Protein AF-A0A1Z5TMT0-F1 (afdb_monomer_lite)

Sequence (1231 aa):
MVFFACMRCIFLPIMVVTLPLPSQVVQYFPVGAVEVFQWFAFWSFAGLLTVPWLFCVYQLVTHNVGRQRRIKTVLDEHSAPKVVVIMPCYNEEPDVLLRTIDSIVDCEYPPSCMHIFLSFDGDQVNELYLNTIEKLGVALTPKSYPKSIDIVYRCSRITVSRFPHGGKRGCQKRTFKLIDRVYADYLRRNDNLFLLFIDSDCILDKVCIQNFMYEMELKPGSKRNMLAMTGVITSTTIKNSIITVLQDMEYIHGQLERYQIQMNTGAFCKTEAVQTFKSLLKQRRRWFLGFITNEVCMLTDIRLWKRYPILLIIRLAQNTIRTTALLFFIMVISIVTTSQKISNLPVGFIAVSLGLNWLLMLYFGAKLGRWKIMLYPLMFVLNPFFNYIYMVYGIFTAGNRTWGGPRADAAIKADEHTTPAEAIEKAEEEGNELLLVPETLKPAFEATRHRYPHQAPLLPPDRLEGRFAPSEALPGGWYRRYRDSGILRADMTLRTAEDALYDPKAVLKGVEPARWAKLRTEVCRQRLLSEPSSTLQNLIYDDLDMVEEQLSKLEQSFKEQAQVEFLLERAEVDTHHGLDKIARQNLDEAKQRRRFEYALTGLLGKRTKFQEKDFSQLVVLAKSASNDETGSGATSNATPDPSKQDETGPAKLDLNDDTLLESISFSERPADSQAPEGEESLPPALKALDPANQPKLEALDSITLLNFASSITNTSPANGLTREETLPYATRVLDGGSSNWQVYTQALLVRSRIEGPKESESASASERLRYIFQLASPYRWDLEAELAARWVQLGGLRSALEIYERLEMWAEAALCWAATEREDKAKNMIKKQLFHATMGKSDIEADDDETWEGEERKPPPMDAPRLYCILGDIDQDVSMYEKAWTVSKERYARAQRSLGRLYITKGDMVKAAEAYSKSLRVNQLNQQSWFALGCALLELAQFEKAVAAFGRCVQIDDTDAEGWSNLAAALLRCEPDTDDGARPGAAPADDEDESVITHREKPDPQRHRQDALKALKRAAGLKHDSYRIWENLLIVAASLSPPDYNSALAAQKRIIDIRGKTDGEKCIDKQILDMLASHVITTSDRYDPTQPGLPRIFVKFMDESVIPLITGSAELWQLVSKLALWRNKPSSALDAEEKSWRAVTAQPGWETENEKLWNLVVDATVRLCEAYESFGPMERTEGLASGEPVAKDWKFKARSALRGILGKAKGTWEGTDGWEMLQETMQGLKA

Structure (mmCIF, N/CA/C/O backbone):
data_AF-A0A1Z5TMT0-F1
#
_entry.id   AF-A0A1Z5TMT0-F1
#
loop_
_atom_site.group_PDB
_atom_site.id
_atom_site.type_symbol
_atom_site.label_atom_id
_atom_site.label_alt_id
_atom_site.label_comp_id
_atom_site.label_asym_id
_atom_site.label_entity_id
_atom_site.label_seq_id
_atom_site.pdbx_PDB_ins_code
_atom_site.Cartn_x
_atom_site.Cartn_y
_atom_site.Cartn_z
_atom_site.occupancy
_atom_site.B_iso_or_equiv
_atom_site.auth_seq_id
_atom_site.auth_comp_id
_atom_site.auth_asym_id
_atom_site.auth_atom_id
_atom_site.pdbx_PDB_model_num
ATOM 1 N N . MET A 1 1 ? 11.615 27.755 12.768 1.00 35.16 1 MET A N 1
ATOM 2 C CA . MET A 1 1 ? 12.079 29.156 12.628 1.00 35.16 1 MET A CA 1
ATOM 3 C C . MET A 1 1 ? 11.676 30.040 13.804 1.00 35.16 1 MET A C 1
ATOM 5 O O . MET A 1 1 ? 12.571 30.609 14.405 1.00 35.16 1 MET A O 1
ATOM 9 N N . VAL A 1 2 ? 10.393 30.118 14.188 1.00 42.81 2 VAL A N 1
ATOM 10 C CA . VAL A 1 2 ? 9.912 31.009 15.273 1.00 42.81 2 VAL A CA 1
ATOM 11 C C . VAL A 1 2 ? 10.603 30.753 16.621 1.00 42.81 2 VAL A C 1
ATOM 13 O O . VAL A 1 2 ? 11.200 31.665 17.174 1.00 42.81 2 VAL A O 1
ATOM 16 N N . PHE A 1 3 ? 10.664 29.501 17.090 1.00 45.75 3 PHE A N 1
ATOM 17 C CA . PHE A 1 3 ? 11.412 29.133 18.309 1.00 45.75 3 PHE A CA 1
ATOM 18 C C . PHE A 1 3 ? 12.902 29.531 18.251 1.00 45.75 3 PHE A C 1
ATOM 20 O O . PHE A 1 3 ? 13.495 29.950 19.241 1.00 45.75 3 PHE A O 1
ATOM 27 N N . PHE A 1 4 ? 13.498 29.449 17.059 1.00 43.56 4 PHE A N 1
ATOM 28 C CA . PHE A 1 4 ? 14.897 29.792 16.806 1.00 43.56 4 PHE A CA 1
ATOM 29 C C . PHE A 1 4 ? 15.136 31.306 16.824 1.00 43.56 4 PHE A C 1
ATOM 31 O O . PHE A 1 4 ? 16.165 31.765 17.315 1.00 43.56 4 PHE A O 1
ATOM 38 N N . ALA A 1 5 ? 14.175 32.079 16.315 1.00 48.19 5 ALA A N 1
ATOM 39 C CA . ALA A 1 5 ? 14.160 33.528 16.433 1.00 48.19 5 ALA A CA 1
ATOM 40 C C . ALA A 1 5 ? 13.998 33.941 17.904 1.00 48.19 5 ALA A C 1
ATOM 42 O O . ALA A 1 5 ? 14.796 34.735 18.385 1.00 48.19 5 ALA A O 1
ATOM 43 N N . CYS A 1 6 ? 13.081 33.315 18.651 1.00 54.44 6 CYS A N 1
ATOM 44 C CA . CYS A 1 6 ? 12.889 33.571 20.083 1.00 54.44 6 CYS A CA 1
ATOM 45 C C . CYS A 1 6 ? 14.151 33.274 20.911 1.00 54.44 6 CYS A C 1
ATOM 47 O O . CYS A 1 6 ? 14.559 34.099 21.722 1.00 54.44 6 CYS A O 1
ATOM 49 N N . MET A 1 7 ? 14.823 32.144 20.671 1.00 51.72 7 MET A N 1
ATOM 50 C CA . MET A 1 7 ? 16.093 31.812 21.333 1.00 51.72 7 MET A CA 1
ATOM 51 C C . MET A 1 7 ? 17.222 32.784 20.963 1.00 51.72 7 MET A C 1
ATOM 53 O O . MET A 1 7 ? 17.975 33.211 21.836 1.00 51.72 7 MET A O 1
ATOM 57 N N . ARG A 1 8 ? 17.323 33.207 19.694 1.00 50.38 8 ARG A N 1
ATOM 58 C CA . ARG A 1 8 ? 18.276 34.255 19.284 1.00 50.38 8 ARG A CA 1
ATOM 59 C C . ARG A 1 8 ? 17.973 35.593 19.957 1.00 50.38 8 ARG A C 1
ATOM 61 O O . ARG A 1 8 ? 18.909 36.255 20.389 1.00 50.38 8 ARG A O 1
ATOM 68 N N . CYS A 1 9 ? 16.702 35.954 20.119 1.00 54.69 9 CYS A N 1
ATOM 69 C CA . CYS A 1 9 ? 16.283 37.162 20.831 1.00 54.69 9 CYS A CA 1
ATOM 70 C C . CYS A 1 9 ? 16.640 37.145 22.327 1.00 54.69 9 CYS A C 1
ATOM 72 O O . CYS A 1 9 ? 16.834 38.215 22.890 1.00 54.69 9 CYS A O 1
ATOM 74 N N . ILE A 1 10 ? 16.776 35.974 22.962 1.00 59.31 10 ILE A N 1
ATOM 75 C CA . ILE A 1 10 ? 17.199 35.861 24.372 1.00 59.31 10 ILE A CA 1
ATOM 76 C C . ILE A 1 10 ? 18.708 36.121 24.535 1.00 59.31 10 ILE A C 1
ATOM 78 O O . ILE A 1 10 ? 19.123 36.758 25.500 1.00 59.31 10 ILE A O 1
ATOM 82 N N . PHE A 1 11 ? 19.539 35.666 23.590 1.00 55.41 11 PHE A N 1
ATOM 83 C CA . PHE A 1 11 ? 21.005 35.792 23.670 1.00 55.41 11 PHE A CA 1
ATOM 84 C C . PHE A 1 11 ? 21.580 37.025 22.952 1.00 55.41 11 PHE A C 1
ATOM 86 O O . PHE A 1 11 ? 22.716 37.417 23.224 1.00 55.41 11 PHE A O 1
ATOM 93 N N . LEU A 1 12 ? 20.816 37.666 22.060 1.00 58.78 12 LEU A N 1
ATOM 94 C CA . LEU A 1 12 ? 21.215 38.896 21.367 1.00 58.78 12 LEU A CA 1
ATOM 95 C C . LEU A 1 12 ? 21.518 40.064 22.336 1.00 58.78 12 LEU A C 1
ATOM 97 O O . LEU A 1 12 ? 22.568 40.683 22.167 1.00 58.78 12 LEU A O 1
ATOM 101 N N . PRO A 1 13 ? 20.699 40.348 23.374 1.00 61.47 13 PRO A N 1
ATOM 102 C CA . PRO A 1 13 ? 20.982 41.417 24.334 1.00 61.47 13 PRO A CA 1
ATOM 103 C C . PRO A 1 13 ? 22.278 41.160 25.109 1.00 61.47 13 PRO A C 1
ATOM 105 O O . PRO A 1 13 ? 23.070 42.075 25.313 1.00 61.47 13 PRO A O 1
ATOM 108 N N . ILE A 1 14 ? 22.537 39.895 25.462 1.00 63.22 14 ILE A N 1
ATOM 109 C CA . ILE A 1 14 ? 23.766 39.468 26.141 1.00 63.22 14 ILE A CA 1
ATOM 110 C C . ILE A 1 14 ? 24.984 39.739 25.244 1.00 63.22 14 ILE A C 1
ATOM 112 O O . ILE A 1 14 ? 25.956 40.344 25.692 1.00 63.22 14 ILE A O 1
ATOM 116 N N . MET A 1 15 ? 24.931 39.370 23.957 1.00 59.47 15 MET A N 1
ATOM 117 C CA . MET A 1 15 ? 26.029 39.654 23.022 1.00 59.47 15 MET A CA 1
ATOM 118 C C . MET A 1 15 ? 26.284 41.155 22.850 1.00 59.47 15 MET A C 1
ATOM 120 O O . MET A 1 15 ? 27.434 41.579 22.914 1.00 59.47 15 MET A O 1
ATOM 124 N N . VAL A 1 16 ? 25.234 41.960 22.667 1.00 61.94 16 VAL A N 1
ATOM 125 C CA . VAL A 1 16 ? 25.357 43.411 22.438 1.00 61.94 16 VAL A CA 1
ATOM 126 C C . VAL A 1 16 ? 25.995 44.125 23.634 1.00 61.94 16 VAL A C 1
ATOM 128 O O . VAL A 1 16 ? 26.815 45.017 23.439 1.00 61.94 16 VAL A O 1
ATOM 131 N N . VAL A 1 17 ? 25.681 43.698 24.861 1.00 63.47 17 VAL A N 1
ATOM 132 C CA . VAL A 1 17 ? 26.244 44.270 26.097 1.00 63.47 17 VAL A CA 1
ATOM 133 C C . VAL A 1 17 ? 27.690 43.817 26.361 1.00 63.47 17 VAL A C 1
ATOM 135 O O . VAL A 1 17 ? 28.449 44.521 27.024 1.00 63.47 17 VAL A O 1
ATOM 138 N N . THR A 1 18 ? 28.092 42.650 25.853 1.00 57.91 18 THR A N 1
ATOM 139 C CA . THR A 1 18 ? 29.455 42.107 26.039 1.00 57.91 18 THR A CA 1
ATOM 140 C C . THR A 1 18 ? 30.463 42.543 24.968 1.00 57.91 18 THR A C 1
ATOM 142 O O . THR A 1 18 ? 31.663 42.343 25.151 1.00 57.91 18 THR A O 1
ATOM 145 N N . LEU A 1 19 ? 30.013 43.143 23.859 1.00 59.19 19 LEU A N 1
ATOM 146 C CA . LEU A 1 19 ? 30.890 43.647 22.798 1.00 59.19 19 LEU A CA 1
ATOM 147 C C . LEU A 1 19 ? 31.513 45.003 23.185 1.00 59.19 19 LEU A C 1
ATOM 149 O O . LEU A 1 19 ? 30.802 45.880 23.676 1.00 59.19 19 LEU A O 1
ATOM 153 N N . PRO A 1 20 ? 32.816 45.228 22.921 1.00 53.41 20 PRO A N 1
ATOM 154 C CA . PRO A 1 20 ? 33.476 46.503 23.195 1.00 53.41 20 PRO A CA 1
ATOM 155 C C . PRO A 1 20 ? 33.076 47.546 22.137 1.00 53.41 20 PRO A C 1
ATOM 157 O O . PRO A 1 20 ? 33.822 47.831 21.201 1.00 53.41 20 PRO A O 1
ATOM 160 N N . LEU A 1 21 ? 31.858 48.078 22.251 1.00 58.34 21 LEU A N 1
ATOM 161 C CA . LEU A 1 21 ? 31.325 49.118 21.369 1.00 58.34 21 LEU A CA 1
ATOM 162 C C . LEU A 1 21 ? 31.865 50.513 21.756 1.00 58.34 21 LEU A C 1
ATOM 164 O O . LEU A 1 21 ? 32.244 50.729 22.911 1.00 58.34 21 LEU A O 1
ATOM 168 N N . PRO A 1 22 ? 31.898 51.482 20.818 1.00 62.34 22 PRO A N 1
ATOM 169 C CA . PRO A 1 22 ? 32.323 52.853 21.103 1.00 62.34 22 PRO A CA 1
ATOM 170 C C . PRO A 1 22 ? 31.526 53.470 22.260 1.00 62.34 22 PRO A C 1
ATOM 172 O O . PRO A 1 22 ? 30.315 53.266 22.363 1.00 62.34 22 PRO A O 1
ATOM 175 N N . SER A 1 23 ? 32.172 54.283 23.101 1.00 57.50 23 SER A N 1
ATOM 176 C CA . SER A 1 23 ? 31.550 54.911 24.284 1.00 57.50 23 SER A CA 1
ATOM 177 C C . SER A 1 23 ? 30.297 55.739 23.960 1.00 57.50 23 SER A C 1
ATOM 179 O O . SER A 1 23 ? 29.375 55.807 24.768 1.00 57.50 23 SER A O 1
ATOM 181 N N . GLN A 1 24 ? 30.223 56.286 22.744 1.00 66.12 24 GLN A N 1
ATOM 182 C CA . GLN A 1 24 ? 29.064 57.003 22.198 1.00 66.12 24 GLN A CA 1
ATOM 183 C C . GLN A 1 24 ? 27.806 56.129 22.049 1.00 66.12 24 GLN A C 1
ATOM 185 O O . GLN A 1 24 ? 26.696 56.650 22.064 1.00 66.12 24 GLN A O 1
ATOM 190 N N . VAL A 1 25 ? 27.967 54.812 21.893 1.00 62.62 25 VAL A N 1
ATOM 191 C CA . VAL A 1 25 ? 26.863 53.846 21.763 1.00 62.62 25 VAL A CA 1
ATOM 192 C C . VAL A 1 25 ? 26.460 53.313 23.138 1.00 62.62 25 VAL A C 1
ATOM 194 O O . VAL A 1 25 ? 25.276 53.203 23.444 1.00 62.62 25 VAL A O 1
ATOM 197 N N . VAL A 1 26 ? 27.447 53.039 23.995 1.00 64.44 26 VAL A N 1
ATOM 198 C CA . VAL A 1 26 ? 27.241 52.425 25.318 1.00 64.44 26 VAL A CA 1
ATOM 199 C C . VAL A 1 26 ? 26.562 53.378 26.312 1.00 64.44 26 VAL A C 1
ATOM 201 O O . VAL A 1 26 ? 25.869 52.916 27.214 1.00 64.44 26 VAL A O 1
ATOM 204 N N . GLN A 1 27 ? 26.676 54.701 26.129 1.00 68.06 27 GLN A N 1
ATOM 205 C CA . GLN A 1 27 ? 26.029 55.703 26.996 1.00 68.06 27 GLN A CA 1
ATOM 206 C C . GLN A 1 27 ? 24.492 55.597 27.056 1.00 68.06 27 GLN A C 1
ATOM 208 O O . GLN A 1 27 ? 23.884 56.096 27.999 1.00 68.06 27 GLN A O 1
ATOM 213 N N . TYR A 1 28 ? 23.863 54.953 26.067 1.00 71.19 28 TYR A N 1
ATOM 214 C CA . TYR A 1 28 ? 22.410 54.775 26.002 1.00 71.19 28 TYR A CA 1
ATOM 215 C C . TYR A 1 28 ? 21.921 53.483 26.677 1.00 71.19 28 TYR A C 1
ATOM 217 O O . TYR A 1 28 ? 20.716 53.232 26.709 1.00 71.19 28 TYR A O 1
ATOM 225 N N . PHE A 1 29 ? 22.820 52.640 27.200 1.00 75.50 29 PHE A N 1
ATOM 226 C CA . PHE A 1 29 ? 22.437 51.371 27.820 1.00 75.50 29 PHE A CA 1
ATOM 227 C C . PHE A 1 29 ? 22.107 51.548 29.315 1.00 75.50 29 PHE A C 1
ATOM 229 O O . PHE A 1 29 ? 22.892 52.145 30.052 1.00 75.50 29 PHE A O 1
ATOM 236 N N . PRO A 1 30 ? 20.972 51.010 29.805 1.00 78.69 30 PRO A N 1
ATOM 237 C CA . PRO A 1 30 ? 20.618 51.087 31.220 1.00 78.69 30 PRO A CA 1
ATOM 238 C C . PRO A 1 30 ? 21.578 50.248 32.077 1.00 78.69 30 PRO A C 1
ATOM 240 O O . PRO A 1 30 ? 21.648 49.027 31.935 1.00 78.69 30 PRO A O 1
ATOM 243 N N . VAL A 1 31 ? 22.287 50.907 33.002 1.00 72.50 31 VAL A N 1
ATOM 244 C CA . VAL A 1 31 ? 23.379 50.326 33.814 1.00 72.50 31 VAL A CA 1
ATOM 245 C C . VAL A 1 31 ? 22.945 49.069 34.580 1.00 72.50 31 VAL A C 1
ATOM 247 O O . VAL A 1 31 ? 23.647 48.063 34.554 1.00 72.50 31 VAL A O 1
ATOM 250 N N . GLY A 1 32 ? 21.748 49.074 35.178 1.00 71.62 32 GLY A N 1
ATOM 251 C CA . GLY A 1 32 ? 21.238 47.915 35.922 1.00 71.62 32 GLY A CA 1
ATOM 252 C C . GLY A 1 32 ? 20.966 46.681 35.050 1.00 71.62 32 GLY A C 1
ATOM 253 O O . GLY A 1 32 ? 21.189 45.556 35.485 1.00 71.62 32 GLY A O 1
ATOM 254 N N . ALA A 1 33 ? 20.537 46.863 33.795 1.00 68.88 33 ALA A N 1
ATOM 255 C CA . ALA A 1 33 ? 20.336 45.739 32.876 1.00 68.88 33 ALA A CA 1
ATOM 256 C C . ALA A 1 33 ? 21.676 45.182 32.372 1.00 68.88 33 ALA A C 1
ATOM 258 O O . ALA A 1 33 ? 21.826 43.971 32.209 1.00 68.88 33 ALA A O 1
ATOM 259 N N . VAL A 1 34 ? 22.660 46.064 32.162 1.00 69.81 34 VAL A N 1
ATOM 260 C CA . VAL A 1 34 ? 24.024 45.690 31.772 1.00 69.81 34 VAL A CA 1
ATOM 261 C C . VAL A 1 34 ? 24.668 44.794 32.831 1.00 69.81 34 VAL A C 1
ATOM 263 O O . VAL A 1 34 ? 25.183 43.732 32.483 1.00 69.81 34 VAL A O 1
ATOM 266 N N . GLU A 1 35 ? 24.568 45.159 34.112 1.00 69.56 35 GLU A N 1
ATOM 267 C CA . GLU A 1 35 ? 25.099 44.348 35.215 1.00 69.56 35 GLU A CA 1
ATOM 268 C C . GLU A 1 35 ? 24.436 42.968 35.291 1.00 69.56 35 GLU A C 1
ATOM 270 O O . GLU A 1 35 ? 25.137 41.960 35.374 1.00 69.56 35 GLU A O 1
ATOM 275 N N . VAL A 1 36 ? 23.103 42.895 35.188 1.00 73.50 36 VAL A N 1
ATOM 276 C CA . VAL A 1 36 ? 22.359 41.623 35.234 1.00 73.50 36 VAL A CA 1
ATOM 277 C C . VAL A 1 36 ? 22.755 40.698 34.082 1.00 73.50 36 VAL A C 1
ATOM 279 O O . VAL A 1 36 ? 23.018 39.514 34.308 1.00 73.50 36 VAL A O 1
ATOM 282 N N . PHE A 1 37 ? 22.841 41.213 32.851 1.00 67.19 37 PHE A N 1
ATOM 283 C CA . PHE A 1 37 ? 23.226 40.398 31.696 1.00 67.19 37 PHE A CA 1
ATOM 284 C C . PHE A 1 37 ? 24.688 39.941 31.759 1.00 67.19 37 PHE A C 1
ATOM 286 O O . PHE A 1 37 ? 24.981 38.805 31.378 1.00 67.19 37 PHE A O 1
ATOM 293 N N . GLN A 1 38 ? 25.595 40.766 32.290 1.00 65.56 38 GLN A N 1
ATOM 294 C CA . GLN A 1 38 ? 26.989 40.378 32.524 1.00 65.56 38 GLN A CA 1
ATOM 295 C C . GLN A 1 38 ? 27.113 39.305 33.619 1.00 65.56 38 GLN A C 1
ATOM 297 O O . GLN A 1 38 ? 27.851 38.333 33.441 1.00 65.56 38 GLN A O 1
ATOM 302 N N . TRP A 1 39 ? 26.351 39.421 34.712 1.00 69.56 39 TRP A N 1
ATOM 303 C CA . TRP A 1 39 ? 26.326 38.433 35.798 1.00 69.56 39 TRP A CA 1
ATOM 304 C C . TRP A 1 39 ? 25.749 37.085 35.352 1.00 69.56 39 TRP A C 1
ATOM 306 O O . TRP A 1 39 ? 26.322 36.030 35.635 1.00 69.56 39 TRP A O 1
ATOM 316 N N . PHE A 1 40 ? 24.638 37.111 34.613 1.00 66.44 40 PHE A N 1
ATOM 317 C CA . PHE A 1 40 ? 24.012 35.910 34.062 1.00 66.44 40 PHE A CA 1
ATOM 318 C C . PHE A 1 40 ? 24.934 35.190 33.069 1.00 66.44 40 PHE A C 1
ATOM 320 O O . PHE A 1 40 ? 25.071 33.964 33.128 1.00 66.44 40 PHE A O 1
ATOM 327 N N . ALA A 1 41 ? 25.611 35.943 32.193 1.00 63.72 41 ALA A N 1
ATOM 328 C CA . ALA A 1 41 ? 26.614 35.389 31.291 1.00 63.72 41 ALA A CA 1
ATOM 329 C C . ALA A 1 41 ? 27.749 34.720 32.081 1.00 63.72 41 ALA A C 1
ATOM 331 O O . ALA A 1 41 ? 28.070 33.561 31.819 1.00 63.72 41 ALA A O 1
ATOM 332 N N . PHE A 1 42 ? 28.304 35.401 33.089 1.00 64.81 42 PHE A N 1
ATOM 333 C CA . PHE A 1 42 ? 29.419 34.897 33.893 1.00 64.81 42 PHE A CA 1
ATOM 334 C C . PHE A 1 42 ? 29.131 33.529 34.532 1.00 64.81 42 PHE A C 1
ATOM 336 O O . PHE A 1 42 ? 29.895 32.585 34.318 1.00 64.81 42 PHE A O 1
ATOM 343 N N . TRP A 1 43 ? 28.023 33.385 35.266 1.00 65.06 43 TRP A N 1
ATOM 344 C CA . TRP A 1 43 ? 27.707 32.126 35.957 1.00 65.06 43 TRP A CA 1
ATOM 345 C C . TRP A 1 43 ? 27.290 31.004 35.011 1.00 65.06 43 TRP A C 1
ATOM 347 O O . TRP A 1 43 ? 27.650 29.848 35.242 1.00 65.06 43 TRP A O 1
ATOM 357 N N . SER A 1 44 ? 26.607 31.338 33.913 1.00 61.00 44 SER A N 1
ATOM 358 C CA . SER A 1 44 ? 26.278 30.364 32.868 1.00 61.00 44 SER A CA 1
ATOM 359 C C . SER A 1 44 ? 27.551 29.784 32.243 1.00 61.00 44 SER A C 1
ATOM 361 O O . SER A 1 44 ? 27.680 28.565 32.120 1.00 61.00 44 SER A O 1
ATOM 363 N N . PHE A 1 45 ? 28.532 30.635 31.920 1.00 60.00 45 PHE A N 1
ATOM 364 C CA . PHE A 1 45 ? 29.830 30.196 31.405 1.00 60.00 45 PHE A CA 1
ATOM 365 C C . PHE A 1 45 ? 30.645 29.422 32.448 1.00 60.00 45 PHE A C 1
ATOM 367 O O . PHE A 1 45 ? 31.216 28.386 32.113 1.00 60.00 45 PHE A O 1
ATOM 374 N N . ALA A 1 46 ? 30.674 29.869 33.707 1.00 62.38 46 ALA A N 1
ATOM 375 C CA . ALA A 1 46 ? 31.401 29.184 34.775 1.00 62.38 46 ALA A CA 1
ATOM 376 C C . ALA A 1 46 ? 30.863 27.762 35.021 1.00 62.38 46 ALA A C 1
ATOM 378 O O . ALA A 1 46 ? 31.649 26.818 35.121 1.00 62.38 46 ALA A O 1
ATOM 379 N N . GLY A 1 47 ? 29.538 27.578 35.047 1.00 60.09 47 GLY A N 1
ATOM 380 C CA . GLY A 1 47 ? 28.907 26.259 35.176 1.00 60.09 47 GLY A CA 1
ATOM 381 C C . GLY A 1 47 ? 29.187 25.342 33.980 1.00 60.09 47 GLY A C 1
ATOM 382 O O . GLY A 1 47 ? 29.570 24.185 34.161 1.00 60.09 47 GLY A O 1
ATOM 383 N N . LEU A 1 48 ? 29.088 25.874 32.755 1.00 57.12 48 LEU A N 1
ATOM 384 C CA . LEU A 1 48 ? 29.403 25.146 31.516 1.00 57.12 48 LEU A CA 1
ATOM 385 C C . LEU A 1 48 ? 30.862 24.669 31.443 1.00 57.12 48 LEU A C 1
ATOM 387 O O . LEU A 1 48 ? 31.137 23.679 30.771 1.00 57.12 48 LEU A O 1
ATOM 391 N N . LEU A 1 49 ? 31.788 25.354 32.118 1.00 54.16 49 LEU A N 1
ATOM 392 C CA . LEU A 1 49 ? 33.222 25.056 32.071 1.00 54.16 49 LEU A CA 1
ATOM 393 C C . LEU A 1 49 ? 33.669 24.137 33.224 1.00 54.16 49 LEU A C 1
ATOM 395 O O . LEU A 1 49 ? 34.514 23.265 33.032 1.00 54.16 49 LEU A O 1
ATOM 399 N N . THR A 1 50 ? 33.073 24.286 34.410 1.00 56.56 50 THR A N 1
ATOM 400 C CA . THR A 1 50 ? 33.456 23.541 35.626 1.00 56.56 50 THR A CA 1
ATOM 401 C C . THR A 1 50 ? 32.821 22.151 35.739 1.00 56.56 50 THR A C 1
ATOM 403 O O . THR A 1 50 ? 33.463 21.228 36.240 1.00 56.56 50 THR A O 1
ATOM 406 N N . VAL A 1 51 ? 31.593 21.953 35.244 1.00 58.19 51 VAL A N 1
ATOM 407 C CA . VAL A 1 51 ? 30.898 20.653 35.337 1.00 58.19 51 VAL A CA 1
ATOM 408 C C . VAL A 1 51 ? 31.547 19.569 34.457 1.00 58.19 51 VAL A C 1
ATOM 410 O O . VAL A 1 51 ? 31.838 18.489 34.978 1.00 58.19 51 VAL A O 1
ATOM 413 N N . PRO A 1 52 ? 31.867 19.817 33.168 1.00 54.41 52 PRO A N 1
ATOM 414 C CA . PRO A 1 52 ? 32.611 18.847 32.359 1.00 54.41 52 PRO A CA 1
ATOM 415 C C . PRO A 1 52 ? 34.014 18.575 32.915 1.00 54.41 52 PRO A C 1
ATOM 417 O O . PRO A 1 52 ? 34.507 17.452 32.832 1.00 54.41 52 PRO A O 1
ATOM 420 N N . TRP A 1 53 ? 34.638 19.585 33.531 1.00 60.47 53 TRP A N 1
ATOM 421 C CA . TRP A 1 53 ? 35.951 19.468 34.160 1.00 60.47 53 TRP A CA 1
ATOM 422 C C . TRP A 1 53 ? 35.964 18.450 35.311 1.00 60.47 53 TRP A C 1
ATOM 424 O O . TRP A 1 53 ? 36.815 17.558 35.323 1.00 60.47 53 TRP A O 1
ATOM 434 N N . LEU A 1 54 ? 34.990 18.517 36.226 1.00 57.22 54 LEU A N 1
ATOM 435 C CA . LEU A 1 54 ? 34.849 17.541 37.316 1.00 57.22 54 LEU A CA 1
ATOM 436 C C . LEU A 1 54 ? 34.671 16.109 36.784 1.00 57.22 54 LEU A C 1
ATOM 438 O O . LEU A 1 54 ? 35.234 15.163 37.338 1.00 57.22 54 LEU A O 1
ATOM 442 N N . PHE A 1 55 ? 33.945 15.956 35.673 1.00 55.56 55 PHE A N 1
ATOM 443 C CA . PHE A 1 55 ? 33.698 14.659 35.043 1.00 55.56 55 PHE A CA 1
ATOM 444 C C . PHE A 1 55 ? 34.959 14.076 34.385 1.00 55.56 55 PHE A C 1
ATOM 446 O O . PHE A 1 55 ? 35.272 12.902 34.583 1.00 55.56 55 PHE A O 1
ATOM 453 N N . CYS A 1 56 ? 35.731 14.900 33.666 1.00 52.31 56 CYS A N 1
ATOM 454 C CA . CYS A 1 56 ? 37.012 14.501 33.077 1.00 52.31 56 CYS A CA 1
ATOM 455 C C . CYS A 1 56 ? 38.027 14.070 34.144 1.00 52.31 56 CYS A C 1
ATOM 457 O O . CYS A 1 56 ? 38.718 13.066 33.969 1.00 52.31 56 CYS A O 1
ATOM 459 N N . VAL A 1 57 ? 38.108 14.796 35.265 1.00 54.03 57 VAL A N 1
ATOM 460 C CA . VAL A 1 57 ? 39.002 14.442 36.379 1.00 54.03 57 VAL A CA 1
ATOM 461 C C . VAL A 1 57 ? 38.596 13.101 36.997 1.00 54.03 57 VAL A C 1
ATOM 463 O O . VAL A 1 57 ? 39.459 12.245 37.194 1.00 54.03 57 VAL A O 1
ATOM 466 N N . TYR A 1 58 ? 37.299 12.879 37.234 1.00 53.38 58 TYR A N 1
ATOM 467 C CA . TYR A 1 58 ? 36.778 11.608 37.746 1.00 53.38 58 TYR A CA 1
ATOM 468 C C . TYR A 1 58 ? 37.136 10.427 36.829 1.00 53.38 58 TYR A C 1
ATOM 470 O O . TYR A 1 58 ? 37.727 9.446 37.280 1.00 53.38 58 TYR A O 1
ATOM 478 N N . GLN A 1 59 ? 36.873 10.553 35.525 1.00 49.06 59 GLN A N 1
ATOM 479 C CA . GLN A 1 59 ? 37.121 9.487 34.551 1.00 49.06 59 GLN A CA 1
ATOM 480 C C . GLN A 1 59 ? 38.612 9.114 34.449 1.00 49.06 59 GLN A C 1
ATOM 482 O O . GLN A 1 59 ? 38.969 7.946 34.279 1.00 49.06 59 GLN A O 1
ATOM 487 N N . LEU A 1 60 ? 39.495 10.101 34.603 1.00 49.75 60 LEU A N 1
ATOM 488 C CA . LEU A 1 60 ? 40.941 9.948 34.443 1.00 49.75 60 LEU A CA 1
ATOM 489 C C . LEU A 1 60 ? 41.627 9.390 35.698 1.00 49.75 60 LEU A C 1
ATOM 491 O O . LEU A 1 60 ? 42.620 8.677 35.586 1.00 49.75 60 LEU A O 1
ATOM 495 N N . VAL A 1 61 ? 41.082 9.649 36.892 1.00 51.69 61 VAL A N 1
ATOM 496 C CA . VAL A 1 61 ? 41.511 8.962 38.125 1.00 51.69 61 VAL A CA 1
ATOM 497 C C . VAL A 1 61 ? 41.165 7.468 38.063 1.00 51.69 61 VAL A C 1
ATOM 499 O O . VAL A 1 61 ? 41.895 6.652 38.620 1.00 51.69 61 VAL A O 1
ATOM 502 N N . THR A 1 62 ? 40.105 7.096 37.337 1.00 45.41 62 THR A N 1
ATOM 503 C CA . THR A 1 62 ? 39.643 5.702 37.233 1.00 45.41 62 THR A CA 1
ATOM 504 C C . THR A 1 62 ? 40.269 4.871 36.098 1.00 45.41 62 THR A C 1
ATOM 506 O O . THR A 1 62 ? 40.259 3.645 36.189 1.00 45.41 62 THR A O 1
ATOM 509 N N . HIS A 1 63 ? 40.844 5.479 35.047 1.00 47.25 63 HIS A N 1
ATOM 510 C CA . HIS A 1 63 ? 41.355 4.757 33.866 1.00 47.25 63 HIS A CA 1
ATOM 511 C C . HIS A 1 63 ? 42.825 5.082 33.528 1.00 47.25 63 HIS A C 1
ATOM 513 O O . HIS A 1 63 ? 43.163 6.205 33.161 1.00 47.25 63 HIS A O 1
ATOM 519 N N . ASN A 1 64 ? 43.702 4.068 33.559 1.00 47.28 64 ASN A N 1
ATOM 520 C CA . ASN A 1 64 ? 45.111 4.194 33.158 1.00 47.28 64 ASN A CA 1
ATOM 521 C C . ASN A 1 64 ? 45.277 4.188 31.622 1.00 47.28 64 ASN A C 1
ATOM 523 O O . ASN A 1 64 ? 44.893 3.233 30.946 1.00 47.28 64 ASN A O 1
ATOM 527 N N . VAL A 1 65 ? 45.898 5.236 31.071 1.00 50.75 65 VAL A N 1
ATOM 528 C CA . VAL A 1 65 ? 46.230 5.389 29.640 1.00 50.75 65 VAL A CA 1
ATOM 529 C C . VAL A 1 65 ? 47.708 5.042 29.419 1.00 50.75 65 VAL A C 1
ATOM 531 O O . VAL A 1 65 ? 48.575 5.656 30.035 1.00 50.75 65 VAL A O 1
ATOM 534 N N . GLY A 1 66 ? 48.028 4.088 28.533 1.00 53.06 66 GLY A N 1
ATOM 535 C CA . GLY A 1 66 ? 49.422 3.707 28.259 1.00 53.06 66 GLY A CA 1
ATOM 536 C C . GLY A 1 66 ? 49.623 2.773 27.056 1.00 53.06 66 GLY A C 1
ATOM 537 O O . GLY A 1 66 ? 48.741 1.986 26.719 1.00 53.06 66 GLY A O 1
ATOM 538 N N . ARG A 1 67 ? 50.820 2.849 26.442 1.00 60.69 67 ARG A N 1
ATOM 539 C CA . ARG A 1 67 ? 51.343 1.980 25.357 1.00 60.69 67 ARG A CA 1
ATOM 540 C C . ARG A 1 67 ? 51.870 0.642 25.894 1.00 60.69 67 ARG A C 1
ATOM 542 O O . ARG A 1 67 ? 52.994 0.243 25.610 1.00 60.69 67 ARG A O 1
ATOM 549 N N . GLN A 1 68 ? 51.117 0.004 26.778 1.00 64.50 68 GLN A N 1
ATOM 550 C CA . GLN A 1 68 ? 51.529 -1.255 27.395 1.00 64.50 68 GLN A CA 1
ATOM 551 C C . GLN A 1 68 ? 50.779 -2.417 26.751 1.00 64.50 68 GLN A C 1
ATOM 553 O O . GLN A 1 68 ? 49.617 -2.281 26.361 1.00 64.50 68 GLN A O 1
ATOM 558 N N . ARG A 1 69 ? 51.454 -3.563 26.646 1.00 72.50 69 ARG A N 1
ATOM 559 C CA . ARG A 1 69 ? 50.853 -4.819 26.201 1.00 72.50 69 ARG A CA 1
ATOM 560 C C . ARG A 1 69 ? 49.741 -5.217 27.176 1.00 72.50 69 ARG A C 1
ATOM 562 O O . ARG A 1 69 ? 50.008 -5.427 28.359 1.00 72.50 69 ARG A O 1
ATOM 569 N N . ARG A 1 70 ? 48.495 -5.291 26.693 1.00 74.50 70 ARG A N 1
ATOM 570 C CA . ARG A 1 70 ? 47.333 -5.660 27.526 1.00 74.50 70 ARG A CA 1
ATOM 571 C C . ARG A 1 70 ? 47.124 -7.169 27.613 1.00 74.50 70 ARG A C 1
ATOM 573 O O . ARG A 1 70 ? 46.718 -7.669 28.660 1.00 74.50 70 ARG A O 1
ATOM 580 N N . ILE A 1 71 ? 47.455 -7.894 26.547 1.00 76.88 71 ILE A N 1
ATOM 581 C CA . ILE A 1 71 ? 47.348 -9.354 26.484 1.00 76.88 71 ILE A CA 1
ATOM 582 C C . ILE A 1 71 ? 48.620 -9.968 27.070 1.00 76.88 71 ILE A C 1
ATOM 584 O O . ILE A 1 71 ? 49.683 -9.917 26.455 1.00 76.88 71 ILE A O 1
ATOM 588 N N . LYS A 1 72 ? 48.526 -10.528 28.280 1.00 73.50 72 LYS A N 1
ATOM 589 C CA . LYS A 1 72 ? 49.674 -11.154 28.964 1.00 73.50 72 LYS A CA 1
ATOM 590 C C . LYS A 1 72 ? 49.991 -12.562 28.448 1.00 73.50 72 LYS A C 1
ATOM 592 O O . LYS A 1 72 ? 51.118 -13.015 28.607 1.00 73.50 72 LYS A O 1
ATOM 597 N N . THR A 1 73 ? 49.023 -13.237 27.834 1.00 73.56 73 THR A N 1
ATOM 598 C CA . THR A 1 73 ? 49.197 -14.547 27.193 1.00 73.56 73 THR A CA 1
ATOM 599 C C . THR A 1 73 ? 49.792 -14.399 25.789 1.00 73.56 73 THR A C 1
ATOM 601 O O . THR A 1 73 ? 49.684 -13.342 25.160 1.00 73.56 73 THR A O 1
ATOM 604 N N . VAL A 1 74 ? 50.476 -15.435 25.304 1.00 74.38 74 VAL A N 1
ATOM 605 C CA . VAL A 1 74 ? 50.893 -15.517 23.896 1.00 74.38 74 VAL A CA 1
ATOM 606 C C . VAL A 1 74 ? 49.672 -15.940 23.081 1.00 74.38 74 VAL A C 1
ATOM 608 O O . VAL A 1 74 ? 48.916 -16.804 23.519 1.00 74.38 74 VAL A O 1
ATOM 611 N N . LEU A 1 75 ? 49.429 -15.256 21.964 1.00 80.19 75 LEU A N 1
ATOM 612 C CA . LEU A 1 75 ? 48.360 -15.601 21.034 1.00 80.19 75 LEU A CA 1
ATOM 613 C C . LEU A 1 75 ? 48.927 -16.538 19.971 1.00 80.19 75 LEU A C 1
ATOM 615 O O . LEU A 1 75 ? 49.882 -16.166 19.297 1.00 80.19 75 LEU A O 1
ATOM 619 N N . ASP A 1 76 ? 48.299 -17.697 19.811 1.00 79.25 76 ASP A N 1
ATOM 620 C CA . ASP A 1 76 ? 48.608 -18.691 18.778 1.00 79.25 76 ASP A CA 1
ATOM 621 C C . ASP A 1 76 ? 47.492 -18.748 17.720 1.00 79.25 76 ASP A C 1
ATOM 623 O O . ASP A 1 76 ? 46.397 -18.219 17.942 1.00 79.25 76 ASP A O 1
ATOM 627 N N . GLU A 1 77 ? 47.736 -19.437 16.598 1.00 77.56 77 GLU A N 1
ATOM 628 C CA . GLU A 1 77 ? 46.858 -19.484 15.408 1.00 77.56 77 GLU A CA 1
ATOM 629 C C . GLU A 1 77 ? 45.413 -19.926 15.699 1.00 77.56 77 GLU A C 1
ATOM 631 O O . GLU A 1 77 ? 44.486 -19.542 14.991 1.00 77.56 77 GLU A O 1
ATOM 636 N N . HIS A 1 78 ? 45.205 -20.711 16.760 1.00 76.38 78 HIS A N 1
ATOM 637 C CA . HIS A 1 78 ? 43.882 -21.188 17.179 1.00 76.38 78 HIS A CA 1
ATOM 638 C C . HIS A 1 78 ? 43.171 -20.258 18.174 1.00 76.38 78 HIS A C 1
ATOM 640 O O . HIS A 1 78 ? 41.955 -20.328 18.329 1.00 76.38 78 HIS A O 1
ATOM 646 N N . SER A 1 79 ? 43.924 -19.407 18.873 1.00 79.00 79 SER A N 1
ATOM 647 C CA . SER A 1 79 ? 43.416 -18.535 19.944 1.00 79.00 79 SER A CA 1
ATOM 648 C C . SER A 1 79 ? 43.206 -17.086 19.494 1.00 79.00 79 SER A C 1
ATOM 650 O O . SER A 1 79 ? 42.440 -16.346 20.111 1.00 79.00 79 SER A O 1
ATOM 652 N N . ALA A 1 80 ? 43.888 -16.677 18.422 1.00 84.75 80 ALA A N 1
ATOM 653 C CA . ALA A 1 80 ? 43.829 -15.334 17.872 1.00 84.75 80 ALA A CA 1
ATOM 654 C C . ALA A 1 80 ? 42.683 -15.196 16.852 1.00 84.75 80 ALA A C 1
ATOM 656 O O . ALA A 1 80 ? 42.604 -16.002 15.922 1.00 84.75 80 ALA A O 1
ATOM 657 N N . PRO A 1 81 ? 41.831 -14.162 16.964 1.00 88.75 81 PRO A N 1
ATOM 658 C CA . PRO A 1 81 ? 40.890 -13.806 15.903 1.00 88.75 81 PRO A CA 1
ATOM 659 C C . PRO A 1 81 ? 41.559 -13.543 14.543 1.00 88.75 81 PRO A C 1
ATOM 661 O O . PRO A 1 81 ? 42.738 -13.200 14.459 1.00 88.75 81 PRO A O 1
ATOM 664 N N . LYS A 1 82 ? 40.800 -13.664 13.449 1.00 90.38 82 LYS A N 1
ATOM 665 C CA . LYS A 1 82 ? 41.313 -13.372 12.102 1.00 90.38 82 LYS A CA 1
ATOM 666 C C . LYS A 1 82 ? 41.201 -11.871 11.835 1.00 90.38 82 LYS A C 1
ATOM 668 O O . LYS A 1 82 ? 40.118 -11.309 11.966 1.00 90.38 82 LYS A O 1
ATOM 673 N N . VAL A 1 83 ? 42.288 -11.223 11.420 1.00 92.50 83 VAL A N 1
ATOM 674 C CA . VAL A 1 83 ? 42.322 -9.783 11.121 1.00 92.50 83 VAL A CA 1
ATOM 675 C C . VAL A 1 83 ? 42.650 -9.559 9.648 1.00 92.50 83 VAL A C 1
ATOM 677 O O . VAL A 1 83 ? 43.690 -9.993 9.149 1.00 92.50 83 VAL A O 1
ATOM 680 N N . VAL A 1 84 ? 41.773 -8.845 8.945 1.00 93.62 84 VAL A N 1
ATOM 681 C CA . VAL A 1 84 ? 41.977 -8.442 7.551 1.00 93.62 84 VAL A CA 1
ATOM 682 C C . VAL A 1 84 ? 42.213 -6.941 7.487 1.00 93.62 84 VAL A C 1
ATOM 684 O O . VAL A 1 84 ? 41.341 -6.144 7.831 1.00 93.62 84 VAL A O 1
ATOM 687 N N . VAL A 1 85 ? 43.399 -6.552 7.031 1.00 93.44 85 VAL A N 1
ATOM 688 C CA . VAL A 1 85 ? 43.799 -5.154 6.880 1.00 93.44 85 VAL A CA 1
ATOM 689 C C . VAL A 1 85 ? 43.451 -4.676 5.477 1.00 93.44 85 VAL A C 1
ATOM 691 O O . VAL A 1 85 ? 43.858 -5.292 4.500 1.00 93.44 85 VAL A O 1
ATOM 694 N N . ILE A 1 86 ? 42.718 -3.571 5.357 1.00 93.56 86 ILE A N 1
ATOM 695 C CA . ILE A 1 86 ? 42.355 -2.960 4.073 1.00 93.56 86 ILE A CA 1
ATOM 696 C C . ILE A 1 86 ? 43.102 -1.640 3.938 1.00 93.56 86 ILE A C 1
ATOM 698 O O . ILE A 1 86 ? 42.825 -0.702 4.689 1.00 93.56 86 ILE A O 1
ATOM 702 N N . MET A 1 87 ? 43.987 -1.560 2.943 1.00 91.75 87 MET A N 1
ATOM 703 C CA . MET A 1 87 ? 44.793 -0.374 2.670 1.00 91.75 87 MET A CA 1
ATOM 704 C C . MET A 1 87 ? 44.553 0.137 1.242 1.00 91.75 87 MET A C 1
ATOM 706 O O . MET A 1 87 ? 45.014 -0.485 0.283 1.00 91.75 87 MET A O 1
ATOM 710 N N . PRO A 1 88 ? 43.785 1.229 1.060 1.00 89.25 88 PRO A N 1
ATOM 711 C CA . PRO A 1 88 ? 43.597 1.846 -0.246 1.00 89.25 88 PRO A CA 1
ATOM 712 C C . PRO A 1 88 ? 44.840 2.652 -0.649 1.00 89.25 88 PRO A C 1
ATOM 714 O O . PRO A 1 88 ? 45.313 3.467 0.140 1.00 89.25 88 PRO A O 1
ATOM 717 N N . CYS A 1 89 ? 45.306 2.466 -1.884 1.00 84.19 89 CYS A N 1
ATOM 718 C CA . CYS A 1 89 ? 46.483 3.128 -2.445 1.00 84.19 89 CYS A CA 1
ATOM 719 C C . CYS A 1 89 ? 46.093 3.996 -3.653 1.00 84.19 89 CYS A C 1
ATOM 721 O O . CYS A 1 89 ? 45.412 3.529 -4.573 1.0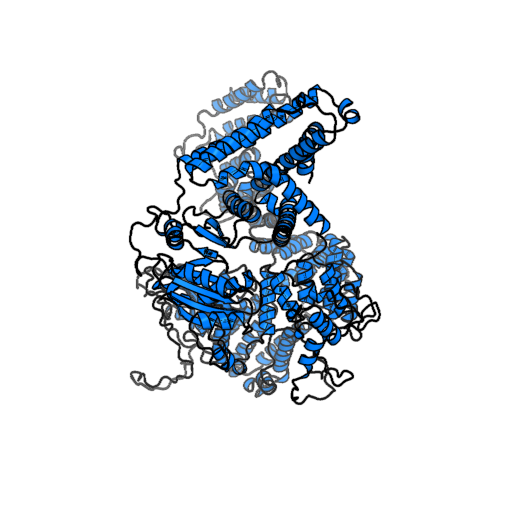0 84.19 89 CYS A O 1
ATOM 723 N N . TYR A 1 90 ? 46.524 5.252 -3.667 1.00 79.50 90 TYR A N 1
ATOM 724 C CA . TYR A 1 90 ? 46.465 6.168 -4.796 1.00 79.50 90 TYR A CA 1
ATOM 725 C C . TYR A 1 90 ? 47.645 7.157 -4.792 1.00 79.50 90 TYR A C 1
ATOM 727 O O . TYR A 1 90 ? 47.645 8.136 -4.044 1.00 79.50 90 TYR A O 1
ATOM 735 N N . ASN A 1 91 ? 48.572 6.980 -5.735 1.00 73.19 91 ASN A N 1
ATOM 736 C CA . ASN A 1 91 ? 49.659 7.922 -6.025 1.00 73.19 91 ASN A CA 1
ATOM 737 C C . ASN A 1 91 ? 50.560 8.262 -4.817 1.00 73.19 91 ASN A C 1
ATOM 739 O O . ASN A 1 91 ? 50.996 9.405 -4.677 1.00 73.19 91 ASN A O 1
ATOM 743 N N . GLU A 1 92 ? 50.796 7.297 -3.925 1.00 74.88 92 GLU A N 1
ATOM 744 C CA . GLU A 1 92 ? 51.750 7.428 -2.821 1.00 74.88 92 GLU A CA 1
ATOM 745 C C . GLU A 1 92 ? 53.192 7.158 -3.256 1.00 74.88 92 GLU A C 1
ATOM 747 O O . GLU A 1 92 ? 53.441 6.485 -4.253 1.00 74.88 92 GLU A O 1
ATOM 752 N N . GLU A 1 93 ? 54.160 7.631 -2.472 1.00 76.12 93 GLU A N 1
ATOM 753 C CA . GLU A 1 93 ? 55.550 7.213 -2.645 1.00 76.12 93 GLU A CA 1
ATOM 754 C C . GLU A 1 93 ? 55.705 5.727 -2.254 1.00 76.12 93 GLU A C 1
ATOM 756 O O . GLU A 1 93 ? 55.302 5.345 -1.147 1.00 76.12 93 GLU A O 1
ATOM 761 N N . PRO A 1 94 ? 56.324 4.878 -3.103 1.00 77.81 94 PRO A N 1
ATOM 762 C CA . PRO A 1 94 ? 56.475 3.447 -2.826 1.00 77.81 94 PRO A CA 1
ATOM 763 C C . PRO A 1 94 ? 57.160 3.139 -1.486 1.00 77.81 94 PRO A C 1
ATOM 765 O O . PRO A 1 94 ? 56.852 2.140 -0.839 1.00 77.81 94 PRO A O 1
ATOM 768 N N . ASP A 1 95 ? 58.085 3.998 -1.050 1.00 77.56 95 ASP A N 1
ATOM 769 C CA . ASP A 1 95 ? 58.815 3.817 0.208 1.00 77.56 95 ASP A CA 1
ATOM 770 C C . ASP A 1 95 ? 57.944 4.087 1.439 1.00 77.56 95 ASP A C 1
ATOM 772 O O . ASP A 1 95 ? 58.088 3.402 2.452 1.00 77.56 95 ASP A O 1
ATOM 776 N N . VAL A 1 96 ? 57.018 5.048 1.363 1.00 79.25 96 VAL A N 1
ATOM 777 C CA . VAL A 1 96 ? 56.045 5.311 2.435 1.00 79.25 96 VAL A CA 1
ATOM 778 C C . VAL A 1 96 ? 55.088 4.127 2.553 1.00 79.25 96 VAL A C 1
ATOM 780 O O . VAL A 1 96 ? 54.875 3.611 3.650 1.00 79.25 96 VAL A O 1
ATOM 783 N N . LEU A 1 97 ? 54.601 3.630 1.413 1.00 83.25 97 LEU A N 1
ATOM 784 C CA . LEU A 1 97 ? 53.710 2.475 1.356 1.00 83.25 97 LEU A CA 1
ATOM 785 C C . LEU A 1 97 ? 54.352 1.221 1.973 1.00 83.25 97 LEU A C 1
ATOM 787 O O . LEU A 1 97 ? 53.711 0.509 2.747 1.00 83.25 97 LEU A O 1
ATOM 791 N N . LEU A 1 98 ? 55.630 0.966 1.682 1.00 85.75 98 LEU A N 1
ATOM 792 C CA . LEU A 1 98 ? 56.352 -0.179 2.241 1.00 85.75 98 LEU A CA 1
ATOM 793 C C . LEU A 1 98 ? 56.663 -0.043 3.724 1.00 85.75 98 LEU A C 1
ATOM 795 O O . LEU A 1 98 ? 56.544 -1.030 4.442 1.00 85.75 98 LEU A O 1
ATOM 799 N N . ARG A 1 99 ? 56.997 1.156 4.214 1.00 84.88 99 ARG A N 1
ATOM 800 C CA . ARG A 1 99 ? 57.151 1.383 5.663 1.00 84.88 99 ARG A CA 1
ATOM 801 C C . ARG A 1 99 ? 55.857 1.077 6.413 1.00 84.88 99 ARG A C 1
ATOM 803 O O . ARG A 1 99 ? 55.906 0.507 7.502 1.00 84.88 99 ARG A O 1
ATOM 810 N N . THR A 1 100 ? 54.712 1.424 5.828 1.00 87.31 100 THR A N 1
ATOM 811 C CA . THR A 1 100 ? 53.400 1.078 6.380 1.00 87.31 100 THR A CA 1
ATOM 812 C C . THR A 1 100 ? 53.189 -0.439 6.400 1.00 87.31 100 THR A C 1
ATOM 814 O O . THR A 1 100 ? 52.857 -0.981 7.456 1.00 87.31 100 THR A O 1
ATOM 817 N N . ILE A 1 101 ? 53.454 -1.138 5.287 1.00 89.31 101 ILE A N 1
ATOM 818 C CA . ILE A 1 101 ? 53.344 -2.609 5.191 1.00 89.31 101 ILE A CA 1
ATOM 819 C C . ILE A 1 101 ? 54.248 -3.302 6.216 1.00 89.31 101 ILE A C 1
ATOM 821 O O . ILE A 1 101 ? 53.772 -4.153 6.965 1.00 89.31 101 ILE A O 1
ATOM 825 N N . ASP A 1 102 ? 55.516 -2.898 6.300 1.00 90.25 102 ASP A N 1
ATOM 826 C CA . ASP A 1 102 ? 56.477 -3.438 7.262 1.00 90.25 102 ASP A CA 1
ATOM 827 C C . ASP A 1 102 ? 55.982 -3.236 8.704 1.00 90.25 102 ASP A C 1
ATOM 829 O O . ASP A 1 102 ? 56.005 -4.173 9.495 1.00 90.25 102 ASP A O 1
ATOM 833 N N . SER A 1 103 ? 55.419 -2.068 9.038 1.00 90.75 103 SER A N 1
ATOM 834 C CA . SER A 1 103 ? 54.879 -1.817 10.385 1.00 90.75 103 SER A CA 1
ATOM 835 C C . SER A 1 103 ? 53.669 -2.685 10.756 1.00 90.75 103 SER A C 1
ATOM 837 O O . SER A 1 103 ? 53.476 -2.998 11.932 1.00 90.75 103 SER A O 1
ATOM 839 N N . ILE A 1 104 ? 52.854 -3.082 9.770 1.00 90.62 104 ILE A N 1
ATOM 840 C CA . ILE A 1 104 ? 51.710 -3.983 9.971 1.00 90.62 104 ILE A CA 1
ATOM 841 C C . ILE A 1 104 ? 52.216 -5.403 10.220 1.00 90.62 104 ILE A C 1
ATOM 843 O O . ILE A 1 104 ? 51.760 -6.067 11.148 1.00 90.62 104 ILE A O 1
ATOM 847 N N . VAL A 1 105 ? 53.162 -5.861 9.400 1.00 89.31 105 VAL A N 1
ATOM 848 C CA . VAL A 1 105 ? 53.705 -7.222 9.472 1.00 89.31 105 VAL A CA 1
ATOM 849 C C . VAL A 1 105 ? 54.576 -7.421 10.720 1.00 89.31 105 VAL A C 1
ATOM 851 O O . VAL A 1 105 ? 54.562 -8.502 11.301 1.00 89.31 105 VAL A O 1
ATOM 854 N N . ASP A 1 106 ? 55.255 -6.370 11.188 1.00 88.81 106 ASP A N 1
ATOM 855 C CA . ASP A 1 106 ? 56.087 -6.381 12.401 1.00 88.81 106 ASP A CA 1
ATOM 856 C C . ASP A 1 106 ? 55.277 -6.213 13.711 1.00 88.81 106 ASP A C 1
ATOM 858 O O . ASP A 1 106 ? 55.857 -6.122 14.802 1.00 88.81 106 ASP A O 1
ATOM 862 N N . CYS A 1 107 ? 53.941 -6.148 13.641 1.00 88.50 107 CYS A N 1
ATOM 863 C CA . CYS A 1 107 ? 53.090 -6.174 14.830 1.00 88.50 107 CYS A CA 1
ATOM 864 C C . CYS A 1 107 ? 53.230 -7.515 15.571 1.00 88.50 107 CYS A C 1
ATOM 866 O O . CYS A 1 107 ? 53.351 -8.572 14.959 1.00 88.50 107 CYS A O 1
ATOM 868 N N . GLU A 1 108 ? 53.149 -7.499 16.905 1.00 86.62 108 GLU A N 1
ATOM 869 C CA . GLU A 1 108 ? 53.134 -8.709 17.736 1.00 86.62 108 GLU A CA 1
ATOM 870 C C . GLU A 1 108 ? 51.793 -9.449 17.559 1.00 86.62 108 GLU A C 1
ATOM 872 O O . GLU A 1 108 ? 50.965 -9.466 18.456 1.00 86.62 108 GLU A O 1
ATOM 877 N N . TYR A 1 109 ? 51.503 -10.037 16.404 1.00 88.75 109 TYR A N 1
ATOM 878 C CA . TYR A 1 109 ? 50.270 -10.792 16.161 1.00 88.75 109 TYR A CA 1
ATOM 879 C C . TYR A 1 109 ? 50.562 -11.991 15.249 1.00 88.75 109 TYR A C 1
ATOM 881 O O . TYR A 1 109 ? 51.444 -11.874 14.399 1.00 88.75 109 TYR A O 1
ATOM 889 N N . PRO A 1 110 ? 49.873 -13.140 15.393 1.00 89.12 110 PRO A N 1
ATOM 890 C CA . PRO A 1 110 ? 50.144 -14.311 14.558 1.00 89.12 110 PRO A CA 1
ATOM 891 C C . PRO A 1 110 ? 50.013 -14.003 13.054 1.00 89.12 110 PRO A C 1
ATOM 893 O O . PRO A 1 110 ? 48.922 -13.620 12.619 1.00 89.12 110 PRO A O 1
ATOM 896 N N . PRO A 1 111 ? 51.075 -14.187 12.239 1.00 85.75 111 PRO A N 1
ATOM 897 C CA . PRO A 1 111 ? 51.052 -13.862 10.808 1.00 85.75 111 PRO A CA 1
ATOM 898 C C . PRO A 1 111 ? 49.984 -14.625 10.012 1.00 85.75 111 PRO A C 1
ATOM 900 O O . PRO A 1 111 ? 49.354 -14.067 9.119 1.00 85.75 111 PRO A O 1
ATOM 903 N N . SER A 1 112 ? 49.704 -15.879 10.380 1.00 84.94 112 SER A N 1
ATOM 904 C CA . SER A 1 112 ? 48.664 -16.725 9.771 1.00 84.94 112 SER A CA 1
ATOM 905 C C . SER A 1 112 ? 47.232 -16.249 10.052 1.00 84.94 112 SER A C 1
ATOM 907 O O . SER A 1 112 ? 46.300 -16.569 9.299 1.00 84.94 112 SER A O 1
ATOM 909 N N . CYS A 1 113 ? 47.041 -15.432 11.091 1.00 88.62 113 CYS A N 1
ATOM 910 C CA . CYS A 1 113 ? 45.772 -14.778 11.395 1.00 88.62 113 CYS A CA 1
ATOM 911 C C . CYS A 1 113 ? 45.630 -13.405 10.723 1.00 88.62 113 CYS A C 1
ATOM 913 O O . CYS A 1 113 ? 44.552 -12.818 10.811 1.00 88.62 113 CYS A O 1
ATOM 915 N N . MET A 1 114 ? 46.657 -12.916 10.015 1.00 91.12 114 MET A N 1
ATOM 916 C CA . MET A 1 114 ? 46.648 -11.623 9.324 1.00 91.12 114 MET A CA 1
ATOM 917 C C . MET A 1 114 ? 46.574 -11.768 7.802 1.00 91.12 114 MET A C 1
ATOM 919 O O . MET A 1 114 ? 47.227 -12.617 7.196 1.00 91.12 114 MET A O 1
ATOM 923 N N . HIS A 1 115 ? 45.791 -10.898 7.164 1.00 92.88 115 HIS A N 1
ATOM 924 C CA . HIS A 1 115 ? 45.733 -10.798 5.706 1.00 92.88 115 HIS A CA 1
ATOM 925 C C . HIS A 1 115 ? 45.605 -9.335 5.272 1.00 92.88 115 HIS A C 1
ATOM 927 O O . HIS A 1 115 ? 44.653 -8.659 5.651 1.00 92.88 115 HIS A O 1
ATOM 933 N N . ILE A 1 116 ? 46.551 -8.841 4.476 1.00 94.00 116 ILE A N 1
ATOM 934 C CA . ILE A 1 116 ? 46.622 -7.440 4.046 1.00 94.00 116 ILE A CA 1
ATOM 935 C C . ILE A 1 116 ? 46.123 -7.305 2.602 1.00 94.00 116 ILE A C 1
ATOM 937 O O . ILE A 1 116 ? 46.656 -7.937 1.701 1.00 94.00 116 ILE A O 1
ATOM 941 N N . PHE A 1 117 ? 45.134 -6.448 2.360 1.00 94.00 117 PHE A N 1
ATOM 942 C CA . PHE A 1 117 ? 44.639 -6.098 1.029 1.00 94.00 117 PHE A CA 1
ATOM 943 C C . PHE A 1 117 ? 45.164 -4.724 0.601 1.00 94.00 117 PHE A C 1
ATOM 945 O O . PHE A 1 117 ? 44.656 -3.690 1.044 1.00 94.00 117 PHE A O 1
ATOM 952 N N . LEU A 1 118 ? 46.133 -4.719 -0.317 1.00 92.06 118 LEU A N 1
ATOM 953 C CA . LEU A 1 118 ? 46.659 -3.523 -0.979 1.00 92.06 118 LEU A CA 1
ATOM 954 C C . LEU A 1 118 ? 45.765 -3.176 -2.169 1.00 92.06 118 LEU A C 1
ATOM 956 O O . LEU A 1 118 ? 45.781 -3.863 -3.187 1.00 92.06 118 LEU A O 1
ATOM 960 N N . SER A 1 119 ? 44.938 -2.142 -2.029 1.00 91.69 119 SER A N 1
ATOM 961 C CA . SER A 1 119 ? 43.837 -1.854 -2.955 1.00 91.69 119 SER A CA 1
ATOM 962 C C . SER A 1 119 ? 44.104 -0.585 -3.765 1.00 91.69 119 SER A C 1
ATOM 964 O O . SER A 1 119 ? 43.838 0.523 -3.305 1.00 91.69 119 SER A O 1
ATOM 966 N N . PHE A 1 120 ? 44.609 -0.738 -4.985 1.00 89.31 120 PHE A N 1
ATOM 967 C CA . PHE A 1 120 ? 44.944 0.359 -5.891 1.00 89.31 120 PHE A CA 1
ATOM 968 C C . PHE A 1 120 ? 43.688 0.976 -6.525 1.00 89.31 120 PHE A C 1
ATOM 970 O O . PHE A 1 120 ? 42.902 0.290 -7.185 1.00 89.31 120 PHE A O 1
ATOM 977 N N . ASP A 1 121 ? 43.513 2.287 -6.348 1.00 83.00 121 ASP A N 1
ATOM 978 C CA . ASP A 1 121 ? 42.422 3.097 -6.914 1.00 83.00 121 ASP A CA 1
ATOM 979 C C . ASP A 1 121 ? 42.740 3.555 -8.353 1.00 83.00 121 ASP A C 1
ATOM 981 O O . ASP A 1 121 ? 42.765 4.743 -8.682 1.00 83.00 121 ASP A O 1
ATOM 985 N N . GLY A 1 122 ? 43.008 2.574 -9.210 1.00 79.50 122 GLY A N 1
ATOM 986 C CA . GLY A 1 122 ? 43.259 2.695 -10.642 1.00 79.50 122 GLY A CA 1
ATOM 987 C C . GLY A 1 122 ? 43.464 1.304 -11.253 1.00 79.50 122 GLY A C 1
ATOM 988 O O . GLY A 1 122 ? 44.148 0.464 -10.673 1.00 79.50 122 GLY A O 1
ATOM 989 N N . ASP A 1 123 ? 42.851 1.034 -12.412 1.00 79.06 123 ASP A N 1
ATOM 990 C CA . ASP A 1 123 ? 42.964 -0.276 -13.091 1.00 79.06 123 ASP A CA 1
ATOM 991 C C . ASP A 1 123 ? 44.239 -0.368 -13.953 1.00 79.06 123 ASP A C 1
ATOM 993 O O . ASP A 1 123 ? 44.630 -1.440 -14.410 1.00 79.06 123 ASP A O 1
ATOM 997 N N . GLN A 1 124 ? 44.920 0.758 -14.169 1.00 78.88 124 GLN A N 1
ATOM 998 C CA . GLN A 1 124 ? 46.124 0.826 -14.990 1.00 78.88 124 GLN A CA 1
ATOM 999 C C . GLN A 1 124 ? 47.334 0.225 -14.263 1.00 78.88 124 GLN A C 1
ATOM 1001 O O . GLN A 1 124 ? 47.506 0.392 -13.056 1.00 78.88 124 GLN A O 1
ATOM 1006 N N . VAL A 1 125 ? 48.182 -0.475 -15.019 1.00 81.38 125 VAL A N 1
ATOM 1007 C CA . VAL A 1 125 ? 49.503 -0.917 -14.557 1.00 81.38 125 VAL A CA 1
ATOM 1008 C C . VAL A 1 125 ? 50.432 0.290 -14.662 1.00 81.38 125 VAL A C 1
ATOM 1010 O O . VAL A 1 125 ? 50.947 0.580 -15.736 1.00 81.38 125 VAL A O 1
ATOM 1013 N N . ASN A 1 126 ? 50.572 1.036 -13.569 1.00 81.00 126 ASN A N 1
ATOM 1014 C CA . ASN A 1 126 ? 51.428 2.217 -13.492 1.00 81.00 126 ASN A CA 1
ATOM 1015 C C . ASN A 1 126 ? 52.746 1.910 -12.763 1.00 81.00 126 ASN A C 1
ATOM 1017 O O . ASN A 1 126 ? 52.905 0.854 -12.148 1.00 81.00 126 ASN A O 1
ATOM 1021 N N . GLU A 1 127 ? 53.688 2.851 -12.818 1.00 81.50 127 GLU A N 1
ATOM 1022 C CA . GLU A 1 127 ? 55.009 2.715 -12.195 1.00 81.50 127 GLU A CA 1
ATOM 1023 C C . GLU A 1 127 ? 54.916 2.437 -10.686 1.00 81.50 127 GLU A C 1
ATOM 1025 O O . GLU A 1 127 ? 55.605 1.563 -10.167 1.00 81.50 127 GLU A O 1
ATOM 1030 N N . LEU A 1 128 ? 53.983 3.097 -9.989 1.00 80.69 128 LEU A N 1
ATOM 1031 C CA . LEU A 1 128 ? 53.717 2.852 -8.571 1.00 80.69 128 LEU A CA 1
ATOM 1032 C C . LEU A 1 128 ? 53.339 1.386 -8.299 1.00 80.69 128 LEU A C 1
ATOM 1034 O O . LEU A 1 128 ? 53.871 0.778 -7.370 1.00 80.69 128 LEU A O 1
ATOM 1038 N N . TYR A 1 129 ? 52.437 0.806 -9.097 1.00 84.06 129 TYR A N 1
ATOM 1039 C CA . TYR A 1 129 ? 52.031 -0.594 -8.962 1.00 84.06 129 TYR A CA 1
ATOM 1040 C C . TYR A 1 129 ? 53.200 -1.548 -9.224 1.00 84.06 129 TYR A C 1
ATOM 1042 O O . TYR A 1 129 ? 53.428 -2.443 -8.412 1.00 84.06 129 TYR A O 1
ATOM 1050 N N . LEU A 1 130 ? 53.963 -1.327 -10.302 1.00 85.44 130 LEU A N 1
ATOM 1051 C CA . LEU A 1 130 ? 55.117 -2.158 -10.669 1.00 85.44 130 LEU A CA 1
ATOM 1052 C C . LEU A 1 130 ? 56.218 -2.119 -9.598 1.00 85.44 130 LEU A C 1
ATOM 1054 O O . LEU A 1 130 ? 56.633 -3.172 -9.117 1.00 85.44 130 LEU A O 1
ATOM 1058 N N . ASN A 1 131 ? 56.600 -0.925 -9.137 1.00 84.81 131 ASN A N 1
ATOM 1059 C CA . ASN A 1 131 ? 57.595 -0.749 -8.075 1.00 84.81 131 ASN A CA 1
ATOM 1060 C C . ASN A 1 131 ? 57.138 -1.381 -6.750 1.00 84.81 131 ASN A C 1
ATOM 1062 O O . ASN A 1 131 ? 57.953 -1.894 -5.984 1.00 84.81 131 ASN A O 1
ATOM 1066 N N . THR A 1 132 ? 55.832 -1.359 -6.462 1.00 85.00 132 THR A N 1
ATOM 1067 C CA . THR A 1 132 ? 55.284 -1.970 -5.242 1.00 85.00 132 THR A CA 1
ATOM 1068 C C . THR A 1 132 ? 55.343 -3.496 -5.309 1.00 85.00 132 THR A C 1
ATOM 1070 O O . THR A 1 132 ? 55.801 -4.123 -4.357 1.00 85.00 132 THR A O 1
ATOM 1073 N N . ILE A 1 133 ? 54.907 -4.113 -6.414 1.00 86.69 133 ILE A N 1
ATOM 1074 C CA . ILE A 1 133 ? 54.922 -5.581 -6.540 1.00 86.69 133 ILE A CA 1
ATOM 1075 C C . ILE A 1 133 ? 56.349 -6.136 -6.647 1.00 86.69 133 ILE A C 1
ATOM 1077 O O . ILE A 1 133 ? 56.613 -7.203 -6.096 1.00 86.69 133 ILE A O 1
ATOM 1081 N N . GLU A 1 134 ? 57.275 -5.400 -7.270 1.00 86.06 134 GLU A N 1
ATOM 1082 C CA . GLU A 1 134 ? 58.694 -5.766 -7.343 1.00 86.06 134 GLU A CA 1
ATOM 1083 C C . GLU A 1 134 ? 59.322 -5.812 -5.946 1.00 86.06 134 GLU A C 1
ATOM 1085 O O . GLU A 1 134 ? 59.909 -6.823 -5.557 1.00 86.06 134 GLU A O 1
ATOM 1090 N N . LYS A 1 135 ? 59.124 -4.760 -5.141 1.00 84.31 135 LYS A N 1
ATOM 1091 C CA . LYS A 1 135 ? 59.630 -4.706 -3.761 1.00 84.31 135 LYS A CA 1
ATOM 1092 C C . LYS A 1 135 ? 58.956 -5.726 -2.830 1.00 84.31 135 LYS A C 1
ATOM 1094 O O . LYS A 1 135 ? 59.548 -6.109 -1.824 1.00 84.31 135 LYS A O 1
ATOM 1099 N N . LEU A 1 136 ? 57.758 -6.206 -3.174 1.00 84.44 136 LEU A N 1
ATOM 1100 C CA . LEU A 1 136 ? 57.082 -7.320 -2.494 1.00 84.44 136 LEU A CA 1
ATOM 1101 C C . LEU A 1 136 ? 57.533 -8.709 -2.990 1.00 84.44 136 LEU A C 1
ATOM 1103 O O . LEU A 1 136 ? 57.070 -9.716 -2.456 1.00 84.44 136 LEU A O 1
ATOM 1107 N N . GLY A 1 137 ? 58.448 -8.781 -3.964 1.00 79.25 137 GLY A N 1
ATOM 1108 C CA . GLY A 1 137 ? 59.074 -10.021 -4.433 1.00 79.25 137 GLY A CA 1
ATOM 1109 C C . GLY A 1 137 ? 58.452 -10.647 -5.687 1.00 79.25 137 GLY A C 1
ATOM 1110 O O . GLY A 1 137 ? 58.734 -11.807 -5.983 1.00 79.25 137 GLY A O 1
ATOM 1111 N N . VAL A 1 138 ? 57.612 -9.920 -6.435 1.00 82.88 138 VAL A N 1
ATOM 1112 C CA . VAL A 1 138 ? 57.046 -10.385 -7.715 1.00 82.88 138 VAL A CA 1
ATOM 1113 C C . VAL A 1 138 ? 57.985 -10.013 -8.863 1.00 82.88 138 VAL A C 1
ATOM 1115 O O . VAL A 1 138 ? 58.287 -8.842 -9.070 1.00 82.88 138 VAL A O 1
ATOM 1118 N N . ALA A 1 139 ? 58.430 -11.003 -9.641 1.00 76.19 139 ALA A N 1
ATOM 1119 C CA . ALA A 1 139 ? 59.303 -10.768 -10.791 1.00 76.19 139 ALA A CA 1
ATOM 1120 C C . ALA A 1 139 ? 58.597 -9.958 -11.898 1.00 76.19 139 ALA A C 1
ATOM 1122 O O . ALA A 1 139 ? 57.473 -10.285 -12.286 1.00 76.19 139 ALA A O 1
ATOM 1123 N N . LEU A 1 140 ? 59.287 -8.955 -12.460 1.00 77.69 140 LEU A N 1
ATOM 1124 C CA . LEU A 1 140 ? 58.736 -8.035 -13.468 1.00 77.69 140 LEU A CA 1
ATOM 1125 C C . LEU A 1 140 ? 58.636 -8.609 -14.905 1.00 77.69 140 LEU A C 1
ATOM 1127 O O . LEU A 1 140 ? 58.533 -7.872 -15.883 1.00 77.69 140 LEU A O 1
ATOM 1131 N N . THR A 1 141 ? 58.680 -9.931 -15.063 1.00 66.12 141 THR A N 1
ATOM 1132 C CA . THR A 1 141 ? 58.777 -10.626 -16.359 1.00 66.12 141 THR A CA 1
ATOM 1133 C C . THR A 1 141 ? 57.488 -10.819 -17.186 1.00 66.12 141 THR A C 1
ATOM 1135 O O . THR A 1 141 ? 57.626 -11.034 -18.395 1.00 66.12 141 THR A O 1
ATOM 1138 N N . PRO A 1 142 ? 56.244 -10.798 -16.658 1.00 65.31 142 PRO A N 1
ATOM 1139 C CA . PRO A 1 142 ? 55.070 -11.133 -17.467 1.00 65.31 142 PRO A CA 1
ATOM 1140 C C . PRO A 1 142 ? 54.615 -9.991 -18.391 1.00 65.31 142 PRO A C 1
ATOM 1142 O O . PRO A 1 142 ? 54.583 -8.824 -18.013 1.00 65.31 142 PRO A O 1
ATOM 1145 N N . LYS A 1 143 ? 54.144 -10.354 -19.597 1.00 61.16 143 LYS A N 1
ATOM 1146 C CA . LYS A 1 143 ? 53.533 -9.421 -20.571 1.00 61.16 143 LYS A CA 1
ATOM 1147 C C . LYS A 1 143 ? 52.232 -8.771 -20.062 1.00 61.16 143 LYS A C 1
ATOM 1149 O O . LYS A 1 143 ? 51.816 -7.751 -20.598 1.00 61.16 143 LYS A O 1
ATOM 1154 N N . SER A 1 144 ? 51.578 -9.362 -19.056 1.00 73.12 144 SER A N 1
ATOM 1155 C CA . SER A 1 144 ? 50.350 -8.853 -18.428 1.00 73.12 144 SER A CA 1
ATOM 1156 C C . SER A 1 144 ? 50.200 -9.366 -16.991 1.00 73.12 144 SER A C 1
ATOM 1158 O O . SER A 1 144 ? 50.385 -10.560 -16.756 1.00 73.12 144 SER A O 1
ATOM 1160 N N . TYR A 1 145 ? 49.786 -8.504 -16.058 1.00 77.12 145 TYR A N 1
ATOM 1161 C CA . TYR A 1 145 ? 49.512 -8.869 -14.659 1.00 77.12 145 TYR A CA 1
ATOM 1162 C C . TYR A 1 145 ? 48.010 -9.067 -14.410 1.00 77.12 145 TYR A C 1
ATOM 1164 O O . TYR A 1 145 ? 47.203 -8.288 -14.936 1.00 77.12 145 TYR A O 1
ATOM 1172 N N . PRO A 1 146 ? 47.602 -10.047 -13.580 1.00 80.81 146 PRO A N 1
ATOM 1173 C CA . PRO A 1 146 ? 46.204 -10.203 -13.193 1.00 80.81 146 PRO A CA 1
ATOM 1174 C C . PRO A 1 146 ? 45.738 -9.019 -12.330 1.00 80.81 146 PRO A C 1
ATOM 1176 O O . PRO A 1 146 ? 46.538 -8.231 -11.814 1.00 80.81 146 PRO A O 1
ATOM 1179 N N . LYS A 1 147 ? 44.416 -8.851 -12.199 1.00 82.31 147 LYS A N 1
ATOM 1180 C CA . LYS A 1 147 ? 43.836 -7.732 -11.432 1.00 82.31 147 LYS A CA 1
ATOM 1181 C C . LYS A 1 147 ? 44.048 -7.859 -9.924 1.00 82.31 147 LYS A C 1
ATOM 1183 O O . LYS A 1 147 ? 44.133 -6.835 -9.256 1.00 82.31 147 LYS A O 1
ATOM 1188 N N . SER A 1 148 ? 44.168 -9.085 -9.417 1.00 86.00 148 SER A N 1
ATOM 1189 C CA . SER A 1 148 ? 44.500 -9.387 -8.024 1.00 86.00 148 SER A CA 1
ATOM 1190 C C . SER A 1 148 ? 45.628 -10.418 -7.978 1.00 86.00 148 SER A C 1
ATOM 1192 O O . SER A 1 148 ? 45.571 -11.407 -8.707 1.00 86.00 148 SER A O 1
ATOM 1194 N N . ILE A 1 149 ? 46.647 -10.173 -7.154 1.00 85.31 149 ILE A N 1
ATOM 1195 C CA . ILE A 1 149 ? 47.815 -11.041 -6.956 1.00 85.31 149 ILE A CA 1
ATOM 1196 C C . ILE A 1 149 ? 47.948 -11.329 -5.466 1.00 85.31 149 ILE A C 1
ATOM 1198 O O . ILE A 1 149 ? 48.000 -10.393 -4.672 1.00 85.31 149 ILE A O 1
ATOM 1202 N N . ASP A 1 150 ? 48.060 -12.603 -5.108 1.00 86.38 150 ASP A N 1
ATOM 1203 C CA . ASP A 1 150 ? 48.373 -13.024 -3.746 1.00 86.38 150 ASP A CA 1
ATOM 1204 C C . ASP A 1 150 ? 49.878 -13.243 -3.598 1.00 86.38 150 ASP A C 1
ATOM 1206 O O . ASP A 1 150 ? 50.501 -13.954 -4.385 1.00 86.38 150 ASP A O 1
ATOM 1210 N N . ILE A 1 151 ? 50.452 -12.623 -2.575 1.00 88.19 151 ILE A N 1
ATOM 1211 C CA . ILE A 1 151 ? 51.879 -12.612 -2.272 1.00 88.19 151 ILE A CA 1
ATOM 1212 C C . ILE A 1 151 ? 52.044 -13.020 -0.809 1.00 88.19 151 ILE A C 1
ATOM 1214 O O . ILE A 1 151 ? 51.287 -12.585 0.059 1.00 88.19 151 ILE A O 1
ATOM 1218 N N . VAL A 1 152 ? 53.042 -13.848 -0.513 1.00 86.75 152 VAL A N 1
ATOM 1219 C CA . VAL A 1 152 ? 53.454 -14.122 0.869 1.00 86.75 152 VAL A CA 1
ATOM 1220 C C . VAL A 1 152 ? 54.667 -13.256 1.171 1.00 86.75 152 VAL A C 1
ATOM 1222 O O . VAL A 1 152 ? 55.731 -13.454 0.592 1.00 86.75 152 VAL A O 1
ATOM 1225 N N . TYR A 1 153 ? 54.509 -12.299 2.081 1.00 86.62 153 TYR A N 1
ATOM 1226 C CA . TYR A 1 153 ? 55.562 -11.368 2.477 1.00 86.62 153 TYR A CA 1
ATOM 1227 C C . TYR A 1 153 ? 55.814 -11.508 3.979 1.00 86.62 153 TYR A C 1
ATOM 1229 O O . TYR A 1 153 ? 54.911 -11.298 4.788 1.00 86.62 153 TYR A O 1
ATOM 1237 N N . ARG A 1 154 ? 57.033 -11.936 4.349 1.00 83.94 154 ARG A N 1
ATOM 1238 C CA . ARG A 1 154 ? 57.459 -12.222 5.738 1.00 83.94 154 ARG A CA 1
ATOM 1239 C C . ARG A 1 154 ? 56.403 -13.016 6.538 1.00 83.94 154 ARG A C 1
ATOM 1241 O O . ARG A 1 154 ? 55.971 -12.605 7.610 1.00 83.94 154 ARG A O 1
ATOM 1248 N N . CYS A 1 155 ? 55.962 -14.146 5.979 1.00 81.81 155 CYS A N 1
ATOM 1249 C CA . CYS A 1 155 ? 54.959 -15.059 6.554 1.00 81.81 155 CYS A CA 1
ATOM 1250 C C . CYS A 1 155 ? 53.528 -14.500 6.695 1.00 81.81 155 CYS A C 1
ATOM 1252 O O . CYS A 1 155 ? 52.655 -15.213 7.183 1.00 81.81 155 CYS A O 1
ATOM 1254 N N . SER A 1 156 ? 53.262 -13.273 6.236 1.00 85.06 156 SER A N 1
ATOM 1255 C CA . SER A 1 156 ? 51.914 -12.700 6.148 1.00 85.06 156 SER A CA 1
ATOM 1256 C C . SER A 1 156 ? 51.391 -12.769 4.716 1.00 85.06 156 SER A C 1
ATOM 1258 O O . SER A 1 156 ? 52.140 -12.584 3.753 1.00 85.06 156 SER A O 1
ATOM 1260 N N . ARG A 1 157 ? 50.089 -13.019 4.556 1.00 90.00 157 ARG A N 1
ATOM 1261 C CA . ARG A 1 157 ? 49.440 -13.003 3.239 1.00 90.00 157 ARG A CA 1
ATOM 1262 C C . ARG A 1 157 ? 49.108 -11.565 2.845 1.00 90.00 157 ARG A C 1
ATOM 1264 O O . ARG A 1 157 ? 48.479 -10.845 3.621 1.00 90.00 157 ARG A O 1
ATOM 1271 N N . ILE A 1 158 ? 49.497 -11.167 1.639 1.00 92.06 158 ILE A N 1
ATOM 1272 C CA . ILE A 1 158 ? 49.215 -9.857 1.052 1.00 92.06 158 ILE A CA 1
ATOM 1273 C C . ILE A 1 158 ? 48.542 -10.046 -0.309 1.00 92.06 158 ILE A C 1
ATOM 1275 O O . ILE A 1 158 ? 49.146 -10.591 -1.226 1.00 92.06 158 ILE A O 1
ATOM 1279 N N . THR A 1 159 ? 47.317 -9.552 -0.469 1.00 92.06 159 THR A N 1
ATOM 1280 C CA . THR A 1 159 ? 46.622 -9.501 -1.760 1.00 92.06 159 THR A CA 1
ATOM 1281 C C . THR A 1 159 ? 46.713 -8.096 -2.342 1.00 92.06 159 THR A C 1
ATOM 1283 O O . THR A 1 159 ? 46.132 -7.146 -1.814 1.00 92.06 159 THR A O 1
ATOM 1286 N N . VAL A 1 160 ? 47.394 -7.956 -3.475 1.00 90.25 160 VAL A N 1
ATOM 1287 C CA . VAL A 1 160 ? 47.480 -6.711 -4.245 1.00 90.25 160 VAL A CA 1
ATOM 1288 C C . VAL A 1 160 ? 46.382 -6.695 -5.296 1.00 90.25 160 VAL A C 1
ATOM 1290 O O . VAL A 1 160 ? 46.394 -7.527 -6.194 1.00 90.25 160 VAL A O 1
ATOM 1293 N N . SER A 1 161 ? 45.437 -5.759 -5.213 1.00 90.44 161 SER A N 1
ATOM 1294 C CA . SER A 1 161 ? 44.296 -5.648 -6.131 1.00 90.44 161 SER A CA 1
ATOM 1295 C C . SER A 1 161 ? 44.212 -4.279 -6.794 1.00 90.44 161 SER A C 1
ATOM 1297 O O . SER A 1 161 ? 44.355 -3.259 -6.127 1.00 90.44 161 SER A O 1
ATOM 1299 N N . ARG A 1 162 ? 43.914 -4.255 -8.096 1.00 89.25 162 ARG A N 1
ATOM 1300 C CA . ARG A 1 162 ? 43.648 -3.047 -8.888 1.00 89.25 162 ARG A CA 1
ATOM 1301 C C . ARG A 1 162 ? 42.157 -2.907 -9.174 1.00 89.25 162 ARG A C 1
ATOM 1303 O O . ARG A 1 162 ? 41.503 -3.860 -9.600 1.00 89.25 162 ARG A O 1
ATOM 1310 N N . PHE A 1 163 ? 41.617 -1.711 -8.956 1.00 84.81 163 PHE A N 1
ATOM 1311 C CA . PHE A 1 163 ? 40.210 -1.398 -9.196 1.00 84.81 163 PHE A CA 1
ATOM 1312 C C . PHE A 1 163 ? 40.067 -0.154 -10.083 1.00 84.81 163 PHE A C 1
ATOM 1314 O O . PHE A 1 163 ? 40.856 0.772 -9.950 1.00 84.81 163 PHE A O 1
ATOM 1321 N N . PRO A 1 164 ? 39.027 -0.060 -10.934 1.00 80.31 164 PRO A N 1
ATOM 1322 C CA . PRO A 1 164 ? 38.732 1.172 -11.671 1.00 80.31 164 PRO A CA 1
ATOM 1323 C C . PRO A 1 164 ? 38.635 2.397 -10.752 1.00 80.31 164 PRO A C 1
ATOM 1325 O O . PRO A 1 164 ? 38.102 2.276 -9.647 1.00 80.31 164 PRO A O 1
ATOM 1328 N N . HIS A 1 165 ? 39.077 3.568 -11.206 1.00 75.12 165 HIS A N 1
ATOM 1329 C CA . HIS A 1 165 ? 39.118 4.757 -10.354 1.00 75.12 165 HIS A CA 1
ATOM 1330 C C . HIS A 1 165 ? 37.731 5.094 -9.775 1.00 75.12 165 HIS A C 1
ATOM 1332 O O . HIS A 1 165 ? 36.739 5.179 -10.500 1.00 75.12 165 HIS A O 1
ATOM 1338 N N . GLY A 1 166 ? 37.644 5.243 -8.455 1.00 63.50 166 GLY A N 1
ATOM 1339 C CA . GLY A 1 166 ? 36.392 5.498 -7.736 1.00 63.50 166 GLY A CA 1
ATOM 1340 C C . GLY A 1 166 ? 36.578 6.218 -6.401 1.00 63.50 166 GLY A C 1
ATOM 1341 O O . GLY A 1 166 ? 35.621 6.349 -5.630 1.00 63.50 166 GLY A O 1
ATOM 1342 N N . GLY A 1 167 ? 37.798 6.669 -6.105 1.00 69.44 167 GLY A N 1
ATOM 1343 C CA . GLY A 1 167 ? 38.155 7.277 -4.836 1.00 69.44 167 GLY A CA 1
ATOM 1344 C C . GLY A 1 167 ? 38.305 6.244 -3.717 1.00 69.44 167 GLY A C 1
ATOM 1345 O O . GLY A 1 167 ? 37.807 5.119 -3.778 1.00 69.44 167 GLY A O 1
ATOM 1346 N N . LYS A 1 168 ? 38.915 6.674 -2.609 1.00 70.69 168 LYS A N 1
ATOM 1347 C CA . LYS A 1 168 ? 39.201 5.848 -1.422 1.00 70.69 168 LYS A CA 1
ATOM 1348 C C . LYS A 1 168 ? 38.016 4.998 -0.935 1.00 70.69 168 LYS A C 1
ATOM 1350 O O . LYS A 1 168 ? 38.174 3.806 -0.696 1.00 70.69 168 LYS A O 1
ATOM 1355 N N . ARG A 1 169 ? 36.812 5.583 -0.839 1.00 71.75 169 ARG A N 1
ATOM 1356 C CA . ARG A 1 169 ? 35.589 4.864 -0.418 1.00 71.75 169 ARG A CA 1
ATOM 1357 C C . ARG A 1 169 ? 35.108 3.855 -1.464 1.00 71.75 169 ARG A C 1
ATOM 1359 O O . ARG A 1 169 ? 34.640 2.779 -1.101 1.00 71.75 169 ARG A O 1
ATOM 1366 N N . GLY A 1 170 ? 35.209 4.198 -2.750 1.00 71.81 170 GLY A N 1
ATOM 1367 C CA . GLY A 1 170 ? 34.870 3.292 -3.848 1.00 71.81 170 GLY A CA 1
ATOM 1368 C C . GLY A 1 170 ? 35.800 2.082 -3.877 1.00 71.81 170 GLY A C 1
ATOM 1369 O O . GLY A 1 170 ? 35.328 0.952 -4.005 1.00 71.81 170 GLY A O 1
ATOM 1370 N N . CYS A 1 171 ? 37.094 2.320 -3.660 1.00 80.12 171 CYS A N 1
ATOM 1371 C CA . CYS A 1 171 ? 38.113 1.287 -3.532 1.00 80.12 171 CYS A CA 1
ATOM 1372 C C . CYS A 1 171 ? 37.831 0.365 -2.329 1.00 80.12 171 CYS A C 1
ATOM 1374 O O . CYS A 1 171 ? 37.603 -0.826 -2.521 1.00 80.12 171 CYS A O 1
ATOM 1376 N N . GLN A 1 172 ? 37.671 0.920 -1.119 1.00 83.06 172 GLN A N 1
ATOM 1377 C CA . GLN A 1 172 ? 37.339 0.157 0.097 1.00 83.06 172 GLN A CA 1
ATOM 1378 C C . GLN A 1 172 ? 36.078 -0.712 -0.057 1.00 83.06 172 GLN A C 1
ATOM 1380 O O . GLN A 1 172 ? 36.073 -1.872 0.350 1.00 83.06 172 GLN A O 1
ATOM 1385 N N . LYS A 1 173 ? 35.015 -0.188 -0.687 1.00 82.19 173 LYS A N 1
ATOM 1386 C CA . LYS A 1 173 ? 33.778 -0.945 -0.947 1.00 82.19 173 LYS A CA 1
ATOM 1387 C C . LYS A 1 173 ? 34.017 -2.148 -1.864 1.00 82.19 173 LYS A C 1
ATOM 1389 O O . LYS A 1 173 ? 33.407 -3.199 -1.674 1.00 82.19 173 LYS A O 1
ATOM 1394 N N . ARG A 1 174 ? 34.866 -2.004 -2.884 1.00 84.31 174 ARG A N 1
ATOM 1395 C CA . ARG A 1 174 ? 35.189 -3.097 -3.814 1.00 84.31 174 ARG A CA 1
ATOM 1396 C C . ARG A 1 174 ? 36.095 -4.134 -3.166 1.00 84.31 174 ARG A C 1
ATOM 1398 O O . ARG A 1 174 ? 35.848 -5.321 -3.356 1.00 84.31 174 ARG A O 1
ATOM 1405 N N . THR A 1 175 ? 37.047 -3.699 -2.345 1.00 88.00 175 THR A N 1
ATOM 1406 C CA . THR A 1 175 ? 37.868 -4.596 -1.527 1.00 88.00 175 THR A CA 1
ATOM 1407 C C . THR A 1 175 ? 37.013 -5.381 -0.538 1.00 88.00 175 THR A C 1
ATOM 1409 O O . THR A 1 175 ? 37.178 -6.588 -0.436 1.00 88.00 175 THR A O 1
ATOM 1412 N N . PHE A 1 176 ? 36.027 -4.754 0.110 1.00 87.56 176 PHE A N 1
ATOM 1413 C CA . PHE A 1 176 ? 35.087 -5.461 0.988 1.00 87.56 176 PHE A CA 1
ATOM 1414 C C . PHE A 1 176 ? 34.339 -6.582 0.247 1.00 87.56 176 PHE A C 1
ATOM 1416 O O . PHE A 1 176 ? 34.314 -7.716 0.709 1.00 87.56 176 PHE A O 1
ATOM 1423 N N . LYS A 1 177 ? 33.821 -6.309 -0.960 1.00 87.06 177 LYS A N 1
ATOM 1424 C CA . LYS A 1 177 ? 33.187 -7.336 -1.816 1.00 87.06 177 LYS A CA 1
ATOM 1425 C C . LYS A 1 177 ? 34.145 -8.436 -2.282 1.00 87.06 177 LYS A C 1
ATOM 1427 O O . LYS A 1 177 ? 33.700 -9.496 -2.723 1.00 87.06 177 LYS A O 1
ATOM 1432 N N . LEU A 1 178 ? 35.444 -8.156 -2.324 1.00 86.19 178 LEU A N 1
ATOM 1433 C CA . LEU A 1 178 ? 36.458 -9.162 -2.621 1.00 86.19 178 LEU A CA 1
ATOM 1434 C C . LEU A 1 178 ? 36.711 -10.033 -1.386 1.00 86.19 178 LEU A C 1
ATOM 1436 O O . LEU A 1 178 ? 36.705 -11.249 -1.510 1.00 86.19 178 LEU A O 1
ATOM 1440 N N . ILE A 1 179 ? 36.848 -9.423 -0.208 1.00 88.69 179 ILE A N 1
ATOM 1441 C CA . ILE A 1 179 ? 37.033 -10.114 1.076 1.00 88.69 179 ILE A CA 1
ATOM 1442 C C . ILE A 1 179 ? 35.863 -11.048 1.368 1.00 88.69 179 ILE A C 1
ATOM 1444 O O . ILE A 1 179 ? 36.101 -12.202 1.699 1.00 88.69 179 ILE A O 1
ATOM 1448 N N . ASP A 1 180 ? 34.630 -10.582 1.174 1.00 86.00 180 ASP A N 1
ATOM 1449 C CA . ASP A 1 180 ? 33.414 -11.377 1.374 1.00 86.00 180 ASP A CA 1
ATOM 1450 C C . ASP A 1 180 ? 33.427 -12.663 0.528 1.00 86.00 180 ASP A C 1
ATOM 1452 O O . ASP A 1 180 ? 33.136 -13.752 1.012 1.00 86.00 180 ASP A O 1
ATOM 1456 N N . ARG A 1 181 ? 33.911 -12.570 -0.719 1.00 86.56 181 ARG A N 1
ATOM 1457 C CA . ARG A 1 181 ? 34.102 -13.734 -1.598 1.00 86.56 181 ARG A CA 1
ATOM 1458 C C . ARG A 1 181 ? 35.267 -14.627 -1.171 1.00 86.56 181 ARG A C 1
ATOM 1460 O O . ARG A 1 181 ? 35.139 -15.843 -1.218 1.00 86.56 181 ARG A O 1
ATOM 1467 N N . VAL A 1 182 ? 36.397 -14.044 -0.768 1.00 85.00 182 VAL A N 1
ATOM 1468 C CA . VAL A 1 182 ? 37.608 -14.790 -0.368 1.00 85.00 182 VAL A CA 1
ATOM 1469 C C . VAL A 1 182 ? 37.410 -15.530 0.959 1.00 85.00 182 VAL A C 1
ATOM 1471 O O . VAL A 1 182 ? 37.970 -16.606 1.148 1.00 85.00 182 VAL A O 1
ATOM 1474 N N . TYR A 1 183 ? 36.619 -14.969 1.873 1.00 88.00 183 TYR A N 1
ATOM 1475 C CA . TYR A 1 183 ? 36.385 -15.505 3.214 1.00 88.00 183 TYR A CA 1
ATOM 1476 C C . TYR A 1 183 ? 35.004 -16.145 3.397 1.00 88.00 183 TYR A C 1
ATOM 1478 O O . TYR A 1 183 ? 34.682 -16.525 4.520 1.00 88.00 183 TYR A O 1
ATOM 1486 N N . ALA A 1 184 ? 34.220 -16.336 2.330 1.00 87.00 184 ALA A N 1
ATOM 1487 C CA . ALA A 1 184 ? 32.883 -16.931 2.401 1.00 87.00 184 ALA A CA 1
ATOM 1488 C C . ALA A 1 184 ? 32.865 -18.263 3.179 1.00 87.00 184 ALA A C 1
ATOM 1490 O O . ALA A 1 184 ? 32.061 -18.443 4.091 1.00 87.00 184 ALA A O 1
ATOM 1491 N N . ASP A 1 185 ? 33.805 -19.171 2.894 1.00 86.12 185 ASP A N 1
ATOM 1492 C CA . ASP A 1 185 ? 33.890 -20.468 3.584 1.00 86.12 185 ASP A CA 1
ATOM 1493 C C . ASP A 1 185 ? 34.374 -20.362 5.033 1.00 86.12 185 ASP A C 1
ATOM 1495 O O . ASP A 1 185 ? 33.990 -21.169 5.881 1.00 86.12 185 ASP A O 1
ATOM 1499 N N . TYR A 1 186 ? 35.198 -19.358 5.336 1.00 83.69 186 TYR A N 1
ATOM 1500 C CA . TYR A 1 186 ? 35.648 -19.090 6.699 1.00 83.69 186 TYR A CA 1
ATOM 1501 C C . TYR A 1 186 ? 34.506 -18.526 7.553 1.00 83.69 186 TYR A C 1
ATOM 1503 O O . TYR A 1 186 ? 34.295 -18.997 8.667 1.00 83.69 186 TYR A O 1
ATOM 1511 N N . LEU A 1 187 ? 33.741 -17.574 7.009 1.00 84.88 187 LEU A N 1
ATOM 1512 C CA . LEU A 1 187 ? 32.608 -16.920 7.672 1.00 84.88 187 LEU A CA 1
ATOM 1513 C C . LEU A 1 187 ? 31.434 -17.872 7.926 1.00 84.88 187 LEU A C 1
ATOM 1515 O O . LEU A 1 187 ? 30.713 -17.701 8.901 1.00 84.88 187 LEU A O 1
ATOM 1519 N N . ARG A 1 188 ? 31.273 -18.927 7.114 1.00 84.38 188 ARG A N 1
ATOM 1520 C CA . ARG A 1 188 ? 30.310 -20.008 7.400 1.00 84.38 188 ARG A CA 1
ATOM 1521 C C . ARG A 1 188 ? 30.635 -20.786 8.678 1.00 84.38 188 ARG A C 1
ATOM 1523 O O . ARG A 1 188 ? 29.740 -21.396 9.251 1.00 84.38 188 ARG A O 1
ATOM 1530 N N . ARG A 1 189 ? 31.908 -20.825 9.087 1.00 82.88 189 ARG A N 1
ATOM 1531 C CA . ARG A 1 189 ? 32.395 -21.648 10.209 1.00 82.88 189 ARG A CA 1
ATOM 1532 C C . ARG A 1 189 ? 32.777 -20.827 11.438 1.00 82.88 189 ARG A C 1
ATOM 1534 O O . ARG A 1 189 ? 32.729 -21.359 12.540 1.00 82.88 189 ARG A O 1
ATOM 1541 N N . ASN A 1 190 ? 33.171 -19.565 11.258 1.00 78.88 190 ASN A N 1
ATOM 1542 C CA . ASN A 1 190 ? 33.739 -18.726 12.310 1.00 78.88 190 ASN A CA 1
ATOM 1543 C C . ASN A 1 190 ? 33.199 -17.288 12.247 1.00 78.88 190 ASN A C 1
ATOM 1545 O O . ASN A 1 190 ? 33.263 -16.651 11.198 1.00 78.88 190 ASN A O 1
ATOM 1549 N N . ASP A 1 191 ? 32.787 -16.744 13.395 1.00 80.75 191 ASP A N 1
ATOM 1550 C CA . ASP A 1 191 ? 32.275 -15.368 13.549 1.00 80.75 191 ASP A CA 1
ATOM 1551 C C . ASP A 1 191 ? 33.313 -14.421 14.193 1.00 80.75 191 ASP A C 1
ATOM 1553 O O . ASP A 1 191 ? 33.016 -13.596 15.050 1.00 80.75 191 ASP A O 1
ATOM 1557 N N . ASN A 1 192 ? 34.593 -14.599 13.849 1.00 84.69 192 ASN A N 1
ATOM 1558 C CA . ASN A 1 192 ? 35.723 -13.886 14.465 1.00 84.69 192 ASN A CA 1
ATOM 1559 C C . ASN A 1 192 ? 36.629 -13.184 13.434 1.00 84.69 192 ASN A C 1
ATOM 1561 O O . ASN A 1 192 ? 37.846 -13.098 13.626 1.00 84.69 192 ASN A O 1
ATOM 1565 N N . LEU A 1 193 ? 36.045 -12.717 12.324 1.00 88.81 193 LEU A N 1
ATOM 1566 C CA . LEU A 1 193 ? 36.741 -11.962 11.279 1.00 88.81 193 LEU A CA 1
ATOM 1567 C C . LEU A 1 193 ? 36.625 -10.453 11.531 1.00 88.81 193 LEU A C 1
ATOM 1569 O O . LEU A 1 193 ? 35.551 -9.870 11.405 1.00 88.81 193 LEU A O 1
ATOM 1573 N N . PHE A 1 194 ? 37.748 -9.799 11.814 1.00 90.19 194 PHE A N 1
ATOM 1574 C CA . PHE A 1 194 ? 37.813 -8.361 12.065 1.00 90.19 194 PHE A CA 1
ATOM 1575 C C . PHE A 1 194 ? 38.433 -7.622 10.880 1.00 90.19 194 PHE A C 1
ATOM 1577 O O . PHE A 1 194 ? 39.481 -8.013 10.367 1.00 90.19 194 PHE A O 1
ATOM 1584 N N . LEU A 1 195 ? 37.805 -6.521 10.461 1.00 91.19 195 LEU A N 1
ATOM 1585 C CA . LEU A 1 195 ? 38.311 -5.664 9.388 1.00 91.19 195 LEU A CA 1
ATOM 1586 C C . LEU A 1 195 ? 38.988 -4.423 9.967 1.00 91.19 195 LEU A C 1
ATOM 1588 O O . LEU A 1 195 ? 38.367 -3.652 10.699 1.00 91.19 195 LEU A O 1
ATOM 1592 N N . LEU A 1 196 ? 40.246 -4.202 9.593 1.00 90.19 196 LEU A N 1
ATOM 1593 C CA . LEU A 1 196 ? 41.034 -3.052 10.015 1.00 90.19 196 LEU A CA 1
ATOM 1594 C C . LEU A 1 196 ? 41.320 -2.149 8.810 1.00 90.19 196 LEU A C 1
ATOM 1596 O O . LEU A 1 196 ? 42.088 -2.500 7.918 1.00 90.19 196 LEU A O 1
ATOM 1600 N N . PHE A 1 197 ? 40.692 -0.975 8.777 1.00 87.94 197 PHE A N 1
ATOM 1601 C CA . PHE A 1 197 ? 40.909 0.017 7.723 1.00 87.94 197 PHE A CA 1
ATOM 1602 C C . PHE A 1 197 ? 42.078 0.927 8.096 1.00 87.94 197 PHE A C 1
ATOM 1604 O O . PHE A 1 197 ? 42.013 1.623 9.110 1.00 87.94 197 PHE A O 1
ATOM 1611 N N . ILE A 1 198 ? 43.128 0.924 7.276 1.00 85.31 198 ILE A N 1
ATOM 1612 C CA . ILE A 1 198 ? 44.360 1.687 7.505 1.00 85.31 198 ILE A CA 1
ATOM 1613 C C . ILE A 1 198 ? 44.685 2.499 6.249 1.00 85.31 198 ILE A C 1
ATOM 1615 O O . ILE A 1 198 ? 44.465 2.036 5.132 1.00 85.31 198 ILE A O 1
ATOM 1619 N N . ASP A 1 199 ? 45.183 3.720 6.433 1.00 83.44 199 ASP A N 1
ATOM 1620 C CA . ASP A 1 199 ? 45.652 4.560 5.330 1.00 83.44 199 ASP A CA 1
ATOM 1621 C C . ASP A 1 199 ? 47.074 4.169 4.922 1.00 83.44 199 ASP A C 1
ATOM 1623 O O . ASP A 1 199 ? 47.857 3.692 5.740 1.00 83.44 199 ASP A O 1
ATOM 1627 N N . SER A 1 200 ? 47.418 4.387 3.655 1.00 81.12 200 SER A N 1
ATOM 1628 C CA . SER A 1 200 ? 48.719 4.042 3.065 1.00 81.12 200 SER A CA 1
ATOM 1629 C C . SER A 1 200 ? 49.927 4.713 3.743 1.00 81.12 200 SER A C 1
ATOM 1631 O O . SER A 1 200 ? 51.055 4.254 3.572 1.00 81.12 200 SER A O 1
ATOM 1633 N N . ASP A 1 201 ? 49.697 5.737 4.567 1.00 78.44 201 ASP A N 1
ATOM 1634 C CA . ASP A 1 201 ? 50.686 6.533 5.303 1.00 78.44 201 ASP A CA 1
ATOM 1635 C C . ASP A 1 201 ? 50.667 6.313 6.835 1.00 78.44 201 ASP A C 1
ATOM 1637 O O . ASP A 1 201 ? 51.243 7.105 7.588 1.00 78.44 201 ASP A O 1
ATOM 1641 N N . CYS A 1 202 ? 49.987 5.267 7.323 1.00 81.56 202 CYS A N 1
ATOM 1642 C CA . CYS A 1 202 ? 49.801 5.009 8.753 1.00 81.56 202 CYS A CA 1
ATOM 1643 C C . CYS A 1 202 ? 50.697 3.883 9.297 1.00 81.56 202 CYS A C 1
ATOM 1645 O O . CYS A 1 202 ? 50.416 2.706 9.115 1.00 81.56 202 CYS A O 1
ATOM 1647 N N . ILE A 1 203 ? 51.702 4.237 10.096 1.00 83.44 203 ILE A N 1
ATOM 1648 C CA . ILE A 1 203 ? 52.645 3.317 10.749 1.00 83.44 203 ILE A CA 1
ATOM 1649 C C . ILE A 1 203 ? 52.073 2.817 12.083 1.00 83.44 203 ILE A C 1
ATOM 1651 O O . ILE A 1 203 ? 51.800 3.618 12.983 1.00 83.44 203 ILE A O 1
ATOM 1655 N N . LEU A 1 204 ? 51.924 1.505 12.264 1.00 86.81 204 LEU A N 1
ATOM 1656 C CA . LEU A 1 204 ? 51.372 0.930 13.498 1.00 86.81 204 LEU A CA 1
ATOM 1657 C C . LEU A 1 204 ? 52.433 0.741 14.591 1.00 86.81 204 LEU A C 1
ATOM 1659 O O . LEU A 1 204 ? 53.600 0.465 14.323 1.00 86.81 204 LEU A O 1
ATOM 1663 N N . ASP A 1 205 ? 52.020 0.903 15.852 1.00 84.94 205 ASP A N 1
ATOM 1664 C CA . ASP A 1 205 ? 52.815 0.468 17.007 1.00 84.94 205 ASP A CA 1
ATOM 1665 C C . ASP A 1 205 ? 52.758 -1.066 17.146 1.00 84.94 205 ASP A C 1
ATOM 1667 O O . ASP A 1 205 ? 51.737 -1.679 16.830 1.00 84.94 205 ASP A O 1
ATOM 1671 N N . LYS A 1 206 ? 53.813 -1.694 17.681 1.00 84.31 206 LYS A N 1
ATOM 1672 C CA . LYS A 1 206 ? 53.975 -3.162 17.699 1.00 84.31 206 LYS A CA 1
ATOM 1673 C C . LYS A 1 206 ? 52.812 -3.901 18.362 1.00 84.31 206 LYS A C 1
ATOM 1675 O O . LYS A 1 206 ? 52.430 -4.979 17.927 1.00 84.31 206 LYS A O 1
ATOM 1680 N N . VAL A 1 207 ? 52.225 -3.323 19.409 1.00 86.12 207 VAL A N 1
ATOM 1681 C CA . VAL A 1 207 ? 51.111 -3.924 20.170 1.00 86.12 207 VAL A CA 1
ATOM 1682 C C . VAL A 1 207 ? 49.728 -3.434 19.715 1.00 86.12 207 VAL A C 1
ATOM 1684 O O . VAL A 1 207 ? 48.727 -3.697 20.381 1.00 86.12 207 VAL A O 1
ATOM 1687 N N . CYS A 1 208 ? 49.643 -2.696 18.602 1.00 87.50 208 CYS A N 1
ATOM 1688 C CA . CYS A 1 208 ? 48.420 -2.015 18.173 1.00 87.50 208 CYS A CA 1
ATOM 1689 C C . CYS A 1 208 ? 47.273 -2.994 17.870 1.00 87.50 208 CYS A C 1
ATOM 1691 O O . CYS A 1 208 ? 46.199 -2.879 18.464 1.00 87.50 208 CYS A O 1
ATOM 1693 N N . ILE A 1 209 ? 47.517 -3.999 17.020 1.00 88.69 209 ILE A N 1
ATOM 1694 C CA . ILE A 1 209 ? 46.504 -4.996 16.626 1.00 88.69 209 ILE A CA 1
ATOM 1695 C C . ILE A 1 209 ? 46.058 -5.830 17.837 1.00 88.69 209 ILE A C 1
ATOM 1697 O O . ILE A 1 209 ? 44.859 -6.001 18.055 1.00 88.69 209 ILE A O 1
ATOM 1701 N N . GLN A 1 210 ? 46.991 -6.261 18.697 1.00 87.44 210 GLN A N 1
ATOM 1702 C CA . GLN A 1 210 ? 46.650 -6.961 19.943 1.00 87.44 210 GLN A CA 1
ATOM 1703 C C . GLN A 1 210 ? 45.735 -6.133 20.843 1.00 87.44 210 GLN A C 1
ATOM 1705 O O . GLN A 1 210 ? 44.766 -6.655 21.387 1.00 87.44 210 GLN A O 1
ATOM 1710 N N . ASN A 1 211 ? 46.028 -4.843 21.014 1.00 87.31 211 ASN A N 1
ATOM 1711 C CA . ASN A 1 211 ? 45.239 -3.990 21.892 1.00 87.31 211 ASN A CA 1
ATOM 1712 C C . ASN A 1 211 ? 43.832 -3.736 21.332 1.00 87.31 211 ASN A C 1
ATOM 1714 O O . ASN A 1 211 ? 42.892 -3.665 22.128 1.00 87.31 211 ASN A O 1
ATOM 1718 N N . PHE A 1 212 ? 43.658 -3.665 20.004 1.00 87.56 212 PHE A N 1
ATOM 1719 C CA . PHE A 1 212 ? 42.330 -3.682 19.377 1.00 87.56 212 PHE A CA 1
ATOM 1720 C C . PHE A 1 212 ? 41.574 -4.976 19.690 1.00 87.56 212 PHE A C 1
ATOM 1722 O O . PHE A 1 212 ? 40.449 -4.917 20.183 1.00 87.56 212 PHE A O 1
ATOM 1729 N N . MET A 1 213 ? 42.209 -6.132 19.482 1.00 87.94 213 MET A N 1
ATOM 1730 C CA . MET A 1 213 ? 41.583 -7.437 19.726 1.00 87.94 213 MET A CA 1
ATOM 1731 C C . MET A 1 213 ? 41.269 -7.675 21.205 1.00 87.94 213 MET A C 1
ATOM 1733 O O . MET A 1 213 ? 40.256 -8.292 21.527 1.00 87.94 213 MET A O 1
ATOM 1737 N N . TYR A 1 214 ? 42.086 -7.138 22.115 1.00 86.00 214 TYR A N 1
ATOM 1738 C CA . TYR A 1 214 ? 41.803 -7.167 23.546 1.00 86.00 214 TYR A CA 1
ATOM 1739 C C . TYR A 1 214 ? 40.486 -6.473 23.878 1.00 86.00 214 TYR A C 1
ATOM 1741 O O . TYR A 1 214 ? 39.619 -7.095 24.474 1.00 86.00 214 TYR A O 1
ATOM 1749 N N . GLU A 1 215 ? 40.305 -5.211 23.485 1.00 82.00 215 GLU A N 1
ATOM 1750 C CA . GLU A 1 215 ? 39.085 -4.473 23.842 1.00 82.00 215 GLU A CA 1
ATOM 1751 C C . GLU A 1 215 ? 37.838 -4.968 23.099 1.00 82.00 215 GLU A C 1
ATOM 1753 O O . GLU A 1 215 ? 36.752 -4.932 23.678 1.00 82.00 215 GLU A O 1
ATOM 1758 N N . MET A 1 216 ? 37.980 -5.436 21.853 1.00 80.94 216 MET A N 1
ATOM 1759 C CA . MET A 1 216 ? 36.840 -5.905 21.059 1.00 80.94 216 MET A CA 1
ATOM 1760 C C . MET A 1 216 ? 36.378 -7.313 21.463 1.00 80.94 216 MET A C 1
ATOM 1762 O O . MET A 1 216 ? 35.178 -7.509 21.643 1.00 80.94 216 MET A O 1
ATOM 1766 N N . GLU A 1 217 ? 37.302 -8.258 21.680 1.00 82.50 217 GLU A N 1
ATOM 1767 C CA . GLU A 1 217 ? 36.962 -9.687 21.808 1.00 82.50 217 GLU A CA 1
ATOM 1768 C C . GLU A 1 217 ? 37.566 -10.375 23.048 1.00 82.50 217 GLU A C 1
ATOM 1770 O O . GLU A 1 217 ? 36.881 -11.136 23.732 1.00 82.50 217 GLU A O 1
ATOM 1775 N N . LEU A 1 218 ? 38.836 -10.105 23.382 1.00 81.44 218 LEU A N 1
ATOM 1776 C CA . LEU A 1 218 ? 39.605 -10.914 24.349 1.00 81.44 218 LEU A CA 1
ATOM 1777 C C . LEU A 1 218 ? 39.574 -10.393 25.804 1.00 81.44 218 LEU A C 1
ATOM 1779 O O . LEU A 1 218 ? 40.219 -10.968 26.684 1.00 81.44 218 LEU A O 1
ATOM 1783 N N . LYS A 1 219 ? 38.850 -9.305 26.090 1.00 81.75 219 LYS A N 1
ATOM 1784 C CA . LYS A 1 219 ? 38.759 -8.712 27.434 1.00 81.75 219 LYS A CA 1
ATOM 1785 C C . LYS A 1 219 ? 37.898 -9.575 28.371 1.00 81.75 219 LYS A C 1
ATOM 1787 O O . LYS A 1 219 ? 36.737 -9.844 28.047 1.00 81.75 219 LYS A O 1
ATOM 1792 N N . PRO A 1 220 ? 38.396 -9.945 29.569 1.00 73.56 220 PRO A N 1
ATOM 1793 C CA . PRO A 1 220 ? 37.626 -10.727 30.536 1.00 73.56 220 PRO A CA 1
ATOM 1794 C C . PRO A 1 220 ? 36.329 -10.011 30.938 1.00 73.56 220 PRO A C 1
ATOM 1796 O O . PRO A 1 220 ? 36.359 -8.848 31.340 1.00 73.56 220 PRO A O 1
ATOM 1799 N N . GLY A 1 221 ? 35.189 -10.697 30.819 1.00 65.06 221 GLY A N 1
ATOM 1800 C CA . GLY A 1 221 ? 33.868 -10.129 31.121 1.00 65.06 221 GLY A CA 1
ATOM 1801 C C . GLY A 1 221 ? 33.285 -9.218 30.030 1.00 65.06 221 GLY A C 1
ATOM 1802 O O . GLY A 1 221 ? 32.281 -8.547 30.277 1.00 65.06 221 GLY A O 1
ATOM 1803 N N . SER A 1 222 ? 33.885 -9.174 28.833 1.00 69.56 222 SER A N 1
ATOM 1804 C CA . SER A 1 222 ? 33.295 -8.488 27.679 1.00 69.56 222 SER A CA 1
ATOM 1805 C C . SER A 1 222 ? 31.985 -9.153 27.253 1.00 69.56 222 SER A C 1
ATOM 1807 O O . SER A 1 222 ? 31.894 -10.375 27.167 1.00 69.56 222 SER A O 1
ATOM 1809 N N . LYS A 1 223 ? 30.978 -8.333 26.932 1.00 65.88 223 LYS A N 1
ATOM 1810 C CA . LYS A 1 223 ? 29.698 -8.794 26.371 1.00 65.88 223 LYS A CA 1
ATOM 1811 C C . LYS A 1 223 ? 29.767 -9.084 24.864 1.00 65.88 223 LYS A C 1
ATOM 1813 O O . LYS A 1 223 ? 28.753 -9.479 24.315 1.00 65.88 223 LYS A O 1
ATOM 1818 N N . ARG A 1 224 ? 30.913 -8.840 24.205 1.00 67.69 224 ARG A N 1
ATOM 1819 C CA . ARG A 1 224 ? 31.130 -9.008 22.747 1.00 67.69 224 ARG A CA 1
ATOM 1820 C C . ARG A 1 224 ? 30.154 -8.238 21.840 1.00 67.69 224 ARG A C 1
ATOM 1822 O O . ARG A 1 224 ? 29.944 -8.582 20.690 1.00 67.69 224 ARG A O 1
ATOM 1829 N N . ASN A 1 225 ? 29.588 -7.137 22.333 1.00 65.50 225 ASN A N 1
ATOM 1830 C CA . ASN A 1 225 ? 28.603 -6.335 21.591 1.00 65.50 225 ASN A CA 1
ATOM 1831 C C . ASN A 1 225 ? 29.230 -5.171 20.798 1.00 65.50 225 ASN A C 1
ATOM 1833 O O . ASN A 1 225 ? 28.523 -4.255 20.372 1.00 65.50 225 ASN A O 1
ATOM 1837 N N . MET A 1 226 ? 30.559 -5.127 20.677 1.00 68.50 226 MET A N 1
ATOM 1838 C CA . MET A 1 226 ? 31.261 -3.978 20.110 1.00 68.50 226 MET A CA 1
ATOM 1839 C C . MET A 1 226 ? 31.470 -4.140 18.603 1.00 68.50 226 MET A C 1
ATOM 1841 O O . MET A 1 226 ? 32.290 -4.937 18.170 1.00 68.50 226 MET A O 1
ATOM 1845 N N . LEU A 1 227 ? 30.762 -3.328 17.811 1.00 72.06 227 LEU A N 1
ATOM 1846 C CA . LEU A 1 227 ? 30.776 -3.415 16.344 1.00 72.06 227 LEU A CA 1
ATOM 1847 C C . LEU A 1 227 ? 31.915 -2.628 15.675 1.00 72.06 227 LEU A C 1
ATOM 1849 O O . LEU A 1 227 ? 32.326 -2.962 14.568 1.00 72.06 227 LEU A O 1
ATOM 1853 N N . ALA A 1 228 ? 32.407 -1.558 16.306 1.00 78.19 228 ALA A N 1
ATOM 1854 C CA . ALA A 1 228 ? 33.468 -0.718 15.750 1.00 78.19 228 ALA A CA 1
ATOM 1855 C C . ALA A 1 228 ? 34.253 0.001 16.852 1.00 78.19 228 ALA A C 1
ATOM 1857 O O . ALA A 1 228 ? 33.694 0.368 17.889 1.00 78.19 228 ALA A O 1
ATOM 1858 N N . MET A 1 229 ? 35.539 0.243 16.595 1.00 76.38 229 MET A N 1
ATOM 1859 C CA . MET A 1 229 ? 36.462 0.922 17.503 1.00 76.38 229 MET A CA 1
ATOM 1860 C C . MET A 1 229 ? 37.521 1.692 16.706 1.00 76.38 229 MET A C 1
ATOM 1862 O O . MET A 1 229 ? 37.913 1.270 15.620 1.00 76.38 229 MET A O 1
ATOM 1866 N N . THR A 1 230 ? 37.997 2.817 17.242 1.00 78.44 230 THR A N 1
ATOM 1867 C CA . THR A 1 230 ? 39.077 3.618 16.635 1.00 78.44 230 THR A CA 1
ATOM 1868 C C . THR A 1 230 ? 40.302 3.677 17.545 1.00 78.44 230 THR A C 1
ATOM 1870 O O . THR A 1 230 ? 40.168 3.664 18.766 1.00 78.44 230 THR A O 1
ATOM 1873 N N . GLY A 1 231 ? 41.501 3.727 16.961 1.00 72.69 231 GLY A N 1
ATOM 1874 C CA . GLY A 1 231 ? 42.774 3.839 17.685 1.00 72.69 231 GLY A CA 1
ATOM 1875 C C . GLY A 1 231 ? 43.309 5.270 17.717 1.00 72.69 231 GLY A C 1
ATOM 1876 O O . GLY A 1 231 ? 42.842 6.139 16.981 1.00 72.69 231 GLY A O 1
ATOM 1877 N N . VAL A 1 232 ? 44.300 5.516 18.571 1.00 72.25 232 VAL A N 1
ATOM 1878 C CA . VAL A 1 232 ? 44.959 6.820 18.718 1.00 72.25 232 VAL A CA 1
ATOM 1879 C C . VAL A 1 232 ? 45.935 7.040 17.569 1.00 72.25 232 VAL A C 1
ATOM 1881 O O . VAL A 1 232 ? 46.852 6.248 17.365 1.00 72.25 232 VAL A O 1
ATOM 1884 N N . ILE A 1 233 ? 45.780 8.158 16.863 1.00 70.75 233 ILE A N 1
ATOM 1885 C CA . ILE A 1 233 ? 46.666 8.559 15.769 1.00 70.75 233 ILE A CA 1
ATOM 1886 C C . ILE A 1 233 ? 47.563 9.677 16.295 1.00 70.75 233 ILE A C 1
ATOM 1888 O O . ILE A 1 233 ? 47.104 10.685 16.822 1.00 70.75 233 ILE A O 1
ATOM 1892 N N . THR A 1 234 ? 48.865 9.494 16.155 1.00 68.12 234 THR A N 1
ATOM 1893 C CA . THR A 1 234 ? 49.877 10.529 16.409 1.00 68.12 234 THR A CA 1
ATOM 1894 C C . THR A 1 234 ? 50.582 10.861 15.100 1.00 68.12 234 THR A C 1
ATOM 1896 O O . THR A 1 234 ? 50.368 10.147 14.127 1.00 68.12 234 THR A O 1
ATOM 1899 N N . SER A 1 235 ? 51.383 11.922 15.006 1.00 64.62 235 SER A N 1
ATOM 1900 C CA . SER A 1 235 ? 52.178 12.154 13.797 1.00 64.62 235 SER A CA 1
ATOM 1901 C C . SER A 1 235 ? 53.626 11.689 13.945 1.00 64.62 235 SER A C 1
ATOM 1903 O O . SER A 1 235 ? 54.169 11.547 15.045 1.00 64.62 235 SER A O 1
ATOM 1905 N N . THR A 1 236 ? 54.245 11.412 12.805 1.00 64.81 236 THR A N 1
ATOM 1906 C CA . THR A 1 236 ? 55.674 11.152 12.637 1.00 64.81 236 THR A CA 1
ATOM 1907 C C . THR A 1 236 ? 56.255 12.138 11.655 1.00 64.81 236 THR A C 1
ATOM 1909 O O . THR A 1 236 ? 55.643 12.438 10.631 1.00 64.81 236 THR A O 1
ATOM 1912 N N . THR A 1 237 ? 57.457 12.631 11.948 1.00 59.38 237 THR A N 1
ATOM 1913 C CA . THR A 1 237 ? 58.168 13.543 11.056 1.00 59.38 237 THR A CA 1
ATOM 1914 C C . THR A 1 237 ? 59.642 13.219 10.955 1.00 59.38 237 THR A C 1
ATOM 1916 O O . THR A 1 237 ? 60.277 12.786 11.914 1.00 59.38 237 THR A O 1
ATOM 1919 N N . ILE A 1 238 ? 60.191 13.483 9.769 1.00 58.62 238 ILE A N 1
ATOM 1920 C CA . ILE A 1 238 ? 61.632 13.428 9.507 1.00 58.62 238 ILE A CA 1
ATOM 1921 C C . ILE A 1 238 ? 62.319 14.689 10.074 1.00 58.62 238 ILE A C 1
ATOM 1923 O O . ILE A 1 238 ? 63.471 14.637 10.498 1.00 58.62 238 ILE A O 1
ATOM 1927 N N . LYS A 1 239 ? 61.606 15.829 10.127 1.00 56.91 239 LYS A N 1
ATOM 1928 C CA . LYS A 1 239 ? 62.075 17.113 10.680 1.00 56.91 239 LYS A CA 1
ATOM 1929 C C . LYS A 1 239 ? 61.099 17.645 11.737 1.00 56.91 239 LYS A C 1
ATOM 1931 O O . LYS A 1 239 ? 59.901 17.757 11.486 1.00 56.91 239 LYS A O 1
ATOM 1936 N N . ASN A 1 240 ? 61.614 18.020 12.908 1.00 61.31 240 ASN A N 1
ATOM 1937 C CA . ASN A 1 240 ? 60.821 18.623 13.984 1.00 61.31 240 ASN A CA 1
ATOM 1938 C C . ASN A 1 240 ? 60.660 20.134 13.743 1.00 61.31 240 ASN A C 1
ATOM 1940 O O . ASN A 1 240 ? 61.593 20.897 13.982 1.00 61.31 240 ASN A O 1
ATOM 1944 N N . SER A 1 241 ? 59.485 20.577 13.290 1.00 64.56 241 SER A N 1
ATOM 1945 C CA . SER A 1 241 ? 59.127 22.001 13.181 1.00 64.56 241 SER A CA 1
ATOM 1946 C C . SER A 1 241 ? 57.969 22.366 14.116 1.00 64.56 241 SER A C 1
ATOM 1948 O O . SER A 1 241 ? 57.182 21.505 14.515 1.00 64.56 241 SER A O 1
ATOM 1950 N N . ILE A 1 242 ? 57.810 23.652 14.441 1.00 63.50 242 ILE A N 1
ATOM 1951 C CA . ILE A 1 242 ? 56.684 24.136 15.265 1.00 63.50 242 ILE A CA 1
ATOM 1952 C C . ILE A 1 242 ? 55.333 23.737 14.646 1.00 63.50 242 ILE A C 1
ATOM 1954 O O . ILE A 1 242 ? 54.425 23.338 15.368 1.00 63.50 242 ILE A O 1
ATOM 1958 N N . ILE A 1 243 ? 55.225 23.754 13.313 1.00 63.09 243 ILE A N 1
ATOM 1959 C CA . ILE A 1 243 ? 54.022 23.337 12.575 1.00 63.09 243 ILE A CA 1
ATOM 1960 C C . ILE A 1 243 ? 53.697 21.866 12.853 1.00 63.09 243 ILE A C 1
ATOM 1962 O O . ILE A 1 243 ? 52.554 21.527 13.146 1.00 63.09 243 ILE A O 1
ATOM 1966 N N . THR A 1 244 ? 54.714 21.005 12.824 1.00 64.31 244 THR A N 1
ATOM 1967 C CA . THR A 1 244 ? 54.540 19.568 13.066 1.00 64.31 244 THR A CA 1
ATOM 1968 C C . THR A 1 244 ? 54.160 19.270 14.514 1.00 64.31 244 THR A C 1
ATOM 1970 O O . THR A 1 244 ? 53.321 18.411 14.756 1.00 64.31 244 THR A O 1
ATOM 1973 N N . VAL A 1 245 ? 54.688 20.038 15.477 1.00 63.16 245 VAL A N 1
ATOM 1974 C CA . VAL A 1 245 ? 54.295 19.932 16.891 1.00 63.16 245 VAL A CA 1
ATOM 1975 C C . VAL A 1 245 ? 52.851 20.391 17.104 1.00 63.16 245 VAL A C 1
ATOM 1977 O O . VAL A 1 245 ? 52.106 19.720 17.811 1.00 63.16 245 VAL A O 1
ATOM 1980 N N . LEU A 1 246 ? 52.431 21.491 16.473 1.00 63.03 246 LEU A N 1
ATOM 1981 C CA . LEU A 1 246 ? 51.045 21.966 16.540 1.00 63.03 246 LEU A CA 1
ATOM 1982 C C . LEU A 1 246 ? 50.070 20.955 15.923 1.00 63.03 246 LEU A C 1
ATOM 1984 O O . LEU A 1 246 ? 49.016 20.703 16.500 1.00 63.03 246 LEU A O 1
ATOM 1988 N N . GLN A 1 247 ? 50.442 20.327 14.805 1.00 62.78 247 GLN A N 1
ATOM 1989 C CA . GLN A 1 247 ? 49.642 19.285 14.157 1.00 62.78 247 GLN A CA 1
ATOM 1990 C C . GLN A 1 247 ? 49.549 18.005 15.007 1.00 62.78 247 GLN A C 1
ATOM 1992 O O . GLN A 1 247 ? 48.467 17.441 15.138 1.00 62.78 247 GLN A O 1
ATOM 1997 N N . ASP A 1 248 ? 50.650 17.589 15.639 1.00 60.69 248 ASP A N 1
ATOM 1998 C CA . ASP A 1 248 ? 50.699 16.479 16.603 1.00 60.69 248 ASP A CA 1
ATOM 1999 C C . ASP A 1 248 ? 49.735 16.696 17.774 1.00 60.69 248 ASP A C 1
ATOM 2001 O O . ASP A 1 248 ? 48.957 15.816 18.151 1.00 60.69 248 ASP A O 1
ATOM 2005 N N . MET A 1 249 ? 49.800 17.890 18.370 1.00 58.00 249 MET A N 1
ATOM 2006 C CA . MET A 1 249 ? 48.954 18.264 19.500 1.00 58.00 249 MET A CA 1
ATOM 2007 C C . MET A 1 249 ? 47.488 18.361 19.078 1.00 58.00 249 MET A C 1
ATOM 2009 O O . MET A 1 249 ? 46.610 17.993 19.855 1.00 58.00 249 MET A O 1
ATOM 2013 N N . GLU A 1 250 ? 47.222 18.787 17.843 1.00 61.62 250 GLU A N 1
ATOM 2014 C CA . GLU A 1 250 ? 45.880 18.844 17.281 1.00 61.62 250 GLU A CA 1
ATOM 2015 C C . GLU A 1 250 ? 45.289 17.460 16.997 1.00 61.62 250 GLU A C 1
ATOM 2017 O O . GLU A 1 250 ? 44.131 17.236 17.338 1.00 61.62 250 GLU A O 1
ATOM 2022 N N . TYR A 1 251 ? 46.050 16.517 16.430 1.00 62.09 251 TYR A N 1
ATOM 2023 C CA . TYR A 1 251 ? 45.574 15.141 16.248 1.00 62.09 251 TYR A CA 1
ATOM 2024 C C . TYR A 1 251 ? 45.219 14.496 17.587 1.00 62.09 251 TYR A C 1
ATOM 2026 O O . TYR A 1 251 ? 44.164 13.880 17.706 1.00 62.09 251 TYR A O 1
ATOM 2034 N N . ILE A 1 252 ? 46.031 14.723 18.622 1.00 58.19 252 ILE A N 1
ATOM 2035 C CA . ILE A 1 252 ? 45.735 14.241 19.974 1.00 58.19 252 ILE A CA 1
ATOM 2036 C C . ILE A 1 252 ? 44.487 14.935 20.546 1.00 58.19 252 ILE A C 1
ATOM 2038 O O . ILE A 1 252 ? 43.611 14.267 21.088 1.00 58.19 252 ILE A O 1
ATOM 2042 N N . HIS A 1 253 ? 44.375 16.261 20.418 1.00 51.50 253 HIS A N 1
ATOM 2043 C CA . HIS A 1 253 ? 43.233 17.022 20.935 1.00 51.50 253 HIS A CA 1
ATOM 2044 C C . HIS A 1 253 ? 41.916 16.664 20.223 1.00 51.50 253 HIS A C 1
ATOM 2046 O O . HIS A 1 253 ? 40.914 16.395 20.879 1.00 51.50 253 HIS A O 1
ATOM 2052 N N . GLY A 1 254 ? 41.925 16.582 18.889 1.00 51.59 254 GLY A N 1
ATOM 2053 C CA . GLY A 1 254 ? 40.757 16.257 18.065 1.00 51.59 254 GLY A CA 1
ATOM 2054 C C . GLY A 1 254 ? 40.264 14.813 18.197 1.00 51.59 254 GLY A C 1
ATOM 2055 O O . GLY A 1 254 ? 39.165 14.513 17.742 1.00 51.59 254 GLY A O 1
ATOM 2056 N N . GLN A 1 255 ? 41.054 13.932 18.816 1.00 53.22 255 GLN A N 1
ATOM 2057 C CA . GLN A 1 255 ? 40.688 12.544 19.116 1.00 53.22 255 GLN A CA 1
ATOM 2058 C C . GLN A 1 255 ? 40.196 12.330 20.549 1.00 53.22 255 GLN A C 1
ATOM 2060 O O . GLN A 1 255 ? 39.551 11.320 20.828 1.00 53.22 255 GLN A O 1
ATOM 2065 N N . LEU A 1 256 ? 40.505 13.255 21.461 1.00 47.97 256 LEU A N 1
ATOM 2066 C CA . LEU A 1 256 ? 40.034 13.212 22.848 1.00 47.97 256 LEU A CA 1
ATOM 2067 C C . LEU A 1 256 ? 38.582 13.687 22.975 1.00 47.97 256 LEU A C 1
ATOM 2069 O O . LEU A 1 256 ? 37.892 13.298 23.914 1.00 47.97 256 LEU A O 1
ATOM 2073 N N . GLU A 1 257 ? 38.092 14.466 22.009 1.00 51.69 257 GLU A N 1
ATOM 2074 C CA . GLU A 1 257 ? 36.706 14.915 21.958 1.00 51.69 257 GLU A CA 1
ATOM 2075 C C . GLU A 1 257 ? 36.018 14.470 20.665 1.00 51.69 257 GLU A C 1
ATOM 2077 O O . GLU A 1 257 ? 36.328 14.970 19.585 1.00 51.69 257 GLU A O 1
ATOM 2082 N N . ARG A 1 258 ? 34.972 13.645 20.838 1.00 44.09 258 ARG A N 1
ATOM 2083 C CA . ARG A 1 258 ? 33.975 13.166 19.853 1.00 44.09 258 ARG A CA 1
ATOM 2084 C C . ARG A 1 258 ? 34.306 11.801 19.247 1.00 44.09 258 ARG A C 1
ATOM 2086 O O . ARG A 1 258 ? 35.323 11.647 18.600 1.00 44.09 258 ARG A O 1
ATOM 2093 N N . TYR A 1 259 ? 33.398 10.835 19.421 1.00 42.00 259 TYR A N 1
ATOM 2094 C CA . TYR A 1 259 ? 32.559 10.199 18.385 1.00 42.00 259 TYR A CA 1
ATOM 2095 C C . TYR A 1 259 ? 31.703 9.082 19.021 1.00 42.00 259 TYR A C 1
ATOM 2097 O O . TYR A 1 259 ? 31.972 8.626 20.126 1.00 42.00 259 TYR A O 1
ATOM 2105 N N . GLN A 1 260 ? 30.649 8.656 18.315 1.00 46.22 260 GLN A N 1
ATOM 2106 C CA . GLN A 1 260 ? 29.733 7.553 18.668 1.00 46.22 260 GLN A CA 1
ATOM 2107 C C . GLN A 1 260 ? 30.391 6.151 18.632 1.00 46.22 260 GLN A C 1
ATOM 2109 O O . GLN A 1 260 ? 29.709 5.151 18.830 1.00 46.22 260 GLN A O 1
ATOM 2114 N N . ILE A 1 261 ? 31.699 6.078 18.365 1.00 55.28 261 ILE A N 1
ATOM 2115 C CA . ILE A 1 261 ? 32.503 4.857 18.249 1.00 55.28 261 ILE A CA 1
ATOM 2116 C C . ILE A 1 261 ? 33.520 4.885 19.396 1.00 55.28 261 ILE A C 1
ATOM 2118 O O . ILE A 1 261 ? 34.165 5.910 19.612 1.00 55.28 261 ILE A O 1
ATOM 2122 N N . GLN A 1 262 ? 33.631 3.801 20.169 1.00 63.38 262 GLN A N 1
ATOM 2123 C CA . GLN A 1 262 ? 34.524 3.763 21.332 1.00 63.38 262 GLN A CA 1
ATOM 2124 C C . GLN A 1 262 ? 35.996 3.859 20.901 1.00 63.38 262 GLN A C 1
ATOM 2126 O O . GLN A 1 262 ? 36.406 3.276 19.899 1.00 63.38 262 GLN A O 1
ATOM 2131 N N . MET A 1 263 ? 36.792 4.604 21.670 1.00 67.56 263 MET A N 1
ATOM 2132 C CA . MET A 1 263 ? 38.204 4.863 21.389 1.00 67.56 263 MET A CA 1
ATOM 2133 C C . MET A 1 263 ? 39.103 3.916 22.192 1.00 67.56 263 MET A C 1
ATOM 2135 O O . MET A 1 263 ? 38.995 3.843 23.417 1.00 67.56 263 MET A O 1
ATOM 2139 N N . ASN A 1 264 ? 40.038 3.236 21.527 1.00 72.25 264 ASN A N 1
ATOM 2140 C CA . ASN A 1 264 ? 41.045 2.407 22.179 1.00 72.25 264 ASN A CA 1
ATOM 2141 C C . ASN A 1 264 ? 42.294 3.222 22.511 1.00 72.25 264 ASN A C 1
ATOM 2143 O O . ASN A 1 264 ? 43.141 3.479 21.658 1.00 72.25 264 ASN A O 1
ATOM 2147 N N . THR A 1 265 ? 42.448 3.580 23.781 1.00 67.06 265 THR A N 1
ATOM 2148 C CA . THR A 1 265 ? 43.600 4.353 24.267 1.00 67.06 265 THR A CA 1
ATOM 2149 C C . THR A 1 265 ? 44.912 3.560 24.325 1.00 67.06 265 THR A C 1
ATOM 2151 O O . THR A 1 265 ? 45.947 4.139 24.655 1.00 67.06 265 THR A O 1
ATOM 2154 N N . GLY A 1 266 ? 44.888 2.252 24.037 1.00 68.19 266 GLY A N 1
ATOM 2155 C CA . GLY A 1 266 ? 46.064 1.381 23.960 1.00 68.19 266 GLY A CA 1
ATOM 2156 C C . GLY A 1 266 ? 46.539 1.071 22.535 1.00 68.19 266 GLY A C 1
ATOM 2157 O O . GLY A 1 266 ? 47.669 0.611 22.377 1.00 68.19 266 GLY A O 1
ATOM 2158 N N . ALA A 1 267 ? 45.725 1.313 21.506 1.00 78.38 267 ALA A N 1
ATOM 2159 C CA . ALA A 1 267 ? 46.077 1.046 20.112 1.00 78.38 267 ALA A CA 1
ATOM 2160 C C . ALA A 1 267 ? 46.565 2.337 19.440 1.00 78.38 267 ALA A C 1
ATOM 2162 O O . ALA A 1 267 ? 45.782 3.267 19.256 1.00 78.38 267 ALA A O 1
ATOM 2163 N N . PHE A 1 268 ? 47.860 2.416 19.120 1.00 76.50 268 PHE A N 1
ATOM 2164 C CA . PHE A 1 268 ? 48.489 3.616 18.562 1.00 76.50 268 PHE A CA 1
ATOM 2165 C C . PHE A 1 268 ? 48.955 3.387 17.125 1.00 76.50 268 PHE A C 1
ATOM 2167 O O . PHE A 1 268 ? 49.559 2.360 16.813 1.00 76.50 268 PHE A O 1
ATOM 2174 N N . CYS A 1 269 ? 48.764 4.391 16.278 1.00 76.88 269 CYS A N 1
ATOM 2175 C CA . CYS A 1 269 ? 49.454 4.504 15.002 1.00 76.88 269 CYS A CA 1
ATOM 2176 C C . CYS A 1 269 ? 50.012 5.919 14.809 1.00 76.88 269 CYS A C 1
ATOM 2178 O O . CYS A 1 269 ? 49.728 6.850 15.577 1.00 76.88 269 CYS A O 1
ATOM 2180 N N . LYS A 1 270 ? 50.876 6.063 13.810 1.00 76.88 270 LYS A N 1
ATOM 2181 C CA . LYS A 1 270 ? 51.552 7.304 13.460 1.00 76.88 270 LYS A CA 1
ATOM 2182 C C . LYS A 1 270 ? 51.298 7.635 11.989 1.00 76.88 270 LYS A C 1
ATOM 2184 O O . LYS A 1 270 ? 51.421 6.745 11.165 1.00 76.88 270 LYS A O 1
ATOM 2189 N N . THR A 1 271 ? 50.948 8.876 11.665 1.00 71.81 271 THR A N 1
ATOM 2190 C CA . THR A 1 271 ? 50.754 9.364 10.283 1.00 71.81 271 THR A CA 1
ATOM 2191 C C . THR A 1 271 ? 51.778 10.448 9.948 1.00 71.81 271 THR A C 1
ATOM 2193 O O . THR A 1 271 ? 52.248 11.154 10.842 1.00 71.81 271 THR A O 1
ATOM 2196 N N . GLU A 1 272 ? 52.160 10.617 8.687 1.00 67.62 272 GLU A N 1
ATOM 2197 C CA . GLU A 1 272 ? 53.112 11.668 8.317 1.00 67.62 272 GLU A CA 1
ATOM 2198 C C . GLU A 1 272 ? 52.497 13.078 8.427 1.00 67.62 272 GLU A C 1
ATOM 2200 O O . GLU A 1 272 ? 51.413 13.368 7.918 1.00 67.62 272 GLU A O 1
ATOM 2205 N N . ALA A 1 273 ? 53.185 13.991 9.126 1.00 64.06 273 ALA A N 1
ATOM 2206 C CA . ALA A 1 273 ? 52.720 15.375 9.260 1.00 64.06 273 ALA A CA 1
ATOM 2207 C C . ALA A 1 273 ? 52.988 16.199 7.989 1.00 64.06 273 ALA A C 1
ATOM 2209 O O . ALA A 1 273 ? 53.958 15.972 7.258 1.00 64.06 273 ALA A O 1
ATOM 2210 N N . VAL A 1 274 ? 52.177 17.236 7.771 1.00 63.91 274 VAL A N 1
ATOM 2211 C CA . VAL A 1 274 ? 52.333 18.138 6.628 1.00 63.91 274 VAL A CA 1
ATOM 2212 C C . VAL A 1 274 ? 53.577 19.004 6.825 1.00 63.91 274 VAL A C 1
ATOM 2214 O O . VAL A 1 274 ? 53.710 19.718 7.818 1.00 63.91 274 VAL A O 1
ATOM 2217 N N . GLN A 1 275 ? 54.484 18.981 5.848 1.00 62.03 275 GLN A N 1
ATOM 2218 C CA . GLN A 1 275 ? 55.782 19.655 5.963 1.00 62.03 275 GLN A CA 1
ATOM 2219 C C . GLN A 1 275 ? 55.738 21.157 5.617 1.00 62.03 275 GLN A C 1
ATOM 2221 O O . GLN A 1 275 ? 56.624 21.901 6.032 1.00 62.03 275 GLN A O 1
ATOM 2226 N N . THR A 1 276 ? 54.723 21.633 4.877 1.00 67.75 276 THR A N 1
ATOM 2227 C CA . THR A 1 276 ? 54.636 23.030 4.405 1.00 67.75 276 THR A CA 1
ATOM 2228 C C . THR A 1 276 ? 53.341 23.736 4.820 1.00 67.75 276 THR A C 1
ATOM 2230 O O . THR A 1 276 ? 52.247 23.171 4.790 1.00 67.75 276 THR A O 1
ATOM 2233 N N . PHE A 1 277 ? 53.440 25.030 5.145 1.00 66.62 277 PHE A N 1
ATOM 2234 C CA . PHE A 1 277 ? 52.296 25.846 5.582 1.00 66.62 277 PHE A CA 1
ATOM 2235 C C . PHE A 1 277 ? 51.204 25.992 4.502 1.00 66.62 277 PHE A C 1
ATOM 2237 O O . PHE A 1 277 ? 50.017 26.026 4.816 1.00 66.62 277 PHE A O 1
ATOM 2244 N N . LYS A 1 278 ? 51.582 26.001 3.214 1.00 64.56 278 LYS A N 1
ATOM 2245 C CA . LYS A 1 278 ? 50.638 26.053 2.080 1.00 64.56 278 LYS A CA 1
ATOM 2246 C C . LYS A 1 278 ? 49.772 24.791 1.999 1.00 64.56 278 LYS A C 1
ATOM 2248 O O . LYS A 1 278 ? 48.564 24.888 1.785 1.00 64.56 278 LYS A O 1
ATOM 2253 N N . SER A 1 279 ? 50.371 23.617 2.196 1.00 64.06 279 SER A N 1
ATOM 2254 C CA . SER A 1 279 ? 49.638 22.347 2.236 1.00 64.06 279 SER A CA 1
ATOM 2255 C C . SER A 1 279 ? 48.752 22.251 3.478 1.00 64.06 279 SER A C 1
ATOM 2257 O O . SER A 1 279 ? 47.613 21.795 3.373 1.00 64.06 279 SER A O 1
ATOM 2259 N N . LEU A 1 280 ? 49.217 22.777 4.618 1.00 69.75 280 LEU A N 1
ATOM 2260 C CA . LEU A 1 280 ? 48.421 22.874 5.841 1.00 69.75 280 LEU A CA 1
ATOM 2261 C C . LEU A 1 280 ? 47.174 23.746 5.610 1.00 69.75 280 LEU A C 1
ATOM 2263 O O . LEU A 1 280 ? 46.060 23.292 5.845 1.00 69.75 280 LEU A O 1
ATOM 2267 N N . LEU A 1 281 ? 47.324 24.951 5.048 1.00 69.06 281 LEU A N 1
ATOM 2268 C CA . LEU A 1 281 ? 46.208 25.846 4.702 1.00 69.06 281 LEU A CA 1
ATOM 2269 C C . LEU A 1 281 ? 45.174 25.186 3.775 1.00 69.06 281 LEU A C 1
ATOM 2271 O O . LEU A 1 281 ? 43.968 25.298 4.010 1.00 69.06 281 LEU A O 1
ATOM 2275 N N . LYS A 1 282 ? 45.626 24.452 2.748 1.00 63.16 282 LYS A N 1
ATOM 2276 C CA . LYS A 1 282 ? 44.739 23.707 1.837 1.00 63.16 282 LYS A CA 1
ATOM 2277 C C . LYS A 1 282 ? 43.970 22.595 2.560 1.00 63.16 282 LYS A C 1
ATOM 2279 O O . LYS A 1 282 ? 42.764 22.452 2.344 1.00 63.16 282 LYS A O 1
ATOM 2284 N N . GLN A 1 283 ? 44.637 21.840 3.436 1.00 66.56 283 GLN A N 1
ATOM 2285 C CA . GLN A 1 283 ? 44.007 20.797 4.252 1.00 66.56 283 GLN A CA 1
ATOM 2286 C C . GLN A 1 283 ? 42.929 21.393 5.176 1.00 66.56 283 GLN A C 1
ATOM 2288 O O . GLN A 1 283 ? 41.806 20.887 5.232 1.00 66.56 283 GLN A O 1
ATOM 2293 N N . ARG A 1 284 ? 43.232 22.524 5.829 1.00 68.00 284 ARG A N 1
ATOM 2294 C CA . ARG A 1 284 ? 42.334 23.221 6.768 1.00 68.00 284 ARG A CA 1
ATOM 2295 C C . ARG A 1 284 ? 41.115 23.830 6.085 1.00 68.00 284 ARG A C 1
ATOM 2297 O O . ARG A 1 284 ? 40.000 23.655 6.572 1.00 68.00 284 ARG A O 1
ATOM 2304 N N . ARG A 1 285 ? 41.297 24.461 4.919 1.00 66.12 285 ARG A N 1
ATOM 2305 C CA . ARG A 1 285 ? 40.200 24.972 4.078 1.00 66.12 285 ARG A CA 1
ATOM 2306 C C . ARG A 1 285 ? 39.177 23.880 3.754 1.00 66.12 285 ARG A C 1
ATOM 2308 O O . ARG A 1 285 ? 37.975 24.110 3.869 1.00 66.12 285 ARG A O 1
ATOM 2315 N N . ARG A 1 286 ? 39.644 22.680 3.386 1.00 61.66 286 ARG A N 1
ATOM 2316 C CA . ARG A 1 286 ? 38.777 21.538 3.052 1.00 61.66 286 ARG A CA 1
ATOM 2317 C C . ARG A 1 286 ? 37.921 21.098 4.239 1.00 61.66 286 ARG A C 1
ATOM 2319 O O . ARG A 1 286 ? 36.727 20.855 4.076 1.00 61.66 286 ARG A O 1
ATOM 2326 N N . TRP A 1 287 ? 38.516 21.001 5.426 1.00 64.31 287 TRP A N 1
ATOM 2327 C CA . TRP A 1 287 ? 37.783 20.624 6.638 1.00 64.31 287 TRP A CA 1
ATOM 2328 C C . TRP A 1 287 ? 36.800 21.711 7.067 1.00 64.31 287 TRP A C 1
ATOM 2330 O O . TRP A 1 287 ? 35.680 21.392 7.455 1.00 64.31 287 TRP A O 1
ATOM 2340 N N . PHE A 1 288 ? 37.177 22.983 6.926 1.00 62.31 288 PHE A N 1
ATOM 2341 C CA . PHE A 1 288 ? 36.324 24.124 7.247 1.00 62.31 288 PHE A CA 1
ATOM 2342 C C . PHE A 1 288 ? 35.083 24.216 6.344 1.00 62.31 288 PHE A C 1
ATOM 2344 O O . PHE A 1 288 ? 33.970 24.327 6.852 1.00 62.31 288 PHE A O 1
ATOM 2351 N N . LEU A 1 289 ? 35.237 24.088 5.021 1.00 58.06 289 LEU A N 1
ATOM 2352 C CA . LEU A 1 289 ? 34.103 24.091 4.082 1.00 58.06 289 LEU A CA 1
ATOM 2353 C C . LEU A 1 289 ? 33.174 22.885 4.292 1.00 58.06 289 LEU A C 1
ATOM 2355 O O . LEU A 1 289 ? 31.951 23.027 4.249 1.00 58.06 289 LEU A O 1
ATOM 2359 N N . GLY A 1 290 ? 33.738 21.706 4.578 1.00 57.66 290 GLY A N 1
ATOM 2360 C CA . GLY A 1 290 ? 32.956 20.524 4.951 1.00 57.66 290 GLY A CA 1
ATOM 2361 C C . GLY A 1 290 ? 32.196 20.712 6.268 1.00 57.66 290 GLY A C 1
ATOM 2362 O O . GLY A 1 290 ? 31.027 20.347 6.363 1.00 57.66 290 GLY A O 1
ATOM 2363 N N . PHE A 1 291 ? 32.831 21.335 7.265 1.00 64.88 291 PHE A N 1
ATOM 2364 C CA . PHE A 1 291 ? 32.200 21.686 8.537 1.00 64.88 291 PHE A CA 1
ATOM 2365 C C . PHE A 1 291 ? 31.041 22.669 8.344 1.00 64.88 291 PHE A C 1
ATOM 2367 O O . PHE A 1 291 ? 29.949 22.384 8.824 1.00 64.88 291 PHE A O 1
ATOM 2374 N N . ILE A 1 292 ? 31.232 23.764 7.595 1.00 61.09 292 ILE A N 1
ATOM 2375 C CA . ILE A 1 292 ? 30.156 24.724 7.293 1.00 61.09 292 ILE A CA 1
ATOM 2376 C C . ILE A 1 292 ? 28.989 24.025 6.602 1.00 61.09 292 ILE A C 1
ATOM 2378 O O . ILE A 1 292 ? 27.848 24.201 7.013 1.00 61.09 292 ILE A O 1
ATOM 2382 N N . THR A 1 293 ? 29.262 23.197 5.594 1.00 56.53 293 THR A N 1
ATOM 2383 C CA . THR A 1 293 ? 28.207 22.495 4.849 1.00 56.53 293 THR A CA 1
ATOM 2384 C C . THR A 1 293 ? 27.397 21.575 5.767 1.00 56.53 293 THR A C 1
ATOM 2386 O O . THR A 1 293 ? 26.168 21.597 5.739 1.00 56.53 293 THR A O 1
ATOM 2389 N N . ASN A 1 294 ? 28.073 20.814 6.633 1.00 60.91 294 ASN A N 1
ATOM 2390 C CA . ASN A 1 294 ? 27.420 19.912 7.580 1.00 60.91 294 ASN A CA 1
ATOM 2391 C C . ASN A 1 294 ? 26.633 20.667 8.659 1.00 60.91 294 ASN A C 1
ATOM 2393 O O . ASN A 1 294 ? 25.509 20.282 8.959 1.00 60.91 294 ASN A O 1
ATOM 2397 N N . GLU A 1 295 ? 27.183 21.742 9.226 1.00 65.19 295 GLU A N 1
ATOM 2398 C CA . GLU A 1 295 ? 26.502 22.542 10.252 1.00 65.19 295 GLU A CA 1
ATOM 2399 C C . GLU A 1 295 ? 25.304 23.300 9.662 1.00 65.19 295 GLU A C 1
ATOM 2401 O O . GLU A 1 295 ? 24.245 23.334 10.282 1.00 65.19 295 GLU A O 1
ATOM 2406 N N . VAL A 1 296 ? 25.410 23.826 8.435 1.00 60.62 296 VAL A N 1
ATOM 2407 C CA . VAL A 1 296 ? 24.271 24.421 7.716 1.00 60.62 296 VAL A CA 1
ATOM 2408 C C . VAL A 1 296 ? 23.184 23.373 7.492 1.00 60.62 296 VAL A C 1
ATOM 2410 O O . VAL A 1 296 ? 22.032 23.634 7.830 1.00 60.62 296 VAL A O 1
ATOM 2413 N N . CYS A 1 297 ? 23.522 22.171 7.016 1.00 56.75 297 CYS A N 1
ATOM 2414 C CA . CYS A 1 297 ? 22.545 21.089 6.843 1.00 56.75 297 CYS A CA 1
ATOM 2415 C C . CYS A 1 297 ? 21.914 20.656 8.179 1.00 56.75 297 CYS A C 1
ATOM 2417 O O . CYS A 1 297 ? 20.705 20.461 8.256 1.00 56.75 297 CYS A O 1
ATOM 2419 N N . MET A 1 298 ? 22.702 20.554 9.254 1.00 63.03 298 MET A N 1
ATOM 2420 C CA . MET A 1 298 ? 22.210 20.188 10.589 1.00 63.03 298 MET A CA 1
ATOM 2421 C C . MET A 1 298 ? 21.279 21.249 11.188 1.00 63.03 298 MET A C 1
ATOM 2423 O O . MET A 1 298 ? 20.300 20.908 11.850 1.00 63.03 298 MET A O 1
ATOM 2427 N N . LEU A 1 299 ? 21.562 22.533 10.963 1.00 59.19 299 LEU A N 1
ATOM 2428 C CA . LEU A 1 299 ? 20.749 23.636 11.476 1.00 59.19 299 LEU A CA 1
ATOM 2429 C C . LEU A 1 299 ? 19.495 23.904 10.629 1.00 59.19 299 LEU A C 1
ATOM 2431 O O . LEU A 1 299 ? 18.547 24.487 11.152 1.00 59.19 299 LEU A O 1
ATOM 2435 N N . THR A 1 300 ? 19.471 23.477 9.361 1.00 57.28 300 THR A N 1
ATOM 2436 C CA . THR A 1 300 ? 18.362 23.740 8.423 1.00 57.28 300 THR A CA 1
ATOM 2437 C C . THR A 1 300 ? 17.432 22.545 8.186 1.00 57.28 300 THR A C 1
ATOM 2439 O O . THR A 1 300 ? 16.247 22.768 7.943 1.00 57.28 300 THR A O 1
ATOM 2442 N N . ASP A 1 301 ? 17.894 21.293 8.305 1.00 61.16 301 ASP A N 1
ATOM 2443 C CA . ASP A 1 301 ? 17.045 20.114 8.063 1.00 61.16 301 ASP A CA 1
ATOM 2444 C C . ASP A 1 301 ? 16.188 19.758 9.293 1.00 61.16 301 ASP A C 1
ATOM 2446 O O . ASP A 1 301 ? 16.673 19.323 10.344 1.00 61.16 301 ASP A O 1
ATOM 2450 N N . ILE A 1 302 ? 14.869 19.893 9.145 1.00 63.97 302 ILE A N 1
ATOM 2451 C CA . ILE A 1 302 ? 13.891 19.665 10.215 1.00 63.97 302 ILE A CA 1
ATOM 2452 C C . ILE A 1 302 ? 13.818 18.200 10.675 1.00 63.97 302 ILE A C 1
ATOM 2454 O O . ILE A 1 302 ? 13.424 17.921 11.811 1.00 63.97 302 ILE A O 1
ATOM 2458 N N . ARG A 1 303 ? 14.228 17.247 9.827 1.00 66.06 303 ARG A N 1
ATOM 2459 C CA . ARG A 1 303 ? 14.235 15.813 10.161 1.00 66.06 303 ARG A CA 1
ATOM 2460 C C . ARG A 1 303 ? 15.285 15.496 11.220 1.00 66.06 303 ARG A C 1
ATOM 2462 O O . ARG A 1 303 ? 15.034 14.684 12.111 1.00 66.06 303 ARG A O 1
ATOM 2469 N N . LEU A 1 304 ? 16.429 16.179 11.168 1.00 60.69 304 LEU A N 1
ATOM 2470 C CA . LEU A 1 304 ? 17.489 16.040 12.166 1.00 60.69 304 LEU A CA 1
ATOM 2471 C C . LEU A 1 304 ? 17.047 16.603 13.524 1.00 60.69 304 LEU A C 1
ATOM 2473 O O . LEU A 1 304 ? 17.316 15.977 14.547 1.00 60.69 304 LEU A O 1
ATOM 2477 N N . TRP A 1 305 ? 16.286 17.704 13.537 1.00 64.25 305 TRP A N 1
ATOM 2478 C CA . TRP A 1 305 ? 15.701 18.284 14.756 1.00 64.25 305 TRP A CA 1
ATOM 2479 C C . TRP A 1 305 ? 14.652 17.391 15.415 1.00 64.25 305 TRP A C 1
ATOM 2481 O O . TRP A 1 305 ? 14.625 17.304 16.641 1.00 64.25 305 TRP A O 1
ATOM 2491 N N . LYS A 1 306 ? 13.835 16.677 14.629 1.00 60.53 306 LYS A N 1
ATOM 2492 C CA . LYS A 1 306 ? 12.890 15.686 15.172 1.00 60.53 306 LYS A CA 1
ATOM 2493 C C . LYS A 1 306 ? 13.599 14.475 15.781 1.00 60.53 306 LYS A C 1
ATOM 2495 O O . LYS A 1 306 ? 13.157 13.965 16.803 1.00 60.53 306 LYS A O 1
ATOM 2500 N N . ARG A 1 307 ? 14.686 14.008 15.157 1.00 62.81 307 ARG A N 1
ATOM 2501 C CA . ARG A 1 307 ? 15.370 12.769 15.561 1.00 62.81 307 ARG A CA 1
ATOM 2502 C C . ARG A 1 307 ? 16.410 12.972 16.667 1.00 62.81 307 ARG A C 1
ATOM 2504 O O . ARG A 1 307 ? 16.584 12.082 17.493 1.00 62.81 307 ARG A O 1
ATOM 2511 N N . TYR A 1 308 ? 17.089 14.121 16.698 1.00 66.25 308 TYR A N 1
ATOM 2512 C CA . TYR A 1 308 ? 18.197 14.401 17.624 1.00 66.25 308 TYR A CA 1
ATOM 2513 C C . TYR A 1 308 ? 18.140 15.823 18.230 1.00 66.25 308 TYR A C 1
ATOM 2515 O O . TYR A 1 308 ? 19.110 16.580 18.118 1.00 66.25 308 TYR A O 1
ATOM 2523 N N . PRO A 1 309 ? 17.043 16.208 18.911 1.00 61.69 309 PRO A N 1
ATOM 2524 C CA . PRO A 1 309 ? 16.836 17.582 19.385 1.00 61.69 309 PRO A CA 1
ATOM 2525 C C . PRO A 1 309 ? 17.897 18.038 20.399 1.00 61.69 309 PRO A C 1
ATOM 2527 O O . PRO A 1 309 ? 18.429 19.140 20.294 1.00 61.69 309 PRO A O 1
ATOM 2530 N N . ILE A 1 310 ? 18.278 17.171 21.341 1.00 62.44 310 ILE A N 1
ATOM 2531 C CA . ILE A 1 310 ? 19.270 17.484 22.385 1.00 62.44 310 ILE A CA 1
ATOM 2532 C C . ILE A 1 310 ? 20.662 17.713 21.778 1.00 62.44 310 ILE A C 1
ATOM 2534 O O . ILE A 1 310 ? 21.355 18.658 22.147 1.00 62.44 310 ILE A O 1
ATOM 2538 N N . LEU A 1 311 ? 21.062 16.884 20.807 1.00 63.53 311 LEU A N 1
ATOM 2539 C CA . LEU A 1 311 ? 22.355 17.006 20.129 1.00 63.53 311 LEU A CA 1
ATOM 2540 C C . LEU A 1 311 ? 22.477 18.349 19.404 1.00 63.53 311 LEU A C 1
ATOM 2542 O O . LEU A 1 311 ? 23.531 18.979 19.447 1.00 63.53 311 LEU A O 1
ATOM 2546 N N . LEU A 1 312 ? 21.399 18.784 18.754 1.00 62.47 312 LEU A N 1
ATOM 2547 C CA . LEU A 1 312 ? 21.366 20.032 18.002 1.00 62.47 312 LEU A CA 1
ATOM 2548 C C . LEU A 1 312 ? 21.325 21.257 18.918 1.00 62.47 312 LEU A C 1
ATOM 2550 O O . LEU A 1 312 ? 21.999 22.238 18.622 1.00 62.47 312 LEU A O 1
ATOM 2554 N N . ILE A 1 313 ? 20.645 21.177 20.067 1.00 61.62 313 ILE A N 1
ATOM 2555 C CA . ILE A 1 313 ? 20.696 22.214 21.113 1.00 61.62 313 ILE A CA 1
ATOM 2556 C C . ILE A 1 313 ? 22.115 22.343 21.683 1.00 61.62 313 ILE A C 1
ATOM 2558 O O . ILE A 1 313 ? 22.637 23.452 21.783 1.00 61.62 313 ILE A O 1
ATOM 2562 N N . ILE A 1 314 ? 22.778 21.225 21.996 1.00 58.97 314 ILE A N 1
ATOM 2563 C CA . ILE A 1 314 ? 24.162 21.223 22.496 1.00 58.97 314 ILE A CA 1
ATOM 2564 C C . ILE A 1 314 ? 25.127 21.762 21.435 1.00 58.97 314 ILE A C 1
ATOM 2566 O O . ILE A 1 314 ? 26.005 22.563 21.750 1.00 58.97 314 ILE A O 1
ATOM 2570 N N . ARG A 1 315 ? 24.970 21.361 20.167 1.00 60.97 315 ARG A N 1
ATOM 2571 C CA . ARG A 1 315 ? 25.799 21.857 19.056 1.00 60.97 315 ARG A CA 1
ATOM 2572 C C . ARG A 1 315 ? 25.602 23.344 18.804 1.00 60.97 315 ARG A C 1
ATOM 2574 O O . ARG A 1 315 ? 26.584 24.058 18.612 1.00 60.97 315 ARG A O 1
ATOM 2581 N N . LEU A 1 316 ? 24.359 23.811 18.876 1.00 58.59 316 LEU A N 1
ATOM 2582 C CA . LEU A 1 316 ? 24.030 25.226 18.801 1.00 58.59 316 LEU A CA 1
ATOM 2583 C C . LEU A 1 316 ? 24.713 25.996 19.937 1.00 58.59 316 LEU A C 1
ATOM 2585 O O . LEU A 1 316 ? 25.418 26.955 19.649 1.00 58.59 316 LEU A O 1
ATOM 2589 N N . ALA A 1 317 ? 24.597 25.526 21.185 1.00 52.94 317 ALA A N 1
ATOM 2590 C CA . ALA A 1 317 ? 25.253 26.126 22.348 1.00 52.94 317 ALA A CA 1
ATOM 2591 C C . ALA A 1 317 ? 26.792 26.129 22.232 1.00 52.94 317 ALA A C 1
ATOM 2593 O O . ALA A 1 317 ? 27.433 27.128 22.547 1.00 52.94 317 ALA A O 1
ATOM 2594 N N . GLN A 1 318 ? 27.401 25.053 21.721 1.00 53.78 318 GLN A N 1
ATOM 2595 C CA . GLN A 1 318 ? 28.848 24.977 21.470 1.00 53.78 318 GLN A CA 1
ATOM 2596 C C . GLN A 1 318 ? 29.320 25.990 20.416 1.00 53.78 318 GLN A C 1
ATOM 2598 O O . GLN A 1 318 ? 30.395 26.576 20.570 1.00 53.78 318 GLN A O 1
ATOM 2603 N N . ASN A 1 319 ? 28.529 26.229 19.366 1.00 53.81 319 ASN A N 1
ATOM 2604 C CA . ASN A 1 319 ? 28.842 27.243 18.358 1.00 53.81 319 ASN A CA 1
ATOM 2605 C C . ASN A 1 319 ? 28.773 28.669 18.947 1.00 53.81 319 ASN A C 1
ATOM 2607 O O . ASN A 1 319 ? 29.614 29.495 18.595 1.00 53.81 319 ASN A O 1
ATOM 2611 N N . THR A 1 320 ? 27.872 28.933 19.904 1.00 49.84 320 THR A N 1
ATOM 2612 C CA . THR A 1 320 ? 27.825 30.188 20.689 1.00 49.84 320 THR A CA 1
ATOM 2613 C C . THR A 1 320 ? 28.924 30.298 21.752 1.00 49.84 320 THR A C 1
ATOM 2615 O O . THR A 1 320 ? 29.231 31.392 22.210 1.00 49.84 320 THR A O 1
ATOM 2618 N N . ILE A 1 321 ? 29.534 29.189 22.176 1.00 50.19 321 ILE A N 1
ATOM 2619 C CA . ILE A 1 321 ? 30.703 29.208 23.071 1.00 50.19 321 ILE A CA 1
ATOM 2620 C C . ILE A 1 321 ? 31.976 29.497 22.268 1.00 50.19 321 ILE A C 1
ATOM 2622 O O . ILE A 1 321 ? 32.839 30.230 22.739 1.00 50.19 321 ILE A O 1
ATOM 2626 N N . ARG A 1 322 ? 32.106 28.996 21.032 1.00 50.84 322 ARG A N 1
ATOM 2627 C CA . ARG A 1 322 ? 33.297 29.214 20.183 1.00 50.84 322 ARG A CA 1
ATOM 2628 C C . ARG A 1 322 ? 33.548 30.697 19.856 1.00 50.84 322 ARG A C 1
ATOM 2630 O O . ARG A 1 322 ? 34.694 31.089 19.644 1.00 50.84 322 ARG A O 1
ATOM 2637 N N . THR A 1 323 ? 32.515 31.539 19.896 1.00 51.22 323 THR A N 1
ATOM 2638 C CA . THR A 1 323 ? 32.626 33.002 19.765 1.00 51.22 323 THR A CA 1
ATOM 2639 C C . THR A 1 323 ? 33.337 33.677 20.944 1.00 51.22 323 THR A C 1
ATOM 2641 O O . THR A 1 323 ? 33.804 34.798 20.779 1.00 51.22 323 THR A O 1
ATOM 2644 N N . THR A 1 324 ? 33.518 33.013 22.096 1.00 50.84 324 THR A N 1
ATOM 2645 C CA . THR A 1 324 ? 34.284 33.556 23.243 1.00 50.84 324 THR A CA 1
ATOM 2646 C C . THR A 1 324 ? 35.771 33.758 22.934 1.00 50.84 324 THR A C 1
ATOM 2648 O O . THR A 1 324 ? 36.351 34.760 23.343 1.00 50.84 324 THR A O 1
ATOM 2651 N N . ALA A 1 325 ? 36.382 32.869 22.144 1.00 50.25 325 ALA A N 1
ATOM 2652 C CA . ALA A 1 325 ? 37.766 33.014 21.689 1.00 50.25 325 ALA A CA 1
ATOM 2653 C C . ALA A 1 325 ? 37.934 34.193 20.711 1.00 50.25 325 ALA A C 1
ATOM 2655 O O . ALA A 1 325 ? 38.950 34.887 20.733 1.00 50.25 325 ALA A O 1
ATOM 2656 N N . LEU A 1 326 ? 36.909 34.445 19.886 1.00 52.41 326 LEU A N 1
ATOM 2657 C CA . LEU A 1 326 ? 36.837 35.610 19.004 1.00 52.41 326 LEU A CA 1
ATOM 2658 C C . LEU A 1 326 ? 36.644 36.900 19.816 1.00 52.41 326 LEU A C 1
ATOM 2660 O O . LEU A 1 326 ? 37.314 37.886 19.544 1.00 52.41 326 LEU A O 1
ATOM 2664 N N . LEU A 1 327 ? 35.792 36.878 20.846 1.00 54.31 327 LEU A N 1
ATOM 2665 C CA . LEU A 1 327 ? 35.576 37.989 21.782 1.00 54.31 327 LEU A CA 1
ATOM 2666 C C . LEU A 1 327 ? 36.854 38.343 22.553 1.00 54.31 327 LEU A C 1
ATOM 2668 O O . LEU A 1 327 ? 37.205 39.515 22.622 1.00 54.31 327 LEU A O 1
ATOM 2672 N N . PHE A 1 328 ? 37.602 37.349 23.045 1.00 57.44 328 PHE A N 1
ATOM 2673 C CA . PHE A 1 328 ? 38.914 37.561 23.667 1.00 57.44 328 PHE A CA 1
ATOM 2674 C C . PHE A 1 328 ? 39.910 38.205 22.691 1.00 57.44 328 PHE A C 1
ATOM 2676 O O . PHE A 1 328 ? 40.579 39.172 23.043 1.00 57.44 328 PHE A O 1
ATOM 2683 N N . PHE A 1 329 ? 39.971 37.728 21.444 1.00 59.09 329 PHE A N 1
ATOM 2684 C CA . PHE A 1 329 ? 40.841 38.300 20.412 1.00 59.09 329 PHE A CA 1
ATOM 2685 C C . PHE A 1 329 ? 40.437 39.734 20.027 1.00 59.09 329 PHE A C 1
ATOM 2687 O O . PHE A 1 329 ? 41.296 40.608 19.930 1.00 59.09 329 PHE A O 1
ATOM 2694 N N . ILE A 1 330 ? 39.136 40.006 19.885 1.00 59.44 330 ILE A N 1
ATOM 2695 C CA . ILE A 1 330 ? 38.585 41.347 19.637 1.00 59.44 330 ILE A CA 1
ATOM 2696 C C . ILE A 1 330 ? 38.872 42.279 20.820 1.00 59.44 330 ILE A C 1
ATOM 2698 O O . ILE A 1 330 ? 39.201 43.439 20.602 1.00 59.44 330 ILE A O 1
ATOM 2702 N N . MET A 1 331 ? 38.818 41.789 22.061 1.00 57.62 331 MET A N 1
ATOM 2703 C CA . MET A 1 331 ? 39.190 42.560 23.251 1.00 57.62 331 MET A CA 1
ATOM 2704 C C . MET A 1 331 ? 40.691 42.866 23.294 1.00 57.62 331 MET A C 1
ATOM 2706 O O . MET A 1 331 ? 41.063 43.993 23.602 1.00 57.62 331 MET A O 1
ATOM 2710 N N . VAL A 1 332 ? 41.557 41.912 22.934 1.00 61.81 332 VAL A N 1
ATOM 2711 C CA . VAL A 1 332 ? 43.009 42.144 22.820 1.00 61.81 332 VAL A CA 1
ATOM 2712 C C . VAL A 1 332 ? 43.306 43.173 21.728 1.00 61.81 332 VAL A C 1
ATOM 2714 O O . VAL A 1 332 ? 44.054 44.114 21.974 1.00 61.81 332 VAL A O 1
ATOM 2717 N N . ILE A 1 333 ? 42.672 43.063 20.556 1.00 60.12 333 ILE A N 1
ATOM 2718 C CA . ILE A 1 333 ? 42.780 44.076 19.497 1.00 60.12 333 ILE A CA 1
ATOM 2719 C C . ILE A 1 333 ? 42.233 45.419 19.978 1.00 60.12 333 ILE A C 1
ATOM 2721 O O . ILE A 1 333 ? 42.873 46.433 19.737 1.00 60.12 333 ILE A O 1
ATOM 2725 N N . SER A 1 334 ? 41.102 45.459 20.684 1.00 55.97 334 SER A N 1
ATOM 2726 C CA . SER A 1 334 ? 40.522 46.689 21.234 1.00 55.97 334 SER A CA 1
ATOM 2727 C C . SER A 1 334 ? 41.456 47.354 22.250 1.00 55.97 334 SER A C 1
ATOM 2729 O O . SER A 1 334 ? 41.615 48.565 22.195 1.00 55.97 334 SER A O 1
ATOM 2731 N N . ILE A 1 335 ? 42.170 46.604 23.094 1.00 61.72 335 ILE A N 1
ATOM 2732 C CA . ILE A 1 335 ? 43.215 47.150 23.984 1.00 61.72 335 ILE A CA 1
ATOM 2733 C C . ILE A 1 335 ? 44.403 47.696 23.179 1.00 61.72 335 ILE A C 1
ATOM 2735 O O . ILE A 1 335 ? 44.955 48.738 23.519 1.00 61.72 335 ILE A O 1
ATOM 2739 N N . VAL A 1 336 ? 44.797 47.004 22.106 1.00 62.09 336 VAL A N 1
ATOM 2740 C CA . VAL A 1 336 ? 45.905 47.421 21.229 1.00 62.09 336 VAL A CA 1
ATOM 2741 C C . VAL A 1 336 ? 45.525 48.632 20.360 1.00 62.09 336 VAL A C 1
ATOM 2743 O O . VAL A 1 336 ? 46.396 49.414 19.993 1.00 62.09 336 VAL A O 1
ATOM 2746 N N . THR A 1 337 ? 44.238 48.809 20.043 1.00 59.28 337 THR A N 1
ATOM 2747 C CA . THR A 1 337 ? 43.733 49.834 19.108 1.00 59.28 337 THR A CA 1
ATOM 2748 C C . THR A 1 337 ? 42.978 50.991 19.776 1.00 59.28 337 THR A C 1
ATOM 2750 O O . THR A 1 337 ? 42.789 52.020 19.133 1.00 59.28 337 THR A O 1
ATOM 2753 N N . THR A 1 338 ? 42.568 50.887 21.050 1.00 54.53 338 THR A N 1
ATOM 2754 C CA . THR A 1 338 ? 41.818 51.933 21.782 1.00 54.53 338 THR A CA 1
ATOM 2755 C C . THR A 1 338 ? 42.269 52.123 23.241 1.00 54.53 338 THR A C 1
ATOM 2757 O O . THR A 1 338 ? 42.792 51.220 23.883 1.00 54.53 338 THR A O 1
ATOM 2760 N N . SER A 1 339 ? 42.013 53.321 23.786 1.00 46.91 339 SER A N 1
ATOM 2761 C CA . SER A 1 339 ? 42.372 53.830 25.130 1.00 46.91 339 SER A CA 1
ATOM 2762 C C . SER A 1 339 ? 41.621 53.175 26.323 1.00 46.91 339 SER A C 1
ATOM 2764 O O . SER A 1 339 ? 41.261 53.858 27.289 1.00 46.91 339 SER A O 1
ATOM 2766 N N . GLN A 1 340 ? 41.328 51.874 26.300 1.00 53.53 340 GLN A N 1
ATOM 2767 C CA . GLN A 1 340 ? 40.695 51.201 27.448 1.00 53.53 340 GLN A CA 1
ATOM 2768 C C . GLN A 1 340 ? 41.730 50.805 28.521 1.00 53.53 340 GLN A C 1
ATOM 2770 O O . GLN A 1 340 ? 42.788 50.265 28.211 1.00 53.53 340 GLN A O 1
ATOM 2775 N N . LYS A 1 341 ? 41.432 51.069 29.805 1.00 57.97 341 LYS A N 1
ATOM 2776 C CA . LYS A 1 341 ? 42.290 50.694 30.948 1.00 57.97 341 LYS A CA 1
ATOM 2777 C C . LYS A 1 341 ? 42.000 49.258 31.406 1.00 57.97 341 LYS A C 1
ATOM 2779 O O . LYS A 1 341 ? 40.847 48.835 31.432 1.00 57.97 341 LYS A O 1
ATOM 2784 N N . ILE A 1 342 ? 43.042 48.549 31.857 1.00 58.12 342 ILE A N 1
ATOM 2785 C CA . ILE A 1 342 ? 42.999 47.150 32.347 1.00 58.12 342 ILE A CA 1
ATOM 2786 C C . ILE A 1 342 ? 41.943 46.927 33.449 1.00 58.12 342 ILE A C 1
ATOM 2788 O O . ILE A 1 342 ? 41.417 45.826 33.579 1.00 58.12 342 ILE A O 1
ATOM 2792 N N . SER A 1 343 ? 41.586 47.968 34.206 1.00 57.62 343 SER A N 1
ATOM 2793 C CA . SER A 1 343 ? 40.573 47.921 35.271 1.00 57.62 343 SER A CA 1
ATOM 2794 C C . SER A 1 343 ? 39.164 47.550 34.799 1.00 57.62 343 SER A C 1
ATOM 2796 O O . SER A 1 343 ? 38.367 47.100 35.612 1.00 57.62 343 SER A O 1
ATOM 2798 N N . ASN A 1 344 ? 38.853 47.725 33.511 1.00 55.44 344 ASN A N 1
ATOM 2799 C CA . ASN A 1 344 ? 37.537 47.407 32.948 1.00 55.44 344 ASN A CA 1
ATOM 2800 C C . ASN A 1 344 ? 37.455 45.972 32.401 1.00 55.44 344 ASN A C 1
ATOM 2802 O O . ASN A 1 344 ? 36.420 45.569 31.871 1.00 55.44 344 ASN A O 1
ATOM 2806 N N . LEU A 1 345 ? 38.538 45.194 32.501 1.00 56.22 345 LEU A N 1
ATOM 2807 C CA . LEU A 1 345 ? 38.541 43.795 32.094 1.00 56.22 345 LEU A CA 1
ATOM 2808 C C . LEU A 1 345 ? 37.973 42.918 33.215 1.00 56.22 345 LEU A C 1
ATOM 2810 O O . LEU A 1 345 ? 38.315 43.119 34.381 1.00 56.22 345 LEU A O 1
ATOM 2814 N N . PRO A 1 346 ? 37.183 41.880 32.892 1.00 57.59 346 PRO A N 1
ATOM 2815 C CA . PRO A 1 346 ? 36.758 40.881 33.864 1.00 57.59 346 PRO A CA 1
ATOM 2816 C C . PRO A 1 346 ? 37.942 39.956 34.199 1.00 57.59 346 PRO A C 1
ATOM 2818 O O . PRO A 1 346 ? 37.985 38.792 33.802 1.00 57.59 346 PRO A O 1
ATOM 2821 N N . VAL A 1 347 ? 38.942 40.475 34.921 1.00 59.41 347 VAL A N 1
ATOM 2822 C CA . VAL A 1 347 ? 40.203 39.776 35.238 1.00 59.41 347 VAL A CA 1
ATOM 2823 C C . VAL A 1 347 ? 39.938 38.451 35.961 1.00 59.41 347 VAL A C 1
ATOM 2825 O O . VAL A 1 347 ? 40.613 37.462 35.688 1.00 59.41 347 VAL A O 1
ATOM 2828 N N . GLY A 1 348 ? 38.899 38.389 36.801 1.00 58.66 348 GLY A N 1
ATOM 2829 C CA . GLY A 1 348 ? 38.461 37.151 37.453 1.00 58.66 348 GLY A CA 1
ATOM 2830 C C . GLY A 1 348 ? 38.011 36.063 36.468 1.00 58.66 348 GLY A C 1
ATOM 2831 O O . GLY A 1 348 ? 38.363 34.899 36.641 1.00 58.66 348 GLY A O 1
ATOM 2832 N N . PHE A 1 349 ? 37.312 36.431 35.389 1.00 57.97 349 PHE A N 1
ATOM 2833 C CA . PHE A 1 349 ? 36.896 35.496 34.336 1.00 57.97 349 PHE A CA 1
ATOM 2834 C C . PHE A 1 349 ? 38.102 34.938 33.569 1.00 57.97 349 PHE A C 1
ATOM 2836 O O . PHE A 1 349 ? 38.201 33.733 33.340 1.00 57.97 349 PHE A O 1
ATOM 2843 N N . ILE A 1 350 ? 39.062 35.806 33.237 1.00 58.78 350 ILE A N 1
ATOM 2844 C CA . ILE A 1 350 ? 40.300 35.432 32.540 1.00 58.78 350 ILE A CA 1
ATOM 2845 C C . ILE A 1 350 ? 41.162 34.520 33.429 1.00 58.78 350 ILE A C 1
ATOM 2847 O O . ILE A 1 350 ? 41.652 33.492 32.963 1.00 58.78 350 ILE A O 1
ATOM 2851 N N . ALA A 1 351 ? 41.300 34.848 34.716 1.00 61.31 351 ALA A N 1
ATOM 2852 C CA . ALA A 1 351 ? 42.095 34.078 35.669 1.00 61.31 351 ALA A CA 1
ATOM 2853 C C . ALA A 1 351 ? 41.524 32.671 35.913 1.00 61.31 351 ALA A C 1
ATOM 2855 O O . ALA A 1 351 ? 42.280 31.701 35.918 1.00 61.31 351 ALA A O 1
ATOM 2856 N N . VAL A 1 352 ? 40.200 32.533 36.051 1.00 58.19 352 VAL A N 1
ATOM 2857 C CA . VAL A 1 352 ? 39.551 31.224 36.240 1.00 58.19 352 VAL A CA 1
ATOM 2858 C C . VAL A 1 352 ? 39.566 30.404 34.944 1.00 58.19 352 VAL A C 1
ATOM 2860 O O . VAL A 1 352 ? 39.904 29.223 34.975 1.00 58.19 352 VAL A O 1
ATOM 2863 N N . SER A 1 353 ? 39.269 31.016 33.792 1.00 57.44 353 SER A N 1
ATOM 2864 C CA . SER A 1 353 ? 39.185 30.300 32.510 1.00 57.44 353 SER A CA 1
ATOM 2865 C C . SER A 1 353 ? 40.548 29.889 31.936 1.00 57.44 353 SER A C 1
ATOM 2867 O O . SER A 1 353 ? 40.647 28.820 31.331 1.00 57.44 353 SER A O 1
ATOM 2869 N N . LEU A 1 354 ? 41.588 30.721 32.065 1.00 60.12 354 LEU A N 1
ATOM 2870 C CA . LEU A 1 354 ? 42.932 30.411 31.556 1.00 60.12 354 LEU A CA 1
ATOM 2871 C C . LEU A 1 354 ? 43.799 29.753 32.630 1.00 60.12 354 LEU A C 1
ATOM 2873 O O . LEU A 1 354 ? 44.434 28.738 32.359 1.00 60.12 354 LEU A O 1
ATOM 2877 N N . GLY A 1 355 ? 43.797 30.285 33.855 1.00 61.72 355 GLY A N 1
ATOM 2878 C CA . GLY A 1 355 ? 44.685 29.837 34.928 1.00 61.72 355 GLY A CA 1
ATOM 2879 C C . GLY A 1 355 ? 44.412 28.405 35.384 1.00 61.72 355 GLY A C 1
ATOM 2880 O O . GLY A 1 355 ? 45.352 27.618 35.502 1.00 61.72 355 GLY A O 1
ATOM 2881 N N . LEU A 1 356 ? 43.137 28.032 35.564 1.00 62.25 356 LEU A N 1
ATOM 2882 C CA . LEU A 1 356 ? 42.759 26.666 35.944 1.00 62.25 356 LEU A CA 1
ATOM 2883 C C . LEU A 1 356 ? 43.183 25.665 34.856 1.00 62.25 356 LEU A C 1
ATOM 2885 O O . LEU A 1 356 ? 43.865 24.683 35.146 1.00 62.25 356 LEU A O 1
ATOM 2889 N N . ASN A 1 357 ? 42.859 25.965 33.592 1.00 56.38 357 ASN A N 1
ATOM 2890 C CA . ASN A 1 357 ? 43.221 25.149 32.428 1.00 56.38 357 ASN A CA 1
ATOM 2891 C C . ASN A 1 357 ? 44.740 25.012 32.243 1.00 56.38 357 ASN A C 1
ATOM 2893 O O . ASN A 1 357 ? 45.223 23.939 31.887 1.00 56.38 357 ASN A O 1
ATOM 2897 N N . TRP A 1 358 ? 45.517 26.065 32.498 1.00 68.38 358 TRP A N 1
ATOM 2898 C CA . TRP A 1 358 ? 46.974 26.019 32.357 1.00 68.38 358 TRP A CA 1
ATOM 2899 C C . TRP A 1 358 ? 47.639 25.203 33.466 1.00 68.38 358 TRP A C 1
ATOM 2901 O O . TRP A 1 358 ? 48.490 24.367 33.164 1.00 68.38 358 TRP A O 1
ATOM 2911 N N . LEU A 1 359 ? 47.214 25.371 34.723 1.00 64.31 359 LEU A N 1
ATOM 2912 C CA . LEU A 1 359 ? 47.690 24.551 35.846 1.00 64.31 359 LEU A CA 1
ATOM 2913 C C . LEU A 1 359 ? 47.420 23.056 35.611 1.00 64.31 359 LEU A C 1
ATOM 2915 O O . LEU A 1 359 ? 48.295 22.223 35.850 1.00 64.31 359 LEU A O 1
ATOM 2919 N N . LEU A 1 360 ? 46.248 22.724 35.061 1.00 57.59 360 LEU A N 1
ATOM 2920 C CA . LEU A 1 360 ? 45.886 21.362 34.658 1.00 57.59 360 LEU A CA 1
ATOM 2921 C C . LEU A 1 360 ? 46.816 20.808 33.580 1.00 57.59 360 LEU A C 1
ATOM 2923 O O . LEU A 1 360 ? 47.314 19.695 33.720 1.00 57.59 360 LEU A O 1
ATOM 2927 N N . MET A 1 361 ? 47.086 21.572 32.521 1.00 58.94 361 MET A N 1
ATOM 2928 C CA . MET A 1 361 ? 47.950 21.111 31.429 1.00 58.94 361 MET A CA 1
ATOM 2929 C C . MET A 1 361 ? 49.399 20.909 31.874 1.00 58.94 361 MET A C 1
ATOM 2931 O O . MET A 1 361 ? 50.036 19.947 31.445 1.00 58.94 361 MET A O 1
ATOM 2935 N N . LEU A 1 362 ? 49.905 21.752 32.777 1.00 64.19 362 LEU A N 1
ATOM 2936 C CA . LEU A 1 362 ? 51.225 21.563 33.383 1.00 64.19 362 LEU A CA 1
ATOM 2937 C C . LEU A 1 362 ? 51.270 20.276 34.225 1.00 64.19 362 LEU A C 1
ATOM 2939 O O . LEU A 1 362 ? 52.202 19.482 34.081 1.00 64.19 362 LEU A O 1
ATOM 2943 N N . TYR A 1 363 ? 50.233 20.019 35.030 1.00 62.66 363 TYR A N 1
ATOM 2944 C CA . TYR A 1 363 ? 50.104 18.789 35.817 1.00 62.66 363 TYR A CA 1
ATOM 2945 C C . TYR A 1 363 ? 49.977 17.529 34.934 1.00 62.66 363 TYR A C 1
ATOM 2947 O O . TYR A 1 363 ? 50.680 16.540 35.154 1.00 62.66 363 TYR A O 1
ATOM 2955 N N . PHE A 1 364 ? 49.140 17.561 33.889 1.00 54.81 364 PHE A N 1
ATOM 2956 C CA . PHE A 1 364 ? 48.962 16.449 32.945 1.00 54.81 364 PHE A CA 1
ATOM 2957 C C . PHE A 1 364 ? 50.216 16.181 32.105 1.00 54.81 364 PHE A C 1
ATOM 2959 O O . PHE A 1 364 ? 50.569 15.019 31.891 1.00 54.81 364 PHE A O 1
ATOM 2966 N N . GLY A 1 365 ? 50.914 17.233 31.663 1.00 59.16 365 GLY A N 1
ATOM 2967 C CA . GLY A 1 365 ? 52.182 17.129 30.939 1.00 59.16 365 GLY A CA 1
ATOM 2968 C C . GLY A 1 365 ? 53.265 16.427 31.757 1.00 59.16 365 GLY A C 1
ATOM 2969 O O . GLY A 1 365 ? 53.943 15.538 31.234 1.00 59.16 365 GLY A O 1
ATOM 2970 N N . ALA A 1 366 ? 53.358 16.760 33.049 1.00 58.78 366 ALA A N 1
ATOM 2971 C CA . ALA A 1 366 ? 54.268 16.111 33.987 1.00 58.78 366 ALA A CA 1
ATOM 2972 C C . ALA A 1 366 ? 53.879 14.643 34.260 1.00 58.78 366 ALA A C 1
ATOM 2974 O O . ALA A 1 366 ? 54.729 13.759 34.172 1.00 58.78 366 ALA A O 1
ATOM 2975 N N . LYS A 1 367 ? 52.594 14.348 34.518 1.00 49.00 367 LYS A N 1
ATOM 2976 C CA . LYS A 1 367 ? 52.117 12.988 34.849 1.00 49.00 367 LYS A CA 1
ATOM 2977 C C . LYS A 1 367 ? 52.199 11.999 33.676 1.00 49.00 367 LYS A C 1
ATOM 2979 O O . LYS A 1 367 ? 52.448 10.818 33.894 1.00 49.00 367 LYS A O 1
ATOM 2984 N N . LEU A 1 368 ? 52.000 12.459 32.437 1.00 48.66 368 LEU A N 1
ATOM 2985 C CA . LEU A 1 368 ? 52.059 11.624 31.225 1.00 48.66 368 LEU A CA 1
ATOM 2986 C C . LEU A 1 368 ? 53.478 11.495 30.636 1.00 48.66 368 LEU A C 1
ATOM 2988 O O . LEU A 1 368 ? 53.643 10.835 29.609 1.00 48.66 368 LEU A O 1
ATOM 2992 N N . GLY A 1 369 ? 54.488 12.149 31.229 1.00 50.16 369 GLY A N 1
ATOM 2993 C CA . GLY A 1 369 ? 55.861 12.184 30.703 1.00 50.16 369 GLY A CA 1
ATOM 2994 C C . GLY A 1 369 ? 55.981 12.873 29.335 1.00 50.16 369 GLY A C 1
ATOM 2995 O O . GLY A 1 369 ? 56.926 12.624 28.586 1.00 50.16 369 GLY A O 1
ATOM 2996 N N . ARG A 1 370 ? 55.006 13.715 28.967 1.00 57.34 370 ARG A N 1
ATOM 2997 C CA . ARG A 1 370 ? 54.891 14.343 27.642 1.00 57.34 370 ARG A CA 1
ATOM 2998 C C . ARG A 1 370 ? 55.136 15.843 27.741 1.00 57.34 370 ARG A C 1
ATOM 3000 O O . ARG A 1 370 ? 54.207 16.642 27.684 1.00 57.34 370 ARG A O 1
ATOM 3007 N N . TRP A 1 371 ? 56.406 16.232 27.796 1.00 58.41 371 TRP A N 1
ATOM 3008 C CA . TRP A 1 371 ? 56.832 17.630 27.955 1.00 58.41 371 TRP A CA 1
ATOM 3009 C C . TRP A 1 371 ? 56.351 18.581 26.845 1.00 58.41 371 TRP A C 1
ATOM 3011 O O . TRP A 1 371 ? 56.166 19.767 27.101 1.00 58.41 371 TRP A O 1
ATOM 3021 N N . LYS A 1 372 ? 56.034 18.074 25.641 1.00 54.75 372 LYS A N 1
ATOM 3022 C CA . LYS A 1 372 ? 55.426 18.876 24.556 1.00 54.75 372 LYS A CA 1
ATOM 3023 C C . LYS A 1 372 ? 54.067 19.487 24.946 1.00 54.75 372 LYS A C 1
ATOM 3025 O O . LYS A 1 372 ? 53.700 20.526 24.409 1.00 54.75 372 LYS A O 1
ATOM 3030 N N . ILE A 1 373 ? 53.348 18.897 25.910 1.00 57.22 373 ILE A N 1
ATOM 3031 C CA . ILE A 1 373 ? 52.084 19.431 26.456 1.00 57.22 373 ILE A CA 1
ATOM 3032 C C . ILE A 1 373 ? 52.274 20.821 27.087 1.00 57.22 373 ILE A C 1
ATOM 3034 O O . ILE A 1 373 ? 51.338 21.618 27.103 1.00 57.22 373 ILE A O 1
ATOM 3038 N N . MET A 1 374 ? 53.492 21.172 27.511 1.00 60.09 374 MET A N 1
ATOM 3039 C CA . MET A 1 374 ? 53.797 22.498 28.058 1.00 60.09 374 MET A CA 1
ATOM 3040 C C . MET A 1 374 ? 53.692 23.639 27.032 1.00 60.09 374 MET A C 1
ATOM 3042 O O . MET A 1 374 ? 53.629 24.797 27.428 1.00 60.09 374 MET A O 1
ATOM 3046 N N . LEU A 1 375 ? 53.611 23.335 25.729 1.00 62.69 375 LEU A N 1
ATOM 3047 C CA . LEU A 1 375 ? 53.362 24.316 24.662 1.00 62.69 375 LEU A CA 1
ATOM 3048 C C . LEU A 1 375 ? 51.863 24.581 24.419 1.00 62.69 375 LEU A C 1
ATOM 3050 O O . LEU A 1 375 ? 51.503 25.453 23.631 1.00 62.69 375 LEU A O 1
ATOM 3054 N N . TYR A 1 376 ? 50.967 23.865 25.101 1.00 58.44 376 TYR A N 1
ATOM 3055 C CA . TYR A 1 376 ? 49.518 24.023 24.947 1.00 58.44 376 TYR A CA 1
ATOM 3056 C C . TYR A 1 376 ? 48.979 25.418 25.334 1.00 58.44 376 TYR A C 1
ATOM 3058 O O . TYR A 1 376 ? 48.095 25.916 24.634 1.00 58.44 376 TYR A O 1
ATOM 3066 N N . PRO A 1 377 ? 49.506 26.111 26.368 1.00 59.78 377 PRO A N 1
ATOM 3067 C CA . PRO A 1 377 ? 49.122 27.497 26.651 1.00 59.78 377 PRO A CA 1
ATOM 3068 C C . PRO A 1 377 ? 49.397 28.440 25.471 1.00 59.78 377 PRO A C 1
ATOM 3070 O O . PRO A 1 377 ? 48.562 29.283 25.148 1.00 59.78 377 PRO A O 1
ATOM 3073 N N . LEU A 1 378 ? 50.518 28.241 24.766 1.00 62.12 378 LEU A N 1
ATOM 3074 C CA . LEU A 1 378 ? 50.864 28.996 23.558 1.00 62.12 378 LEU A CA 1
ATOM 3075 C C . LEU A 1 378 ? 49.862 28.717 22.424 1.00 62.12 378 LEU A C 1
ATOM 3077 O O . LEU A 1 378 ? 49.446 29.638 21.725 1.00 62.12 378 LEU A O 1
ATOM 3081 N N . MET A 1 379 ? 49.410 27.466 22.282 1.00 60.06 379 MET A N 1
ATOM 3082 C CA . MET A 1 379 ? 48.357 27.103 21.330 1.00 60.06 379 MET A CA 1
ATOM 3083 C C . MET A 1 379 ? 47.045 27.830 21.641 1.00 60.06 379 MET A C 1
ATOM 3085 O O . MET A 1 379 ? 46.429 28.349 20.723 1.00 60.06 379 MET A O 1
ATOM 3089 N N . PHE A 1 380 ? 46.613 27.924 22.900 1.00 56.84 380 PHE A N 1
ATOM 3090 C CA . PHE A 1 380 ? 45.341 28.581 23.239 1.00 56.84 380 PHE A CA 1
ATOM 3091 C C . PHE A 1 380 ? 45.323 30.074 22.864 1.00 56.84 380 PHE A C 1
ATOM 3093 O O . PHE A 1 380 ? 44.282 30.606 22.486 1.00 56.84 380 PHE A O 1
ATOM 3100 N N . VAL A 1 381 ? 46.489 30.726 22.902 1.00 60.75 381 VAL A N 1
ATOM 3101 C CA . VAL A 1 381 ? 46.662 32.124 22.477 1.00 60.75 381 VAL A CA 1
ATOM 3102 C C . VAL A 1 381 ? 46.745 32.253 20.950 1.00 60.75 381 VAL A C 1
ATOM 3104 O O . VAL A 1 381 ? 46.162 33.172 20.380 1.00 60.75 381 VAL A O 1
ATOM 3107 N N . LEU A 1 382 ? 47.435 31.332 20.266 1.00 60.91 382 LEU A N 1
ATOM 3108 C CA . LEU A 1 382 ? 47.657 31.397 18.813 1.00 60.91 382 LEU A CA 1
ATOM 3109 C C . LEU A 1 382 ? 46.513 30.797 17.974 1.00 60.91 382 LEU A C 1
ATOM 3111 O O . LEU A 1 382 ? 46.298 31.200 16.832 1.00 60.91 382 LEU A O 1
ATOM 3115 N N . ASN A 1 383 ? 45.765 29.836 18.513 1.00 62.38 383 ASN A N 1
ATOM 3116 C CA . ASN A 1 383 ? 44.707 29.102 17.811 1.00 62.38 383 ASN A CA 1
ATOM 3117 C C . ASN A 1 383 ? 43.556 30.010 17.326 1.00 62.38 383 ASN A C 1
ATOM 3119 O O . ASN A 1 383 ? 43.128 29.843 16.184 1.00 62.38 383 ASN A O 1
ATOM 3123 N N . PRO A 1 384 ? 43.080 31.019 18.088 1.00 59.62 384 PRO A N 1
ATOM 3124 C CA . PRO A 1 384 ? 42.093 31.978 17.585 1.00 59.62 384 PRO A CA 1
ATOM 3125 C C . PRO A 1 384 ? 42.590 32.755 16.356 1.00 59.62 384 PRO A C 1
ATOM 3127 O O . PRO A 1 384 ? 41.838 32.932 15.399 1.00 59.62 384 PRO A O 1
ATOM 3130 N N . PHE A 1 385 ? 43.869 33.145 16.344 1.00 62.78 385 PHE A N 1
ATOM 3131 C CA . PHE A 1 385 ? 44.494 33.853 15.225 1.00 62.78 385 PHE A CA 1
ATOM 3132 C C . PHE A 1 385 ? 44.597 32.970 13.973 1.00 62.78 385 PHE A C 1
ATOM 3134 O O . PHE A 1 385 ? 44.179 33.377 12.888 1.00 62.78 385 PHE A O 1
ATOM 3141 N N . PHE A 1 386 ? 45.073 31.730 14.114 1.00 63.66 386 PHE A N 1
ATOM 3142 C CA . PHE A 1 386 ? 45.138 30.792 12.989 1.00 63.66 386 PHE A CA 1
ATOM 3143 C C . PHE A 1 386 ? 43.745 30.395 12.474 1.00 63.66 386 PHE A C 1
ATOM 3145 O O . PHE A 1 386 ? 43.544 30.354 11.262 1.00 63.66 386 PHE A O 1
ATOM 3152 N N . ASN A 1 387 ? 42.758 30.193 13.355 1.00 61.78 387 ASN A N 1
ATOM 3153 C CA . ASN A 1 387 ? 41.369 29.939 12.952 1.00 61.78 387 ASN A CA 1
ATOM 3154 C C . ASN A 1 387 ? 40.761 31.112 12.178 1.00 61.78 387 ASN A C 1
ATOM 3156 O O . ASN A 1 387 ? 40.047 30.884 11.202 1.00 61.78 387 ASN A O 1
ATOM 3160 N N . TYR A 1 388 ? 41.065 32.354 12.568 1.00 66.38 388 TYR A N 1
ATOM 3161 C CA . TYR A 1 388 ? 40.658 33.536 11.812 1.00 66.38 388 TYR A CA 1
ATOM 3162 C C . TYR A 1 388 ? 41.282 33.544 10.410 1.00 66.38 388 TYR A C 1
ATOM 3164 O O . TYR A 1 388 ? 40.556 33.683 9.428 1.00 66.38 388 TYR A O 1
ATOM 3172 N N . ILE A 1 389 ? 42.593 33.297 10.295 1.00 68.94 389 ILE A N 1
ATOM 3173 C CA . ILE A 1 389 ? 43.277 33.193 8.995 1.00 68.94 389 ILE A CA 1
ATOM 3174 C C . ILE A 1 389 ? 42.631 32.112 8.118 1.00 68.94 389 ILE A C 1
ATOM 3176 O O . ILE A 1 389 ? 42.370 32.357 6.942 1.00 68.94 389 ILE A O 1
ATOM 3180 N N . TYR A 1 390 ? 42.331 30.934 8.674 1.00 69.81 390 TYR A N 1
ATOM 3181 C CA . TYR A 1 390 ? 41.699 29.840 7.929 1.00 69.81 390 TYR A CA 1
ATOM 3182 C C . TYR A 1 390 ? 40.273 30.170 7.488 1.00 69.81 390 TYR A C 1
ATOM 3184 O O . TYR A 1 390 ? 39.893 29.831 6.369 1.00 69.81 390 TYR A O 1
ATOM 3192 N N . MET A 1 391 ? 39.498 30.843 8.341 1.00 62.00 391 MET A N 1
ATOM 3193 C CA . MET A 1 391 ? 38.134 31.273 8.038 1.00 62.00 391 MET A CA 1
ATOM 3194 C C . MET A 1 391 ? 38.118 32.329 6.931 1.00 62.00 391 MET A C 1
ATOM 3196 O O . MET A 1 391 ? 37.391 32.173 5.955 1.00 62.00 391 MET A O 1
ATOM 3200 N N . VAL A 1 392 ? 38.962 33.356 7.042 1.00 66.50 392 VAL A N 1
ATOM 3201 C CA . VAL A 1 392 ? 39.113 34.409 6.028 1.00 66.50 392 VAL A CA 1
ATOM 3202 C C . VAL A 1 392 ? 39.575 33.803 4.704 1.00 66.50 392 VAL A C 1
ATOM 3204 O O . VAL A 1 392 ? 38.923 33.993 3.679 1.00 66.50 392 VAL A O 1
ATOM 3207 N N . TYR A 1 393 ? 40.635 32.990 4.727 1.00 68.75 393 TYR A N 1
ATOM 3208 C CA . TYR A 1 393 ? 41.120 32.285 3.542 1.00 68.75 393 TYR A CA 1
ATOM 3209 C C . TYR A 1 393 ? 40.037 31.387 2.927 1.00 68.75 393 TYR A C 1
ATOM 3211 O O . TYR A 1 393 ? 39.872 31.372 1.711 1.00 68.75 393 TYR A O 1
ATOM 3219 N N . GLY A 1 394 ? 39.259 30.673 3.747 1.00 63.72 394 GLY A N 1
ATOM 3220 C CA . GLY A 1 394 ? 38.155 29.819 3.308 1.00 63.72 394 GLY A CA 1
ATOM 3221 C C . GLY A 1 394 ? 37.000 30.584 2.657 1.00 63.72 394 GLY A C 1
ATOM 3222 O O . GLY A 1 394 ? 36.489 30.123 1.640 1.00 63.72 394 GLY A O 1
ATOM 3223 N N . ILE A 1 395 ? 36.627 31.753 3.190 1.00 65.31 395 ILE A N 1
ATOM 3224 C CA . ILE A 1 395 ? 35.575 32.622 2.632 1.00 65.31 395 ILE A CA 1
ATOM 3225 C C . ILE A 1 395 ? 36.019 33.207 1.286 1.00 65.31 395 ILE A C 1
ATOM 3227 O O . ILE A 1 395 ? 35.307 33.066 0.295 1.00 65.31 395 ILE A O 1
ATOM 3231 N N . PHE A 1 396 ? 37.224 33.783 1.213 1.00 62.09 396 PHE A N 1
ATOM 3232 C CA . PHE A 1 396 ? 37.749 34.372 -0.028 1.00 62.09 396 PHE A CA 1
ATOM 3233 C C . PHE A 1 396 ? 38.048 33.340 -1.123 1.00 62.09 396 PHE A C 1
ATOM 3235 O O . PHE A 1 396 ? 38.168 33.694 -2.290 1.00 62.09 396 PHE A O 1
ATOM 3242 N N . THR A 1 397 ? 38.140 32.057 -0.772 1.00 60.97 397 THR A N 1
ATOM 3243 C CA . THR A 1 397 ? 38.341 30.958 -1.728 1.00 60.97 397 THR A CA 1
ATOM 3244 C C . THR A 1 397 ? 37.120 30.040 -1.843 1.00 60.97 397 THR A C 1
ATOM 3246 O O . THR A 1 397 ? 37.239 28.936 -2.380 1.00 60.97 397 THR A O 1
ATOM 3249 N N . ALA A 1 398 ? 35.943 30.455 -1.358 1.00 56.06 398 ALA A N 1
ATOM 3250 C CA . ALA A 1 398 ? 34.730 29.631 -1.345 1.00 56.06 398 ALA A CA 1
ATOM 3251 C C . ALA A 1 398 ? 34.220 29.269 -2.757 1.00 56.06 398 ALA A C 1
ATOM 3253 O O . ALA A 1 398 ? 33.682 28.178 -2.942 1.00 56.06 398 ALA A O 1
ATOM 3254 N N . GLY A 1 399 ? 34.448 30.135 -3.756 1.00 48.16 399 GLY A N 1
ATOM 3255 C CA . GLY A 1 399 ? 34.058 29.917 -5.159 1.00 48.16 399 GLY A CA 1
ATOM 3256 C C . GLY A 1 399 ? 34.922 28.905 -5.923 1.00 48.16 399 GLY A C 1
ATOM 3257 O O . GLY A 1 399 ? 34.477 28.339 -6.918 1.00 48.16 399 GLY A O 1
ATOM 3258 N N . ASN A 1 400 ? 36.127 28.595 -5.435 1.00 52.78 400 ASN A N 1
ATOM 3259 C CA . ASN A 1 400 ? 37.034 27.670 -6.119 1.00 52.78 400 ASN A CA 1
ATOM 3260 C C . ASN A 1 400 ? 36.670 26.221 -5.761 1.00 52.78 400 ASN A C 1
ATOM 3262 O O . ASN A 1 400 ? 37.229 25.637 -4.822 1.00 52.78 400 ASN A O 1
ATOM 3266 N N . ARG A 1 401 ? 35.711 25.629 -6.484 1.00 43.47 401 ARG A N 1
ATOM 3267 C CA . ARG A 1 401 ? 35.270 24.237 -6.292 1.00 43.47 401 ARG A CA 1
ATOM 3268 C C . ARG A 1 401 ? 36.436 23.270 -6.530 1.00 43.47 401 ARG A C 1
ATOM 3270 O O . ARG A 1 401 ? 36.756 22.901 -7.646 1.00 43.47 401 ARG A O 1
ATOM 3277 N N . THR A 1 402 ? 37.064 22.831 -5.446 1.00 38.47 402 THR A N 1
ATOM 3278 C CA . THR A 1 402 ? 38.156 21.844 -5.458 1.00 38.47 402 THR A CA 1
ATOM 3279 C C . THR A 1 402 ? 37.782 20.699 -4.525 1.00 38.47 402 THR A C 1
ATOM 3281 O O . THR A 1 402 ? 38.343 20.515 -3.446 1.00 38.47 402 THR A O 1
ATOM 3284 N N . TRP A 1 403 ? 36.762 19.937 -4.922 1.00 36.44 403 TRP A N 1
ATOM 3285 C CA . TRP A 1 403 ? 36.475 18.632 -4.326 1.00 36.44 403 TRP A CA 1
ATOM 3286 C C . TRP A 1 403 ? 37.209 17.562 -5.133 1.00 36.44 403 TRP A C 1
ATOM 3288 O O . TRP A 1 403 ? 36.663 16.908 -6.008 1.00 36.44 403 TRP A O 1
ATOM 3298 N N . GLY A 1 404 ? 38.499 17.447 -4.849 1.00 34.25 404 GLY A N 1
ATOM 3299 C CA . GLY A 1 404 ? 39.471 16.623 -5.558 1.00 34.25 404 GLY A CA 1
ATOM 3300 C C . GLY A 1 404 ? 40.851 17.192 -5.249 1.00 34.25 404 GLY A C 1
ATOM 3301 O O . GLY A 1 404 ? 40.937 18.297 -4.723 1.00 34.25 404 GLY A O 1
ATOM 3302 N N . GLY A 1 405 ? 41.935 16.460 -5.490 1.00 34.34 405 GLY A N 1
ATOM 3303 C CA . GLY A 1 405 ? 43.288 17.025 -5.386 1.00 34.34 405 GLY A CA 1
ATOM 3304 C C . GLY A 1 405 ? 43.527 18.142 -6.424 1.00 34.34 405 GLY A C 1
ATOM 3305 O O . GLY A 1 405 ? 42.577 18.805 -6.828 1.00 34.34 405 GLY A O 1
ATOM 3306 N N . PRO A 1 406 ? 44.757 18.346 -6.921 1.00 34.53 406 PRO A N 1
ATOM 3307 C CA . PRO A 1 406 ? 45.032 19.199 -8.090 1.00 34.53 406 PRO A CA 1
ATOM 3308 C C . PRO A 1 406 ? 44.409 18.624 -9.391 1.00 34.53 406 PRO A C 1
ATOM 3310 O O . PRO A 1 406 ? 45.093 18.385 -10.370 1.00 34.53 406 PRO A O 1
ATOM 3313 N N . ARG A 1 407 ? 43.105 18.316 -9.379 1.00 42.59 407 ARG A N 1
ATOM 3314 C CA . ARG A 1 407 ? 42.355 17.529 -10.371 1.00 42.59 407 ARG A CA 1
ATOM 3315 C C . ARG A 1 407 ? 41.296 18.347 -11.123 1.00 42.59 407 ARG A C 1
ATOM 3317 O O . ARG A 1 407 ? 40.531 17.770 -11.878 1.00 42.59 407 ARG A O 1
ATOM 3324 N N . ALA A 1 408 ? 41.212 19.656 -10.892 1.00 36.03 408 ALA A N 1
ATOM 3325 C CA . ALA A 1 408 ? 40.266 20.536 -11.589 1.00 36.03 408 ALA A CA 1
ATOM 3326 C C . ALA A 1 408 ? 40.961 21.668 -12.364 1.00 36.03 408 ALA A C 1
ATOM 3328 O O . ALA A 1 408 ? 40.430 22.117 -13.370 1.00 36.03 408 ALA A O 1
ATOM 3329 N N . ASP A 1 409 ? 42.168 22.079 -11.960 1.00 33.47 409 ASP A N 1
ATOM 3330 C CA . ASP A 1 409 ? 42.844 23.236 -12.565 1.00 33.47 409 ASP A CA 1
ATOM 3331 C C . ASP A 1 409 ? 43.412 22.956 -13.974 1.00 33.47 409 ASP A C 1
ATOM 3333 O O . ASP A 1 409 ? 43.632 23.896 -14.728 1.00 33.47 409 ASP A O 1
ATOM 3337 N N . ALA A 1 410 ? 43.598 21.688 -14.370 1.00 34.84 410 ALA A N 1
ATOM 3338 C CA . ALA A 1 410 ? 44.053 21.335 -15.724 1.00 34.84 410 ALA A CA 1
ATOM 3339 C C . ALA A 1 410 ? 42.924 21.368 -16.775 1.00 34.84 410 ALA A C 1
ATOM 3341 O O . ALA A 1 410 ? 43.185 21.619 -17.945 1.00 34.84 410 ALA A O 1
ATOM 3342 N N . ALA A 1 411 ? 41.665 21.174 -16.365 1.00 35.97 411 ALA A N 1
ATOM 3343 C CA . ALA A 1 411 ? 40.516 21.184 -17.277 1.00 35.97 411 ALA A CA 1
ATOM 3344 C C . ALA A 1 411 ? 39.991 22.602 -17.578 1.00 35.97 411 ALA A C 1
ATOM 3346 O O . ALA A 1 411 ? 39.217 22.780 -18.509 1.00 35.97 411 ALA A O 1
ATOM 3347 N N . ILE A 1 412 ? 40.398 23.607 -16.792 1.00 38.97 412 ILE A N 1
ATOM 3348 C CA . ILE A 1 412 ? 39.870 24.984 -16.857 1.00 38.97 412 ILE A CA 1
ATOM 3349 C C . ILE A 1 412 ? 40.705 25.891 -17.791 1.00 38.97 412 ILE A C 1
ATOM 3351 O O . ILE A 1 412 ? 40.292 27.003 -18.092 1.00 38.97 412 ILE A O 1
ATOM 3355 N N . LYS A 1 413 ? 41.867 25.438 -18.292 1.00 40.59 413 LYS A N 1
ATOM 3356 C CA . LYS A 1 413 ? 42.737 26.230 -19.193 1.00 40.59 413 LYS A CA 1
ATOM 3357 C C . LYS A 1 413 ? 42.454 26.054 -20.701 1.00 40.59 413 LYS A C 1
ATOM 3359 O O . LYS A 1 413 ? 43.148 26.680 -21.498 1.00 40.59 413 LYS A O 1
ATOM 3364 N N . ALA A 1 414 ? 41.490 25.227 -21.110 1.00 36.12 414 ALA A N 1
ATOM 3365 C CA . ALA A 1 414 ? 41.113 25.084 -22.520 1.00 36.12 414 ALA A CA 1
ATOM 3366 C C . ALA A 1 414 ? 39.874 25.941 -22.815 1.00 36.12 414 ALA A C 1
ATOM 3368 O O . ALA A 1 414 ? 38.776 25.606 -22.376 1.00 36.12 414 ALA A O 1
ATOM 3369 N N . ASP A 1 415 ? 40.085 27.052 -23.516 1.00 45.94 415 ASP A N 1
ATOM 3370 C CA . ASP A 1 415 ? 39.038 27.946 -24.024 1.00 45.94 415 ASP A CA 1
ATOM 3371 C C . ASP A 1 415 ? 38.821 27.681 -25.532 1.00 45.94 415 ASP A C 1
ATOM 3373 O O . ASP A 1 415 ? 39.597 26.945 -26.144 1.00 45.94 415 ASP A O 1
ATOM 3377 N N . GLU A 1 416 ? 37.806 28.294 -26.154 1.00 44.62 416 GLU A N 1
ATOM 3378 C CA . GLU A 1 416 ? 37.357 28.059 -27.552 1.00 44.62 416 GLU A CA 1
ATOM 3379 C C . GLU A 1 416 ? 38.422 28.212 -28.667 1.00 44.62 416 GLU A C 1
ATOM 3381 O O . GLU A 1 416 ? 38.167 27.867 -29.823 1.00 44.62 416 GLU A O 1
ATOM 3386 N N . HIS A 1 417 ? 39.618 28.720 -28.358 1.00 43.69 417 HIS A N 1
ATOM 3387 C CA . HIS A 1 417 ? 40.639 29.098 -29.343 1.00 43.69 417 HIS A CA 1
ATOM 3388 C C . HIS A 1 417 ? 41.976 28.348 -29.237 1.00 43.69 417 HIS A C 1
ATOM 3390 O O . HIS A 1 417 ? 42.886 28.657 -30.003 1.00 43.69 417 HIS A O 1
ATOM 3396 N N . THR A 1 418 ? 42.128 27.375 -28.333 1.00 46.94 418 THR A N 1
ATOM 3397 C CA . THR A 1 418 ? 43.363 26.576 -28.213 1.00 46.94 418 THR A CA 1
ATOM 3398 C C . THR A 1 418 ? 43.124 25.119 -28.582 1.00 46.94 418 THR A C 1
ATOM 3400 O O . THR A 1 418 ? 42.257 24.447 -28.023 1.00 46.94 418 THR A O 1
ATOM 3403 N N . THR A 1 419 ? 43.904 24.601 -29.534 1.00 52.81 419 THR A N 1
ATOM 3404 C CA . THR A 1 419 ? 43.761 23.204 -29.964 1.00 52.81 419 THR A CA 1
ATOM 3405 C C . THR A 1 419 ? 44.310 22.235 -28.905 1.00 52.81 419 THR A C 1
ATOM 3407 O O . THR A 1 419 ? 45.223 22.587 -28.153 1.00 52.81 419 THR A O 1
ATOM 3410 N N . PRO A 1 420 ? 43.806 20.985 -28.830 1.00 45.06 420 PRO A N 1
ATOM 3411 C CA . PRO A 1 420 ? 44.282 20.003 -27.853 1.00 45.06 420 PRO A CA 1
ATOM 3412 C C . PRO A 1 420 ? 45.789 19.735 -27.934 1.00 45.06 420 PRO A C 1
ATOM 3414 O O . PRO A 1 420 ? 46.397 19.432 -26.917 1.00 45.06 420 PRO A O 1
ATOM 3417 N N . ALA A 1 421 ? 46.393 19.878 -29.119 1.00 47.66 421 ALA A N 1
ATOM 3418 C CA . ALA A 1 421 ? 47.832 19.731 -29.322 1.00 47.66 421 ALA A CA 1
ATOM 3419 C C . ALA A 1 421 ? 48.629 20.915 -28.742 1.00 47.66 421 ALA A C 1
ATOM 3421 O O . ALA A 1 421 ? 49.587 20.697 -28.010 1.00 47.66 421 ALA A O 1
ATOM 3422 N N . GLU A 1 422 ? 48.188 22.157 -28.965 1.00 55.94 422 GLU A N 1
ATOM 3423 C CA . GLU A 1 422 ? 48.827 23.352 -28.386 1.00 55.94 422 GLU A CA 1
ATOM 3424 C C . GLU A 1 422 ? 48.689 23.404 -26.857 1.00 55.94 422 GLU A C 1
ATOM 3426 O O . GLU A 1 422 ? 49.571 23.906 -26.164 1.00 55.94 422 GLU A O 1
ATOM 3431 N N . ALA A 1 423 ? 47.591 22.873 -26.305 1.00 51.75 423 ALA A N 1
ATOM 3432 C CA . ALA A 1 423 ? 47.397 22.760 -24.858 1.00 51.75 423 ALA A CA 1
ATOM 3433 C C . ALA A 1 423 ? 48.342 21.730 -24.209 1.00 51.75 423 ALA A C 1
ATOM 3435 O O . ALA A 1 423 ? 48.705 21.889 -23.043 1.00 51.75 423 ALA A O 1
ATOM 3436 N N . ILE A 1 424 ? 48.743 20.701 -24.963 1.00 48.00 424 ILE A N 1
ATOM 3437 C CA . ILE A 1 424 ? 49.725 19.692 -24.545 1.00 48.00 424 ILE A CA 1
ATOM 3438 C C . ILE A 1 424 ? 51.139 20.286 -24.597 1.00 48.00 424 ILE A C 1
ATOM 3440 O O . ILE A 1 424 ? 51.860 20.204 -23.608 1.00 48.00 424 ILE A O 1
ATOM 3444 N N . GLU A 1 425 ? 51.489 20.985 -25.678 1.00 52.25 425 GLU A N 1
ATOM 3445 C CA . GLU A 1 425 ? 52.816 21.591 -25.872 1.00 52.25 425 GLU A CA 1
ATOM 3446 C C . GLU A 1 425 ? 53.113 22.682 -24.818 1.00 52.25 425 GLU A C 1
ATOM 3448 O O . GLU A 1 425 ? 54.184 22.719 -24.215 1.00 52.25 425 GLU A O 1
ATOM 3453 N N . LYS A 1 426 ? 52.111 23.502 -24.462 1.00 51.91 426 LYS A N 1
ATOM 3454 C CA . LYS A 1 426 ? 52.219 24.488 -23.365 1.00 51.91 426 LYS A CA 1
ATOM 3455 C C . LYS A 1 426 ? 52.338 23.855 -21.975 1.00 51.91 426 LYS A C 1
ATOM 3457 O O . LYS A 1 426 ? 52.918 24.455 -21.071 1.00 51.91 426 LYS A O 1
ATOM 3462 N N . ALA A 1 427 ? 51.740 22.680 -21.772 1.00 49.16 427 ALA A N 1
ATOM 3463 C CA . ALA A 1 427 ? 51.811 21.951 -20.505 1.00 49.16 427 ALA A CA 1
ATOM 3464 C C . ALA A 1 427 ? 53.161 21.230 -20.331 1.00 49.16 427 ALA A C 1
ATOM 3466 O O . ALA A 1 427 ? 53.643 21.120 -19.198 1.00 49.16 427 ALA A O 1
ATOM 3467 N N . GLU A 1 428 ? 53.779 20.809 -21.440 1.00 46.38 428 GLU A N 1
ATOM 3468 C CA . GLU A 1 428 ? 55.152 20.293 -21.503 1.00 46.38 428 GLU A CA 1
ATOM 3469 C C . GLU A 1 428 ? 56.182 21.399 -21.207 1.00 46.38 428 GLU A C 1
ATOM 3471 O O . GLU A 1 428 ? 57.070 21.195 -20.380 1.00 46.38 428 GLU A O 1
ATOM 3476 N N . GLU A 1 429 ? 56.014 22.609 -21.756 1.00 47.88 429 GLU A N 1
ATOM 3477 C CA . GLU A 1 429 ? 56.895 23.755 -21.459 1.00 47.88 429 GLU A CA 1
ATOM 3478 C C . GLU A 1 429 ? 56.793 24.261 -20.000 1.00 47.88 429 GLU A C 1
ATOM 3480 O O . GLU A 1 429 ? 57.780 24.742 -19.438 1.00 47.88 429 GLU A O 1
ATOM 3485 N N . GLU A 1 430 ? 55.626 24.136 -19.349 1.00 47.62 430 GLU A N 1
ATOM 3486 C CA . GLU A 1 430 ? 55.414 24.501 -17.932 1.00 47.62 430 GLU A CA 1
ATOM 3487 C C . GLU A 1 430 ? 55.862 23.401 -16.933 1.00 47.62 430 GLU A C 1
ATOM 3489 O O . GLU A 1 430 ? 55.822 23.627 -15.718 1.00 47.62 430 GLU A O 1
ATOM 3494 N N . GLY A 1 431 ? 56.290 22.220 -17.405 1.00 35.09 431 GLY A N 1
ATOM 3495 C CA . GLY A 1 431 ? 56.783 21.117 -16.564 1.00 35.09 431 GLY A CA 1
ATOM 3496 C C . GLY A 1 431 ? 55.703 20.358 -15.774 1.00 35.09 431 GLY A C 1
ATOM 3497 O O . GLY A 1 431 ? 55.996 19.783 -14.724 1.00 35.09 431 GLY A O 1
ATOM 3498 N N . ASN A 1 432 ? 54.449 20.356 -16.242 1.00 41.47 432 ASN A N 1
ATOM 3499 C CA . ASN A 1 432 ? 53.323 19.638 -15.624 1.00 41.47 432 ASN A CA 1
ATOM 3500 C C . ASN A 1 432 ? 52.976 18.358 -16.415 1.00 41.47 432 ASN A C 1
ATOM 3502 O O . ASN A 1 432 ? 51.883 18.221 -16.955 1.00 41.47 432 ASN A O 1
ATOM 3506 N N . GLU A 1 433 ? 53.895 17.397 -16.463 1.00 36.25 433 GLU A N 1
ATOM 3507 C CA . GLU A 1 433 ? 53.857 16.246 -17.389 1.00 36.25 433 GLU A CA 1
ATOM 3508 C C . GLU A 1 433 ? 52.764 15.166 -17.169 1.00 36.25 433 GLU A C 1
ATOM 3510 O O . GLU A 1 433 ? 52.751 14.180 -17.897 1.00 36.25 433 GLU A O 1
ATOM 3515 N N . LEU A 1 434 ? 51.829 15.263 -16.209 1.00 40.53 434 LEU A N 1
ATOM 3516 C CA . LEU A 1 434 ? 51.054 14.067 -15.789 1.00 40.53 434 LEU A CA 1
ATOM 3517 C C . LEU A 1 434 ? 49.523 14.178 -15.667 1.00 40.53 434 LEU A C 1
ATOM 3519 O O . LEU A 1 434 ? 48.919 13.373 -14.955 1.00 40.53 434 LEU A O 1
ATOM 3523 N N . LEU A 1 435 ? 48.842 15.124 -16.329 1.00 40.09 435 LEU A N 1
ATOM 3524 C CA . LEU A 1 435 ? 47.397 15.325 -16.085 1.00 40.09 435 LEU A CA 1
ATOM 3525 C C . LEU A 1 435 ? 46.531 15.685 -17.308 1.00 40.09 435 LEU A C 1
ATOM 3527 O O . LEU A 1 435 ? 45.629 16.513 -17.190 1.00 40.09 435 LEU A O 1
ATOM 3531 N N . LEU A 1 436 ? 46.705 15.019 -18.451 1.00 38.84 436 LEU A N 1
ATOM 3532 C CA . LEU A 1 436 ? 45.702 15.074 -19.525 1.00 38.84 436 LEU A CA 1
ATOM 3533 C C . LEU A 1 436 ? 45.424 13.679 -20.095 1.00 38.84 436 LEU A C 1
ATOM 3535 O O . LEU A 1 436 ? 46.285 13.061 -20.709 1.00 38.84 436 LEU A O 1
ATOM 3539 N N . VAL A 1 437 ? 44.209 13.168 -19.854 1.00 43.12 437 VAL A N 1
ATOM 3540 C CA . VAL A 1 437 ? 43.714 11.907 -20.431 1.00 43.12 437 VAL A CA 1
ATOM 3541 C C . VAL A 1 437 ? 42.941 12.246 -21.709 1.00 43.12 437 VAL A C 1
ATOM 3543 O O . VAL A 1 437 ? 41.837 12.793 -21.604 1.00 43.12 437 VAL A O 1
ATOM 3546 N N . PRO A 1 438 ? 43.459 11.908 -22.905 1.00 37.25 438 PRO A N 1
ATOM 3547 C CA . PRO A 1 438 ? 42.843 12.282 -24.185 1.00 37.25 438 PRO A CA 1
ATOM 3548 C C . PRO A 1 438 ? 41.409 11.755 -24.342 1.00 37.25 438 PRO A C 1
ATOM 3550 O O . PRO A 1 438 ? 40.569 12.379 -24.980 1.00 37.25 438 PRO A O 1
ATOM 3553 N N . GLU A 1 439 ? 41.107 10.625 -23.700 1.00 41.44 439 GLU A N 1
ATOM 3554 C CA . GLU A 1 439 ? 39.815 9.926 -23.742 1.00 41.44 439 GLU A CA 1
ATOM 3555 C C . GLU A 1 439 ? 38.674 10.681 -23.039 1.00 41.44 439 GLU A C 1
ATOM 3557 O O . GLU A 1 439 ? 37.506 10.352 -23.230 1.00 41.44 439 GLU A O 1
ATOM 3562 N N . THR A 1 440 ? 38.993 11.698 -22.229 1.00 40.81 440 THR A N 1
ATOM 3563 C CA . THR A 1 440 ? 37.984 12.559 -21.583 1.00 40.81 440 THR A CA 1
ATOM 3564 C C . THR A 1 440 ? 37.525 13.728 -22.455 1.00 40.81 440 THR A C 1
ATOM 3566 O O . THR A 1 440 ? 36.601 14.448 -22.078 1.00 40.81 440 THR A O 1
ATOM 3569 N N . LEU A 1 441 ? 38.120 13.900 -23.640 1.00 43.41 441 LEU A N 1
ATOM 3570 C CA . LEU A 1 441 ? 37.680 14.884 -24.621 1.00 43.41 441 LEU A CA 1
ATOM 3571 C C . LEU A 1 441 ? 36.522 14.295 -25.442 1.00 43.41 441 LEU A C 1
ATOM 3573 O O . LEU A 1 441 ? 36.671 13.258 -26.094 1.00 43.41 441 LEU A O 1
ATOM 3577 N N . LYS A 1 442 ? 35.371 14.987 -25.435 1.00 41.31 442 LYS A N 1
ATOM 3578 C CA . LYS A 1 442 ? 34.135 14.629 -26.168 1.00 41.31 442 LYS A CA 1
ATOM 3579 C C . LYS A 1 442 ? 34.360 14.061 -27.594 1.00 41.31 442 LYS A C 1
ATOM 3581 O O . LYS A 1 442 ? 33.728 13.051 -27.900 1.00 41.31 442 LYS A O 1
ATOM 3586 N N . PRO A 1 443 ? 35.284 14.587 -28.430 1.00 38.75 443 PRO A N 1
ATOM 3587 C CA . PRO A 1 443 ? 35.453 14.113 -29.809 1.00 38.75 443 PRO A CA 1
ATOM 3588 C C . PRO A 1 443 ? 35.999 12.676 -29.941 1.00 38.75 443 PRO A C 1
ATOM 3590 O O . PRO A 1 443 ? 35.684 11.972 -30.900 1.00 38.75 443 PRO A O 1
ATOM 3593 N N . ALA A 1 444 ? 36.805 12.195 -28.985 1.00 35.19 444 ALA A N 1
ATOM 3594 C CA . ALA A 1 444 ? 37.400 10.852 -29.045 1.00 35.19 444 ALA A CA 1
ATOM 3595 C C . ALA A 1 444 ? 36.404 9.747 -28.636 1.00 35.19 444 ALA A C 1
ATOM 3597 O O . ALA A 1 444 ? 36.432 8.628 -29.162 1.00 35.19 444 ALA A O 1
ATOM 3598 N N . PHE A 1 445 ? 35.472 10.076 -27.738 1.00 39.97 445 PHE A N 1
ATOM 3599 C CA . PHE A 1 445 ? 34.383 9.189 -27.329 1.00 39.97 445 PHE A CA 1
ATOM 3600 C C . PHE A 1 445 ? 33.400 8.930 -28.486 1.00 39.97 445 PHE A C 1
ATOM 3602 O O . PHE A 1 445 ? 32.946 7.801 -28.681 1.00 39.97 445 PHE A O 1
ATOM 3609 N N . GLU A 1 446 ? 33.151 9.941 -29.320 1.00 43.12 446 GLU A N 1
ATOM 3610 C CA . GLU A 1 446 ? 32.302 9.836 -30.513 1.00 43.12 446 GLU A CA 1
ATOM 3611 C C . GLU A 1 446 ? 32.961 9.013 -31.634 1.00 43.12 446 GLU A C 1
ATOM 3613 O O . GLU A 1 446 ? 32.316 8.143 -32.226 1.00 43.12 446 GLU A O 1
ATOM 3618 N N . ALA A 1 447 ? 34.272 9.168 -31.850 1.00 38.09 447 ALA A N 1
ATOM 3619 C CA . ALA A 1 447 ? 35.025 8.406 -32.854 1.00 38.09 447 ALA A CA 1
ATOM 3620 C C . ALA A 1 447 ? 35.032 6.880 -32.604 1.00 38.09 447 ALA A C 1
ATOM 3622 O O . ALA A 1 447 ? 35.139 6.081 -33.538 1.00 38.09 447 ALA A O 1
ATOM 3623 N N . THR A 1 448 ? 34.874 6.449 -31.350 1.00 36.81 448 THR A N 1
ATOM 3624 C CA . THR A 1 448 ? 34.911 5.026 -30.965 1.00 36.81 448 THR A CA 1
ATOM 3625 C C . THR A 1 448 ? 33.609 4.289 -31.320 1.00 36.81 448 THR A C 1
ATOM 3627 O O . THR A 1 448 ? 33.604 3.070 -31.503 1.00 36.81 448 THR A O 1
ATOM 3630 N N . ARG A 1 449 ? 32.505 5.026 -31.505 1.00 36.94 449 ARG A N 1
ATOM 3631 C CA . ARG A 1 449 ? 31.175 4.482 -31.828 1.00 36.94 449 ARG A CA 1
ATOM 3632 C C . ARG A 1 449 ? 31.047 4.012 -33.288 1.00 36.94 449 ARG A C 1
ATOM 3634 O O . ARG A 1 449 ? 30.177 3.203 -33.590 1.00 36.94 449 ARG A O 1
ATOM 3641 N N . HIS A 1 450 ? 31.944 4.452 -34.174 1.00 36.62 450 HIS A N 1
ATOM 3642 C CA . HIS A 1 450 ? 31.894 4.188 -35.620 1.00 36.62 450 HIS A CA 1
ATOM 3643 C C . HIS A 1 450 ? 32.639 2.920 -36.096 1.00 36.62 450 HIS A C 1
ATOM 3645 O O . HIS A 1 450 ? 32.673 2.655 -37.295 1.00 36.62 450 HIS A O 1
ATOM 3651 N N . ARG A 1 451 ? 33.247 2.117 -35.204 1.00 30.06 451 ARG A N 1
ATOM 3652 C CA . ARG A 1 451 ? 34.189 1.040 -35.596 1.00 30.06 451 ARG A CA 1
ATOM 3653 C C . ARG A 1 451 ? 33.630 -0.386 -35.773 1.00 30.06 451 ARG A C 1
ATOM 3655 O O . ARG A 1 451 ? 34.413 -1.257 -36.138 1.00 30.06 451 ARG A O 1
ATOM 3662 N N . TYR A 1 452 ? 32.333 -0.654 -35.587 1.00 30.73 452 TYR A N 1
ATOM 3663 C CA . TYR A 1 452 ? 31.766 -2.010 -35.761 1.00 30.73 452 TYR A CA 1
ATOM 3664 C C . TYR A 1 452 ? 30.592 -2.040 -36.764 1.00 30.73 452 TYR A C 1
ATOM 3666 O O . TYR A 1 452 ? 29.543 -1.470 -36.466 1.00 30.73 452 TYR A O 1
ATOM 3674 N N . PRO A 1 453 ? 30.720 -2.704 -37.932 1.00 30.84 453 PRO A N 1
ATOM 3675 C CA . PRO A 1 453 ? 29.629 -2.858 -38.893 1.00 30.84 453 PRO A CA 1
ATOM 3676 C C . PRO A 1 453 ? 28.801 -4.123 -38.597 1.00 30.84 453 PRO A C 1
ATOM 3678 O O . PRO A 1 453 ? 29.353 -5.212 -38.444 1.00 30.84 453 PRO A O 1
ATOM 3681 N N . HIS A 1 454 ? 27.471 -4.003 -38.549 1.00 32.31 454 HIS A N 1
ATOM 3682 C CA . HIS A 1 454 ? 26.547 -5.143 -38.478 1.00 32.31 454 HIS A CA 1
ATOM 3683 C C . HIS A 1 454 ? 26.084 -5.565 -39.886 1.00 32.31 454 HIS A C 1
ATOM 3685 O O . HIS A 1 454 ? 25.648 -4.729 -40.673 1.00 32.31 454 HIS A O 1
ATOM 3691 N N . GLN A 1 455 ? 26.142 -6.869 -40.187 1.00 30.59 455 GLN A N 1
ATOM 3692 C CA . GLN A 1 455 ? 25.464 -7.487 -41.337 1.00 30.59 455 GLN A CA 1
ATOM 3693 C C . GLN A 1 455 ? 23.944 -7.543 -41.105 1.00 30.59 455 GLN A C 1
ATOM 3695 O O . GLN A 1 455 ? 23.487 -7.878 -40.012 1.00 30.59 455 GLN A O 1
ATOM 3700 N N . ALA A 1 456 ? 23.172 -7.218 -42.144 1.00 31.19 456 ALA A N 1
ATOM 3701 C CA . ALA A 1 456 ? 21.713 -7.115 -42.125 1.00 31.19 456 ALA A CA 1
ATOM 3702 C C . ALA A 1 456 ? 21.004 -8.459 -42.409 1.00 31.19 456 ALA A C 1
ATOM 3704 O O . ALA A 1 456 ? 21.443 -9.185 -43.303 1.00 31.19 456 ALA A O 1
ATOM 3705 N N . PRO A 1 457 ? 19.873 -8.772 -41.744 1.00 31.08 457 PRO A N 1
ATOM 3706 C CA . PRO A 1 457 ? 18.914 -9.768 -42.213 1.00 31.08 457 PRO A CA 1
ATOM 3707 C C . PRO A 1 457 ? 17.754 -9.134 -43.013 1.00 31.08 457 PRO A C 1
ATOM 3709 O O . PRO A 1 457 ? 17.397 -7.975 -42.802 1.00 31.08 457 PRO A O 1
ATOM 3712 N N . LEU A 1 458 ? 17.186 -9.921 -43.939 1.00 33.56 458 LEU A N 1
ATOM 3713 C CA . LEU A 1 458 ? 16.114 -9.572 -44.889 1.00 33.56 458 LEU A CA 1
ATOM 3714 C C . LEU A 1 458 ? 14.850 -8.970 -44.236 1.00 33.56 458 LEU A C 1
ATOM 3716 O O . LEU A 1 458 ? 14.405 -9.446 -43.193 1.00 33.56 458 LEU A O 1
ATOM 3720 N N . LEU A 1 459 ? 14.240 -7.976 -44.903 1.00 33.50 459 LEU A N 1
ATOM 3721 C CA . LEU A 1 459 ? 13.019 -7.269 -44.481 1.00 33.50 459 LEU A CA 1
ATOM 3722 C C . LEU A 1 459 ? 11.785 -7.636 -45.345 1.00 33.50 459 LEU A C 1
ATOM 3724 O O . LEU A 1 459 ? 11.946 -7.948 -46.527 1.00 33.50 459 LEU A O 1
ATOM 3728 N N . PRO A 1 460 ? 10.563 -7.588 -44.774 1.00 35.41 460 PRO A N 1
ATOM 3729 C CA . PRO A 1 460 ? 9.288 -7.753 -45.483 1.00 35.41 460 PRO A CA 1
ATOM 3730 C C . PRO A 1 460 ? 8.866 -6.485 -46.273 1.00 35.41 460 PRO A C 1
ATOM 3732 O O . PRO A 1 460 ? 9.448 -5.423 -46.068 1.00 35.41 460 PRO A O 1
ATOM 3735 N N . PRO A 1 461 ? 7.873 -6.582 -47.184 1.00 38.41 461 PRO A N 1
ATOM 3736 C CA . PRO A 1 461 ? 7.544 -5.533 -48.163 1.00 38.41 461 PRO A CA 1
ATOM 3737 C C . PRO A 1 461 ? 6.752 -4.324 -47.618 1.00 38.41 461 PRO A C 1
ATOM 3739 O O . PRO A 1 461 ? 5.944 -4.447 -46.700 1.00 38.41 461 PRO A O 1
ATOM 3742 N N . ASP A 1 462 ? 6.906 -3.178 -48.293 1.00 37.56 462 ASP A N 1
ATOM 3743 C CA . ASP A 1 462 ? 6.522 -1.807 -47.878 1.00 37.56 462 ASP A CA 1
ATOM 3744 C C . ASP A 1 462 ? 5.021 -1.484 -47.740 1.00 37.56 462 ASP A C 1
ATOM 3746 O O . ASP A 1 462 ? 4.634 -0.322 -47.657 1.00 37.56 462 ASP A O 1
ATOM 3750 N N . ARG A 1 463 ? 4.141 -2.486 -47.738 1.00 36.16 463 ARG A N 1
ATOM 3751 C CA . ARG A 1 463 ? 2.678 -2.284 -47.728 1.00 36.16 463 ARG A CA 1
ATOM 3752 C C . ARG A 1 463 ? 2.018 -2.575 -46.374 1.00 36.16 463 ARG A C 1
ATOM 3754 O O . ARG A 1 463 ? 0.798 -2.512 -46.279 1.00 36.16 463 ARG A O 1
ATOM 3761 N N . LEU A 1 464 ? 2.796 -2.946 -45.356 1.00 32.66 464 LEU A N 1
ATOM 3762 C CA . LEU A 1 464 ? 2.308 -3.288 -44.015 1.00 32.66 464 LEU A CA 1
ATOM 3763 C C . LEU A 1 464 ? 2.319 -2.063 -43.083 1.00 32.66 464 LEU A C 1
ATOM 3765 O O . LEU A 1 464 ? 3.370 -1.462 -42.884 1.00 32.66 464 LEU A O 1
ATOM 3769 N N . GLU A 1 465 ? 1.183 -1.751 -42.449 1.00 35.66 465 GLU A N 1
ATOM 3770 C CA . GLU A 1 465 ? 1.065 -0.757 -41.366 1.00 35.66 465 GLU A CA 1
ATOM 3771 C C . GLU A 1 465 ? 0.837 -1.451 -40.006 1.00 35.66 465 GLU A C 1
ATOM 3773 O O . GLU A 1 465 ? 0.133 -2.459 -39.919 1.00 35.66 465 GLU A O 1
ATOM 3778 N N . GLY A 1 466 ? 1.441 -0.928 -38.929 1.00 40.28 466 GLY A N 1
ATOM 3779 C CA . GLY A 1 466 ? 1.389 -1.500 -37.572 1.00 40.28 466 GLY A CA 1
ATOM 3780 C C . GLY A 1 466 ? 2.744 -2.019 -37.067 1.00 40.28 466 GLY A C 1
ATOM 3781 O O . GLY A 1 466 ? 3.794 -1.641 -37.576 1.00 40.28 466 GLY A O 1
ATOM 3782 N N . ARG A 1 467 ? 2.745 -2.902 -36.055 1.00 34.75 467 ARG A N 1
ATOM 3783 C CA . ARG A 1 467 ? 3.953 -3.392 -35.339 1.00 34.75 467 ARG A CA 1
ATOM 3784 C C . ARG A 1 467 ? 5.013 -4.070 -36.236 1.00 34.75 467 ARG A C 1
ATOM 3786 O O . ARG A 1 467 ? 6.154 -4.215 -35.810 1.00 34.75 467 ARG A O 1
ATOM 3793 N N . PHE A 1 468 ? 4.642 -4.468 -37.456 1.00 37.06 468 PHE A N 1
ATOM 3794 C CA . PHE A 1 468 ? 5.517 -5.092 -38.459 1.00 37.06 468 PHE A CA 1
ATOM 3795 C C . PHE A 1 468 ? 5.762 -4.217 -39.702 1.00 37.06 468 PHE A C 1
ATOM 3797 O O . PHE A 1 468 ? 6.263 -4.721 -40.707 1.00 37.06 468 PHE A O 1
ATOM 3804 N N . ALA A 1 469 ? 5.421 -2.925 -39.652 1.00 43.28 469 ALA A N 1
ATOM 3805 C CA . ALA A 1 469 ? 5.794 -1.979 -40.699 1.00 43.28 469 ALA A CA 1
ATOM 3806 C C . ALA A 1 469 ? 7.330 -1.875 -40.810 1.00 43.28 469 ALA A C 1
ATOM 3808 O O . ALA A 1 469 ? 8.022 -1.945 -39.784 1.00 43.28 469 ALA A O 1
ATOM 3809 N N . PRO A 1 470 ? 7.893 -1.721 -42.023 1.00 41.62 470 PRO A N 1
ATOM 3810 C CA . PRO A 1 470 ? 9.320 -1.480 -42.174 1.00 41.62 470 PRO A CA 1
ATOM 3811 C C . PRO A 1 470 ? 9.705 -0.187 -41.451 1.00 41.62 470 PRO A C 1
ATOM 3813 O O . PRO A 1 470 ? 8.957 0.789 -41.420 1.00 41.62 470 PRO A O 1
ATOM 3816 N N . SER A 1 471 ? 10.882 -0.192 -40.832 1.00 43.97 471 SER A N 1
ATOM 3817 C CA . SER A 1 471 ? 11.420 0.984 -40.154 1.00 43.97 471 SER A CA 1
ATOM 3818 C C . SER A 1 471 ? 11.541 2.158 -41.125 1.00 43.97 471 SER A C 1
ATOM 3820 O O . SER A 1 471 ? 12.022 1.980 -42.243 1.00 43.97 471 SER A O 1
ATOM 3822 N N . GLU A 1 472 ? 11.142 3.353 -40.690 1.00 45.25 472 GLU A N 1
ATOM 3823 C CA . GLU A 1 472 ? 11.219 4.567 -41.504 1.00 45.25 472 GLU A CA 1
ATOM 3824 C C . GLU A 1 472 ? 12.686 4.882 -41.845 1.00 45.25 472 GLU A C 1
ATOM 3826 O O . GLU A 1 472 ? 13.545 4.930 -40.954 1.00 45.25 472 GLU A O 1
ATOM 3831 N N . ALA A 1 473 ? 12.975 5.042 -43.140 1.00 40.69 473 ALA A N 1
ATOM 3832 C CA . ALA A 1 473 ? 14.307 5.335 -43.656 1.00 40.69 473 ALA A CA 1
ATOM 3833 C C . ALA A 1 473 ? 14.588 6.842 -43.578 1.00 40.69 473 ALA A C 1
ATOM 3835 O O . ALA A 1 473 ? 13.911 7.647 -44.216 1.00 40.69 473 ALA A O 1
ATOM 3836 N N . LEU A 1 474 ? 15.611 7.223 -42.817 1.00 48.72 474 LEU A N 1
ATOM 3837 C CA . LEU A 1 474 ? 16.064 8.606 -42.692 1.00 48.72 474 LEU A CA 1
ATOM 3838 C C . LEU A 1 474 ? 17.130 8.940 -43.754 1.00 48.72 474 LEU A C 1
ATOM 3840 O O . LEU A 1 474 ? 17.864 8.049 -44.207 1.00 48.72 474 LEU A O 1
ATOM 3844 N N . PRO A 1 475 ? 17.290 10.227 -44.123 1.00 31.84 475 PRO A N 1
ATOM 3845 C CA . PRO A 1 475 ? 18.384 10.668 -44.985 1.00 31.84 475 PRO A CA 1
ATOM 3846 C C . PRO A 1 475 ? 19.736 10.266 -44.375 1.00 31.84 475 PRO A C 1
ATOM 3848 O O . PRO A 1 475 ? 20.029 10.593 -43.227 1.00 31.84 475 PRO A O 1
ATOM 3851 N N . GLY A 1 476 ? 20.552 9.525 -45.131 1.00 37.94 476 GLY A N 1
ATOM 3852 C CA . GLY A 1 476 ? 21.849 9.005 -44.670 1.00 37.94 476 GLY A CA 1
ATOM 3853 C C . GLY A 1 476 ? 21.907 7.493 -44.412 1.00 37.94 476 GLY A C 1
ATOM 3854 O O . GLY A 1 476 ? 22.943 7.009 -43.969 1.00 37.94 476 GLY A O 1
ATOM 3855 N N . GLY A 1 477 ? 20.840 6.740 -44.712 1.00 31.45 477 GLY A N 1
ATOM 3856 C CA . GLY A 1 477 ? 20.850 5.268 -44.654 1.00 31.45 477 GLY A CA 1
ATOM 3857 C C . GLY A 1 477 ? 20.565 4.678 -43.268 1.00 31.45 477 GLY A C 1
ATOM 3858 O O . GLY A 1 477 ? 20.839 3.503 -43.029 1.00 31.45 477 GLY A O 1
ATOM 3859 N N . TRP A 1 478 ? 20.014 5.487 -42.360 1.00 31.73 478 TRP A N 1
ATOM 3860 C CA . TRP A 1 478 ? 19.632 5.084 -41.007 1.00 31.73 478 TRP A CA 1
ATOM 3861 C C . TRP A 1 478 ? 18.149 4.721 -40.935 1.00 31.73 478 TRP A C 1
ATOM 3863 O O . TRP A 1 478 ? 17.332 5.277 -41.664 1.00 31.73 478 TRP A O 1
ATOM 3873 N N . TYR A 1 479 ? 17.799 3.829 -40.011 1.00 36.44 479 TYR A N 1
ATOM 3874 C CA . TYR A 1 479 ? 16.431 3.364 -39.790 1.00 36.44 479 TYR A CA 1
ATOM 3875 C C . TYR A 1 479 ? 16.017 3.584 -38.333 1.00 36.44 479 TYR A C 1
ATOM 3877 O O . TYR A 1 479 ? 16.771 3.247 -37.416 1.00 36.44 479 TYR A O 1
ATOM 3885 N N . ARG A 1 480 ? 14.816 4.125 -38.103 1.00 40.09 480 ARG A N 1
ATOM 3886 C CA . ARG A 1 480 ? 14.277 4.371 -36.752 1.00 40.09 480 ARG A CA 1
ATOM 3887 C C . ARG A 1 480 ? 13.445 3.170 -36.275 1.00 40.09 480 ARG A C 1
ATOM 3889 O O . ARG A 1 480 ? 12.527 2.749 -36.973 1.00 40.09 480 ARG A O 1
ATOM 3896 N N . ARG A 1 481 ? 13.743 2.610 -35.092 1.00 32.50 481 ARG A N 1
ATOM 3897 C CA . ARG A 1 481 ? 12.911 1.593 -34.405 1.00 32.50 481 ARG A CA 1
ATOM 3898 C C . ARG A 1 481 ? 12.320 2.179 -33.124 1.00 32.50 481 ARG A C 1
ATOM 3900 O O . ARG A 1 481 ? 13.074 2.680 -32.298 1.00 32.50 481 ARG A O 1
ATOM 3907 N N . TYR A 1 482 ? 11.011 2.033 -32.932 1.00 36.47 482 TYR A N 1
ATOM 3908 C CA . TYR A 1 482 ? 10.320 2.359 -31.680 1.00 36.47 482 TYR A CA 1
ATOM 3909 C C . TYR A 1 482 ? 10.081 1.070 -30.873 1.00 36.47 482 TYR A C 1
ATOM 3911 O O . TYR A 1 482 ? 9.638 0.068 -31.436 1.00 36.47 482 TYR A O 1
ATOM 3919 N N . ARG A 1 483 ? 10.428 1.061 -29.578 1.00 32.81 483 ARG A N 1
ATOM 3920 C CA . ARG A 1 483 ? 10.156 -0.046 -28.643 1.00 32.81 483 ARG A CA 1
ATOM 3921 C C . ARG A 1 483 ? 9.124 0.419 -27.624 1.00 32.81 483 ARG A C 1
ATOM 3923 O O . ARG A 1 483 ? 9.343 1.443 -26.995 1.00 32.81 483 ARG A O 1
ATOM 3930 N N . ASP A 1 484 ? 8.078 -0.375 -27.440 1.00 30.41 484 ASP A N 1
ATOM 3931 C CA . ASP A 1 484 ? 7.134 -0.250 -26.333 1.00 30.41 484 ASP A CA 1
ATOM 3932 C C . ASP A 1 484 ? 7.104 -1.586 -25.569 1.00 30.41 484 ASP A C 1
ATOM 3934 O O . ASP A 1 484 ? 7.200 -2.663 -26.175 1.00 30.41 484 ASP A O 1
ATOM 3938 N N . SER A 1 485 ? 7.066 -1.514 -24.239 1.00 36.72 485 SER A N 1
ATOM 3939 C CA . SER A 1 485 ? 7.114 -2.662 -23.331 1.00 36.72 485 SER A CA 1
ATOM 3940 C C . SER A 1 485 ? 5.706 -3.191 -23.060 1.00 36.72 485 SER A C 1
ATOM 3942 O O . SER A 1 485 ? 4.902 -2.525 -22.411 1.00 36.72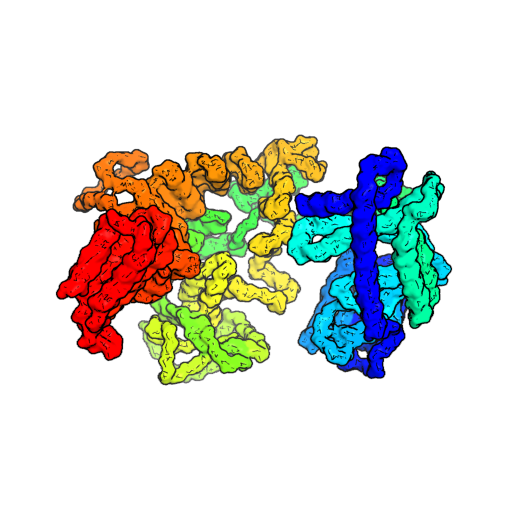 485 SER A O 1
ATOM 3944 N N . GLY A 1 486 ? 5.430 -4.420 -23.493 1.00 28.92 486 GLY A N 1
ATOM 3945 C CA . GLY A 1 486 ? 4.199 -5.143 -23.184 1.00 28.92 486 GLY A CA 1
ATOM 3946 C C . GLY A 1 486 ? 4.363 -6.636 -23.464 1.00 28.92 486 GLY A C 1
ATOM 3947 O O . GLY A 1 486 ? 4.613 -7.022 -24.603 1.00 28.92 486 GLY A O 1
ATOM 3948 N N . ILE A 1 487 ? 4.291 -7.430 -22.392 1.00 29.62 487 ILE A N 1
ATOM 3949 C CA . ILE A 1 487 ? 3.961 -8.864 -22.277 1.00 29.62 487 ILE A CA 1
ATOM 3950 C C . ILE A 1 487 ? 4.184 -9.724 -23.547 1.00 29.62 487 ILE A C 1
ATOM 3952 O O . ILE A 1 487 ? 3.490 -9.621 -24.556 1.00 29.62 487 ILE A O 1
ATOM 3956 N N . LEU A 1 488 ? 5.144 -10.650 -23.446 1.00 31.83 488 LEU A N 1
ATOM 3957 C CA . LEU A 1 488 ? 5.518 -11.650 -24.452 1.00 31.83 488 LEU A CA 1
ATOM 3958 C C . LEU A 1 488 ? 4.334 -12.469 -24.996 1.00 31.83 488 LEU A C 1
ATOM 3960 O O . LEU A 1 488 ? 3.626 -13.119 -24.229 1.00 31.83 488 LEU A O 1
ATOM 3964 N N . ARG A 1 489 ? 4.257 -12.563 -26.330 1.00 33.31 489 ARG A N 1
ATOM 3965 C CA . ARG A 1 489 ? 4.194 -13.822 -27.107 1.00 33.31 489 ARG A CA 1
ATOM 3966 C C . ARG A 1 489 ? 4.296 -13.496 -28.605 1.00 33.31 489 ARG A C 1
ATOM 3968 O O . ARG A 1 489 ? 3.296 -13.188 -29.240 1.00 33.31 489 ARG A O 1
ATOM 3975 N N . ALA A 1 490 ? 5.505 -13.543 -29.165 1.00 25.69 490 ALA A N 1
ATOM 3976 C CA . ALA A 1 490 ? 5.707 -13.461 -30.621 1.00 25.69 490 ALA A CA 1
ATOM 3977 C C . ALA A 1 490 ? 6.746 -14.453 -31.180 1.00 25.69 490 ALA A C 1
ATOM 3979 O O . ALA A 1 490 ? 6.875 -14.544 -32.393 1.00 25.69 490 ALA A O 1
ATOM 3980 N N . ASP A 1 491 ? 7.415 -15.249 -30.336 1.00 27.05 491 ASP A N 1
ATOM 3981 C CA . ASP A 1 491 ? 8.412 -16.235 -30.793 1.00 27.05 491 ASP A CA 1
ATOM 3982 C C . ASP A 1 491 ? 7.897 -17.689 -30.788 1.00 27.05 491 ASP A C 1
ATOM 3984 O O . ASP A 1 491 ? 8.674 -18.637 -30.848 1.00 27.05 491 ASP A O 1
ATOM 3988 N N . MET A 1 492 ? 6.575 -17.894 -30.807 1.00 27.66 492 MET A N 1
ATOM 3989 C CA . MET A 1 492 ? 6.026 -19.088 -31.459 1.00 27.66 492 MET A CA 1
ATOM 3990 C C . MET A 1 492 ? 5.914 -18.733 -32.936 1.00 27.66 492 MET A C 1
ATOM 3992 O O . MET A 1 492 ? 5.023 -17.992 -33.338 1.00 27.66 492 MET A O 1
ATOM 3996 N N . THR A 1 493 ? 6.901 -19.191 -33.701 1.00 28.89 493 THR A N 1
ATOM 3997 C CA . THR A 1 493 ? 6.953 -19.203 -35.165 1.00 28.89 493 THR A CA 1
ATOM 3998 C C . THR A 1 493 ? 5.579 -19.055 -35.823 1.00 28.89 493 THR A C 1
ATOM 4000 O O . THR A 1 493 ? 4.695 -19.863 -35.576 1.00 28.89 493 THR A O 1
ATOM 4003 N N . LEU A 1 494 ? 5.423 -18.104 -36.748 1.00 30.88 494 LEU A N 1
ATOM 4004 C CA . LEU A 1 494 ? 4.231 -17.931 -37.600 1.00 30.88 494 LEU A CA 1
ATOM 4005 C C . LEU A 1 494 ? 3.738 -19.224 -38.295 1.00 30.88 494 LEU A C 1
ATOM 4007 O O . LEU A 1 494 ? 2.607 -19.257 -38.756 1.00 30.88 494 LEU A O 1
ATOM 4011 N N . ARG A 1 495 ? 4.544 -20.297 -38.333 1.00 28.02 495 ARG A N 1
ATOM 4012 C CA . ARG A 1 495 ? 4.139 -21.634 -38.803 1.00 28.02 495 ARG A CA 1
ATOM 4013 C C . ARG A 1 495 ? 3.352 -22.478 -37.789 1.00 28.02 495 ARG A C 1
ATOM 4015 O O . ARG A 1 495 ? 2.645 -23.370 -38.218 1.00 28.02 495 ARG A O 1
ATOM 4022 N N . THR A 1 496 ? 3.446 -22.216 -36.483 1.00 34.34 496 THR A N 1
ATOM 4023 C CA . THR A 1 496 ? 2.659 -22.909 -35.439 1.00 34.34 496 THR A CA 1
ATOM 4024 C C . THR A 1 496 ? 1.417 -22.127 -35.012 1.00 34.34 496 THR A C 1
ATOM 4026 O O . THR A 1 496 ? 0.552 -22.682 -34.344 1.00 34.34 496 THR A O 1
ATOM 4029 N N . ALA A 1 497 ? 1.296 -20.851 -35.400 1.00 34.59 497 ALA A N 1
ATOM 4030 C CA . ALA A 1 497 ? 0.086 -20.062 -35.179 1.00 34.59 497 ALA A CA 1
ATOM 4031 C C . ALA A 1 497 ? -1.094 -20.568 -36.029 1.00 34.59 497 ALA A C 1
ATOM 4033 O O . ALA A 1 497 ? -2.206 -20.600 -35.519 1.00 34.59 497 ALA A O 1
ATOM 4034 N N . GLU A 1 498 ? -0.867 -21.031 -37.266 1.00 38.50 498 GLU A N 1
ATOM 4035 C CA . GLU A 1 498 ? -1.908 -21.705 -38.067 1.00 38.50 498 GLU A CA 1
ATOM 4036 C C . GLU A 1 498 ? -2.407 -22.987 -37.377 1.00 38.50 498 GLU A C 1
ATOM 4038 O O . GLU A 1 498 ? -3.611 -23.129 -37.178 1.00 38.50 498 GLU A O 1
ATOM 4043 N N . ASP A 1 499 ? -1.503 -23.853 -36.904 1.00 36.72 499 ASP A N 1
ATOM 4044 C CA . ASP A 1 499 ? -1.854 -25.104 -36.207 1.00 36.72 499 ASP A CA 1
ATOM 4045 C C . ASP A 1 499 ? -2.444 -24.888 -34.794 1.00 36.72 499 ASP A C 1
ATOM 4047 O O . ASP A 1 499 ? -3.178 -25.731 -34.293 1.00 36.72 499 ASP A O 1
ATOM 4051 N N . ALA A 1 500 ? -2.140 -23.771 -34.120 1.00 40.47 500 ALA A N 1
ATOM 4052 C CA . ALA A 1 500 ? -2.725 -23.418 -32.818 1.00 40.47 500 ALA A CA 1
ATOM 4053 C C . ALA A 1 500 ? -4.089 -22.708 -32.945 1.00 40.47 500 ALA A C 1
ATOM 4055 O O . ALA A 1 500 ? -4.915 -22.753 -32.029 1.00 40.47 500 ALA A O 1
ATOM 4056 N N . LEU A 1 501 ? -4.334 -22.040 -34.076 1.00 45.44 501 LEU A N 1
ATOM 4057 C CA . LEU A 1 501 ? -5.626 -21.440 -34.413 1.00 45.44 501 LEU A CA 1
ATOM 4058 C C . LEU A 1 501 ? -6.626 -22.496 -34.913 1.00 45.44 501 LEU A C 1
ATOM 4060 O O . LEU A 1 501 ? -7.820 -22.341 -34.673 1.00 45.44 501 LEU A O 1
ATOM 4064 N N . TYR A 1 502 ? -6.148 -23.578 -35.535 1.00 46.59 502 TYR A N 1
ATOM 4065 C CA . TYR A 1 502 ? -6.958 -24.686 -36.045 1.00 46.59 502 TYR A CA 1
ATOM 4066 C C . TYR A 1 502 ? -6.809 -25.945 -35.178 1.00 46.59 502 TYR A C 1
ATOM 4068 O O . TYR A 1 502 ? -5.779 -26.600 -35.233 1.00 46.59 502 TYR A O 1
ATOM 4076 N N . ASP A 1 503 ? -7.843 -26.355 -34.432 1.00 48.03 503 ASP A N 1
ATOM 4077 C CA . ASP A 1 503 ? -7.874 -27.717 -33.867 1.00 48.03 503 ASP A CA 1
ATOM 4078 C C . ASP A 1 503 ? -8.287 -28.735 -34.953 1.00 48.03 503 ASP A C 1
ATOM 4080 O O . ASP A 1 503 ? -9.444 -28.725 -35.383 1.00 48.03 503 ASP A O 1
ATOM 4084 N N . PRO A 1 504 ? -7.410 -29.655 -35.403 1.00 41.44 504 PRO A N 1
ATOM 4085 C CA . PRO A 1 504 ? -7.719 -30.561 -36.507 1.00 41.44 504 PRO A CA 1
ATOM 4086 C C . PRO A 1 504 ? -8.945 -31.448 -36.249 1.00 41.44 504 PRO A C 1
ATOM 4088 O O . PRO A 1 504 ? -9.610 -31.855 -37.201 1.00 41.44 504 PRO A O 1
ATOM 4091 N N . LYS A 1 505 ? -9.271 -31.760 -34.985 1.00 44.31 505 LYS A N 1
ATOM 4092 C CA . LYS A 1 505 ? -10.366 -32.684 -34.643 1.00 44.31 505 LYS A CA 1
ATOM 4093 C C . LYS A 1 505 ? -11.750 -32.035 -34.726 1.00 44.31 505 LYS A C 1
ATOM 4095 O O . LYS A 1 505 ? -12.653 -32.662 -35.279 1.00 44.31 505 LYS A O 1
ATOM 4100 N N . ALA A 1 506 ? -11.914 -30.797 -34.253 1.00 43.84 506 ALA A N 1
ATOM 4101 C CA . ALA A 1 506 ? -13.161 -30.034 -34.397 1.00 43.84 506 ALA A CA 1
ATOM 4102 C C . ALA A 1 506 ? -13.398 -29.555 -35.846 1.00 43.84 506 ALA A C 1
ATOM 4104 O O . ALA A 1 506 ? -14.528 -29.550 -36.341 1.00 43.84 506 ALA A O 1
ATOM 4105 N N . VAL A 1 507 ? -12.312 -29.225 -36.553 1.00 46.31 507 VAL A N 1
ATOM 4106 C CA . VAL A 1 507 ? -12.306 -28.735 -37.942 1.00 46.31 507 VAL A CA 1
ATOM 4107 C C . VAL A 1 507 ? -12.751 -29.798 -38.948 1.00 46.31 507 VAL A C 1
ATOM 4109 O O . VAL A 1 507 ? -13.380 -29.478 -39.955 1.00 46.31 507 VAL A O 1
ATOM 4112 N N . LEU A 1 508 ? -12.481 -31.077 -38.674 1.00 46.28 508 LEU A N 1
ATOM 4113 C CA . LEU A 1 508 ? -12.808 -32.174 -39.587 1.00 46.28 508 LEU A CA 1
ATOM 4114 C C . LEU A 1 508 ? -14.302 -32.559 -39.616 1.00 46.28 508 LEU A C 1
ATOM 4116 O O . LEU A 1 508 ? -14.674 -33.359 -40.477 1.00 46.28 508 LEU A O 1
ATOM 4120 N N . LYS A 1 509 ? -15.162 -32.045 -38.715 1.00 49.34 509 LYS A N 1
ATOM 4121 C CA . LYS A 1 509 ? -16.552 -32.541 -38.567 1.00 49.34 509 LYS A CA 1
ATOM 4122 C C . LYS A 1 509 ? -17.638 -31.510 -38.179 1.00 49.34 509 LYS A C 1
ATOM 4124 O O . LYS A 1 509 ? -18.661 -31.905 -37.629 1.00 49.34 509 LYS A O 1
ATOM 4129 N N . GLY A 1 510 ? -17.487 -30.226 -38.526 1.00 52.69 510 GLY A N 1
ATOM 4130 C CA . GLY A 1 510 ? -18.651 -29.324 -38.668 1.00 52.69 510 GLY A CA 1
ATOM 4131 C C . GLY A 1 510 ? -18.756 -28.099 -37.749 1.00 52.69 510 GLY A C 1
ATOM 4132 O O . GLY A 1 510 ? -19.759 -27.395 -37.836 1.00 52.69 510 GLY A O 1
ATOM 4133 N N . VAL A 1 511 ? -17.750 -27.786 -36.926 1.00 54.38 511 VAL A N 1
ATOM 4134 C CA . VAL A 1 511 ? -17.597 -26.416 -36.387 1.00 54.38 511 VAL A CA 1
ATOM 4135 C C . VAL A 1 511 ? -16.949 -25.571 -37.479 1.00 54.38 511 VAL A C 1
ATOM 4137 O O . VAL A 1 511 ? -15.958 -26.026 -38.045 1.00 54.38 511 VAL A O 1
ATOM 4140 N N . GLU A 1 512 ? -17.468 -24.376 -37.799 1.00 56.91 512 GLU A N 1
ATOM 4141 C CA . GLU A 1 512 ? -16.793 -23.484 -38.755 1.00 56.91 512 GLU A CA 1
ATOM 4142 C C . GLU A 1 512 ? -15.401 -23.124 -38.200 1.00 56.91 512 GLU A C 1
ATOM 4144 O O . GLU A 1 512 ? -15.313 -22.329 -37.258 1.00 56.91 512 GLU A O 1
ATOM 4149 N N . PRO A 1 513 ? -14.299 -23.652 -38.776 1.00 55.00 513 PRO A N 1
ATOM 4150 C CA . PRO A 1 513 ? -12.939 -23.473 -38.251 1.00 55.00 513 PRO A CA 1
ATOM 4151 C C . PRO A 1 513 ? -12.563 -22.005 -38.060 1.00 55.00 513 PRO A C 1
ATOM 4153 O O . PRO A 1 513 ? -11.820 -21.637 -37.155 1.00 55.00 513 PRO A O 1
ATOM 4156 N N . ALA A 1 514 ? -13.130 -21.156 -38.918 1.00 62.28 514 ALA A N 1
ATOM 4157 C CA . ALA A 1 514 ? -12.897 -19.730 -38.939 1.00 62.28 514 ALA A CA 1
ATOM 4158 C C . ALA A 1 514 ? -13.344 -19.023 -37.651 1.00 62.28 514 ALA A C 1
ATOM 4160 O O . ALA A 1 514 ? -12.690 -18.062 -37.261 1.00 62.28 514 ALA A O 1
ATOM 4161 N N . ARG A 1 515 ? -14.419 -19.465 -36.976 1.00 71.38 515 ARG A N 1
ATOM 4162 C CA . ARG A 1 515 ? -14.981 -18.729 -35.826 1.00 71.38 515 ARG A CA 1
ATOM 4163 C C . ARG A 1 515 ? -14.246 -18.988 -34.518 1.00 71.38 515 ARG A C 1
ATOM 4165 O O . ARG A 1 515 ? -13.902 -18.030 -33.835 1.00 71.38 515 ARG A O 1
ATOM 4172 N N . TRP A 1 516 ? -13.917 -20.238 -34.198 1.00 71.00 516 TRP A N 1
ATOM 4173 C CA . TRP A 1 516 ? -13.108 -20.533 -33.005 1.00 71.00 516 TRP A CA 1
ATOM 4174 C C . TRP A 1 516 ? -11.665 -20.008 -33.164 1.00 71.00 516 TRP A C 1
ATOM 4176 O O . TRP A 1 516 ? -11.094 -19.435 -32.235 1.00 71.00 516 TRP A O 1
ATOM 4186 N N . ALA A 1 517 ? -11.103 -20.069 -34.378 1.00 66.75 517 ALA A N 1
ATOM 4187 C CA . ALA A 1 517 ? -9.837 -19.407 -34.703 1.00 66.75 517 ALA A CA 1
ATOM 4188 C C . ALA A 1 517 ? -9.925 -17.874 -34.567 1.00 66.75 517 ALA A C 1
ATOM 4190 O O . ALA A 1 517 ? -9.011 -17.235 -34.037 1.00 66.75 517 ALA A O 1
ATOM 4191 N N . LYS A 1 518 ? -11.035 -17.267 -35.012 1.00 75.88 518 LYS A N 1
ATOM 4192 C CA . LYS A 1 518 ? -11.304 -15.832 -34.844 1.00 75.88 518 LYS A CA 1
ATOM 4193 C C . LYS A 1 518 ? -11.380 -15.453 -33.366 1.00 75.88 518 LYS A C 1
ATOM 4195 O O . LYS A 1 518 ? -10.672 -14.530 -32.981 1.00 75.88 518 LYS A O 1
ATOM 4200 N N . LEU A 1 519 ? -12.102 -16.211 -32.536 1.00 77.00 519 LEU A N 1
ATOM 4201 C CA . LEU A 1 519 ? -12.141 -16.023 -31.080 1.00 77.00 519 LEU A CA 1
ATOM 4202 C C . LEU A 1 519 ? -10.725 -15.965 -30.485 1.00 77.00 519 LEU A C 1
ATOM 4204 O O . LEU A 1 519 ? -10.357 -14.988 -29.834 1.00 77.00 519 LEU A O 1
ATOM 4208 N N . ARG A 1 520 ? -9.890 -16.976 -30.763 1.00 71.06 520 ARG A N 1
ATOM 4209 C CA . ARG A 1 520 ? -8.496 -17.026 -30.285 1.00 71.06 520 ARG A CA 1
ATOM 4210 C C . ARG A 1 520 ? -7.673 -15.832 -30.783 1.00 71.06 520 ARG A C 1
ATOM 4212 O O . ARG A 1 520 ? -6.869 -15.279 -30.033 1.00 71.06 520 ARG A O 1
ATOM 4219 N N . THR A 1 521 ? -7.905 -15.395 -32.021 1.00 68.00 521 THR A N 1
ATOM 4220 C CA . THR A 1 521 ? -7.249 -14.217 -32.612 1.00 68.00 521 THR A CA 1
ATOM 4221 C C . THR A 1 521 ? -7.663 -12.921 -31.912 1.00 68.00 521 THR A C 1
ATOM 4223 O O . THR A 1 521 ? -6.801 -12.100 -31.593 1.00 68.00 521 THR A O 1
ATOM 4226 N N . GLU A 1 522 ? -8.951 -12.735 -31.620 1.00 73.56 522 GLU A N 1
ATOM 4227 C CA . GLU A 1 522 ? -9.450 -11.553 -30.909 1.00 73.56 522 GLU A CA 1
ATOM 4228 C C . GLU A 1 522 ? -8.980 -11.535 -29.445 1.00 73.56 522 GLU A C 1
ATOM 4230 O O . GLU A 1 522 ? -8.568 -10.485 -28.952 1.00 73.56 522 GLU A O 1
ATOM 4235 N N . VAL A 1 523 ? -8.902 -12.690 -28.770 1.00 68.12 523 VAL A N 1
ATOM 4236 C CA . VAL A 1 523 ? -8.287 -12.809 -27.430 1.00 68.12 523 VAL A CA 1
ATOM 4237 C C . VAL A 1 523 ? -6.801 -12.437 -27.471 1.00 68.12 523 VAL A C 1
ATOM 4239 O O . VAL A 1 523 ? -6.316 -11.691 -26.615 1.00 68.12 523 VAL A O 1
ATOM 4242 N N . CYS A 1 524 ? -6.062 -12.892 -28.486 1.00 64.62 524 CYS A N 1
ATOM 4243 C CA . CYS A 1 524 ? -4.683 -12.457 -28.712 1.00 64.62 524 CYS A CA 1
ATOM 4244 C C . CYS A 1 524 ? -4.593 -10.942 -28.938 1.00 64.62 524 CYS A C 1
ATOM 4246 O O . CYS A 1 524 ? -3.717 -10.295 -28.365 1.00 64.62 524 CYS A O 1
ATOM 4248 N N . ARG A 1 525 ? -5.512 -10.358 -29.717 1.00 67.12 525 ARG A N 1
ATOM 4249 C CA . ARG A 1 525 ? -5.586 -8.911 -29.954 1.00 67.12 525 ARG A CA 1
ATOM 4250 C C . ARG A 1 525 ? -5.871 -8.133 -28.670 1.00 67.12 525 ARG A C 1
ATOM 4252 O O . ARG A 1 525 ? -5.249 -7.099 -28.447 1.00 67.12 525 ARG A O 1
ATOM 4259 N N . GLN A 1 526 ? -6.750 -8.638 -27.807 1.00 70.06 526 GLN A N 1
ATOM 4260 C CA . GLN A 1 526 ? -7.043 -8.042 -26.504 1.00 70.06 526 GLN A CA 1
ATOM 4261 C C . GLN A 1 526 ? -5.810 -8.049 -25.590 1.00 70.06 526 GLN A C 1
ATOM 4263 O O . GLN A 1 526 ? -5.493 -7.033 -24.973 1.00 70.06 526 GLN A O 1
ATOM 4268 N N . ARG A 1 527 ? -5.051 -9.149 -25.567 1.00 59.38 527 ARG A N 1
ATOM 4269 C CA . ARG A 1 527 ? -3.815 -9.266 -24.771 1.00 59.38 527 ARG A CA 1
ATOM 4270 C C . ARG A 1 527 ? -2.675 -8.350 -25.239 1.00 59.38 527 ARG A C 1
ATOM 4272 O O . ARG A 1 527 ? -1.724 -8.155 -24.489 1.00 59.38 527 ARG A O 1
ATOM 4279 N N . LEU A 1 528 ? -2.753 -7.794 -26.452 1.00 56.47 528 LEU A N 1
ATOM 4280 C CA . LEU A 1 528 ? -1.785 -6.814 -26.965 1.00 56.47 528 LEU A CA 1
ATOM 4281 C C . LEU A 1 528 ? -2.048 -5.382 -26.474 1.00 56.47 528 LEU A C 1
ATOM 4283 O O . LEU A 1 528 ? -1.164 -4.537 -26.601 1.00 56.47 528 LEU A O 1
ATOM 4287 N N . LEU A 1 529 ? -3.242 -5.088 -25.951 1.00 54.28 529 LEU A N 1
ATOM 4288 C CA . LEU A 1 529 ? -3.587 -3.767 -25.426 1.00 54.28 529 LEU A CA 1
ATOM 4289 C C . LEU A 1 529 ? -3.169 -3.637 -23.955 1.00 54.28 529 LEU A C 1
ATOM 4291 O O . LEU A 1 529 ? -3.202 -4.603 -23.198 1.00 54.28 529 LEU A O 1
ATOM 4295 N N . SER A 1 530 ? -2.808 -2.421 -23.537 1.00 53.03 530 SER A N 1
ATOM 4296 C CA . SER A 1 530 ? -2.437 -2.123 -22.145 1.00 53.03 530 SER A CA 1
ATOM 4297 C C . SER A 1 530 ? -3.629 -2.098 -21.181 1.00 53.03 530 SER A C 1
ATOM 4299 O O . SER A 1 530 ? -3.447 -2.298 -19.983 1.00 53.03 530 SER A O 1
ATOM 4301 N N . GLU A 1 531 ? -4.842 -1.869 -21.694 1.00 55.94 531 GLU A N 1
ATOM 4302 C CA . GLU A 1 531 ? -6.101 -1.929 -20.948 1.00 55.94 531 GLU A CA 1
ATOM 4303 C C . GLU A 1 531 ? -7.126 -2.808 -21.708 1.00 55.94 531 GLU A C 1
ATOM 4305 O O . GLU A 1 531 ? -7.132 -2.814 -22.948 1.00 55.94 531 GLU A O 1
ATOM 4310 N N . PRO A 1 532 ? -8.018 -3.526 -20.995 1.00 68.81 532 PRO A N 1
ATOM 4311 C CA . PRO A 1 532 ? -9.163 -4.221 -21.583 1.00 68.81 532 PRO A CA 1
ATOM 4312 C C . PRO A 1 532 ? -10.040 -3.299 -22.445 1.00 68.81 532 PRO A C 1
ATOM 4314 O O . PRO A 1 532 ? -10.318 -2.167 -22.049 1.00 68.81 532 PRO A O 1
ATOM 4317 N N . SER A 1 533 ? -10.495 -3.758 -23.616 1.00 77.75 533 SER A N 1
ATOM 4318 C CA . SER A 1 533 ? -11.367 -2.984 -24.509 1.00 77.75 533 SER A CA 1
ATOM 4319 C C . SER A 1 533 ? -12.753 -3.607 -24.580 1.00 77.75 533 SER A C 1
ATOM 4321 O O . SER A 1 533 ? -12.891 -4.760 -24.970 1.00 77.75 533 SER A O 1
ATOM 4323 N N . SER A 1 534 ? -13.799 -2.824 -24.309 1.00 76.50 534 SER A N 1
ATOM 4324 C CA . SER A 1 534 ? -15.183 -3.315 -24.365 1.00 76.50 534 SER A CA 1
ATOM 4325 C C . SER A 1 534 ? -15.614 -3.755 -25.766 1.00 76.50 534 SER A C 1
ATOM 4327 O O . SER A 1 534 ? -16.380 -4.695 -25.907 1.00 76.50 534 SER A O 1
ATOM 4329 N N . THR A 1 535 ? -15.102 -3.118 -26.825 1.00 78.75 535 THR A N 1
ATOM 4330 C CA . THR A 1 535 ? -15.413 -3.530 -28.208 1.00 78.75 535 THR A CA 1
ATOM 4331 C C . THR A 1 535 ? -14.859 -4.910 -28.539 1.00 78.75 535 THR A C 1
ATOM 4333 O O . THR A 1 535 ? -15.539 -5.712 -29.169 1.00 78.75 535 THR A O 1
ATOM 4336 N N . LEU A 1 536 ? -13.632 -5.187 -28.096 1.00 79.00 536 LEU A N 1
ATOM 4337 C CA . LEU A 1 536 ? -13.014 -6.497 -28.243 1.00 79.00 536 LEU A CA 1
ATOM 4338 C C . LEU A 1 536 ? -13.670 -7.514 -27.332 1.00 79.00 536 LEU A C 1
ATOM 4340 O O . LEU A 1 536 ? -13.928 -8.621 -27.771 1.00 79.00 536 LEU A O 1
ATOM 4344 N N . GLN A 1 537 ? -13.977 -7.119 -26.100 1.00 83.56 537 GLN A N 1
ATOM 4345 C CA . GLN A 1 537 ? -14.712 -7.946 -25.166 1.00 83.56 537 GLN A CA 1
ATOM 4346 C C . GLN A 1 537 ? -16.043 -8.395 -25.776 1.00 83.56 537 GLN A C 1
ATOM 4348 O O . GLN A 1 537 ? -16.265 -9.592 -25.856 1.00 83.56 537 GLN A O 1
ATOM 4353 N N . ASN A 1 538 ? -16.876 -7.478 -26.281 1.00 85.44 538 ASN A N 1
ATOM 4354 C CA . ASN A 1 538 ? -18.145 -7.830 -26.924 1.00 85.44 538 ASN A CA 1
ATOM 4355 C C . ASN A 1 538 ? -17.932 -8.804 -28.085 1.00 85.44 538 ASN A C 1
ATOM 4357 O O . ASN A 1 538 ? -18.561 -9.846 -28.104 1.00 85.44 538 ASN A O 1
ATOM 4361 N N . LEU A 1 539 ? -16.979 -8.533 -28.985 1.00 85.31 539 LEU A N 1
ATOM 4362 C CA . LEU A 1 539 ? -16.667 -9.451 -30.087 1.00 85.31 539 LEU A CA 1
ATOM 4363 C C . LEU A 1 539 ? -16.217 -10.835 -29.597 1.00 85.31 539 LEU A C 1
ATOM 4365 O O . LEU A 1 539 ? -16.598 -11.841 -30.184 1.00 85.31 539 LEU A O 1
ATOM 4369 N N . ILE A 1 540 ? -15.414 -10.883 -28.533 1.00 83.44 540 ILE A N 1
ATOM 4370 C CA . ILE A 1 540 ? -14.948 -12.123 -27.911 1.00 83.44 540 ILE A CA 1
ATOM 4371 C C . ILE A 1 540 ? -16.128 -12.885 -27.300 1.00 83.44 540 ILE A C 1
ATOM 4373 O O . ILE A 1 540 ? -16.213 -14.086 -27.516 1.00 83.44 540 ILE A O 1
ATOM 4377 N N . TYR A 1 541 ? -17.037 -12.227 -26.571 1.00 89.50 541 TYR A N 1
ATOM 4378 C CA . TYR A 1 541 ? -18.208 -12.890 -25.979 1.00 89.50 541 TYR A CA 1
ATOM 4379 C C . TYR A 1 541 ? -19.254 -13.285 -27.025 1.00 89.50 541 TYR A C 1
ATOM 4381 O O . TYR A 1 541 ? -19.770 -14.391 -26.941 1.00 89.50 541 TYR A O 1
ATOM 4389 N N . ASP A 1 542 ? -19.481 -12.470 -28.056 1.00 87.06 542 ASP A N 1
ATOM 4390 C CA . ASP A 1 542 ? -20.320 -12.834 -29.200 1.00 87.06 542 ASP A CA 1
ATOM 4391 C C . ASP A 1 542 ? -19.756 -14.090 -29.888 1.00 87.06 542 ASP A C 1
ATOM 4393 O O . ASP A 1 542 ? -20.483 -15.040 -30.175 1.00 87.06 542 ASP A O 1
ATOM 4397 N N . ASP A 1 543 ? -18.438 -14.134 -30.126 1.00 83.69 543 ASP A N 1
ATOM 4398 C CA . ASP A 1 543 ? -17.789 -15.312 -30.700 1.00 83.69 543 ASP A CA 1
ATOM 4399 C C . ASP A 1 543 ? -17.807 -16.512 -29.725 1.00 83.69 543 ASP A C 1
ATOM 4401 O O . ASP A 1 543 ? -17.962 -17.641 -30.187 1.00 83.69 543 ASP A O 1
ATOM 4405 N N . LEU A 1 544 ? -17.701 -16.305 -28.402 1.00 85.25 544 LEU A N 1
ATOM 4406 C CA . LEU A 1 544 ? -17.862 -17.363 -27.389 1.00 85.25 544 LEU A CA 1
ATOM 4407 C C . LEU A 1 544 ? -19.271 -17.967 -27.446 1.00 85.25 544 LEU A C 1
ATOM 4409 O O . LEU A 1 544 ? -19.392 -19.183 -27.584 1.00 85.25 544 LEU A O 1
ATOM 4413 N N . ASP A 1 545 ? -20.316 -17.140 -27.396 1.00 87.56 545 ASP A N 1
ATOM 4414 C CA . ASP A 1 545 ? -21.716 -17.579 -27.400 1.00 87.56 545 ASP A CA 1
ATOM 4415 C C . ASP A 1 545 ? -22.057 -18.318 -28.706 1.00 87.56 545 ASP A C 1
ATOM 4417 O O . ASP A 1 545 ? -22.707 -19.367 -28.704 1.00 87.56 545 ASP A O 1
ATOM 4421 N N . MET A 1 546 ? -21.546 -17.834 -29.843 1.00 82.56 546 MET A N 1
ATOM 4422 C CA . MET A 1 546 ? -21.735 -18.498 -31.134 1.00 82.56 546 MET A CA 1
ATOM 4423 C C . MET A 1 546 ? -20.973 -19.825 -31.247 1.00 82.56 546 MET A C 1
ATOM 4425 O O . MET A 1 546 ? -21.495 -20.780 -31.829 1.00 82.56 546 MET A O 1
ATOM 4429 N N . VAL A 1 547 ? -19.751 -19.916 -30.709 1.00 80.62 547 VAL A N 1
ATOM 4430 C CA . VAL A 1 547 ? -19.008 -21.186 -30.648 1.00 80.62 547 VAL A CA 1
ATOM 4431 C C . VAL A 1 547 ? -19.734 -22.172 -29.728 1.00 80.62 547 VAL A C 1
ATOM 4433 O O . VAL A 1 547 ? -19.882 -23.337 -30.096 1.00 80.62 547 VAL A O 1
ATOM 4436 N N . GLU A 1 548 ? -20.269 -21.722 -28.593 1.00 84.12 548 GLU A N 1
ATOM 4437 C CA . GLU A 1 548 ? -21.084 -22.541 -27.689 1.00 84.12 548 GLU A CA 1
ATOM 4438 C C . GLU A 1 548 ? -22.337 -23.099 -28.390 1.00 84.12 548 GLU A C 1
ATOM 4440 O O . GLU A 1 548 ? -22.613 -24.305 -28.318 1.00 84.12 548 GLU A O 1
ATOM 4445 N N . GLU A 1 549 ? -23.050 -22.265 -29.156 1.00 83.56 549 GLU A N 1
ATOM 4446 C CA . GLU A 1 549 ? -24.205 -22.687 -29.954 1.00 83.56 549 GLU A CA 1
ATOM 4447 C C . GLU A 1 549 ? -23.812 -23.720 -31.026 1.00 83.56 549 GLU A C 1
ATOM 4449 O O . GLU A 1 549 ? -24.508 -24.721 -31.217 1.00 83.56 549 GLU A O 1
ATOM 4454 N N . GLN A 1 550 ? -22.680 -23.532 -31.711 1.00 79.31 550 GLN A N 1
ATOM 4455 C CA . GLN A 1 550 ? -22.180 -24.484 -32.709 1.00 79.31 550 GLN A CA 1
ATOM 4456 C C . GLN A 1 550 ? -21.773 -25.821 -32.078 1.00 79.31 550 GLN A C 1
ATOM 4458 O O . GLN A 1 550 ? -22.131 -26.880 -32.598 1.00 79.31 550 GLN A O 1
ATOM 4463 N N . LEU A 1 551 ? -21.098 -25.794 -30.925 1.00 75.38 551 LEU A N 1
ATOM 4464 C CA . LEU A 1 551 ? -20.737 -26.994 -30.168 1.00 75.38 551 LEU A CA 1
ATOM 4465 C C . LEU A 1 551 ? -21.978 -27.757 -29.683 1.00 75.38 551 LEU A C 1
ATOM 4467 O O . LEU A 1 551 ? -21.964 -28.987 -29.609 1.00 75.38 551 LEU A O 1
ATOM 4471 N N . SER A 1 552 ? -23.081 -27.055 -29.395 1.00 76.00 552 SER A N 1
ATOM 4472 C CA . SER A 1 552 ? -24.341 -27.685 -28.984 1.00 76.00 552 SER A CA 1
ATOM 4473 C C . SER A 1 552 ? -24.940 -28.607 -30.061 1.00 76.00 552 SER A C 1
ATOM 4475 O O . SER A 1 552 ? -25.605 -29.587 -29.705 1.00 76.00 552 SER A O 1
ATOM 4477 N N . LYS A 1 553 ? -24.642 -28.340 -31.344 1.00 74.81 553 LYS A N 1
ATOM 4478 C CA . LYS A 1 553 ? -25.158 -29.041 -32.535 1.00 74.81 553 LYS A CA 1
ATOM 4479 C C . LYS A 1 553 ? -24.316 -30.260 -32.956 1.00 74.81 553 LYS A C 1
ATOM 4481 O O . LYS A 1 553 ? -24.703 -30.958 -33.890 1.00 74.81 553 LYS A O 1
ATOM 4486 N N . LEU A 1 554 ? -23.187 -30.526 -32.293 1.00 70.12 554 LEU A N 1
ATOM 4487 C CA . LEU A 1 554 ? -22.295 -31.654 -32.601 1.00 70.12 554 LEU A CA 1
ATOM 4488 C C . LEU A 1 554 ? -22.805 -33.005 -32.064 1.00 70.12 554 LEU A C 1
ATOM 4490 O O . LEU A 1 554 ? -23.558 -33.066 -31.091 1.00 70.12 554 LEU A O 1
ATOM 4494 N N . GLU A 1 555 ? -22.329 -34.102 -32.667 1.00 65.88 555 GLU A N 1
ATOM 4495 C CA . GLU A 1 555 ? -22.561 -35.473 -32.188 1.00 65.88 555 GLU A CA 1
ATOM 4496 C C . GLU A 1 555 ? -22.006 -35.694 -30.764 1.00 65.88 555 GLU A C 1
ATOM 4498 O O . GLU A 1 555 ? -20.912 -35.234 -30.419 1.00 65.88 555 GLU A O 1
ATOM 4503 N N . GLN A 1 556 ? -22.747 -36.456 -29.949 1.00 65.19 556 GLN A N 1
ATOM 4504 C CA . GLN A 1 556 ? -22.547 -36.605 -28.499 1.00 65.19 556 GLN A CA 1
ATOM 4505 C C . GLN A 1 556 ? -21.108 -36.985 -28.090 1.00 65.19 556 GLN A C 1
ATOM 4507 O O . GLN A 1 556 ? -20.597 -36.459 -27.107 1.00 65.19 556 GLN A O 1
ATOM 4512 N N . SER A 1 557 ? -20.428 -37.852 -28.850 1.00 58.44 557 SER A N 1
ATOM 4513 C CA . SER A 1 557 ? -19.093 -38.362 -28.495 1.00 58.44 557 SER A CA 1
ATOM 4514 C C . SER A 1 557 ? -17.965 -37.333 -28.625 1.00 58.44 557 SER A C 1
ATOM 4516 O O . SER A 1 557 ? -16.953 -37.450 -27.945 1.00 58.44 557 SER A O 1
ATOM 4518 N N . PHE A 1 558 ? -18.111 -36.339 -29.507 1.00 61.16 558 PHE A N 1
ATOM 4519 C CA . PHE A 1 558 ? -17.117 -35.273 -29.714 1.00 61.16 558 PHE A CA 1
ATOM 4520 C C . PHE A 1 558 ? -17.488 -33.991 -28.970 1.00 61.16 558 PHE A C 1
ATOM 4522 O O . PHE A 1 558 ? -16.615 -33.209 -28.591 1.00 61.16 558 PHE A O 1
ATOM 4529 N N . LYS A 1 559 ? -18.789 -33.811 -28.726 1.00 69.25 559 LYS A N 1
ATOM 4530 C CA . LYS A 1 559 ? -19.362 -32.694 -27.985 1.00 69.25 559 LYS A CA 1
ATOM 4531 C C . LYS A 1 559 ? -18.781 -32.575 -26.576 1.00 69.25 559 LYS A C 1
ATOM 4533 O O . LYS A 1 559 ? -18.414 -31.478 -26.182 1.00 69.25 559 LYS A O 1
ATOM 4538 N N . GLU A 1 560 ? -18.627 -33.677 -25.844 1.00 69.44 560 GLU A N 1
ATOM 4539 C CA . GLU A 1 560 ? -18.151 -33.628 -24.453 1.00 69.44 560 GLU A CA 1
ATOM 4540 C C . GLU A 1 560 ? -16.701 -33.134 -24.324 1.00 69.44 560 GLU A C 1
ATOM 4542 O O . GLU A 1 560 ? -16.427 -32.266 -23.498 1.00 69.44 560 GLU A O 1
ATOM 4547 N N . GLN A 1 561 ? -15.780 -33.619 -25.164 1.00 67.81 561 GLN A N 1
ATOM 4548 C CA . GLN A 1 561 ? -14.375 -33.198 -25.109 1.00 67.81 561 GLN A CA 1
ATOM 4549 C C . GLN A 1 561 ? -14.185 -31.750 -25.591 1.00 67.81 561 GLN A C 1
ATOM 4551 O O . GLN A 1 561 ? -13.535 -30.961 -24.907 1.00 67.81 561 GLN A O 1
ATOM 4556 N N . ALA A 1 562 ? -14.790 -31.382 -26.726 1.00 69.88 562 ALA A N 1
ATOM 4557 C CA . ALA A 1 562 ? -14.682 -30.029 -27.272 1.00 69.88 562 ALA A CA 1
ATOM 4558 C C . ALA A 1 562 ? -15.332 -28.979 -26.353 1.00 69.88 562 ALA A C 1
ATOM 4560 O O . ALA A 1 562 ? -14.819 -27.871 -26.219 1.00 69.88 562 ALA A O 1
ATOM 4561 N N . GLN A 1 563 ? -16.426 -29.332 -25.664 1.00 77.44 563 GLN A N 1
ATOM 4562 C CA . GLN A 1 563 ? -17.050 -28.451 -24.674 1.00 77.44 563 GLN A CA 1
ATOM 4563 C C . GLN A 1 563 ? -16.160 -28.227 -23.450 1.00 77.44 563 GLN A C 1
ATOM 4565 O O . GLN A 1 563 ? -16.120 -27.115 -22.940 1.00 77.44 563 GLN A O 1
ATOM 4570 N N . VAL A 1 564 ? -15.417 -29.237 -22.989 1.00 76.94 564 VAL A N 1
ATOM 4571 C CA . VAL A 1 564 ? -14.466 -29.060 -21.878 1.00 76.94 564 VAL A CA 1
ATOM 4572 C C . VAL A 1 564 ? -13.328 -28.122 -22.280 1.00 76.94 564 VAL A C 1
ATOM 4574 O O . VAL A 1 564 ? -13.001 -27.210 -21.528 1.00 76.94 564 VAL A O 1
ATOM 4577 N N . GLU A 1 565 ? -12.752 -28.300 -23.470 1.00 74.75 565 GLU A N 1
ATOM 4578 C CA . GLU A 1 565 ? -11.697 -27.418 -23.991 1.00 74.75 565 GLU A CA 1
ATOM 4579 C C . GLU A 1 565 ? -12.195 -25.969 -24.138 1.00 74.75 565 GLU A C 1
ATOM 4581 O O . GLU A 1 565 ? -11.528 -25.036 -23.689 1.00 74.75 565 GLU A O 1
ATOM 4586 N N . PHE A 1 566 ? -13.410 -25.787 -24.662 1.00 82.06 566 PHE A N 1
ATOM 4587 C CA . PHE A 1 566 ? -14.071 -24.486 -24.750 1.00 82.06 566 PHE A CA 1
ATOM 4588 C C . PHE A 1 566 ? -14.313 -23.840 -23.376 1.00 82.06 566 PHE A C 1
ATOM 4590 O O . PHE A 1 566 ? -13.986 -22.670 -23.192 1.00 82.06 566 PHE A O 1
ATOM 4597 N N . LEU A 1 567 ? -14.832 -24.584 -22.391 1.00 81.38 567 LEU A N 1
ATOM 4598 C CA . LEU A 1 567 ? -15.084 -24.069 -21.037 1.00 81.38 567 LEU A CA 1
ATOM 4599 C C . LEU A 1 567 ? -13.793 -23.610 -20.345 1.00 81.38 567 LEU A C 1
ATOM 4601 O O . LEU A 1 567 ? -13.793 -22.593 -19.651 1.00 81.38 567 LEU A O 1
ATOM 4605 N N . LEU A 1 568 ? -12.680 -24.320 -20.557 1.00 77.44 568 LEU A N 1
ATOM 4606 C CA . LEU A 1 568 ? -11.370 -23.928 -20.031 1.00 77.44 568 LEU A CA 1
ATOM 4607 C C . LEU A 1 568 ? -10.828 -22.657 -20.704 1.00 77.44 568 LEU A C 1
ATOM 4609 O O . LEU A 1 568 ? -10.262 -21.808 -20.014 1.00 77.44 568 LEU A O 1
ATOM 4613 N N . GLU A 1 569 ? -11.011 -22.503 -22.020 1.00 79.88 569 GLU A N 1
ATOM 4614 C CA . GLU A 1 569 ? -10.662 -21.269 -22.743 1.00 79.88 569 GLU A CA 1
ATOM 4615 C C . GLU A 1 569 ? -11.534 -20.087 -22.299 1.00 79.88 569 GLU A C 1
ATOM 4617 O O . GLU A 1 569 ? -11.012 -18.998 -22.053 1.00 79.88 569 GLU A O 1
ATOM 4622 N N . ARG A 1 570 ? -12.843 -20.307 -22.125 1.00 83.56 570 ARG A N 1
ATOM 4623 C CA . ARG A 1 570 ? -13.788 -19.306 -21.615 1.00 83.56 570 ARG A CA 1
ATOM 4624 C C . ARG A 1 570 ? -13.396 -18.841 -20.215 1.00 83.56 570 ARG A C 1
ATOM 4626 O O . ARG A 1 570 ? -13.278 -17.642 -19.998 1.00 83.56 570 ARG A O 1
ATOM 4633 N N . ALA A 1 571 ? -13.083 -19.764 -19.304 1.00 77.56 571 ALA A N 1
ATOM 4634 C CA . ALA A 1 571 ? -12.654 -19.423 -17.948 1.00 77.56 571 ALA A CA 1
ATOM 4635 C C . ALA A 1 571 ? -11.377 -18.558 -17.917 1.00 77.56 571 ALA A C 1
ATOM 4637 O O . ALA A 1 571 ? -11.259 -17.643 -17.102 1.00 77.56 571 ALA A O 1
ATOM 4638 N N . GLU A 1 572 ? -10.424 -18.810 -18.815 1.00 77.75 572 GLU A N 1
ATOM 4639 C CA . GLU A 1 572 ? -9.206 -18.001 -18.956 1.00 77.75 572 GLU A CA 1
ATOM 4640 C C . GLU A 1 572 ? -9.510 -16.590 -19.505 1.00 77.75 572 GLU A C 1
ATOM 4642 O O . GLU A 1 572 ? -8.902 -15.606 -19.073 1.00 77.75 572 GLU A O 1
ATOM 4647 N N . VAL A 1 573 ? -10.461 -16.467 -20.437 1.00 79.88 573 VAL A N 1
ATOM 4648 C CA . VAL A 1 573 ? -10.950 -15.170 -20.942 1.00 79.88 573 VAL A CA 1
ATOM 4649 C C . VAL A 1 573 ? -11.696 -14.398 -19.852 1.00 79.88 573 VAL A C 1
ATOM 4651 O O . VAL A 1 573 ? -11.449 -13.203 -19.674 1.00 79.88 573 VAL A O 1
ATOM 4654 N N . ASP A 1 574 ? -12.559 -15.071 -19.095 1.00 81.00 574 ASP A N 1
ATOM 4655 C CA . ASP A 1 574 ? -13.301 -14.491 -17.975 1.00 81.00 574 ASP A CA 1
ATOM 4656 C C . ASP A 1 574 ? -12.335 -13.965 -16.905 1.00 81.00 574 ASP A C 1
ATOM 4658 O O . ASP A 1 574 ? -12.440 -12.808 -16.496 1.00 81.00 574 ASP A O 1
ATOM 4662 N N . THR A 1 575 ? -11.332 -14.767 -16.526 1.00 72.25 575 THR A N 1
ATOM 4663 C CA . THR A 1 575 ? -10.271 -14.375 -15.578 1.00 72.25 575 THR A CA 1
ATOM 4664 C C . THR A 1 575 ? -9.487 -13.163 -16.097 1.00 72.25 575 THR A C 1
ATOM 4666 O O . THR A 1 575 ? -9.200 -12.231 -15.349 1.00 72.25 575 THR A O 1
ATOM 4669 N N . HIS A 1 576 ? -9.180 -13.108 -17.401 1.00 74.00 576 HIS A N 1
ATOM 4670 C CA . HIS A 1 576 ? -8.506 -11.951 -18.007 1.00 74.00 576 HIS A CA 1
ATOM 4671 C C . HIS A 1 576 ? -9.332 -10.657 -17.916 1.00 74.00 576 HIS A C 1
ATOM 4673 O O . HIS A 1 576 ? -8.766 -9.575 -17.755 1.00 74.00 576 HIS A O 1
ATOM 4679 N N . HIS A 1 577 ? -10.657 -10.761 -18.002 1.00 77.38 577 HIS A N 1
ATOM 4680 C CA . HIS A 1 577 ? -11.580 -9.636 -17.858 1.00 77.38 577 HIS A CA 1
ATOM 4681 C C . HIS A 1 577 ? -12.002 -9.362 -16.402 1.00 77.38 577 HIS A C 1
ATOM 4683 O O . HIS A 1 577 ? -12.812 -8.465 -16.178 1.00 77.38 577 HIS A O 1
ATOM 4689 N N . GLY A 1 578 ? -11.453 -10.091 -15.421 1.00 72.25 578 GLY A N 1
ATOM 4690 C CA . GLY A 1 578 ? -11.770 -9.937 -13.996 1.00 72.25 578 GLY A CA 1
ATOM 4691 C C . GLY A 1 578 ? -13.109 -10.550 -13.568 1.00 72.25 578 GLY A C 1
ATOM 4692 O O . GLY A 1 578 ? -13.598 -10.258 -12.481 1.00 72.25 578 GLY A O 1
ATOM 4693 N N . LEU A 1 579 ? -13.719 -11.401 -14.398 1.00 77.81 579 LEU A N 1
ATOM 4694 C CA . LEU A 1 579 ? -14.981 -12.092 -14.111 1.00 77.81 579 LEU A CA 1
ATOM 4695 C C . LEU A 1 579 ? -14.738 -13.438 -13.408 1.00 77.81 579 LEU A C 1
ATOM 4697 O O . LEU A 1 579 ? -15.257 -14.479 -13.817 1.00 77.81 579 LEU A O 1
ATOM 4701 N N . ASP A 1 580 ? -13.970 -13.426 -12.317 1.00 77.94 580 ASP A N 1
ATOM 4702 C CA . ASP A 1 580 ? -13.472 -14.639 -11.645 1.00 77.94 580 ASP A CA 1
ATOM 4703 C C . ASP A 1 580 ? -14.589 -15.592 -11.186 1.00 77.94 580 ASP A C 1
ATOM 4705 O O . ASP A 1 580 ? -14.413 -16.809 -11.138 1.00 77.94 580 ASP A O 1
ATOM 4709 N N . LYS A 1 581 ? -15.775 -15.062 -10.859 1.00 77.00 581 LYS A N 1
ATOM 4710 C CA . LYS A 1 581 ? -16.935 -15.873 -10.461 1.00 77.00 581 LYS A CA 1
ATOM 4711 C C . LYS A 1 581 ? -17.480 -16.711 -11.617 1.00 77.00 581 LYS A C 1
ATOM 4713 O O . LYS A 1 581 ? -17.798 -17.880 -11.412 1.00 77.00 581 LYS A O 1
ATOM 4718 N N . ILE A 1 582 ? -17.588 -16.115 -12.803 1.00 82.62 582 ILE A N 1
ATOM 4719 C CA . ILE A 1 582 ? -18.045 -16.802 -14.017 1.00 82.62 582 ILE A CA 1
ATOM 4720 C C . ILE A 1 582 ? -16.963 -17.788 -14.460 1.00 82.62 582 ILE A C 1
ATOM 4722 O O . ILE A 1 582 ? -17.269 -18.947 -14.728 1.00 82.62 582 ILE A O 1
ATOM 4726 N N . ALA A 1 583 ? -15.690 -17.381 -14.382 1.00 80.00 583 ALA A N 1
ATOM 4727 C CA . ALA A 1 583 ? -14.562 -18.274 -14.619 1.00 80.00 583 ALA A CA 1
ATOM 4728 C C . ALA A 1 583 ? -14.647 -19.534 -13.741 1.00 80.00 583 ALA A C 1
ATOM 4730 O O . ALA A 1 583 ? -14.558 -20.647 -14.250 1.00 80.00 583 ALA A O 1
ATOM 4731 N N . ARG A 1 584 ? -14.899 -19.385 -12.432 1.00 83.19 584 ARG A N 1
ATOM 4732 C CA . ARG A 1 584 ? -15.068 -20.522 -11.508 1.00 83.19 584 ARG A CA 1
ATOM 4733 C C . ARG A 1 584 ? -16.268 -21.401 -11.851 1.00 83.19 584 ARG A C 1
ATOM 4735 O O . ARG A 1 584 ? -16.132 -22.615 -11.792 1.00 83.19 584 ARG A O 1
ATOM 4742 N N . GLN A 1 585 ? -17.398 -20.818 -12.253 1.00 87.75 585 GLN A N 1
ATOM 4743 C CA . GLN A 1 585 ? -18.563 -21.588 -12.712 1.00 87.75 585 GLN A CA 1
ATOM 4744 C C . GLN A 1 585 ? -18.227 -22.437 -13.945 1.00 87.75 585 GLN A C 1
ATOM 4746 O O . GLN A 1 585 ? -18.542 -23.624 -13.971 1.00 87.75 585 GLN A O 1
ATOM 4751 N N . ASN A 1 586 ? -17.519 -21.859 -14.919 1.00 83.69 586 ASN A N 1
ATOM 4752 C CA . ASN A 1 586 ? -17.061 -22.569 -16.114 1.00 83.69 586 ASN A CA 1
ATOM 4753 C C . ASN A 1 586 ? -16.063 -23.692 -15.770 1.00 83.69 586 ASN A C 1
ATOM 4755 O O . ASN A 1 586 ? -16.143 -24.788 -16.329 1.00 83.69 586 ASN A O 1
ATOM 4759 N N . LEU A 1 587 ? -15.158 -23.462 -14.809 1.00 84.00 587 LEU A N 1
ATOM 4760 C CA . LEU A 1 587 ? -14.245 -24.495 -14.303 1.00 84.00 587 LEU A CA 1
ATOM 4761 C C . LEU A 1 587 ? -14.986 -25.618 -13.558 1.00 84.00 587 LEU A C 1
ATOM 4763 O O . LEU A 1 587 ? -14.653 -26.789 -13.743 1.00 84.00 587 LEU A O 1
ATOM 4767 N N . ASP A 1 588 ? -16.000 -25.287 -12.755 1.00 86.19 588 ASP A N 1
ATOM 4768 C CA . ASP A 1 588 ? -16.845 -26.263 -12.057 1.00 86.19 588 ASP A CA 1
ATOM 4769 C C . ASP A 1 588 ? -17.675 -27.098 -13.042 1.00 86.19 588 ASP A C 1
ATOM 4771 O O . ASP A 1 588 ? -17.831 -28.308 -12.859 1.00 86.19 588 ASP A O 1
ATOM 4775 N N . GLU A 1 589 ? -18.168 -26.494 -14.123 1.00 87.38 589 GLU A N 1
ATOM 4776 C CA . GLU A 1 589 ? -18.862 -27.217 -15.188 1.00 87.38 589 GLU A CA 1
ATOM 4777 C C . GLU A 1 589 ? -17.910 -28.151 -15.952 1.00 87.38 589 GLU A C 1
ATOM 4779 O O . GLU A 1 589 ? -18.226 -29.327 -16.164 1.00 87.38 589 GLU A O 1
ATOM 4784 N N . ALA A 1 590 ? -16.710 -27.674 -16.306 1.00 83.25 590 ALA A N 1
ATOM 4785 C CA . ALA A 1 590 ? -15.675 -28.496 -16.933 1.00 83.25 590 ALA A CA 1
ATOM 4786 C C . ALA A 1 590 ? -15.298 -29.693 -16.041 1.00 83.25 590 ALA A C 1
ATOM 4788 O O . ALA A 1 590 ? -15.202 -30.828 -16.519 1.00 83.25 590 ALA A O 1
ATOM 4789 N N . LYS A 1 591 ? -15.172 -29.458 -14.728 1.00 87.19 591 LYS A N 1
ATOM 4790 C CA . LYS A 1 591 ? -14.948 -30.482 -13.700 1.00 87.19 591 LYS A CA 1
ATOM 4791 C C . LYS A 1 591 ? -16.065 -31.531 -13.685 1.00 87.19 591 LYS A C 1
ATOM 4793 O O . LYS A 1 591 ? -15.771 -32.727 -13.716 1.00 87.19 591 LYS A O 1
ATOM 4798 N N . GLN A 1 592 ? -17.332 -31.109 -13.654 1.00 87.50 592 GLN A N 1
ATOM 4799 C CA . GLN A 1 592 ? -18.489 -32.016 -13.624 1.00 87.50 592 GLN A CA 1
ATOM 4800 C C . GLN A 1 592 ? -18.569 -32.891 -14.878 1.00 87.50 592 GLN A C 1
ATOM 4802 O O . GLN A 1 592 ? -18.734 -34.106 -14.769 1.00 87.50 592 GLN A O 1
ATOM 4807 N N . ARG A 1 593 ? -18.390 -32.297 -16.064 1.00 84.19 593 ARG A N 1
ATOM 4808 C CA . ARG A 1 593 ? -18.427 -33.008 -17.355 1.00 84.19 593 ARG A CA 1
ATOM 4809 C C . ARG A 1 593 ? -17.344 -34.078 -17.457 1.00 84.19 593 ARG A C 1
ATOM 4811 O O . ARG A 1 593 ? -17.602 -35.176 -17.936 1.00 84.19 593 ARG A O 1
ATOM 4818 N N . ARG A 1 594 ? -16.151 -33.782 -16.941 1.00 82.81 594 ARG A N 1
ATOM 4819 C CA . ARG A 1 594 ? -15.017 -34.716 -16.878 1.00 82.81 594 ARG A CA 1
ATOM 4820 C C . ARG A 1 594 ? -15.096 -35.713 -15.727 1.00 82.81 594 ARG A C 1
ATOM 4822 O O . ARG A 1 594 ? -14.251 -36.601 -15.647 1.00 82.81 594 ARG A O 1
ATOM 4829 N N . ARG A 1 595 ? -16.080 -35.563 -14.828 1.00 86.25 595 ARG A N 1
ATOM 4830 C CA . ARG A 1 595 ? -16.172 -36.298 -13.555 1.00 86.25 595 ARG A CA 1
ATOM 4831 C C . ARG A 1 595 ? -14.848 -36.237 -12.779 1.00 86.25 595 ARG A C 1
ATOM 4833 O O . ARG A 1 595 ? -14.417 -37.217 -12.177 1.00 86.25 595 ARG A O 1
ATOM 4840 N N . PHE A 1 596 ? -14.183 -35.084 -12.848 1.00 86.69 596 PHE A N 1
ATOM 4841 C CA . PHE A 1 596 ? -12.905 -34.844 -12.195 1.00 86.69 596 PHE A CA 1
ATOM 4842 C C . PHE A 1 596 ? -13.147 -34.463 -10.734 1.00 86.69 596 PHE A C 1
ATOM 4844 O O . PHE A 1 596 ? -13.825 -33.480 -10.436 1.00 86.69 596 PHE A O 1
ATOM 4851 N N . GLU A 1 597 ? -12.594 -35.222 -9.796 1.00 86.31 597 GLU A N 1
ATOM 4852 C CA . GLU A 1 597 ? -12.756 -34.939 -8.373 1.00 86.31 597 GLU A CA 1
ATOM 4853 C C . GLU A 1 597 ? -11.472 -34.333 -7.813 1.00 86.31 597 GLU A C 1
ATOM 4855 O O . GLU A 1 597 ? -10.402 -34.930 -7.914 1.00 86.31 597 GLU A O 1
ATOM 4860 N N . TYR A 1 598 ? -11.575 -33.151 -7.198 1.00 87.12 598 TYR A N 1
ATOM 4861 C CA . TYR A 1 598 ? -10.491 -32.568 -6.413 1.00 87.12 598 TYR A CA 1
ATOM 4862 C C . TYR A 1 598 ? -11.013 -31.758 -5.225 1.00 87.12 598 TYR A C 1
ATOM 4864 O O . TYR A 1 598 ? -12.131 -31.229 -5.271 1.00 87.12 598 TYR A O 1
ATOM 4872 N N . ALA A 1 599 ? -10.186 -31.656 -4.184 1.00 84.00 599 ALA A N 1
ATOM 4873 C CA . ALA A 1 599 ? -10.426 -30.841 -2.999 1.00 84.00 599 ALA A CA 1
ATOM 4874 C C . ALA A 1 599 ? -9.102 -30.344 -2.391 1.00 84.00 599 ALA A C 1
ATOM 4876 O O . ALA A 1 599 ? -8.118 -31.085 -2.344 1.00 84.00 599 ALA A O 1
ATOM 4877 N N . LEU A 1 600 ? -9.095 -29.099 -1.907 1.00 83.94 600 LEU A N 1
ATOM 4878 C CA . LEU A 1 600 ? -8.013 -28.543 -1.092 1.00 83.94 600 LEU A CA 1
ATOM 4879 C C . LEU A 1 600 ? -8.276 -28.902 0.378 1.00 83.94 600 LEU A C 1
ATOM 4881 O O . LEU A 1 600 ? -9.328 -28.561 0.913 1.00 83.94 600 LEU A O 1
ATOM 4885 N N . THR A 1 601 ? -7.342 -29.595 1.026 1.00 83.56 601 THR A N 1
ATOM 4886 C CA . THR A 1 601 ? -7.461 -30.039 2.424 1.00 83.56 601 THR A CA 1
ATOM 4887 C C . THR A 1 601 ? -6.168 -29.790 3.205 1.00 83.56 601 THR A C 1
ATOM 4889 O O . THR A 1 601 ? -5.100 -29.631 2.615 1.00 83.56 601 THR A O 1
ATOM 4892 N N . GLY A 1 602 ? -6.257 -29.731 4.535 1.00 80.50 602 GLY A N 1
ATOM 4893 C CA . GLY A 1 602 ? -5.110 -29.625 5.436 1.00 80.50 602 GLY A CA 1
ATOM 4894 C C . GLY A 1 602 ? -4.756 -30.984 6.040 1.00 80.50 602 GLY A C 1
ATOM 4895 O O . GLY A 1 602 ? -5.586 -31.578 6.723 1.00 80.50 602 GLY A O 1
ATOM 4896 N N . LEU A 1 603 ? -3.532 -31.467 5.821 1.00 79.50 603 LEU A N 1
ATOM 4897 C CA . LEU A 1 603 ? -3.042 -32.744 6.354 1.00 79.50 603 LEU A CA 1
ATOM 4898 C C . LEU A 1 603 ? -1.813 -32.539 7.238 1.00 79.50 603 LEU A C 1
ATOM 4900 O O . LEU A 1 603 ? -0.952 -31.715 6.938 1.00 79.50 603 LEU A O 1
ATOM 4904 N N . LEU A 1 604 ? -1.714 -33.300 8.327 1.00 81.25 604 LEU A N 1
ATOM 4905 C CA . LEU A 1 604 ? -0.543 -33.268 9.199 1.00 81.25 604 LEU A CA 1
ATOM 4906 C C . LEU A 1 604 ? 0.669 -33.875 8.483 1.00 81.25 604 LEU A C 1
ATOM 4908 O O . LEU A 1 604 ? 0.609 -34.985 7.956 1.00 81.25 604 LEU A O 1
ATOM 4912 N N . GLY A 1 605 ? 1.773 -33.131 8.458 1.00 83.88 605 GLY A N 1
ATOM 4913 C CA . GLY A 1 605 ? 3.013 -33.597 7.855 1.00 83.88 605 GLY A CA 1
ATOM 4914 C C . GLY A 1 605 ? 4.257 -32.845 8.317 1.00 83.88 605 GLY A C 1
ATOM 4915 O O . GLY A 1 605 ? 4.201 -31.779 8.947 1.00 83.88 605 GLY A O 1
ATOM 4916 N N . LYS A 1 606 ? 5.407 -33.426 7.981 1.00 84.31 606 LYS A N 1
ATOM 4917 C CA . LYS A 1 606 ? 6.746 -32.898 8.253 1.00 84.31 606 LYS A CA 1
ATOM 4918 C C . LYS A 1 606 ? 7.407 -32.446 6.961 1.00 84.31 606 LYS A C 1
ATOM 4920 O O . LYS A 1 606 ? 7.279 -33.096 5.925 1.00 84.31 606 LYS A O 1
ATOM 4925 N N . ARG A 1 607 ? 8.149 -31.340 7.037 1.00 77.12 607 ARG A N 1
ATOM 4926 C CA . ARG A 1 607 ? 8.947 -30.804 5.917 1.00 77.12 607 ARG A CA 1
ATOM 4927 C C . ARG A 1 607 ? 10.448 -30.948 6.139 1.00 77.12 607 ARG A C 1
ATOM 4929 O O . ARG A 1 607 ? 11.213 -30.791 5.194 1.00 77.12 607 ARG A O 1
ATOM 4936 N N . THR A 1 608 ? 10.877 -31.230 7.369 1.00 79.31 608 THR A N 1
ATOM 4937 C CA . THR A 1 608 ? 12.295 -31.367 7.720 1.00 79.31 608 THR A CA 1
ATOM 4938 C C . THR A 1 608 ? 12.543 -32.670 8.474 1.00 79.31 608 THR A C 1
ATOM 4940 O O . THR A 1 608 ? 11.683 -33.144 9.220 1.00 79.31 608 THR A O 1
ATOM 4943 N N . LYS A 1 609 ? 13.733 -33.254 8.291 1.00 77.69 609 LYS A N 1
ATOM 4944 C CA . LYS A 1 609 ? 14.150 -34.520 8.917 1.00 77.69 609 LYS A CA 1
ATOM 4945 C C . LYS A 1 609 ? 14.201 -34.427 10.449 1.00 77.69 609 LYS A C 1
ATOM 4947 O O . LYS A 1 609 ? 13.967 -35.417 11.133 1.00 77.69 609 LYS A O 1
ATOM 4952 N N . PHE A 1 610 ? 14.467 -33.232 10.983 1.00 76.75 610 PHE A N 1
ATOM 4953 C CA . PHE A 1 610 ? 14.596 -32.961 12.423 1.00 76.75 610 PHE A CA 1
ATOM 4954 C C . PHE A 1 610 ? 13.307 -32.438 13.075 1.00 76.75 610 PHE A C 1
ATOM 4956 O O . PHE A 1 610 ? 13.301 -32.106 14.259 1.00 76.75 610 PHE A O 1
ATOM 4963 N N . GLN A 1 611 ? 12.213 -32.318 12.317 1.00 78.62 611 GLN A N 1
ATOM 4964 C CA . GLN A 1 611 ? 10.941 -31.841 12.845 1.00 78.62 611 GLN A CA 1
ATOM 4965 C C . GLN A 1 611 ? 10.321 -32.896 13.777 1.00 78.62 611 GLN A C 1
ATOM 4967 O O . GLN A 1 611 ? 9.945 -33.988 13.348 1.00 78.62 611 GLN A O 1
ATOM 4972 N N . GLU A 1 612 ? 10.176 -32.574 15.063 1.00 78.19 612 GLU A N 1
ATOM 4973 C CA . GLU A 1 612 ? 9.572 -33.499 16.034 1.00 78.19 612 GLU A CA 1
ATOM 4974 C C . GLU A 1 612 ? 8.039 -33.549 15.923 1.00 78.19 612 GLU A C 1
ATOM 4976 O O . GLU A 1 612 ? 7.462 -34.634 15.971 1.00 78.19 612 GLU A O 1
ATOM 4981 N N . LYS A 1 613 ? 7.387 -32.393 15.719 1.00 79.56 613 LYS A N 1
ATOM 4982 C CA . LYS A 1 613 ? 5.920 -32.242 15.682 1.00 79.56 613 LYS A CA 1
ATOM 4983 C C . LYS A 1 613 ? 5.384 -32.096 14.262 1.00 79.56 613 LYS A C 1
ATOM 4985 O O . LYS A 1 613 ? 5.923 -31.295 13.505 1.00 79.56 613 LYS A O 1
ATOM 4990 N N . ASP A 1 614 ? 4.285 -32.765 13.938 1.00 80.94 614 ASP A N 1
ATOM 4991 C CA . ASP A 1 614 ? 3.600 -32.586 12.654 1.00 80.94 614 ASP A CA 1
ATOM 4992 C C . ASP A 1 614 ? 2.825 -31.265 12.631 1.00 80.94 614 ASP A C 1
ATOM 4994 O O . ASP A 1 614 ? 2.177 -30.896 13.612 1.00 80.94 614 ASP A O 1
ATOM 4998 N N . PHE A 1 615 ? 2.881 -30.554 11.505 1.00 80.38 615 PHE A N 1
ATOM 4999 C CA . PHE A 1 615 ? 2.093 -29.341 11.280 1.00 80.38 615 PHE A CA 1
ATOM 5000 C C . PHE A 1 615 ? 1.129 -29.557 10.118 1.00 80.38 615 PHE A C 1
ATOM 5002 O O . PHE A 1 615 ? 1.429 -30.321 9.203 1.00 80.38 615 PHE A O 1
ATOM 5009 N N . SER A 1 616 ? -0.009 -28.861 10.139 1.00 82.38 616 SER A N 1
ATOM 5010 C CA . SER A 1 616 ? -0.967 -28.891 9.030 1.00 82.38 616 SER A CA 1
ATOM 5011 C C . SER A 1 616 ? -0.342 -28.283 7.770 1.00 82.38 616 SER A C 1
ATOM 5013 O O . SER A 1 616 ? 0.201 -27.178 7.814 1.00 82.38 616 SER A O 1
ATOM 5015 N N . GLN A 1 617 ? -0.390 -29.023 6.666 1.00 80.25 617 GLN A N 1
ATOM 5016 C CA . GLN A 1 617 ? 0.068 -28.639 5.334 1.00 80.25 617 GLN A CA 1
ATOM 5017 C C . GLN A 1 617 ? -1.129 -28.634 4.385 1.00 80.25 617 GLN A C 1
ATOM 5019 O O . GLN A 1 617 ? -1.921 -29.576 4.389 1.00 80.25 617 GLN A O 1
ATOM 5024 N N . LEU A 1 618 ? -1.251 -27.600 3.554 1.00 84.50 618 LEU A N 1
ATOM 5025 C CA . LEU A 1 618 ? -2.272 -27.558 2.508 1.00 84.50 618 LEU A CA 1
ATOM 5026 C C . LEU A 1 618 ? -1.892 -28.496 1.356 1.00 84.50 618 LEU A C 1
ATOM 5028 O O . LEU A 1 618 ? -0.793 -28.410 0.810 1.00 84.50 618 LEU A O 1
ATOM 5032 N N . VAL A 1 619 ? -2.817 -29.375 0.977 1.00 84.38 619 VAL A N 1
ATOM 5033 C CA . VAL A 1 619 ? -2.648 -30.389 -0.069 1.00 84.38 619 VAL A CA 1
ATOM 5034 C C . VAL A 1 619 ? -3.891 -30.419 -0.947 1.00 84.38 619 VAL A C 1
ATOM 5036 O O . VAL A 1 619 ? -5.015 -30.401 -0.449 1.00 84.38 619 VAL A O 1
ATOM 5039 N N . VAL A 1 620 ? -3.697 -30.505 -2.262 1.00 86.94 620 VAL A N 1
ATOM 5040 C CA . VAL A 1 620 ? -4.787 -30.802 -3.198 1.00 86.94 620 VAL A CA 1
ATOM 5041 C C . VAL A 1 620 ? -4.828 -32.309 -3.426 1.00 86.94 620 VAL A C 1
ATOM 5043 O O . VAL A 1 620 ? -3.879 -32.893 -3.955 1.00 86.94 620 VAL A O 1
ATOM 5046 N N . LEU A 1 621 ? -5.932 -32.939 -3.027 1.00 86.31 621 LEU A N 1
ATOM 5047 C CA . LEU A 1 621 ? -6.250 -34.316 -3.398 1.00 86.31 621 LEU A CA 1
ATOM 5048 C C . LEU A 1 621 ? -7.039 -34.279 -4.703 1.00 86.31 621 LEU A C 1
ATOM 5050 O O . LEU A 1 621 ? -8.033 -33.561 -4.775 1.00 86.31 621 LEU A O 1
ATOM 5054 N N . ALA A 1 622 ? -6.599 -35.013 -5.726 1.00 86.38 622 ALA A N 1
ATOM 5055 C CA . ALA A 1 622 ? -7.226 -34.994 -7.048 1.00 86.38 622 ALA A CA 1
ATOM 5056 C C . ALA A 1 622 ? -7.169 -36.354 -7.758 1.00 86.38 622 ALA A C 1
ATOM 5058 O O . ALA A 1 622 ? -6.131 -37.025 -7.735 1.00 86.38 622 ALA A O 1
ATOM 5059 N N . LYS A 1 623 ? -8.262 -36.722 -8.440 1.00 86.75 623 LYS A N 1
ATOM 5060 C CA . LYS A 1 623 ? -8.419 -37.966 -9.207 1.00 86.75 623 LYS A CA 1
ATOM 5061 C C . LYS A 1 623 ? -9.236 -37.742 -10.487 1.00 86.75 623 LYS A C 1
ATOM 5063 O O . LYS A 1 623 ? -10.372 -37.276 -10.425 1.00 86.75 623 LYS A O 1
ATOM 5068 N N . SER A 1 624 ? -8.661 -38.121 -11.632 1.00 84.56 624 SER A N 1
ATOM 5069 C CA . SER A 1 624 ? -9.344 -38.193 -12.935 1.00 84.56 624 SER A CA 1
ATOM 5070 C C . SER A 1 624 ? -10.261 -39.421 -13.025 1.00 84.56 624 SER A C 1
ATOM 5072 O O . SER A 1 624 ? -10.007 -40.440 -12.378 1.00 84.56 624 SER A O 1
ATOM 5074 N N . ALA A 1 625 ? -11.315 -39.347 -13.841 1.00 81.31 625 ALA A N 1
ATOM 5075 C CA . ALA A 1 625 ? -12.175 -40.493 -14.131 1.00 81.31 625 ALA A CA 1
ATOM 5076 C C . ALA A 1 625 ? -11.403 -41.547 -14.953 1.00 81.31 625 ALA A C 1
ATOM 5078 O O . ALA A 1 625 ? -10.825 -41.216 -15.983 1.00 81.31 625 ALA A O 1
ATOM 5079 N N . SER A 1 626 ? -11.348 -42.804 -14.499 1.00 59.53 626 SER A N 1
ATOM 5080 C CA . SER A 1 626 ? -10.644 -43.881 -15.211 1.00 59.53 626 SER A CA 1
ATOM 5081 C C . SER A 1 626 ? -11.476 -44.450 -16.367 1.00 59.53 626 SER A C 1
ATOM 5083 O O . SER A 1 626 ? -12.685 -44.637 -16.250 1.00 59.53 626 SER A O 1
ATOM 5085 N N . ASN A 1 627 ? -10.809 -44.788 -17.473 1.00 45.56 627 ASN A N 1
ATOM 5086 C CA . ASN A 1 627 ? -11.377 -45.425 -18.669 1.00 45.56 627 ASN A CA 1
ATOM 5087 C C . ASN A 1 627 ? -11.525 -46.963 -18.506 1.00 45.56 627 ASN A C 1
ATOM 5089 O O . ASN A 1 627 ? -11.165 -47.727 -19.397 1.00 45.56 627 ASN A O 1
ATOM 5093 N N . ASP A 1 628 ? -12.029 -47.441 -17.364 1.00 37.91 628 ASP A N 1
ATOM 5094 C CA . ASP A 1 628 ? -12.045 -48.876 -17.000 1.00 37.91 628 ASP A CA 1
ATOM 5095 C C . ASP A 1 628 ? -13.365 -49.620 -17.315 1.00 37.91 628 ASP A C 1
ATOM 5097 O O . ASP A 1 628 ? -13.632 -50.684 -16.759 1.00 37.91 628 ASP A O 1
ATOM 5101 N N . GLU A 1 629 ? -14.195 -49.125 -18.240 1.00 33.31 629 GLU A N 1
ATOM 5102 C CA . GLU A 1 629 ? -15.441 -49.812 -18.652 1.00 33.31 629 GLU A CA 1
ATOM 5103 C C . GLU A 1 629 ? -15.386 -50.501 -20.032 1.00 33.31 629 GLU A C 1
ATOM 5105 O O . GLU A 1 629 ? -16.420 -50.813 -20.618 1.00 33.31 629 GLU A O 1
ATOM 5110 N N . THR A 1 630 ? -14.202 -50.845 -20.554 1.00 28.47 630 THR A N 1
ATOM 5111 C CA . THR A 1 630 ? -14.108 -51.799 -21.683 1.00 28.47 630 THR A CA 1
ATOM 5112 C C . THR A 1 630 ? -13.230 -52.995 -21.326 1.00 28.47 630 THR A C 1
ATOM 5114 O O . THR A 1 630 ? -12.008 -52.969 -21.411 1.00 28.47 630 THR A O 1
ATOM 5117 N N . GLY A 1 631 ? -13.881 -54.066 -20.868 1.00 28.95 631 GLY A N 1
ATOM 5118 C CA . GLY A 1 631 ? -13.225 -55.296 -20.442 1.00 28.95 631 GLY A CA 1
ATOM 5119 C C . GLY A 1 631 ? -12.696 -56.159 -21.590 1.00 28.95 631 GLY A C 1
ATOM 5120 O O . GLY A 1 631 ? -13.352 -56.317 -22.615 1.00 28.95 631 GLY A O 1
ATOM 5121 N N . SER A 1 632 ? -11.541 -56.793 -21.362 1.00 24.50 632 SER A N 1
ATOM 5122 C CA . SER A 1 632 ? -11.230 -58.158 -21.818 1.00 24.50 632 SER A CA 1
ATOM 5123 C C . SER A 1 632 ? -9.866 -58.616 -21.275 1.00 24.50 632 SER A C 1
ATOM 5125 O O . SER A 1 632 ? -8.821 -58.241 -21.793 1.00 24.50 632 SER A O 1
ATOM 5127 N N . GLY A 1 633 ? -9.926 -59.463 -20.243 1.00 33.44 633 GLY A N 1
ATOM 5128 C CA . GLY A 1 633 ? -8.940 -60.440 -19.763 1.00 33.44 633 GLY A CA 1
ATOM 5129 C C . GLY A 1 633 ? -7.463 -60.347 -20.174 1.00 33.44 633 GLY A C 1
ATOM 5130 O O . GLY A 1 633 ? -7.090 -60.764 -21.265 1.00 33.44 633 GLY A O 1
ATOM 5131 N N . ALA A 1 634 ? -6.611 -60.051 -19.191 1.00 23.72 634 ALA A N 1
ATOM 5132 C CA . ALA A 1 634 ? -5.328 -60.734 -19.026 1.00 23.72 634 ALA A CA 1
ATOM 5133 C C . ALA A 1 634 ? -4.936 -60.740 -17.541 1.00 23.72 634 ALA A C 1
ATOM 5135 O O . ALA A 1 634 ? -4.478 -59.750 -16.980 1.00 23.72 634 ALA A O 1
ATOM 5136 N N . THR A 1 635 ? -5.127 -61.882 -16.887 1.00 32.97 635 THR A N 1
ATOM 5137 C CA . THR A 1 635 ? -4.425 -62.215 -15.648 1.00 32.97 635 THR A CA 1
ATOM 5138 C C . THR A 1 635 ? -2.925 -62.279 -15.919 1.00 32.97 635 THR A C 1
ATOM 5140 O O . THR A 1 635 ? -2.480 -63.167 -16.645 1.00 32.97 635 THR A O 1
ATOM 5143 N N . SER A 1 636 ? -2.137 -61.427 -15.270 1.00 25.59 636 SER A N 1
ATOM 5144 C CA . SER A 1 636 ? -0.748 -61.756 -14.953 1.00 25.59 636 SER A CA 1
ATOM 5145 C C . SER A 1 636 ? -0.288 -60.990 -13.719 1.00 25.59 636 SER A C 1
ATOM 5147 O O . SER A 1 636 ? -0.038 -59.788 -13.772 1.00 25.59 636 SER A O 1
ATOM 5149 N N . ASN A 1 637 ? -0.128 -61.728 -12.619 1.00 33.19 637 ASN A N 1
ATOM 5150 C CA . ASN A 1 637 ? 0.869 -61.417 -11.606 1.00 33.19 637 ASN A CA 1
ATOM 5151 C C . ASN A 1 637 ? 2.221 -61.262 -12.315 1.00 33.19 637 ASN A C 1
ATOM 5153 O O . ASN A 1 637 ? 2.818 -62.256 -12.727 1.00 33.19 637 ASN A O 1
ATOM 5157 N N . ALA A 1 638 ? 2.688 -60.031 -12.465 1.00 26.11 638 ALA A N 1
ATOM 5158 C CA . ALA A 1 638 ? 4.063 -59.734 -12.817 1.00 26.11 638 ALA A CA 1
ATOM 5159 C C . ALA A 1 638 ? 4.524 -58.603 -11.900 1.00 26.11 638 ALA A C 1
ATOM 5161 O O . ALA A 1 638 ? 4.054 -57.472 -11.987 1.00 26.11 638 ALA A O 1
ATOM 5162 N N . THR A 1 639 ? 5.416 -58.949 -10.977 1.00 27.41 639 THR A N 1
ATOM 5163 C CA . THR A 1 639 ? 6.307 -58.009 -10.300 1.00 27.41 639 THR A CA 1
ATOM 5164 C C . THR A 1 639 ? 6.890 -57.050 -11.344 1.00 27.41 639 THR A C 1
ATOM 5166 O O . THR A 1 639 ? 7.442 -57.537 -12.335 1.00 27.41 639 THR A O 1
ATOM 5169 N N . PRO A 1 640 ? 6.785 -55.720 -11.173 1.00 29.81 640 PRO A N 1
ATOM 5170 C CA . PRO A 1 640 ? 7.392 -54.800 -12.115 1.00 29.81 640 PRO A CA 1
ATOM 5171 C C . PRO A 1 640 ? 8.910 -54.888 -11.964 1.00 29.81 640 PRO A C 1
ATOM 5173 O O . PRO A 1 640 ? 9.464 -54.628 -10.896 1.00 29.81 640 PRO A O 1
ATOM 5176 N N . ASP A 1 641 ? 9.569 -55.292 -13.042 1.00 27.86 641 ASP A N 1
ATOM 5177 C CA . ASP A 1 641 ? 11.007 -55.164 -13.230 1.00 27.86 641 ASP A CA 1
ATOM 5178 C C . ASP A 1 641 ? 11.365 -53.659 -13.195 1.00 27.86 641 ASP A C 1
ATOM 5180 O O . ASP A 1 641 ? 10.824 -52.894 -14.000 1.00 27.86 641 ASP A O 1
ATOM 5184 N N . PRO A 1 642 ? 12.231 -53.188 -12.277 1.00 35.84 642 PRO A N 1
ATOM 5185 C CA . PRO A 1 642 ? 12.561 -51.766 -12.129 1.00 35.84 642 PRO A CA 1
ATOM 5186 C C . PRO A 1 642 ? 13.366 -51.193 -13.309 1.00 35.84 642 PRO A C 1
ATOM 5188 O O . PRO A 1 642 ? 13.735 -50.023 -13.289 1.00 35.84 642 PRO A O 1
ATOM 5191 N N . SER A 1 643 ? 13.651 -51.990 -14.343 1.00 31.02 643 SER A N 1
ATOM 5192 C CA . SER A 1 643 ? 14.508 -51.606 -15.468 1.00 31.02 643 SER A CA 1
ATOM 5193 C C . SER A 1 643 ? 13.784 -51.020 -16.691 1.00 31.02 643 SER A C 1
ATOM 5195 O O . SER A 1 643 ? 14.439 -50.724 -17.690 1.00 31.02 643 SER A O 1
ATOM 5197 N N . LYS A 1 644 ? 12.459 -50.814 -16.645 1.00 34.88 644 LYS A N 1
ATOM 5198 C CA . LYS A 1 644 ? 11.699 -50.171 -17.737 1.00 34.88 644 LYS A CA 1
ATOM 5199 C C . LYS A 1 644 ? 10.570 -49.277 -17.221 1.00 34.88 644 LYS A C 1
ATOM 5201 O O . LYS A 1 644 ? 9.393 -49.591 -17.377 1.00 34.88 644 LYS A O 1
ATOM 5206 N N . GLN A 1 645 ? 10.923 -48.149 -16.613 1.00 36.84 645 GLN A N 1
ATOM 5207 C CA . GLN A 1 645 ? 10.052 -46.976 -16.657 1.00 36.84 645 GLN A CA 1
ATOM 5208 C C . GLN A 1 645 ? 10.477 -46.164 -17.879 1.00 36.84 645 GLN A C 1
ATOM 5210 O O . GLN A 1 645 ? 11.647 -45.815 -18.001 1.00 36.84 645 GLN A O 1
ATOM 5215 N N . ASP A 1 646 ? 9.552 -45.914 -18.805 1.00 37.28 646 ASP A N 1
ATOM 5216 C CA . ASP A 1 646 ? 9.779 -44.977 -19.904 1.00 37.28 646 ASP A CA 1
ATOM 5217 C C . ASP A 1 646 ? 9.959 -43.570 -19.308 1.00 37.28 646 ASP A C 1
ATOM 5219 O O . ASP A 1 646 ? 9.004 -42.829 -19.059 1.00 37.28 646 ASP A O 1
ATOM 5223 N N . GLU A 1 647 ? 11.216 -43.236 -19.015 1.00 39.09 647 GLU A N 1
ATOM 5224 C CA . GLU A 1 647 ? 11.705 -41.937 -18.564 1.00 39.09 647 GLU A CA 1
ATOM 5225 C C . GLU A 1 647 ? 11.559 -40.904 -19.693 1.00 39.09 647 GLU A C 1
ATOM 5227 O O . GLU A 1 647 ? 12.513 -40.547 -20.378 1.00 39.09 647 GLU A O 1
ATOM 5232 N N . THR A 1 648 ? 10.349 -40.396 -19.920 1.00 40.69 648 THR A N 1
ATOM 5233 C CA . THR A 1 648 ? 10.135 -39.229 -20.797 1.00 40.69 648 THR A CA 1
ATOM 5234 C C . THR A 1 648 ? 9.932 -37.934 -20.005 1.00 40.69 648 THR A C 1
ATOM 5236 O O . THR A 1 648 ? 9.292 -37.003 -20.491 1.00 40.69 648 THR A O 1
ATOM 5239 N N . GLY A 1 649 ? 10.436 -37.871 -18.770 1.00 46.03 649 GLY A N 1
ATOM 5240 C CA . GLY A 1 649 ? 10.476 -36.665 -17.940 1.00 46.03 649 GLY A CA 1
ATOM 5241 C C . GLY A 1 649 ? 11.912 -36.346 -17.514 1.00 46.03 649 GLY A C 1
ATOM 5242 O O . GLY A 1 649 ? 12.737 -37.258 -17.459 1.00 46.03 649 GLY A O 1
ATOM 5243 N N . PRO A 1 650 ? 12.253 -35.077 -17.219 1.00 41.69 650 PRO A N 1
ATOM 5244 C CA . PRO A 1 650 ? 13.531 -34.772 -16.588 1.00 41.69 650 PRO A CA 1
ATOM 5245 C C . PRO A 1 650 ? 13.610 -35.524 -15.257 1.00 41.69 650 PRO A C 1
ATOM 5247 O O . PRO A 1 650 ? 12.657 -35.482 -14.477 1.00 41.69 650 PRO A O 1
ATOM 5250 N N . ALA A 1 651 ? 14.728 -36.207 -15.008 1.00 45.59 651 ALA A N 1
ATOM 5251 C CA . ALA A 1 651 ? 14.968 -36.879 -13.738 1.00 45.59 651 ALA A CA 1
ATOM 5252 C C . ALA A 1 651 ? 14.703 -35.891 -12.591 1.00 45.59 651 ALA A C 1
ATOM 5254 O O . ALA A 1 651 ? 15.297 -34.807 -12.555 1.00 45.59 651 ALA A O 1
ATOM 5255 N N . LYS A 1 652 ? 13.769 -36.236 -11.693 1.00 48.97 652 LYS A N 1
ATOM 5256 C CA . LYS A 1 652 ? 13.520 -35.455 -10.479 1.00 48.97 652 LYS A CA 1
ATOM 5257 C C . LYS A 1 652 ? 14.824 -35.497 -9.687 1.00 48.97 652 LYS A C 1
ATOM 5259 O O . LYS A 1 652 ? 15.257 -36.566 -9.273 1.00 48.97 652 LYS A O 1
ATOM 5264 N N . LEU A 1 653 ? 15.506 -34.357 -9.599 1.00 51.62 653 LEU A N 1
ATOM 5265 C CA . LEU A 1 653 ? 16.749 -34.258 -8.848 1.00 51.62 653 LEU A CA 1
ATOM 5266 C C . LEU A 1 653 ? 16.364 -34.238 -7.375 1.00 51.62 653 LEU A C 1
ATOM 5268 O O . LEU A 1 653 ? 15.691 -33.301 -6.942 1.00 51.62 653 LEU A O 1
ATOM 5272 N N . ASP A 1 654 ? 16.759 -35.275 -6.645 1.00 52.69 654 ASP A N 1
ATOM 5273 C CA . ASP A 1 654 ? 16.584 -35.304 -5.199 1.00 52.69 654 ASP A CA 1
ATOM 5274 C C . ASP A 1 654 ? 17.294 -34.078 -4.601 1.00 52.69 654 ASP A C 1
ATOM 5276 O O . ASP A 1 654 ? 18.457 -33.787 -4.915 1.00 52.69 654 ASP A O 1
ATOM 5280 N N . LEU A 1 655 ? 16.564 -33.345 -3.764 1.00 57.31 655 LEU A N 1
ATOM 5281 C CA . LEU A 1 655 ? 16.990 -32.173 -3.012 1.00 57.31 655 LEU A CA 1
ATOM 5282 C C . LEU A 1 655 ? 18.278 -32.468 -2.228 1.00 57.31 655 LEU A C 1
ATOM 5284 O O . LEU A 1 655 ? 19.093 -31.567 -2.047 1.00 57.31 655 LEU A O 1
ATOM 5288 N N . ASN A 1 656 ? 18.467 -33.724 -1.798 1.00 59.66 656 ASN A N 1
ATOM 5289 C CA . ASN A 1 656 ? 19.626 -34.256 -1.079 1.00 59.66 656 ASN A CA 1
ATOM 5290 C C . ASN A 1 656 ? 20.070 -33.346 0.076 1.00 59.66 656 ASN A C 1
ATOM 5292 O O . ASN A 1 656 ? 21.254 -33.220 0.384 1.00 59.66 656 ASN A O 1
ATOM 5296 N N . ASP A 1 657 ? 19.100 -32.687 0.708 1.00 68.88 657 ASP A N 1
ATOM 5297 C CA . ASP A 1 657 ? 19.329 -31.719 1.768 1.00 68.88 657 ASP A CA 1
ATOM 5298 C C . ASP A 1 657 ? 19.381 -32.451 3.117 1.00 68.88 657 ASP A C 1
ATOM 5300 O O . ASP A 1 657 ? 18.534 -33.296 3.435 1.00 68.88 657 ASP A O 1
ATOM 5304 N N . ASP A 1 658 ? 20.392 -32.154 3.934 1.00 67.44 658 ASP A N 1
ATOM 5305 C CA . ASP A 1 658 ? 20.574 -32.784 5.248 1.00 67.44 658 ASP A CA 1
ATOM 5306 C C . ASP A 1 658 ? 19.469 -32.401 6.245 1.00 67.44 658 ASP A C 1
ATOM 5308 O O . ASP A 1 658 ? 19.257 -33.093 7.241 1.00 67.44 658 ASP A O 1
ATOM 5312 N N . THR A 1 659 ? 18.738 -31.319 5.974 1.00 72.56 659 THR A N 1
ATOM 5313 C CA . THR A 1 659 ? 17.704 -30.757 6.842 1.00 72.56 659 THR A CA 1
ATOM 5314 C C . THR A 1 659 ? 16.296 -30.951 6.293 1.00 72.56 659 THR A C 1
ATOM 5316 O O . THR A 1 659 ? 15.407 -31.331 7.058 1.00 72.56 659 THR A O 1
ATOM 5319 N N . LEU A 1 660 ? 16.069 -30.728 4.998 1.00 71.81 660 LEU A N 1
ATOM 5320 C CA . LEU A 1 660 ? 14.745 -30.805 4.375 1.00 71.81 660 LEU A CA 1
ATOM 5321 C C . LEU A 1 660 ? 14.404 -32.230 3.907 1.00 71.81 660 LEU A C 1
ATOM 5323 O O . LEU A 1 660 ? 15.278 -33.052 3.638 1.00 71.81 660 LEU A O 1
ATOM 5327 N N . LEU A 1 661 ? 13.108 -32.537 3.846 1.00 71.31 661 LEU A N 1
ATOM 5328 C CA . LEU A 1 661 ? 12.604 -33.756 3.213 1.00 71.31 661 LEU A CA 1
ATOM 5329 C C . LEU A 1 661 ? 12.375 -33.518 1.714 1.00 71.31 661 LEU A C 1
ATOM 5331 O O . LEU A 1 661 ? 11.973 -32.427 1.314 1.00 71.31 661 LEU A O 1
ATOM 5335 N N . GLU A 1 662 ? 12.580 -34.563 0.909 1.00 65.06 662 GLU A N 1
ATOM 5336 C CA . GLU A 1 662 ? 12.358 -34.564 -0.550 1.00 65.06 662 GLU A CA 1
ATOM 5337 C C . GLU A 1 662 ? 10.908 -34.260 -0.942 1.00 65.06 662 GLU A C 1
ATOM 5339 O O . GLU A 1 662 ? 10.609 -33.605 -1.939 1.00 65.06 662 GLU A O 1
ATOM 5344 N N . SER A 1 663 ? 9.987 -34.758 -0.126 1.00 67.62 663 SER A N 1
ATOM 5345 C CA . SER A 1 663 ? 8.556 -34.517 -0.205 1.00 67.62 663 SER A CA 1
ATOM 5346 C C . SER A 1 663 ? 8.011 -34.430 1.216 1.00 67.62 663 SER A C 1
ATOM 5348 O O . SER A 1 663 ? 8.659 -34.856 2.176 1.00 67.62 663 SER A O 1
ATOM 5350 N N . ILE A 1 664 ? 6.836 -33.827 1.371 1.00 75.56 664 ILE A N 1
ATOM 5351 C CA . ILE A 1 664 ? 6.189 -33.738 2.679 1.00 75.56 664 ILE A CA 1
ATOM 5352 C C . ILE A 1 664 ? 5.893 -35.163 3.154 1.00 75.56 664 ILE A C 1
ATOM 5354 O O . ILE A 1 664 ? 5.164 -35.899 2.494 1.00 75.56 664 ILE A O 1
ATOM 5358 N N . SER A 1 665 ? 6.449 -35.549 4.303 1.00 79.50 665 SER A N 1
ATOM 5359 C CA . SER A 1 665 ? 6.108 -36.822 4.937 1.00 79.50 665 SER A CA 1
ATOM 5360 C C . SER A 1 665 ? 4.836 -36.617 5.749 1.00 79.50 665 SER A C 1
ATOM 5362 O O . SER A 1 665 ? 4.854 -35.923 6.767 1.00 79.50 665 SER A O 1
ATOM 5364 N N . PHE A 1 666 ? 3.726 -37.163 5.261 1.00 80.62 666 PHE A N 1
ATOM 5365 C CA . PHE A 1 666 ? 2.441 -37.143 5.958 1.00 80.62 666 PHE A CA 1
ATOM 5366 C C . PHE A 1 666 ? 2.405 -38.220 7.048 1.00 80.62 666 PHE A C 1
ATOM 5368 O O . PHE A 1 666 ? 2.965 -39.301 6.861 1.00 80.62 666 PHE A O 1
ATOM 5375 N N . SER A 1 667 ? 1.767 -37.937 8.187 1.00 76.88 667 SER A N 1
ATOM 5376 C CA . SER A 1 667 ? 1.590 -38.942 9.242 1.00 76.88 667 SER A CA 1
ATOM 5377 C C . SER A 1 667 ? 0.596 -40.025 8.822 1.00 76.88 667 SER A C 1
ATOM 5379 O O . SER A 1 667 ? -0.452 -39.734 8.241 1.00 76.88 667 SER A O 1
ATOM 5381 N N . GLU A 1 668 ? 0.896 -41.282 9.163 1.00 60.50 668 GLU A N 1
ATOM 5382 C CA . GLU A 1 668 ? -0.062 -42.382 9.029 1.00 60.50 668 GLU A CA 1
ATOM 5383 C C . GLU A 1 668 ? -1.282 -42.121 9.921 1.00 60.50 668 GLU A C 1
ATOM 5385 O O . GLU A 1 668 ? -1.149 -41.793 11.103 1.00 60.50 668 GLU A O 1
ATOM 5390 N N . ARG A 1 669 ? -2.484 -42.270 9.354 1.00 54.88 669 ARG A N 1
ATOM 5391 C CA . ARG A 1 669 ? -3.744 -42.127 10.092 1.00 54.88 669 ARG A CA 1
ATOM 5392 C C . ARG A 1 669 ? -3.873 -43.260 11.125 1.00 54.88 669 ARG A C 1
ATOM 5394 O O . ARG A 1 669 ? -3.926 -44.423 10.723 1.00 54.88 669 ARG A O 1
ATOM 5401 N N . PRO A 1 670 ? -4.013 -42.972 12.431 1.00 44.59 670 PRO A N 1
ATOM 5402 C CA . PRO A 1 670 ? -4.511 -43.955 13.387 1.00 44.59 670 PRO A CA 1
ATOM 5403 C C . PRO A 1 670 ? -5.943 -44.351 13.005 1.00 44.59 670 PRO A C 1
ATOM 5405 O O . PRO A 1 670 ? -6.773 -43.482 12.740 1.00 44.59 670 PRO A O 1
ATOM 5408 N N . ALA A 1 671 ? -6.259 -45.647 13.015 1.00 43.03 671 ALA A N 1
ATOM 5409 C CA . ALA A 1 671 ? -7.591 -46.149 12.658 1.00 43.03 671 ALA A CA 1
ATOM 5410 C C . ALA A 1 671 ? -8.739 -45.593 13.539 1.00 43.03 671 ALA A C 1
ATOM 5412 O O . ALA A 1 671 ? -9.892 -45.650 13.121 1.00 43.03 671 ALA A O 1
ATOM 5413 N N . ASP A 1 672 ? -8.421 -45.012 14.707 1.00 36.97 672 ASP A N 1
ATOM 5414 C CA . ASP A 1 672 ? -9.379 -44.567 15.733 1.00 36.97 672 ASP A CA 1
ATOM 5415 C C . ASP A 1 672 ? -9.419 -43.040 15.985 1.00 36.97 672 ASP A C 1
ATOM 5417 O O . ASP A 1 672 ? -10.121 -42.583 16.889 1.00 36.97 672 ASP A O 1
ATOM 5421 N N . SER A 1 673 ? -8.689 -42.207 15.233 1.00 39.25 673 SER A N 1
ATOM 5422 C CA . SER A 1 673 ? -8.715 -40.747 15.451 1.00 39.25 673 SER A CA 1
ATOM 5423 C C . SER A 1 673 ? -9.855 -40.064 14.688 1.00 39.25 673 SER A C 1
ATOM 5425 O O . SER A 1 673 ? -9.946 -40.187 13.467 1.00 39.25 673 SER A O 1
ATOM 5427 N N . GLN A 1 674 ? -10.696 -39.305 15.404 1.00 38.69 674 GLN A N 1
ATOM 5428 C CA . GLN A 1 674 ? -11.708 -38.423 14.811 1.00 38.69 674 GLN A CA 1
ATOM 5429 C C . GLN A 1 674 ? -11.049 -37.449 13.827 1.00 38.69 674 GLN A C 1
ATOM 5431 O O . GLN A 1 674 ? -10.049 -36.804 14.148 1.00 38.69 674 GLN A O 1
ATOM 5436 N N . ALA A 1 675 ? -11.608 -37.389 12.620 1.00 41.25 675 ALA A N 1
ATOM 5437 C CA . ALA A 1 675 ? -11.127 -36.552 11.534 1.00 41.25 675 ALA A CA 1
ATOM 5438 C C . ALA A 1 675 ? -11.139 -35.062 11.942 1.00 41.25 675 ALA A C 1
ATOM 5440 O O . ALA A 1 675 ? -12.085 -34.633 12.607 1.00 41.25 675 ALA A O 1
ATOM 5441 N N . PRO A 1 676 ? -10.122 -34.261 11.573 1.00 43.12 676 PRO A N 1
ATOM 5442 C CA . PRO A 1 676 ? -10.139 -32.820 11.813 1.00 43.12 676 PRO A CA 1
ATOM 5443 C C . PRO A 1 676 ? -11.366 -32.165 11.152 1.00 43.12 676 PRO A C 1
ATOM 5445 O O . PRO A 1 676 ? -11.775 -32.556 10.055 1.00 43.12 676 PRO A O 1
ATOM 5448 N N . GLU A 1 677 ? -11.955 -31.165 11.820 1.00 40.19 677 GLU A N 1
ATOM 5449 C CA . GLU A 1 677 ? -13.108 -30.402 11.319 1.00 40.19 677 GLU A CA 1
ATOM 5450 C C . GLU A 1 677 ? -12.814 -29.857 9.905 1.00 40.19 677 GLU A C 1
ATOM 5452 O O . GLU A 1 677 ? -11.939 -29.013 9.717 1.00 40.19 677 GLU A O 1
ATOM 5457 N N . GLY A 1 678 ? -13.517 -30.396 8.901 1.00 44.84 678 GLY A N 1
ATOM 5458 C CA . GLY A 1 678 ? -13.309 -30.122 7.470 1.00 44.84 678 GLY A CA 1
ATOM 5459 C C . GLY A 1 678 ? -13.280 -31.383 6.593 1.00 44.84 678 GLY A C 1
ATOM 5460 O O . GLY A 1 678 ? -13.777 -31.358 5.466 1.00 44.84 678 GLY A O 1
ATOM 5461 N N . GLU A 1 679 ? -12.803 -32.519 7.118 1.00 46.06 679 GLU A N 1
ATOM 5462 C CA . GLU A 1 679 ? -12.731 -33.798 6.380 1.00 46.06 679 GLU A CA 1
ATOM 5463 C C . GLU A 1 679 ? -14.091 -34.514 6.220 1.00 46.06 679 GLU A C 1
ATOM 5465 O O . GLU A 1 679 ? -14.209 -35.422 5.395 1.00 46.06 679 GLU A O 1
ATOM 5470 N N . GLU A 1 680 ? -15.139 -34.103 6.945 1.00 48.59 680 GLU A N 1
ATOM 5471 C CA . GLU A 1 680 ? -16.511 -34.609 6.742 1.00 48.59 680 GLU A CA 1
ATOM 5472 C C . GLU A 1 680 ? -17.091 -34.227 5.367 1.00 48.59 680 GLU A C 1
ATOM 5474 O O . GLU A 1 680 ? -18.026 -34.867 4.893 1.00 48.59 680 GLU A O 1
ATOM 5479 N N . SER A 1 681 ? -16.512 -33.219 4.702 1.00 57.53 681 SER A N 1
ATOM 5480 C CA . SER A 1 681 ? -16.972 -32.694 3.408 1.00 57.53 681 SER A CA 1
ATOM 5481 C C . SER A 1 681 ? -16.324 -33.346 2.174 1.00 57.53 681 SER A C 1
ATOM 5483 O O . SER A 1 681 ? -16.694 -33.021 1.045 1.00 57.53 681 SER A O 1
ATOM 5485 N N . LEU A 1 682 ? -15.356 -34.256 2.355 1.00 67.94 682 LEU A N 1
ATOM 5486 C CA . LEU A 1 682 ? -14.601 -34.851 1.247 1.00 67.94 682 LEU A CA 1
ATOM 5487 C C . LEU A 1 682 ? -15.365 -36.009 0.569 1.00 67.94 682 LEU A C 1
ATOM 5489 O O . LEU A 1 682 ? -15.845 -36.910 1.263 1.00 67.94 682 LEU A O 1
ATOM 5493 N N . PRO A 1 683 ? -15.408 -36.063 -0.778 1.00 76.12 683 PRO A N 1
ATOM 5494 C CA . PRO A 1 683 ? -15.938 -37.207 -1.514 1.00 76.12 683 PRO A CA 1
ATOM 5495 C C . PRO A 1 683 ? -15.265 -38.537 -1.116 1.00 76.12 683 PRO A C 1
ATOM 5497 O O . PRO A 1 683 ? -14.046 -38.570 -0.901 1.00 76.12 683 PRO A O 1
ATOM 5500 N N . PRO A 1 684 ? -16.008 -39.664 -1.078 1.00 74.38 684 PRO A N 1
ATOM 5501 C CA . PRO A 1 684 ? -15.470 -40.969 -0.681 1.00 74.38 684 PRO A CA 1
ATOM 5502 C C . PRO A 1 684 ? -14.257 -41.407 -1.508 1.00 74.38 684 PRO A C 1
ATOM 5504 O O . PRO A 1 684 ? -13.324 -42.004 -0.970 1.00 74.38 684 PRO A O 1
ATOM 5507 N N . ALA A 1 685 ? -14.243 -41.078 -2.804 1.00 74.75 685 ALA A N 1
ATOM 5508 C CA . ALA A 1 685 ? -13.154 -41.440 -3.701 1.00 74.75 685 ALA A CA 1
ATOM 5509 C C . ALA A 1 685 ? -11.855 -40.670 -3.413 1.00 74.75 685 ALA A C 1
ATOM 5511 O O . ALA A 1 685 ? -10.784 -41.218 -3.661 1.00 74.75 685 ALA A O 1
ATOM 5512 N N . LEU A 1 686 ? -11.929 -39.456 -2.849 1.00 79.25 686 LEU A N 1
ATOM 5513 C CA . LEU A 1 686 ? -10.756 -38.678 -2.430 1.00 79.25 686 LEU A CA 1
ATOM 5514 C C . LEU A 1 686 ? -10.263 -39.078 -1.036 1.00 79.25 686 LEU A C 1
ATOM 5516 O O . LEU A 1 686 ? -9.063 -39.048 -0.779 1.00 79.25 686 LEU A O 1
ATOM 5520 N N . LYS A 1 687 ? -11.164 -39.509 -0.145 1.00 75.38 687 LYS A N 1
ATOM 5521 C CA . LYS A 1 687 ? -10.811 -39.941 1.219 1.00 75.38 687 LYS A CA 1
ATOM 5522 C C . LYS A 1 687 ? -9.917 -41.188 1.243 1.00 75.38 687 LYS A C 1
ATOM 5524 O O . LYS A 1 687 ? -9.114 -41.339 2.166 1.00 75.38 687 LYS A O 1
ATOM 5529 N N . ALA A 1 688 ? -10.072 -42.053 0.239 1.00 72.31 688 ALA A N 1
ATOM 5530 C CA . ALA A 1 688 ? -9.317 -43.292 0.063 1.00 72.31 688 ALA A CA 1
ATOM 5531 C C . ALA A 1 688 ? -7.958 -43.111 -0.643 1.00 72.31 688 ALA A C 1
ATOM 5533 O O . ALA A 1 688 ? -7.221 -44.086 -0.775 1.00 72.31 688 ALA A O 1
ATOM 5534 N N . LEU A 1 689 ? -7.629 -41.904 -1.123 1.00 77.06 689 LEU A N 1
ATOM 5535 C CA . LEU A 1 689 ? -6.345 -41.639 -1.772 1.00 77.06 689 LEU A CA 1
ATOM 5536 C C . LEU A 1 689 ? -5.230 -41.498 -0.740 1.00 77.06 689 LEU A C 1
ATOM 5538 O O . LEU A 1 689 ? -5.409 -40.850 0.291 1.00 77.06 689 LEU A O 1
ATOM 5542 N N . ASP A 1 690 ? -4.065 -42.050 -1.069 1.00 75.50 690 ASP A N 1
ATOM 5543 C CA . ASP A 1 690 ? -2.825 -41.750 -0.364 1.00 75.50 690 ASP A CA 1
ATOM 5544 C C . ASP A 1 690 ? -2.331 -40.350 -0.784 1.00 75.50 690 ASP A C 1
ATOM 5546 O O . ASP A 1 690 ? -2.045 -40.136 -1.968 1.00 75.50 690 ASP A O 1
ATOM 5550 N N . PRO A 1 691 ? -2.223 -39.381 0.146 1.00 74.06 691 PRO A N 1
ATOM 5551 C CA . PRO A 1 691 ? -1.724 -38.042 -0.155 1.00 74.06 691 PRO A CA 1
ATOM 5552 C C . PRO A 1 691 ? -0.298 -38.025 -0.715 1.00 74.06 691 PRO A C 1
ATOM 5554 O O . PRO A 1 691 ? 0.023 -37.129 -1.497 1.00 74.06 691 PRO A O 1
ATOM 5557 N N . ALA A 1 692 ? 0.541 -38.998 -0.334 1.00 70.12 692 ALA A N 1
ATOM 5558 C CA . ALA A 1 692 ? 1.932 -39.093 -0.775 1.00 70.12 692 ALA A CA 1
ATOM 5559 C C . ALA A 1 692 ? 2.080 -39.730 -2.167 1.00 70.12 692 ALA A C 1
ATOM 5561 O O . ALA A 1 692 ? 3.089 -39.511 -2.836 1.00 70.12 692 ALA A O 1
ATOM 5562 N N . ASN A 1 693 ? 1.085 -40.501 -2.618 1.00 75.44 693 ASN A N 1
ATOM 5563 C CA . ASN A 1 693 ? 1.157 -41.274 -3.855 1.00 75.44 693 ASN A CA 1
ATOM 5564 C C . ASN A 1 693 ? -0.184 -41.265 -4.608 1.00 75.44 693 ASN A C 1
ATOM 5566 O O . ASN A 1 693 ? -0.911 -42.259 -4.671 1.00 75.44 693 ASN A O 1
ATOM 5570 N N . GLN A 1 694 ? -0.528 -40.101 -5.162 1.00 83.56 694 GLN A N 1
ATOM 5571 C CA . GLN A 1 694 ? -1.775 -39.893 -5.899 1.00 83.56 694 GLN A CA 1
ATOM 5572 C C . GLN A 1 694 ? -1.674 -40.347 -7.370 1.00 83.56 694 GLN A C 1
ATOM 5574 O O . GLN A 1 694 ? -0.603 -40.261 -7.972 1.00 83.56 694 GLN A O 1
ATOM 5579 N N . PRO A 1 695 ? -2.789 -40.782 -7.995 1.00 82.12 695 PRO A N 1
ATOM 5580 C CA . PRO A 1 695 ? -2.798 -41.248 -9.381 1.00 82.12 695 PRO A CA 1
ATOM 5581 C C . PRO A 1 695 ? -2.480 -40.136 -10.393 1.00 82.12 695 PRO A C 1
ATOM 5583 O O . PRO A 1 695 ? -2.704 -38.945 -10.136 1.00 82.12 695 PRO A O 1
ATOM 5586 N N . LYS A 1 696 ? -2.021 -40.546 -11.583 1.00 80.12 696 LYS A N 1
ATOM 5587 C CA . LYS A 1 696 ? -1.739 -39.639 -12.703 1.00 80.12 696 LYS A CA 1
ATOM 5588 C C . LYS A 1 696 ? -3.007 -38.966 -13.218 1.00 80.12 696 LYS A C 1
ATOM 5590 O O . LYS A 1 696 ? -4.024 -39.628 -13.402 1.00 80.12 696 LYS A O 1
ATOM 5595 N N . LEU A 1 697 ? -2.933 -37.655 -13.435 1.00 80.56 697 LEU A N 1
ATOM 5596 C CA . LEU A 1 697 ? -4.029 -36.836 -13.943 1.00 80.56 697 LEU A CA 1
ATOM 5597 C C . LEU A 1 697 ? -3.981 -36.750 -15.471 1.00 80.56 697 LEU A C 1
ATOM 5599 O O . LEU A 1 697 ? -2.919 -36.755 -16.103 1.00 80.56 697 LEU A O 1
ATOM 5603 N N . GLU A 1 698 ? -5.152 -36.616 -16.082 1.00 78.00 698 GLU A N 1
ATOM 5604 C CA . GLU A 1 698 ? -5.227 -36.262 -17.495 1.00 78.00 698 GLU A CA 1
ATOM 5605 C C . GLU A 1 698 ? -4.839 -34.788 -17.718 1.00 78.00 698 GLU A C 1
ATOM 5607 O O . GLU A 1 698 ? -4.893 -33.948 -16.812 1.00 78.00 698 GLU A O 1
ATOM 5612 N N . ALA A 1 699 ? -4.408 -34.462 -18.941 1.00 73.00 699 ALA A N 1
ATOM 5613 C CA . ALA A 1 699 ? -3.873 -33.139 -19.265 1.00 73.00 699 ALA A CA 1
ATOM 5614 C C . ALA A 1 699 ? -4.908 -32.016 -19.070 1.00 73.00 699 ALA A C 1
ATOM 5616 O O . ALA A 1 699 ? -4.564 -30.974 -18.519 1.00 73.00 699 ALA A O 1
ATOM 5617 N N . LEU A 1 700 ? -6.167 -32.238 -19.467 1.00 75.19 700 LEU A N 1
ATOM 5618 C CA . LEU A 1 700 ? -7.247 -31.260 -19.291 1.00 75.19 700 LEU A CA 1
ATOM 5619 C C . LEU A 1 700 ? -7.575 -31.037 -17.811 1.00 75.19 700 LEU A C 1
ATOM 5621 O O . LEU A 1 700 ? -7.701 -29.895 -17.392 1.00 75.19 700 LEU A O 1
ATOM 5625 N N . ASP A 1 701 ? -7.604 -32.096 -17.000 1.00 84.50 701 ASP A N 1
ATOM 5626 C CA . ASP A 1 701 ? -7.869 -31.985 -15.559 1.00 84.50 701 ASP A CA 1
ATOM 5627 C C . ASP A 1 701 ? -6.730 -31.239 -14.837 1.00 84.50 701 ASP A C 1
ATOM 5629 O O . ASP A 1 701 ? -6.959 -30.434 -13.933 1.00 84.50 701 ASP A O 1
ATOM 5633 N N . SER A 1 702 ? -5.490 -31.437 -15.297 1.00 81.00 702 SER A N 1
ATOM 5634 C CA . SER A 1 702 ? -4.329 -30.666 -14.843 1.00 81.00 702 SER A CA 1
ATOM 5635 C C . SER A 1 702 ? -4.424 -29.185 -15.240 1.00 81.00 702 SER A C 1
ATOM 5637 O O . SER A 1 702 ? -4.083 -28.318 -14.438 1.00 81.00 702 SER A O 1
ATOM 5639 N N . ILE A 1 703 ? -4.917 -28.873 -16.447 1.00 78.69 703 ILE A N 1
ATOM 5640 C CA . ILE A 1 703 ? -5.184 -27.491 -16.885 1.00 78.69 703 ILE A CA 1
ATOM 5641 C C . ILE A 1 703 ? -6.287 -26.861 -16.025 1.00 78.69 703 ILE A C 1
ATOM 5643 O O . ILE A 1 703 ? -6.129 -25.716 -15.608 1.00 78.69 703 ILE A O 1
ATOM 5647 N N . THR A 1 704 ? -7.345 -27.603 -15.679 1.00 83.44 704 THR A N 1
ATOM 5648 C CA . THR A 1 704 ? -8.404 -27.136 -14.769 1.00 83.44 704 THR A CA 1
ATOM 5649 C C . THR A 1 704 ? -7.830 -26.682 -13.426 1.00 83.44 704 THR A C 1
ATOM 5651 O O . THR A 1 704 ? -8.158 -25.591 -12.964 1.00 83.44 704 THR A O 1
ATOM 5654 N N . LEU A 1 705 ? -6.918 -27.460 -12.822 1.00 85.25 705 LEU A N 1
ATOM 5655 C CA . LEU A 1 705 ? -6.254 -27.072 -11.568 1.00 85.25 705 LEU A CA 1
ATOM 5656 C C . LEU A 1 705 ? -5.399 -25.802 -11.720 1.00 85.25 705 LEU A C 1
ATOM 5658 O O . LEU A 1 705 ? -5.394 -24.958 -10.825 1.00 85.25 705 LEU A O 1
ATOM 5662 N N . LEU A 1 706 ? -4.687 -25.645 -12.841 1.00 81.56 706 LEU A N 1
ATOM 5663 C CA . LEU A 1 706 ? -3.865 -24.456 -13.098 1.00 81.56 706 LEU A CA 1
ATOM 5664 C C . LEU A 1 706 ? -4.709 -23.205 -13.376 1.00 81.56 706 LEU A C 1
ATOM 5666 O O . LEU A 1 706 ? -4.364 -22.131 -12.891 1.00 81.56 706 LEU A O 1
ATOM 5670 N N . ASN A 1 707 ? -5.825 -23.327 -14.097 1.00 76.50 707 ASN A N 1
ATOM 5671 C CA . ASN A 1 707 ? -6.761 -22.220 -14.306 1.00 76.50 707 ASN A CA 1
ATOM 5672 C C . ASN A 1 707 ? -7.451 -21.824 -12.995 1.00 76.50 707 ASN A C 1
ATOM 5674 O O . ASN A 1 707 ? -7.616 -20.636 -12.719 1.00 76.50 707 ASN A O 1
ATOM 5678 N N . PHE A 1 708 ? -7.774 -22.800 -12.139 1.00 82.62 708 PHE A N 1
ATOM 5679 C CA . PHE A 1 708 ? -8.283 -22.523 -10.798 1.00 82.62 708 PHE A CA 1
ATOM 5680 C C . PHE A 1 708 ? -7.255 -21.739 -9.971 1.00 82.62 708 PHE A C 1
ATOM 5682 O O . PHE A 1 708 ? -7.603 -20.723 -9.373 1.00 82.62 708 PHE A O 1
ATOM 5689 N N . ALA A 1 709 ? -5.978 -22.135 -10.025 1.00 79.38 709 ALA A N 1
ATOM 5690 C CA . ALA A 1 709 ? -4.874 -21.409 -9.401 1.00 79.38 709 ALA A CA 1
ATOM 5691 C C . ALA A 1 709 ? -4.763 -19.961 -9.929 1.00 79.38 709 ALA A C 1
ATOM 5693 O O . ALA A 1 709 ? -4.671 -19.025 -9.134 1.00 79.38 709 ALA A O 1
ATOM 5694 N N . SER A 1 710 ? -4.856 -19.753 -11.249 1.00 72.69 710 SER A N 1
ATOM 5695 C CA . SER A 1 710 ? -4.882 -18.415 -11.867 1.00 72.69 710 SER A CA 1
ATOM 5696 C C . SER A 1 710 ? -6.050 -17.551 -11.360 1.00 72.69 710 SER A C 1
ATOM 5698 O O . SER A 1 710 ? -5.839 -16.382 -11.045 1.00 72.69 710 SER A O 1
ATOM 5700 N N . SER A 1 711 ? -7.247 -18.126 -11.187 1.00 71.75 711 SER A N 1
ATOM 5701 C CA . SER A 1 711 ? -8.438 -17.426 -10.656 1.00 71.75 711 SER A CA 1
ATOM 5702 C C . SER A 1 711 ? -8.358 -17.061 -9.159 1.00 71.75 711 SER A C 1
ATOM 5704 O O . SER A 1 711 ? -9.220 -16.353 -8.631 1.00 71.75 711 SER A O 1
ATOM 5706 N N . ILE A 1 712 ? -7.361 -17.587 -8.435 1.00 70.75 712 ILE A N 1
ATOM 5707 C CA . ILE A 1 712 ? -7.080 -17.247 -7.027 1.00 70.75 712 ILE A CA 1
ATOM 5708 C C . ILE A 1 712 ? -6.038 -16.124 -6.937 1.00 70.75 712 ILE A C 1
ATOM 5710 O O . ILE A 1 712 ? -6.060 -15.337 -5.986 1.00 70.75 712 ILE A O 1
ATOM 5714 N N . THR A 1 713 ? -5.117 -16.026 -7.906 1.00 60.41 713 THR A N 1
ATOM 5715 C CA . THR A 1 713 ? -3.991 -15.081 -7.850 1.00 60.41 713 THR A CA 1
ATOM 5716 C C . THR A 1 713 ? -4.431 -13.616 -7.926 1.00 60.41 713 THR A C 1
ATOM 5718 O O . THR A 1 713 ? -4.502 -13.009 -8.988 1.00 60.41 713 THR A O 1
ATOM 5721 N N . ASN A 1 714 ? -4.662 -13.006 -6.763 1.00 53.75 714 ASN A N 1
ATOM 5722 C CA . ASN A 1 714 ? -4.877 -11.570 -6.633 1.00 53.75 714 ASN A CA 1
ATOM 5723 C C . ASN A 1 714 ? -3.532 -10.828 -6.779 1.00 53.75 714 ASN A C 1
ATOM 5725 O O . ASN A 1 714 ? -2.534 -11.182 -6.151 1.00 53.75 714 ASN A O 1
ATOM 5729 N N . THR A 1 715 ? -3.487 -9.781 -7.604 1.00 47.00 715 THR A N 1
ATOM 5730 C CA . THR A 1 715 ? -2.260 -9.014 -7.891 1.00 47.00 715 THR A CA 1
ATOM 5731 C C . THR A 1 715 ? -1.812 -8.103 -6.738 1.00 47.00 715 THR A C 1
ATOM 5733 O O . THR A 1 715 ? -0.730 -7.514 -6.813 1.00 47.00 715 THR A O 1
ATOM 5736 N N . SER A 1 716 ? -2.594 -8.004 -5.654 1.00 41.03 716 SER A N 1
ATOM 5737 C CA . SER A 1 716 ? -2.252 -7.223 -4.460 1.00 41.03 716 SER A CA 1
ATOM 5738 C C . SER A 1 716 ? -1.161 -7.898 -3.604 1.00 41.03 716 SER A C 1
ATOM 5740 O O . SER A 1 716 ? -1.398 -8.963 -3.030 1.00 41.03 716 SER A O 1
ATOM 5742 N N . PRO A 1 717 ? 0.014 -7.263 -3.406 1.00 40.41 717 PRO A N 1
ATOM 5743 C CA . PRO A 1 717 ? 1.084 -7.790 -2.552 1.00 40.41 717 PRO A CA 1
ATOM 5744 C C . PRO A 1 717 ? 0.713 -7.905 -1.064 1.00 40.41 717 PRO A C 1
ATOM 5746 O O . PRO A 1 717 ? 1.446 -8.534 -0.305 1.00 40.41 717 PRO A O 1
ATOM 5749 N N . ALA A 1 718 ? -0.387 -7.274 -0.635 1.00 40.22 718 ALA A N 1
ATOM 5750 C CA . ALA A 1 718 ? -0.808 -7.226 0.764 1.00 40.22 718 ALA A CA 1
ATOM 5751 C C . ALA A 1 718 ? -1.466 -8.533 1.250 1.00 40.22 718 ALA A C 1
ATOM 5753 O O . ALA A 1 718 ? -1.438 -8.821 2.445 1.00 40.22 718 ALA A O 1
ATOM 5754 N N . ASN A 1 719 ? -2.006 -9.353 0.341 1.00 47.16 719 ASN A N 1
ATOM 5755 C CA . ASN A 1 719 ? -2.745 -10.570 0.687 1.00 47.16 719 ASN A CA 1
ATOM 5756 C C . ASN A 1 719 ? -1.862 -11.820 0.546 1.00 47.16 719 ASN A C 1
ATOM 5758 O O . ASN A 1 719 ? -2.070 -12.651 -0.338 1.00 47.16 719 ASN A O 1
ATOM 5762 N N . GLY A 1 720 ? -0.876 -11.967 1.438 1.00 47.25 720 GLY A N 1
ATOM 5763 C CA . GLY A 1 720 ? 0.059 -13.104 1.458 1.00 47.25 720 GLY A CA 1
ATOM 5764 C C . GLY A 1 720 ? -0.595 -14.493 1.550 1.00 47.25 720 GLY A C 1
ATOM 5765 O O . GLY A 1 720 ? 0.004 -15.462 1.095 1.00 47.25 720 GLY A O 1
ATOM 5766 N N . LEU A 1 721 ? -1.839 -14.588 2.047 1.00 49.44 721 LEU A N 1
ATOM 5767 C CA . LEU A 1 721 ? -2.610 -15.840 2.126 1.00 49.44 721 LEU A CA 1
ATOM 5768 C C . LEU A 1 721 ? -2.865 -16.482 0.748 1.00 49.44 721 LEU A C 1
ATOM 5770 O O . LEU A 1 721 ? -2.891 -17.703 0.637 1.00 49.44 721 LEU A O 1
ATOM 5774 N N . THR A 1 722 ? -2.995 -15.672 -0.309 1.00 64.38 722 THR A N 1
ATOM 5775 C CA . THR A 1 722 ? -3.304 -16.163 -1.667 1.00 64.38 722 THR A CA 1
ATOM 5776 C C . THR A 1 722 ? -2.173 -17.005 -2.261 1.00 64.38 722 THR A C 1
ATOM 5778 O O . THR A 1 722 ? -2.437 -17.962 -2.983 1.00 64.38 722 THR A O 1
ATOM 5781 N N . ARG A 1 723 ? -0.905 -16.716 -1.929 1.00 67.75 723 ARG A N 1
ATOM 5782 C CA . ARG A 1 723 ? 0.250 -17.492 -2.422 1.00 67.75 723 ARG A CA 1
ATOM 5783 C C . ARG A 1 723 ? 0.279 -18.906 -1.849 1.00 67.75 723 ARG A C 1
ATOM 5785 O O . ARG A 1 723 ? 0.497 -19.855 -2.598 1.00 67.75 723 ARG A O 1
ATOM 5792 N N . GLU A 1 724 ? 0.021 -19.027 -0.549 1.00 73.38 724 GLU A N 1
ATOM 5793 C CA . GLU A 1 724 ? -0.016 -20.311 0.163 1.00 73.38 724 GLU A CA 1
ATOM 5794 C C . GLU A 1 724 ? -1.213 -21.172 -0.266 1.00 73.38 724 GLU A C 1
ATOM 5796 O O . GLU A 1 724 ? -1.118 -22.394 -0.278 1.00 73.38 724 GLU A O 1
ATOM 5801 N N . GLU A 1 725 ? -2.317 -20.548 -0.685 1.00 77.44 725 GLU A N 1
ATOM 5802 C CA . GLU A 1 725 ? -3.471 -21.247 -1.261 1.00 77.44 725 GLU A CA 1
ATOM 5803 C C . GLU A 1 725 ? -3.231 -21.683 -2.718 1.00 77.44 725 GLU A C 1
ATOM 5805 O O . GLU A 1 725 ? -3.709 -22.735 -3.134 1.00 77.44 725 GLU A O 1
ATOM 5810 N N . THR A 1 726 ? -2.454 -20.918 -3.496 1.00 77.00 726 THR A N 1
ATOM 5811 C CA . THR A 1 726 ? -2.191 -21.205 -4.921 1.00 77.00 726 THR A CA 1
ATOM 5812 C C . THR A 1 726 ? -1.145 -22.315 -5.113 1.00 77.00 726 THR A C 1
ATOM 5814 O O . THR A 1 726 ? -1.247 -23.122 -6.040 1.00 77.00 726 THR A O 1
ATOM 5817 N N . LEU A 1 727 ? -0.129 -22.379 -4.242 1.00 83.12 727 LEU A N 1
ATOM 5818 C CA . LEU A 1 727 ? 0.999 -23.312 -4.367 1.00 83.12 727 LEU A CA 1
ATOM 5819 C C . LEU A 1 727 ? 0.584 -24.802 -4.419 1.00 83.12 727 LEU A C 1
ATOM 5821 O O . LEU A 1 727 ? 1.078 -25.504 -5.304 1.00 83.12 727 LEU A O 1
ATOM 5825 N N . PRO A 1 728 ? -0.333 -25.305 -3.565 1.00 86.38 728 PRO A N 1
ATOM 5826 C CA . PRO A 1 728 ? -0.772 -26.703 -3.580 1.00 86.38 728 PRO A CA 1
ATOM 5827 C C . PRO A 1 728 ? -1.325 -27.183 -4.930 1.00 86.38 728 PRO A C 1
ATOM 5829 O O . PRO A 1 728 ? -1.102 -28.336 -5.299 1.00 86.38 728 PRO A O 1
ATOM 5832 N N . TYR A 1 729 ? -1.996 -26.312 -5.693 1.00 86.62 729 TYR A N 1
ATOM 5833 C CA . TYR A 1 729 ? -2.518 -26.645 -7.024 1.00 86.62 729 TYR A CA 1
ATOM 5834 C C . TYR A 1 729 ? -1.390 -26.887 -8.030 1.00 86.62 729 TYR A C 1
ATOM 5836 O O . TYR A 1 729 ? -1.398 -27.893 -8.741 1.00 86.62 729 TYR A O 1
ATOM 5844 N N . ALA A 1 730 ? -0.385 -26.006 -8.054 1.00 84.19 730 ALA A N 1
ATOM 5845 C CA . ALA A 1 730 ? 0.787 -26.176 -8.909 1.00 84.19 730 ALA A CA 1
ATOM 5846 C C . ALA A 1 730 ? 1.596 -27.416 -8.495 1.00 84.19 730 ALA A C 1
ATOM 5848 O O . ALA A 1 730 ? 1.978 -28.214 -9.350 1.00 84.19 730 ALA A O 1
ATOM 5849 N N . THR A 1 731 ? 1.794 -27.627 -7.190 1.00 85.38 731 THR A N 1
ATOM 5850 C CA . THR A 1 731 ? 2.496 -28.803 -6.659 1.00 85.38 731 THR A CA 1
ATOM 5851 C C . THR A 1 731 ? 1.786 -30.103 -7.026 1.00 85.38 731 THR A C 1
ATOM 5853 O O . THR A 1 731 ? 2.455 -31.031 -7.459 1.00 85.38 731 THR A O 1
ATOM 5856 N N . ARG A 1 732 ? 0.447 -30.175 -6.971 1.00 86.31 732 ARG A N 1
ATOM 5857 C CA . ARG A 1 732 ? -0.299 -31.388 -7.356 1.00 86.31 732 ARG A CA 1
ATOM 5858 C C . ARG A 1 732 ? -0.141 -31.763 -8.832 1.00 86.31 732 ARG A C 1
ATOM 5860 O O . ARG A 1 732 ? -0.121 -32.949 -9.159 1.00 86.31 732 ARG A O 1
ATOM 5867 N N . VAL A 1 733 ? -0.038 -30.779 -9.727 1.00 81.19 733 VAL A N 1
ATOM 5868 C CA . VAL A 1 733 ? 0.198 -31.032 -11.161 1.00 81.19 733 VAL A CA 1
ATOM 5869 C C . VAL A 1 733 ? 1.629 -31.532 -11.409 1.00 81.19 733 VAL A C 1
ATOM 5871 O O . VAL A 1 733 ? 1.849 -32.336 -12.319 1.00 81.19 733 VAL A O 1
ATOM 5874 N N . LEU A 1 734 ? 2.586 -31.094 -10.584 1.00 79.56 734 LEU A N 1
ATOM 5875 C CA . LEU A 1 734 ? 3.992 -31.504 -10.651 1.00 79.56 734 LEU A CA 1
ATOM 5876 C C . LEU A 1 734 ? 4.239 -32.879 -10.009 1.00 79.56 734 LEU A C 1
ATOM 5878 O O . LEU A 1 734 ? 4.893 -33.725 -10.616 1.00 79.56 734 LEU A O 1
ATOM 5882 N N . ASP A 1 735 ? 3.695 -33.125 -8.816 1.00 72.88 735 ASP A N 1
ATOM 5883 C CA . ASP A 1 735 ? 3.833 -34.383 -8.082 1.00 72.88 735 ASP A CA 1
ATOM 5884 C C . ASP A 1 735 ? 2.802 -35.402 -8.586 1.00 72.88 735 ASP A C 1
ATOM 5886 O O . ASP A 1 735 ? 1.647 -35.459 -8.159 1.00 72.88 735 ASP A O 1
ATOM 5890 N N . GLY A 1 736 ? 3.241 -36.192 -9.570 1.00 64.31 736 GLY A N 1
ATOM 5891 C CA . GLY A 1 736 ? 2.494 -37.318 -10.128 1.00 64.31 736 GLY A CA 1
ATOM 5892 C C . GLY A 1 736 ? 1.378 -36.945 -11.108 1.00 64.31 736 GLY A C 1
ATOM 5893 O O . GLY A 1 736 ? 0.576 -37.806 -11.424 1.00 64.31 736 GLY A O 1
ATOM 5894 N N . GLY A 1 737 ? 1.274 -35.699 -11.585 1.00 55.72 737 GLY A N 1
ATOM 5895 C CA . GLY A 1 737 ? 0.062 -35.182 -12.239 1.00 55.72 737 GLY A CA 1
ATOM 5896 C C . GLY A 1 737 ? -0.008 -35.273 -13.763 1.00 55.72 737 GLY A C 1
ATOM 5897 O O . GLY A 1 737 ? -0.832 -36.011 -14.273 1.00 55.72 737 GLY A O 1
ATOM 5898 N N . SER A 1 738 ? 0.779 -34.513 -14.525 1.00 58.72 738 SER A N 1
ATOM 5899 C CA . SER A 1 738 ? 0.493 -34.344 -15.965 1.00 58.72 738 SER A CA 1
ATOM 5900 C C . SER A 1 738 ? 1.142 -35.405 -16.870 1.00 58.72 738 SER A C 1
ATOM 5902 O O . SER A 1 738 ? 2.337 -35.682 -16.779 1.00 58.72 738 SER A O 1
ATOM 5904 N N . SER A 1 739 ? 0.387 -35.959 -17.827 1.00 57.38 739 SER A N 1
ATOM 5905 C CA . SER A 1 739 ? 0.936 -36.714 -18.970 1.00 57.38 739 SER A CA 1
ATOM 5906 C C . SER A 1 739 ? 1.542 -35.828 -20.064 1.00 57.38 739 SER A C 1
ATOM 5908 O O . SER A 1 739 ? 2.261 -36.335 -20.922 1.00 57.38 739 SER A O 1
ATOM 5910 N N . ASN A 1 740 ? 1.274 -34.518 -20.027 1.00 64.88 740 ASN A N 1
ATOM 5911 C CA . ASN A 1 740 ? 1.645 -33.553 -21.056 1.00 64.88 740 ASN A CA 1
ATOM 5912 C C . ASN A 1 740 ? 2.692 -32.543 -20.546 1.00 64.88 740 ASN A C 1
ATOM 5914 O O . ASN A 1 740 ? 2.490 -31.853 -19.539 1.00 64.88 740 ASN A O 1
ATOM 5918 N N . TRP A 1 741 ? 3.793 -32.425 -21.291 1.00 65.94 741 TRP A N 1
ATOM 5919 C CA . TRP A 1 741 ? 4.937 -31.570 -20.973 1.00 65.94 741 TRP A CA 1
ATOM 5920 C C . TRP A 1 741 ? 4.627 -30.066 -20.968 1.00 65.94 741 TRP A C 1
ATOM 5922 O O . TRP A 1 741 ? 5.159 -29.319 -20.144 1.00 65.94 741 TRP A O 1
ATOM 5932 N N . GLN A 1 742 ? 3.745 -29.602 -21.853 1.00 57.34 742 GLN A N 1
ATOM 5933 C CA . GLN A 1 742 ? 3.370 -28.190 -21.917 1.00 57.34 742 GLN A CA 1
ATOM 5934 C C . GLN A 1 742 ? 2.617 -27.763 -20.651 1.00 57.34 742 GLN A C 1
ATOM 5936 O O . GLN A 1 742 ? 2.878 -26.695 -20.098 1.00 57.34 742 GLN A O 1
ATOM 5941 N N . VAL A 1 743 ? 1.743 -28.636 -20.147 1.00 63.06 743 VAL A N 1
ATOM 5942 C CA . VAL A 1 743 ? 1.004 -28.424 -18.895 1.00 63.06 743 VAL A CA 1
ATOM 5943 C C . VAL A 1 743 ? 1.948 -28.474 -17.690 1.00 63.06 743 VAL A C 1
ATOM 5945 O O . VAL A 1 743 ? 1.867 -27.624 -16.807 1.00 63.06 743 VAL A O 1
ATOM 5948 N N . TYR A 1 744 ? 2.910 -29.402 -17.691 1.00 67.44 744 TYR A N 1
ATOM 5949 C CA . TYR A 1 744 ? 3.952 -29.476 -16.662 1.00 67.44 744 TYR A CA 1
ATOM 5950 C C . TYR A 1 744 ? 4.814 -28.199 -16.618 1.00 67.44 744 TYR A C 1
ATOM 5952 O O . TYR A 1 744 ? 5.067 -27.644 -15.550 1.00 67.44 744 TYR A O 1
ATOM 5960 N N . THR A 1 745 ? 5.201 -27.669 -17.782 1.00 62.91 745 THR A N 1
ATOM 5961 C CA . THR A 1 745 ? 5.962 -26.412 -17.898 1.00 62.91 745 THR A CA 1
ATOM 5962 C C . THR A 1 745 ? 5.159 -25.215 -17.386 1.00 62.91 745 THR A C 1
ATOM 5964 O O . THR A 1 745 ? 5.699 -24.360 -16.684 1.00 62.91 745 THR A O 1
ATOM 5967 N N . GLN A 1 746 ? 3.858 -25.158 -17.685 1.00 66.12 746 GLN A N 1
ATOM 5968 C CA . GLN A 1 746 ? 2.979 -24.117 -17.155 1.00 66.12 746 GLN A CA 1
ATOM 5969 C C . GLN A 1 746 ? 2.867 -24.202 -15.623 1.00 66.12 746 GLN A C 1
ATOM 5971 O O . GLN A 1 746 ? 2.935 -23.171 -14.956 1.00 66.12 746 GLN A O 1
ATOM 5976 N N . ALA A 1 747 ? 2.773 -25.408 -15.054 1.00 71.19 747 ALA A N 1
ATOM 5977 C CA . ALA A 1 747 ? 2.780 -25.611 -13.605 1.00 71.19 747 ALA A CA 1
ATOM 5978 C C . ALA A 1 747 ? 4.098 -25.151 -12.959 1.00 71.19 747 ALA A C 1
ATOM 5980 O O . ALA A 1 747 ? 4.071 -24.473 -11.931 1.00 71.19 747 ALA A O 1
ATOM 5981 N N . LEU A 1 748 ? 5.246 -25.436 -13.588 1.00 68.44 748 LEU A N 1
ATOM 5982 C CA . LEU A 1 748 ? 6.549 -24.922 -13.152 1.00 68.44 748 LEU A CA 1
ATOM 5983 C C . LEU A 1 748 ? 6.612 -23.395 -13.195 1.00 68.44 748 LEU A C 1
ATOM 5985 O O . LEU A 1 748 ? 7.161 -22.796 -12.279 1.00 68.44 748 LEU A O 1
ATOM 5989 N N . LEU A 1 749 ? 6.040 -22.756 -14.220 1.00 66.00 749 LEU A N 1
ATOM 5990 C CA . LEU A 1 749 ? 6.002 -21.297 -14.326 1.00 66.00 749 LEU A CA 1
ATOM 5991 C C . LEU A 1 749 ? 5.134 -20.668 -13.227 1.00 66.00 749 LEU A C 1
ATOM 5993 O O . LEU A 1 749 ? 5.522 -19.662 -12.628 1.00 66.00 749 LEU A O 1
ATOM 5997 N N . VAL A 1 750 ? 3.965 -21.256 -12.949 1.00 71.00 750 VAL A N 1
ATOM 5998 C CA . VAL A 1 750 ? 3.095 -20.834 -11.840 1.00 71.00 750 VAL A CA 1
ATOM 5999 C C . VAL A 1 750 ? 3.844 -20.987 -10.517 1.00 71.00 750 VAL A C 1
ATOM 6001 O O . VAL A 1 750 ? 3.961 -20.021 -9.766 1.00 71.00 750 VAL A O 1
ATOM 6004 N N . ARG A 1 751 ? 4.456 -22.152 -10.277 1.00 76.25 751 ARG A N 1
ATOM 6005 C CA . ARG A 1 751 ? 5.271 -22.419 -9.089 1.00 76.25 751 ARG A CA 1
ATOM 6006 C C . ARG A 1 751 ? 6.461 -21.466 -8.973 1.00 76.25 751 ARG A C 1
ATOM 6008 O O . ARG A 1 751 ? 6.649 -20.897 -7.911 1.00 76.25 751 ARG A O 1
ATOM 6015 N N . SER A 1 752 ? 7.208 -21.190 -10.042 1.00 68.38 752 SER A N 1
ATOM 6016 C CA . SER A 1 752 ? 8.368 -20.285 -10.000 1.00 68.38 752 SER A CA 1
ATOM 6017 C C . SER A 1 752 ? 7.977 -18.839 -9.696 1.00 68.38 752 SER A C 1
ATOM 6019 O O . SER A 1 752 ? 8.714 -18.124 -9.020 1.00 68.38 752 SER A O 1
ATOM 6021 N N . ARG A 1 753 ? 6.807 -18.398 -10.185 1.00 64.31 753 ARG A N 1
ATOM 6022 C CA . ARG A 1 753 ? 6.249 -17.076 -9.859 1.00 64.31 753 ARG A CA 1
ATOM 6023 C C . ARG A 1 753 ? 5.859 -16.971 -8.382 1.00 64.31 753 ARG A C 1
ATOM 6025 O O . ARG A 1 753 ? 5.923 -15.876 -7.828 1.00 64.31 753 ARG A O 1
ATOM 6032 N N . ILE A 1 754 ? 5.477 -18.089 -7.762 1.00 67.94 754 ILE A N 1
ATOM 6033 C CA . ILE A 1 754 ? 5.124 -18.174 -6.340 1.00 67.94 754 ILE A CA 1
ATOM 6034 C C . ILE A 1 754 ? 6.379 -18.314 -5.463 1.00 67.94 754 ILE A C 1
ATOM 6036 O O . ILE A 1 754 ? 6.522 -17.582 -4.486 1.00 67.94 754 ILE A O 1
ATOM 6040 N N . GLU A 1 755 ? 7.282 -19.230 -5.818 1.00 67.06 755 GLU A N 1
ATOM 6041 C CA . GLU A 1 755 ? 8.424 -19.658 -5.002 1.00 67.06 755 GLU A CA 1
ATOM 6042 C C . GLU A 1 755 ? 9.644 -18.743 -5.080 1.00 67.06 755 GLU A C 1
ATOM 6044 O O . GLU A 1 755 ? 10.470 -18.848 -4.187 1.00 67.06 755 GLU A O 1
ATOM 6049 N N . GLY A 1 756 ? 9.751 -17.862 -6.089 1.00 55.50 756 GLY A N 1
ATOM 6050 C CA . GLY A 1 756 ? 10.750 -16.786 -6.206 1.00 55.50 756 GLY A CA 1
ATOM 6051 C C . GLY A 1 756 ? 12.160 -17.123 -5.673 1.00 55.50 756 GLY A C 1
ATOM 6052 O O . GLY A 1 756 ? 12.385 -17.007 -4.470 1.00 55.50 756 GLY A O 1
ATOM 6053 N N . PRO A 1 757 ? 13.147 -17.462 -6.526 1.00 44.47 757 PRO A N 1
ATOM 6054 C CA . PRO A 1 757 ? 14.405 -18.053 -6.068 1.00 44.47 757 PRO A CA 1
ATOM 6055 C C . PRO A 1 757 ? 15.175 -17.145 -5.104 1.00 44.47 757 PRO A C 1
ATOM 6057 O O . PRO A 1 757 ? 15.276 -15.929 -5.308 1.00 44.47 757 PRO A O 1
ATOM 6060 N N . LYS A 1 758 ? 15.795 -17.751 -4.087 1.00 43.81 758 LYS A N 1
ATOM 6061 C CA . LYS A 1 758 ? 16.785 -17.055 -3.253 1.00 43.81 758 LYS A CA 1
ATOM 6062 C C . LYS A 1 758 ? 18.043 -16.808 -4.087 1.00 43.81 758 LYS A C 1
ATOM 6064 O O . LYS A 1 758 ? 18.393 -17.616 -4.945 1.00 43.81 758 LYS A O 1
ATOM 6069 N N . GLU A 1 759 ? 18.778 -15.723 -3.823 1.00 40.47 759 GLU A N 1
ATOM 6070 C CA . GLU A 1 759 ? 20.018 -15.402 -4.565 1.00 40.47 759 GLU A CA 1
ATOM 6071 C C . GLU A 1 759 ? 21.035 -16.565 -4.589 1.00 40.47 759 GLU A C 1
ATOM 6073 O O . GLU A 1 759 ? 21.825 -16.671 -5.526 1.00 40.47 759 GLU A O 1
ATOM 6078 N N . SER A 1 760 ? 20.987 -17.458 -3.597 1.00 41.56 760 SER A N 1
ATOM 6079 C CA . SER A 1 760 ? 21.834 -18.649 -3.471 1.00 41.56 760 SER A CA 1
ATOM 6080 C C . SER A 1 760 ? 21.532 -19.782 -4.460 1.00 41.56 760 SER A C 1
ATOM 6082 O O . SER A 1 760 ? 22.384 -20.645 -4.641 1.00 41.56 760 SER A O 1
ATOM 6084 N N . GLU A 1 761 ? 20.351 -19.806 -5.082 1.00 42.22 761 GLU A N 1
ATOM 6085 C CA . GLU A 1 761 ? 19.840 -20.937 -5.884 1.00 42.22 761 GLU A CA 1
ATOM 6086 C C . GLU A 1 761 ? 19.990 -20.716 -7.403 1.00 42.22 761 GLU A C 1
ATOM 6088 O O . GLU A 1 761 ? 19.577 -21.542 -8.214 1.00 42.22 761 GLU A O 1
ATOM 6093 N N . SER A 1 762 ? 20.579 -19.593 -7.828 1.00 45.94 762 SER A N 1
ATOM 6094 C CA . SER A 1 762 ? 20.705 -19.259 -9.248 1.00 45.94 762 SER A CA 1
ATOM 6095 C C . SER A 1 762 ? 21.949 -19.882 -9.895 1.00 45.94 762 SER A C 1
ATOM 6097 O O . SER A 1 762 ? 23.066 -19.692 -9.413 1.00 45.94 762 SER A O 1
ATOM 6099 N N . ALA A 1 763 ? 21.772 -20.556 -11.040 1.00 47.12 763 ALA A N 1
ATOM 6100 C CA . ALA A 1 763 ? 22.866 -21.136 -11.828 1.00 47.12 763 ALA A CA 1
ATOM 6101 C C . ALA A 1 763 ? 23.917 -20.091 -12.240 1.00 47.12 763 ALA A C 1
ATOM 6103 O O . ALA A 1 763 ? 23.627 -18.896 -12.355 1.00 47.12 763 ALA A O 1
ATOM 6104 N N . SER A 1 764 ? 25.148 -20.532 -12.510 1.00 46.47 764 SER A N 1
ATOM 6105 C CA . SER A 1 764 ? 26.225 -19.623 -12.905 1.00 46.47 764 SER A CA 1
ATOM 6106 C C . SER A 1 764 ? 25.854 -18.844 -14.176 1.00 46.47 764 SER A C 1
ATOM 6108 O O . SER A 1 764 ? 25.139 -19.334 -15.052 1.00 46.47 764 SER A O 1
ATOM 6110 N N . ALA A 1 765 ? 26.356 -17.612 -14.324 1.00 45.09 765 ALA A N 1
ATOM 6111 C CA . ALA A 1 765 ? 26.049 -16.803 -15.508 1.00 45.09 765 ALA A CA 1
ATOM 6112 C C . ALA A 1 765 ? 26.410 -17.518 -16.827 1.00 45.09 765 ALA A C 1
ATOM 6114 O O . ALA A 1 765 ? 25.731 -17.305 -17.825 1.00 45.09 765 ALA A O 1
ATOM 6115 N N . SER A 1 766 ? 27.426 -18.391 -16.823 1.00 40.47 766 SER A N 1
ATOM 6116 C CA . SER A 1 766 ? 27.836 -19.148 -18.012 1.00 40.47 766 SER A CA 1
ATOM 6117 C C . SER A 1 766 ? 26.823 -20.228 -18.414 1.00 40.47 766 SER A C 1
ATOM 6119 O O . SER A 1 766 ? 26.532 -20.381 -19.598 1.00 40.47 766 SER A O 1
ATOM 6121 N N . GLU A 1 767 ? 26.217 -20.916 -17.441 1.00 45.25 767 GLU A N 1
ATOM 6122 C CA . GLU A 1 767 ? 25.198 -21.939 -17.700 1.00 45.25 767 GLU A CA 1
ATOM 6123 C C . GLU A 1 767 ? 23.885 -21.310 -18.149 1.00 45.25 767 GLU A C 1
ATOM 6125 O O . GLU A 1 767 ? 23.272 -21.781 -19.103 1.00 45.25 767 GLU A O 1
ATOM 6130 N N . ARG A 1 768 ? 23.494 -20.186 -17.535 1.00 49.22 768 ARG A N 1
ATOM 6131 C CA . ARG A 1 768 ? 22.297 -19.440 -17.952 1.00 49.22 768 ARG A CA 1
ATOM 6132 C C . ARG A 1 768 ? 22.423 -18.920 -19.387 1.00 49.22 768 ARG A C 1
ATOM 6134 O O . ARG A 1 768 ? 21.465 -18.986 -20.149 1.00 49.22 768 ARG A O 1
ATOM 6141 N N . LEU A 1 769 ? 23.609 -18.446 -19.780 1.00 45.09 769 LEU A N 1
ATOM 6142 C CA . LEU A 1 769 ? 23.872 -17.958 -21.140 1.00 45.09 769 LEU A CA 1
ATOM 6143 C C . LEU A 1 769 ? 23.879 -19.073 -22.194 1.00 45.09 769 LEU A C 1
ATOM 6145 O O . LEU A 1 769 ? 23.554 -18.807 -23.348 1.00 45.09 769 LEU A O 1
ATOM 6149 N N . ARG A 1 770 ? 24.206 -20.315 -21.817 1.00 43.12 770 ARG A N 1
ATOM 6150 C CA . ARG A 1 770 ? 24.216 -21.465 -22.735 1.00 43.12 770 ARG A CA 1
ATOM 6151 C C . ARG A 1 770 ? 22.822 -21.828 -23.251 1.00 43.12 770 ARG A C 1
ATOM 6153 O O . ARG A 1 770 ? 22.716 -22.316 -24.373 1.00 43.12 770 ARG A O 1
ATOM 6160 N N . TYR A 1 771 ? 21.792 -21.578 -22.442 1.00 39.91 771 TYR A N 1
ATOM 6161 C CA . TYR A 1 771 ? 20.408 -21.967 -22.726 1.00 39.91 771 TYR A CA 1
ATOM 6162 C C . TYR A 1 771 ? 19.484 -20.790 -23.075 1.00 39.91 771 TYR A C 1
ATOM 6164 O O . TYR A 1 771 ? 18.285 -20.974 -23.279 1.00 39.91 771 TYR A O 1
ATOM 6172 N N . ILE A 1 772 ? 20.030 -19.571 -23.154 1.00 43.56 772 ILE A N 1
ATOM 6173 C CA . ILE A 1 772 ? 19.247 -18.333 -23.285 1.00 43.56 772 ILE A CA 1
ATOM 6174 C C . ILE A 1 772 ? 18.412 -18.279 -24.574 1.00 43.56 772 ILE A C 1
ATOM 6176 O O . ILE A 1 772 ? 17.311 -17.733 -24.569 1.00 43.56 772 ILE A O 1
ATOM 6180 N N . PHE A 1 773 ? 18.905 -18.890 -25.657 1.00 38.06 773 PHE A N 1
ATOM 6181 C CA . PHE A 1 773 ? 18.205 -18.960 -26.942 1.00 38.06 773 PHE A CA 1
ATOM 6182 C C . PHE A 1 773 ? 17.205 -20.123 -27.016 1.00 38.06 773 PHE A C 1
ATOM 6184 O O . PHE A 1 773 ? 16.264 -20.052 -27.797 1.00 38.06 773 PHE A O 1
ATOM 6191 N N . GLN A 1 774 ? 17.374 -21.174 -26.202 1.00 40.09 774 GLN A N 1
ATOM 6192 C CA . GLN A 1 774 ? 16.432 -22.298 -26.124 1.00 40.09 774 GLN A CA 1
ATOM 6193 C C . GLN A 1 774 ? 15.261 -22.036 -25.161 1.00 40.09 774 GLN A C 1
ATOM 6195 O O . GLN A 1 774 ? 14.200 -22.624 -25.332 1.00 40.09 774 GLN A O 1
ATOM 6200 N N . LEU A 1 775 ? 15.437 -21.172 -24.154 1.00 38.06 775 LEU A N 1
ATOM 6201 C CA . LEU A 1 775 ? 14.458 -20.958 -23.077 1.00 38.06 775 LEU A CA 1
ATOM 6202 C C . LEU A 1 775 ? 13.533 -19.747 -23.277 1.00 38.06 775 LEU A C 1
ATOM 6204 O O . LEU A 1 775 ? 12.796 -19.414 -22.353 1.00 38.06 775 LEU A O 1
ATOM 6208 N N . ALA A 1 776 ? 13.587 -19.067 -24.432 1.00 46.72 776 ALA A N 1
ATOM 6209 C CA . ALA A 1 776 ? 12.845 -17.823 -24.697 1.00 46.72 776 ALA A CA 1
ATOM 6210 C C . ALA A 1 776 ? 12.883 -16.856 -23.493 1.00 46.72 776 ALA A C 1
ATOM 6212 O O . ALA A 1 776 ? 11.865 -16.303 -23.071 1.00 46.72 776 ALA A O 1
ATOM 6213 N N . SER A 1 777 ? 14.065 -16.731 -22.876 1.00 47.03 777 SER A N 1
ATOM 6214 C CA . SER A 1 777 ? 14.226 -15.967 -21.642 1.00 47.03 777 SER A CA 1
ATOM 6215 C C . SER A 1 777 ? 13.838 -14.508 -21.880 1.00 47.03 777 SER A C 1
ATOM 6217 O O . SER A 1 777 ? 14.216 -13.960 -22.922 1.00 47.03 777 SER A O 1
ATOM 6219 N N . PRO A 1 778 ? 13.115 -13.865 -20.939 1.00 50.53 778 PRO A N 1
ATOM 6220 C CA . PRO A 1 778 ? 12.747 -12.466 -21.083 1.00 50.53 778 PRO A CA 1
ATOM 6221 C C . PRO A 1 778 ? 14.008 -11.648 -21.312 1.00 50.53 778 PRO A C 1
ATOM 6223 O O . PRO A 1 778 ? 15.061 -11.893 -20.704 1.00 50.53 778 PRO A O 1
ATOM 6226 N N . TYR A 1 779 ? 13.920 -10.696 -22.231 1.00 57.75 779 TYR A N 1
ATOM 6227 C CA . TYR A 1 779 ? 15.083 -9.910 -22.564 1.00 57.75 779 TYR A CA 1
ATOM 6228 C C . TYR A 1 779 ? 15.512 -9.097 -21.347 1.00 57.75 779 TYR A C 1
ATOM 6230 O O . TYR A 1 779 ? 14.711 -8.709 -20.496 1.00 57.75 779 TYR A O 1
ATOM 6238 N N . ARG A 1 780 ? 16.807 -8.799 -21.275 1.00 54.44 780 ARG A N 1
ATOM 6239 C CA . ARG A 1 780 ? 17.381 -8.061 -20.150 1.00 54.44 780 ARG A CA 1
ATOM 6240 C C . ARG A 1 780 ? 16.637 -6.751 -19.854 1.00 54.44 780 ARG A C 1
ATOM 6242 O O . ARG A 1 780 ? 16.488 -6.408 -18.690 1.00 54.44 780 ARG A O 1
ATOM 6249 N N . TRP A 1 781 ? 16.184 -6.032 -20.878 1.00 61.88 781 TRP A N 1
ATOM 6250 C CA . TRP A 1 781 ? 15.441 -4.782 -20.701 1.00 61.88 781 TRP A CA 1
ATOM 6251 C C . TRP A 1 781 ? 14.047 -4.994 -20.103 1.00 61.88 781 TRP A C 1
ATOM 6253 O O . TRP A 1 781 ? 13.626 -4.164 -19.310 1.00 61.88 781 TRP A O 1
ATOM 6263 N N . ASP A 1 782 ? 13.372 -6.108 -20.397 1.00 56.62 782 ASP A N 1
ATOM 6264 C CA . ASP A 1 782 ? 12.064 -6.423 -19.805 1.00 56.62 782 ASP A CA 1
ATOM 6265 C C . ASP A 1 782 ? 12.213 -6.743 -18.316 1.00 56.62 782 ASP A C 1
ATOM 6267 O O . ASP A 1 782 ? 11.462 -6.237 -17.486 1.00 56.62 782 ASP A O 1
ATOM 6271 N N . LEU A 1 783 ? 13.248 -7.514 -17.964 1.00 61.94 783 LEU A N 1
ATOM 6272 C CA . LEU A 1 783 ? 13.597 -7.791 -16.569 1.00 61.94 783 LEU A CA 1
ATOM 6273 C C . LEU A 1 783 ? 14.003 -6.520 -15.816 1.00 61.94 783 LEU A C 1
ATOM 6275 O O . LEU A 1 783 ? 13.658 -6.346 -14.650 1.00 61.94 783 LEU A O 1
ATOM 6279 N N . GLU A 1 784 ? 14.748 -5.626 -16.467 1.00 66.31 784 GLU A N 1
ATOM 6280 C CA . GLU A 1 784 ? 15.136 -4.344 -15.884 1.00 66.31 784 GLU A CA 1
ATOM 6281 C C . GLU A 1 784 ? 13.925 -3.410 -15.710 1.00 66.31 784 GLU A C 1
ATOM 6283 O O . GLU A 1 784 ? 13.804 -2.786 -14.657 1.00 66.31 784 GLU A O 1
ATOM 6288 N N . ALA A 1 785 ? 13.001 -3.356 -16.672 1.00 70.56 785 ALA A N 1
ATOM 6289 C CA . ALA A 1 785 ? 11.762 -2.587 -16.566 1.00 70.56 785 ALA A CA 1
ATOM 6290 C C . ALA A 1 785 ? 10.847 -3.131 -15.459 1.00 70.56 785 ALA A C 1
ATOM 6292 O O . ALA A 1 785 ? 10.334 -2.356 -14.651 1.00 70.56 785 ALA A O 1
ATOM 6293 N N . GLU A 1 786 ? 10.695 -4.455 -15.351 1.00 73.75 786 GLU A N 1
ATOM 6294 C CA . GLU A 1 786 ? 9.948 -5.075 -14.254 1.00 73.75 786 GLU A CA 1
ATOM 6295 C C . GLU A 1 786 ? 10.603 -4.765 -12.903 1.00 73.75 786 GLU A C 1
ATOM 6297 O O . GLU A 1 786 ? 9.926 -4.343 -11.964 1.00 73.75 786 GLU A O 1
ATOM 6302 N N . LEU A 1 787 ? 11.929 -4.900 -12.806 1.00 72.94 787 LEU A N 1
ATOM 6303 C CA . LEU A 1 787 ? 12.680 -4.538 -11.607 1.00 72.94 787 LEU A CA 1
ATOM 6304 C C . LEU A 1 787 ? 12.450 -3.068 -11.230 1.00 72.94 787 LEU A C 1
ATOM 6306 O O . LEU A 1 787 ? 12.215 -2.766 -10.059 1.00 72.94 787 LEU A O 1
ATOM 6310 N N . ALA A 1 788 ? 12.490 -2.154 -12.200 1.00 74.88 788 ALA A N 1
ATOM 6311 C CA . ALA A 1 788 ? 12.205 -0.741 -11.984 1.00 74.88 788 ALA A CA 1
ATOM 6312 C C . ALA A 1 788 ? 10.763 -0.519 -11.498 1.00 74.88 788 ALA A C 1
ATOM 6314 O O . ALA A 1 788 ? 10.553 0.228 -10.541 1.00 74.88 788 ALA A O 1
ATOM 6315 N N . ALA A 1 789 ? 9.780 -1.227 -12.058 1.00 74.25 789 ALA A N 1
ATOM 6316 C CA . ALA A 1 789 ? 8.389 -1.166 -11.611 1.00 74.25 789 ALA A CA 1
ATOM 6317 C C . ALA A 1 789 ? 8.228 -1.650 -10.161 1.00 74.25 789 ALA A C 1
ATOM 6319 O O . ALA A 1 789 ? 7.541 -1.004 -9.364 1.00 74.25 789 ALA A O 1
ATOM 6320 N N . ARG A 1 790 ? 8.928 -2.725 -9.771 1.00 72.88 790 ARG A N 1
ATOM 6321 C CA . ARG A 1 790 ? 8.979 -3.185 -8.372 1.00 72.88 790 ARG A CA 1
ATOM 6322 C C . ARG A 1 790 ? 9.640 -2.161 -7.456 1.00 72.88 790 ARG A C 1
ATOM 6324 O O . ARG A 1 790 ? 9.127 -1.906 -6.369 1.00 72.88 790 ARG A O 1
ATOM 6331 N N . TRP A 1 791 ? 10.727 -1.523 -7.893 1.00 77.19 791 TRP A N 1
ATOM 6332 C CA . TRP A 1 791 ? 11.352 -0.436 -7.136 1.00 77.19 791 TRP A CA 1
ATOM 6333 C C . TRP A 1 791 ? 10.390 0.729 -6.906 1.00 77.19 791 TRP A C 1
ATOM 6335 O O . TRP A 1 791 ? 10.341 1.233 -5.788 1.00 77.19 791 TRP A O 1
ATOM 6345 N N . VAL A 1 792 ? 9.589 1.124 -7.903 1.00 79.00 792 VAL A N 1
ATOM 6346 C CA . VAL A 1 792 ? 8.551 2.156 -7.722 1.00 79.00 792 VAL A CA 1
ATOM 6347 C C . VAL A 1 792 ? 7.518 1.726 -6.679 1.00 79.00 792 VAL A C 1
ATOM 6349 O O . VAL A 1 792 ? 7.230 2.506 -5.775 1.00 79.00 792 VAL A O 1
ATOM 6352 N N . GLN A 1 793 ? 7.016 0.487 -6.745 1.00 73.81 793 GLN A N 1
ATOM 6353 C CA . GLN A 1 793 ? 6.053 -0.049 -5.766 1.00 73.81 793 GLN A CA 1
ATOM 6354 C C . GLN A 1 793 ? 6.611 -0.060 -4.333 1.00 73.81 793 GLN A C 1
ATOM 6356 O O . GLN A 1 793 ? 5.873 0.164 -3.378 1.00 73.81 793 GLN A O 1
ATOM 6361 N N . LEU A 1 794 ? 7.921 -0.272 -4.181 1.00 73.69 794 LEU A N 1
ATOM 6362 C CA . LEU A 1 794 ? 8.630 -0.228 -2.898 1.00 73.69 794 LEU A CA 1
ATOM 6363 C C . LEU A 1 794 ? 9.036 1.195 -2.462 1.00 73.69 794 LEU A C 1
ATOM 6365 O O . LEU A 1 794 ? 9.621 1.362 -1.392 1.00 73.69 794 LEU A O 1
ATOM 6369 N N . GLY A 1 795 ? 8.778 2.223 -3.278 1.00 82.25 795 GLY A N 1
ATOM 6370 C CA . GLY A 1 795 ? 9.180 3.613 -3.021 1.00 82.25 795 GLY A CA 1
ATOM 6371 C C . GLY A 1 795 ? 10.642 3.946 -3.362 1.00 82.25 795 GLY A C 1
ATOM 6372 O O . GLY A 1 795 ? 11.111 5.052 -3.089 1.00 82.25 795 GLY A O 1
ATOM 6373 N N . GLY A 1 796 ? 11.384 3.030 -3.989 1.00 85.94 796 GLY A N 1
ATOM 6374 C CA . GLY A 1 796 ? 12.762 3.209 -4.462 1.00 85.94 796 GLY A CA 1
ATOM 6375 C C . GLY A 1 796 ? 12.873 3.991 -5.776 1.00 85.94 796 GLY A C 1
ATOM 6376 O O . GLY A 1 796 ? 13.468 3.515 -6.742 1.00 85.94 796 GLY A O 1
ATOM 6377 N N . LEU A 1 797 ? 12.327 5.209 -5.811 1.00 88.94 797 LEU A N 1
ATOM 6378 C CA . LEU A 1 797 ? 12.143 5.996 -7.040 1.00 88.94 797 LEU A CA 1
ATOM 6379 C C . LEU A 1 797 ? 13.441 6.313 -7.789 1.00 88.94 797 LEU A C 1
ATOM 6381 O O . LEU A 1 797 ? 13.453 6.305 -9.011 1.00 88.94 797 LEU A O 1
ATOM 6385 N N . ARG A 1 798 ? 14.551 6.561 -7.085 1.00 86.19 798 ARG A N 1
ATOM 6386 C CA . ARG A 1 798 ? 15.831 6.896 -7.732 1.00 86.19 798 ARG A CA 1
ATOM 6387 C C . ARG A 1 798 ? 16.437 5.709 -8.481 1.00 86.19 798 ARG A C 1
ATOM 6389 O O . ARG A 1 798 ? 16.975 5.885 -9.565 1.00 86.19 798 ARG A O 1
ATOM 6396 N N . SER A 1 799 ? 16.348 4.515 -7.903 1.00 86.56 799 SER A N 1
ATOM 6397 C CA . SER A 1 799 ? 16.847 3.295 -8.541 1.00 86.56 799 SER A CA 1
ATOM 6398 C C . SER A 1 799 ? 15.977 2.898 -9.728 1.00 86.56 799 SER A C 1
ATOM 6400 O O . SER A 1 799 ? 16.513 2.493 -10.753 1.00 86.56 799 SER A O 1
ATOM 6402 N N . ALA A 1 800 ? 14.657 3.077 -9.618 1.00 85.62 800 ALA A N 1
ATOM 6403 C CA . ALA A 1 800 ? 13.753 2.920 -10.752 1.00 85.62 800 ALA A CA 1
ATOM 6404 C C . ALA A 1 800 ? 14.055 3.933 -11.866 1.00 85.62 800 ALA A C 1
ATOM 6406 O O . ALA A 1 800 ? 14.177 3.545 -13.022 1.00 85.62 800 ALA A O 1
ATOM 6407 N N . LEU A 1 801 ? 14.250 5.207 -11.512 1.00 88.31 801 LEU A N 1
ATOM 6408 C CA . LEU A 1 801 ? 14.558 6.286 -12.447 1.00 88.31 801 LEU A CA 1
ATOM 6409 C C . LEU A 1 801 ? 15.826 6.004 -13.262 1.00 88.31 801 LEU A C 1
ATOM 6411 O O . LEU A 1 801 ? 15.789 6.096 -14.481 1.00 88.31 801 LEU A O 1
ATOM 6415 N N . GLU A 1 802 ? 16.923 5.618 -12.605 1.00 85.19 802 GLU A N 1
ATOM 6416 C CA . GLU A 1 802 ? 18.186 5.292 -13.286 1.00 85.19 802 GLU A CA 1
ATOM 6417 C C . GLU A 1 802 ? 18.012 4.160 -14.312 1.00 85.19 802 GLU A C 1
ATOM 6419 O O . GLU A 1 802 ? 18.675 4.143 -15.351 1.00 85.19 802 GLU A O 1
ATOM 6424 N N . ILE A 1 803 ? 17.116 3.210 -14.031 1.00 74.38 803 ILE A N 1
ATOM 6425 C CA . ILE A 1 803 ? 16.797 2.123 -14.955 1.00 74.38 803 ILE A CA 1
ATOM 6426 C C . ILE A 1 803 ? 15.899 2.629 -16.090 1.00 74.38 803 ILE A C 1
ATOM 6428 O O . ILE A 1 803 ? 16.216 2.377 -17.248 1.00 74.38 803 ILE A O 1
ATOM 6432 N N . TYR A 1 804 ? 14.830 3.371 -15.794 1.00 86.25 804 TYR A N 1
ATOM 6433 C CA . TYR A 1 804 ? 13.917 3.893 -16.814 1.00 86.25 804 TYR A CA 1
ATOM 6434 C C . TYR A 1 804 ? 14.586 4.882 -17.772 1.00 86.25 804 TYR A C 1
ATOM 6436 O O . TYR A 1 804 ? 14.359 4.788 -18.974 1.00 86.25 804 TYR A O 1
ATOM 6444 N N . GLU A 1 805 ? 15.458 5.770 -17.285 1.00 82.81 805 GLU A N 1
ATOM 6445 C CA . GLU A 1 805 ? 16.246 6.674 -18.136 1.00 82.81 805 GLU A CA 1
ATOM 6446 C C . GLU A 1 805 ? 17.190 5.890 -19.054 1.00 82.81 805 GLU A C 1
ATOM 6448 O O . GLU A 1 805 ? 17.316 6.207 -20.234 1.00 82.81 805 GLU A O 1
ATOM 6453 N N . ARG A 1 806 ? 17.818 4.825 -18.539 1.00 80.94 806 ARG A N 1
ATOM 6454 C CA . ARG A 1 806 ? 18.685 3.952 -19.343 1.00 80.94 806 ARG A CA 1
ATOM 6455 C C . ARG A 1 806 ? 17.908 3.174 -20.405 1.00 80.94 806 ARG A C 1
ATOM 6457 O O . ARG A 1 806 ? 18.459 2.900 -21.467 1.00 80.94 806 ARG A O 1
ATOM 6464 N N . LEU A 1 807 ? 16.678 2.772 -20.095 1.00 76.25 807 LEU A N 1
ATOM 6465 C CA . LEU A 1 807 ? 15.793 2.059 -21.015 1.00 76.25 807 LEU A CA 1
ATOM 6466 C C . LEU A 1 807 ? 15.012 2.997 -21.946 1.00 76.25 807 LEU A C 1
ATOM 6468 O O . LEU A 1 807 ? 14.251 2.503 -22.772 1.00 76.25 807 LEU A O 1
ATOM 6472 N N . GLU A 1 808 ? 15.200 4.315 -21.822 1.00 81.75 808 GLU A N 1
ATOM 6473 C CA . GLU A 1 808 ? 14.476 5.343 -22.582 1.00 81.75 808 GLU A CA 1
ATOM 6474 C C . GLU A 1 808 ? 12.945 5.267 -22.401 1.00 81.75 808 GLU A C 1
ATOM 6476 O O . GLU A 1 808 ? 12.168 5.672 -23.264 1.00 81.75 808 GLU A O 1
ATOM 6481 N N . MET A 1 809 ? 12.494 4.779 -21.241 1.00 80.31 809 MET A N 1
ATOM 6482 C CA . MET A 1 809 ? 11.084 4.743 -20.843 1.00 80.31 809 MET A CA 1
ATOM 6483 C C . MET A 1 809 ? 10.680 6.111 -20.284 1.00 80.31 809 MET A C 1
ATOM 6485 O O . MET A 1 809 ? 10.585 6.320 -19.072 1.00 80.31 809 MET A O 1
ATOM 6489 N N . TRP A 1 810 ? 10.536 7.091 -21.181 1.00 84.81 810 TRP A N 1
ATOM 6490 C CA . TRP A 1 810 ? 10.431 8.510 -20.820 1.00 84.81 810 TRP A CA 1
ATOM 6491 C C . TRP A 1 810 ? 9.187 8.850 -19.996 1.00 84.81 810 TRP A C 1
ATOM 6493 O O . TRP A 1 810 ? 9.260 9.707 -19.117 1.00 84.81 810 TRP A O 1
ATOM 6503 N N . ALA A 1 811 ? 8.058 8.177 -20.234 1.00 84.69 811 ALA A N 1
ATOM 6504 C CA . ALA A 1 811 ? 6.837 8.392 -19.461 1.00 84.69 811 ALA A CA 1
ATOM 6505 C C . ALA A 1 811 ? 7.019 7.951 -17.997 1.00 84.69 811 ALA A C 1
ATOM 6507 O O . ALA A 1 811 ? 6.657 8.674 -17.070 1.00 84.69 811 ALA A O 1
ATOM 6508 N N . GLU A 1 812 ? 7.619 6.784 -17.780 1.00 87.88 812 GLU A N 1
ATOM 6509 C CA . GLU A 1 812 ? 7.919 6.203 -16.474 1.00 87.88 812 GLU A CA 1
ATOM 6510 C C . GLU A 1 812 ? 9.007 7.000 -15.747 1.00 87.88 812 GLU A C 1
ATOM 6512 O O . GLU A 1 812 ? 8.857 7.314 -14.565 1.00 87.88 812 GLU A O 1
ATOM 6517 N N . ALA A 1 813 ? 10.063 7.401 -16.459 1.00 86.94 813 ALA A N 1
ATOM 6518 C CA . ALA A 1 813 ? 11.119 8.249 -15.920 1.00 86.94 813 ALA A CA 1
ATOM 6519 C C . ALA A 1 813 ? 10.579 9.621 -15.481 1.00 86.94 813 ALA A C 1
ATOM 6521 O O . ALA A 1 813 ? 10.881 10.080 -14.378 1.00 86.94 813 ALA A O 1
ATOM 6522 N N . ALA A 1 814 ? 9.723 10.254 -16.290 1.00 88.06 814 ALA A N 1
ATOM 6523 C CA . ALA A 1 814 ? 9.099 11.525 -15.935 1.00 88.06 814 ALA A CA 1
ATOM 6524 C C . ALA A 1 814 ? 8.172 11.395 -14.716 1.00 88.06 814 ALA A C 1
ATOM 6526 O O . ALA A 1 814 ? 8.208 12.248 -13.829 1.00 88.06 814 ALA A O 1
ATOM 6527 N N . LEU A 1 815 ? 7.401 10.306 -14.611 1.00 88.50 815 LEU A N 1
ATOM 6528 C CA . LEU A 1 815 ? 6.592 10.018 -13.421 1.00 88.50 815 LEU A CA 1
ATOM 6529 C C . LEU A 1 815 ? 7.460 9.811 -12.171 1.00 88.50 815 LEU A C 1
ATOM 6531 O O . LEU A 1 815 ? 7.110 10.309 -11.101 1.00 88.50 815 LEU A O 1
ATOM 6535 N N . CYS A 1 816 ? 8.610 9.140 -12.290 1.00 89.69 816 CYS A N 1
ATOM 6536 C CA . CYS A 1 816 ? 9.573 9.040 -11.193 1.00 89.69 816 CYS A CA 1
ATOM 6537 C C . CYS A 1 816 ? 10.141 10.413 -10.802 1.00 89.69 816 CYS A C 1
ATOM 6539 O O . CYS A 1 816 ? 10.216 10.711 -9.611 1.00 89.69 816 CYS A O 1
ATOM 6541 N N . TRP A 1 817 ? 10.500 11.268 -11.766 1.00 90.12 817 TRP A N 1
ATOM 6542 C CA . TRP A 1 817 ? 10.963 12.632 -11.486 1.00 90.12 817 TRP A CA 1
ATOM 6543 C C . TRP A 1 817 ? 9.894 13.471 -10.774 1.00 90.12 817 TRP A C 1
ATOM 6545 O O . TRP A 1 817 ? 10.203 14.100 -9.757 1.00 90.12 817 TRP A O 1
ATOM 6555 N N . ALA A 1 818 ? 8.644 13.417 -11.240 1.00 87.50 818 ALA A N 1
ATOM 6556 C CA . ALA A 1 818 ? 7.510 14.085 -10.605 1.00 87.50 818 ALA A CA 1
ATOM 6557 C C . ALA A 1 818 ? 7.290 13.577 -9.168 1.00 87.50 818 ALA A C 1
ATOM 6559 O O . ALA A 1 818 ? 7.202 14.372 -8.237 1.00 87.50 818 ALA A O 1
ATOM 6560 N N . ALA A 1 819 ? 7.333 12.257 -8.952 1.00 87.19 819 ALA A N 1
ATOM 6561 C CA . ALA A 1 819 ? 7.212 11.652 -7.623 1.00 87.19 819 ALA A CA 1
ATOM 6562 C C . ALA A 1 819 ? 8.377 12.001 -6.671 1.00 87.19 819 ALA A C 1
ATOM 6564 O O . ALA A 1 819 ? 8.230 11.899 -5.455 1.00 87.19 819 ALA A O 1
ATOM 6565 N N . THR A 1 820 ? 9.531 12.431 -7.197 1.00 85.62 820 THR A N 1
ATOM 6566 C CA . THR A 1 820 ? 10.658 12.959 -6.401 1.00 85.62 820 THR A CA 1
ATOM 6567 C C . THR A 1 820 ? 10.603 14.474 -6.157 1.00 85.62 820 THR A C 1
ATOM 6569 O O . THR A 1 820 ? 11.622 15.052 -5.775 1.00 85.62 820 THR A O 1
ATOM 6572 N N . GLU A 1 821 ? 9.451 15.116 -6.384 1.00 82.25 821 GLU A N 1
ATOM 6573 C CA . GLU A 1 821 ? 9.237 16.570 -6.247 1.00 82.25 821 GLU A CA 1
ATOM 6574 C C . GLU A 1 821 ? 10.143 17.410 -7.173 1.00 82.25 821 GLU A C 1
ATOM 6576 O O . GLU A 1 821 ? 10.538 18.530 -6.853 1.00 82.25 821 GLU A O 1
ATOM 6581 N N . ARG A 1 822 ? 10.514 16.866 -8.342 1.00 86.00 822 ARG A N 1
ATOM 6582 C CA . ARG A 1 822 ? 11.301 17.565 -9.376 1.00 86.00 822 ARG A CA 1
ATOM 6583 C C . ARG A 1 822 ? 10.517 17.664 -10.674 1.00 86.00 822 ARG A C 1
ATOM 6585 O O . ARG A 1 822 ? 10.922 17.152 -11.718 1.00 86.00 822 ARG A O 1
ATOM 6592 N N . GLU A 1 823 ? 9.384 18.338 -10.580 1.00 88.94 823 GLU A N 1
ATOM 6593 C CA . GLU A 1 823 ? 8.427 18.493 -11.670 1.00 88.94 823 GLU A CA 1
ATOM 6594 C C . GLU A 1 823 ? 9.022 19.212 -12.884 1.00 88.94 823 GLU A C 1
ATOM 6596 O O . GLU A 1 823 ? 8.785 18.775 -14.002 1.00 88.94 823 GLU A O 1
ATOM 6601 N N . ASP A 1 824 ? 9.875 20.224 -12.698 1.00 86.88 824 ASP A N 1
ATOM 6602 C CA . ASP A 1 824 ? 10.494 20.957 -13.817 1.00 86.88 824 ASP A CA 1
ATOM 6603 C C . ASP A 1 824 ? 11.314 20.039 -14.733 1.00 86.88 824 ASP A C 1
ATOM 6605 O O . ASP A 1 824 ? 11.260 20.143 -15.958 1.00 86.88 824 ASP A O 1
ATOM 6609 N N . LYS A 1 825 ? 12.030 19.073 -14.144 1.00 85.94 825 LYS A N 1
ATOM 6610 C CA . LYS A 1 825 ? 12.803 18.081 -14.902 1.00 85.94 825 LYS A CA 1
ATOM 6611 C C . LYS A 1 825 ? 11.904 17.083 -15.616 1.00 85.94 825 LYS A C 1
ATOM 6613 O O . LYS A 1 825 ? 12.183 16.736 -16.759 1.00 85.94 825 LYS A O 1
ATOM 6618 N N . ALA A 1 826 ? 10.827 16.651 -14.960 1.00 88.56 826 ALA A N 1
ATOM 6619 C CA . ALA A 1 826 ? 9.824 15.790 -15.576 1.00 88.56 826 ALA A CA 1
ATOM 6620 C C . ALA A 1 826 ? 9.167 16.482 -16.782 1.00 88.56 826 ALA A C 1
ATOM 6622 O O . ALA A 1 826 ? 9.081 15.890 -17.857 1.00 88.56 826 ALA A O 1
ATOM 6623 N N . LYS A 1 827 ? 8.777 17.756 -16.634 1.00 89.75 827 LYS A N 1
ATOM 6624 C CA . LYS A 1 827 ? 8.191 18.578 -17.702 1.00 89.75 827 LYS A CA 1
ATOM 6625 C C . LYS A 1 827 ? 9.154 18.742 -18.864 1.00 89.75 827 LYS A C 1
ATOM 6627 O O . LYS A 1 827 ? 8.765 18.485 -19.997 1.00 89.75 827 LYS A O 1
ATOM 6632 N N . ASN A 1 828 ? 10.403 19.119 -18.591 1.00 87.50 828 ASN A N 1
ATOM 6633 C CA . ASN A 1 828 ? 11.398 19.320 -19.639 1.00 87.50 828 ASN A CA 1
ATOM 6634 C C . ASN A 1 828 ? 11.671 18.010 -20.410 1.00 87.50 828 ASN A C 1
ATOM 6636 O O . ASN A 1 828 ? 11.649 17.977 -21.638 1.00 87.50 828 ASN A O 1
ATOM 6640 N N . MET A 1 829 ? 11.793 16.887 -19.693 1.00 87.12 829 MET A N 1
ATOM 6641 C CA . MET A 1 829 ? 11.947 15.559 -20.294 1.00 87.12 829 MET A CA 1
ATOM 6642 C C . MET A 1 829 ? 10.776 15.182 -21.212 1.00 87.12 829 MET A C 1
ATOM 6644 O O . MET A 1 829 ? 11.004 14.641 -22.291 1.00 87.12 829 MET A O 1
ATOM 6648 N N . ILE A 1 830 ? 9.537 15.483 -20.813 1.00 89.06 830 ILE A N 1
ATOM 6649 C CA . ILE A 1 830 ? 8.344 15.234 -21.633 1.00 89.06 830 ILE A CA 1
ATOM 6650 C C . ILE A 1 830 ? 8.290 16.184 -22.835 1.00 89.06 830 ILE A C 1
ATOM 6652 O O . ILE A 1 830 ? 8.096 15.728 -23.963 1.00 89.06 830 ILE A O 1
ATOM 6656 N N . LYS A 1 831 ? 8.489 17.492 -22.620 1.00 88.81 831 LYS A N 1
ATOM 6657 C CA . LYS A 1 831 ? 8.469 18.506 -23.684 1.00 88.81 831 LYS A CA 1
ATOM 6658 C C . LYS A 1 831 ? 9.507 18.199 -24.763 1.00 88.81 831 LYS A C 1
ATOM 6660 O O . LYS A 1 831 ? 9.173 18.253 -25.941 1.00 88.81 831 LYS A O 1
ATOM 6665 N N . LYS A 1 832 ? 10.701 17.736 -24.378 1.00 86.44 832 LYS A N 1
ATOM 6666 C CA . LYS A 1 832 ? 11.748 17.275 -25.303 1.00 86.44 832 LYS A CA 1
ATOM 6667 C C . LYS A 1 832 ? 11.279 16.192 -26.284 1.00 86.44 832 LYS A C 1
ATOM 6669 O O . LYS A 1 832 ? 11.710 16.173 -27.439 1.00 86.44 832 LYS A O 1
ATOM 6674 N N . GLN A 1 833 ? 10.397 15.296 -25.841 1.00 86.44 833 GLN A N 1
ATOM 6675 C CA . GLN A 1 833 ? 9.847 14.235 -26.690 1.00 86.44 833 GLN A CA 1
ATOM 6676 C C . GLN A 1 833 ? 8.710 14.724 -27.596 1.00 86.44 833 GLN A C 1
ATOM 6678 O O . GLN A 1 833 ? 8.489 14.135 -28.649 1.00 86.44 833 GLN A O 1
ATOM 6683 N N . LEU A 1 834 ? 7.994 15.783 -27.210 1.00 86.81 834 LEU A N 1
ATOM 6684 C CA . LEU A 1 834 ? 6.800 16.274 -27.910 1.00 86.81 834 LEU A CA 1
ATOM 6685 C C . LEU A 1 834 ? 7.095 17.417 -28.895 1.00 86.81 834 LEU A C 1
ATOM 6687 O O . LEU A 1 834 ? 6.467 17.497 -29.951 1.00 86.81 834 LEU A O 1
ATOM 6691 N N . PHE A 1 835 ? 8.064 18.274 -28.577 1.00 88.12 835 PHE A N 1
ATOM 6692 C CA . PHE A 1 835 ? 8.363 19.504 -29.312 1.00 88.12 835 PHE A CA 1
ATOM 6693 C C . PHE A 1 835 ? 9.812 19.523 -29.813 1.00 88.12 835 PHE A C 1
ATOM 6695 O O . PHE A 1 835 ? 10.690 18.844 -29.271 1.00 88.12 835 PHE A O 1
ATOM 6702 N N . HIS A 1 836 ? 10.059 20.296 -30.868 1.00 84.00 836 HIS A N 1
ATOM 6703 C CA . HIS A 1 836 ? 11.405 20.670 -31.299 1.00 84.00 836 HIS A CA 1
ATOM 6704 C C . HIS A 1 836 ? 11.991 21.773 -30.397 1.00 84.00 836 HIS A C 1
ATOM 6706 O O . HIS A 1 836 ? 11.258 22.472 -29.692 1.00 84.00 836 HIS A O 1
ATOM 6712 N N . ALA A 1 837 ? 13.320 21.924 -30.401 1.00 79.06 837 ALA A N 1
ATOM 6713 C CA . ALA A 1 837 ? 14.007 22.959 -29.626 1.00 79.06 837 ALA A CA 1
ATOM 6714 C C . ALA A 1 837 ? 13.551 24.378 -30.026 1.00 79.06 837 ALA A C 1
ATOM 6716 O O . ALA A 1 837 ? 13.348 24.673 -31.206 1.00 79.06 837 ALA A O 1
ATOM 6717 N N . THR A 1 838 ? 13.411 25.272 -29.043 1.00 73.19 838 THR A N 1
ATOM 6718 C CA . THR A 1 838 ? 12.839 26.619 -29.231 1.00 73.19 838 THR A CA 1
ATOM 6719 C C . THR A 1 838 ? 13.796 27.543 -29.986 1.00 73.19 838 THR A C 1
ATOM 6721 O O . THR A 1 838 ? 13.368 28.374 -30.782 1.00 73.19 838 THR A O 1
ATOM 6724 N N . MET A 1 839 ? 15.106 27.385 -29.772 1.00 62.16 839 MET A N 1
ATOM 6725 C CA . MET A 1 839 ? 16.144 28.278 -30.307 1.00 62.16 839 MET A CA 1
ATOM 6726 C C . MET A 1 839 ? 16.636 27.917 -31.721 1.00 62.16 839 MET A C 1
ATOM 6728 O O . MET A 1 839 ? 17.666 28.426 -32.159 1.00 62.16 839 MET A O 1
ATOM 6732 N N . GLY A 1 840 ? 15.956 27.016 -32.441 1.00 55.91 840 GLY A N 1
ATOM 6733 C CA . GLY A 1 840 ? 16.358 26.596 -33.794 1.00 55.91 840 GLY A CA 1
ATOM 6734 C C . GLY A 1 840 ? 17.701 25.849 -33.870 1.00 55.91 840 GLY A C 1
ATOM 6735 O O . GLY A 1 840 ? 18.184 25.575 -34.968 1.00 55.91 840 GLY A O 1
ATOM 6736 N N . LYS A 1 841 ? 18.306 25.513 -32.721 1.00 55.69 841 LYS A N 1
ATOM 6737 C CA . LYS A 1 841 ? 19.460 24.611 -32.619 1.00 55.69 841 LYS A CA 1
ATOM 6738 C C . LYS A 1 841 ? 19.024 23.179 -32.939 1.00 55.69 841 LYS A C 1
ATOM 6740 O O . LYS A 1 841 ? 17.872 22.809 -32.710 1.00 55.69 841 LYS A O 1
ATOM 6745 N N . SER A 1 842 ? 19.943 22.365 -33.456 1.00 56.53 842 SER A N 1
ATOM 6746 C CA . SER A 1 842 ? 19.671 20.940 -33.658 1.00 56.53 842 SER A CA 1
ATOM 6747 C C . SER A 1 842 ? 19.380 20.257 -32.309 1.00 56.53 842 SER A C 1
ATOM 6749 O O . SER A 1 842 ? 19.959 20.635 -31.292 1.00 56.53 842 SER A O 1
ATOM 6751 N N . ASP A 1 843 ? 18.517 19.229 -32.280 1.00 56.38 843 ASP A N 1
ATOM 6752 C CA . ASP A 1 843 ? 18.136 18.482 -31.055 1.00 56.38 843 ASP A CA 1
ATOM 6753 C C . ASP A 1 843 ? 19.350 17.933 -30.254 1.00 56.38 843 ASP A C 1
ATOM 6755 O O . ASP A 1 843 ? 19.209 17.509 -29.105 1.00 56.38 843 ASP A O 1
ATOM 6759 N N . ILE A 1 844 ? 20.537 17.916 -30.873 1.00 55.78 844 ILE A N 1
ATOM 6760 C CA . ILE A 1 844 ? 21.816 17.412 -30.357 1.00 55.78 844 ILE A CA 1
ATOM 6761 C C . ILE A 1 844 ? 22.627 18.520 -29.653 1.00 55.78 844 ILE A C 1
ATOM 6763 O O . ILE A 1 844 ? 23.411 18.224 -28.754 1.00 55.78 844 ILE A O 1
ATOM 6767 N N . GLU A 1 845 ? 22.421 19.787 -30.022 1.00 49.06 845 GLU A N 1
ATOM 6768 C CA . GLU A 1 845 ? 23.178 20.963 -29.552 1.00 49.06 845 GLU A CA 1
ATOM 6769 C C . GLU A 1 845 ? 22.406 21.809 -28.522 1.00 49.06 845 GLU A C 1
ATOM 6771 O O . GLU A 1 845 ? 22.839 22.904 -28.156 1.00 49.06 845 GLU A O 1
ATOM 6776 N N . ALA A 1 846 ? 21.240 21.337 -28.079 1.00 54.78 846 ALA A N 1
ATOM 6777 C CA . ALA A 1 846 ? 20.428 22.015 -27.076 1.00 54.78 846 ALA A CA 1
ATOM 6778 C C . ALA A 1 846 ? 21.058 21.887 -25.676 1.00 54.78 846 ALA A C 1
ATOM 6780 O O . ALA A 1 846 ? 21.315 20.779 -25.198 1.00 54.78 846 ALA A O 1
ATOM 6781 N N . ASP A 1 847 ? 21.288 23.030 -25.028 1.00 59.56 847 ASP A N 1
ATOM 6782 C CA . ASP A 1 847 ? 21.829 23.128 -23.670 1.00 59.56 847 ASP A CA 1
ATOM 6783 C C . ASP A 1 847 ? 20.786 22.701 -22.613 1.00 59.56 847 ASP A C 1
ATOM 6785 O O . ASP A 1 847 ? 19.584 22.667 -22.883 1.00 59.56 847 ASP A O 1
ATOM 6789 N N . ASP A 1 848 ? 21.230 22.417 -21.382 1.00 59.97 848 ASP A N 1
ATOM 6790 C CA . ASP A 1 848 ? 20.356 21.993 -20.268 1.00 59.97 848 ASP A CA 1
ATOM 6791 C C . ASP A 1 848 ? 19.281 23.044 -19.881 1.00 59.97 848 ASP A C 1
ATOM 6793 O O . ASP A 1 848 ? 18.309 22.702 -19.204 1.00 59.97 848 ASP A O 1
ATOM 6797 N N . ASP A 1 849 ? 19.434 24.296 -20.332 1.00 64.75 849 ASP A N 1
ATOM 6798 C CA . ASP A 1 849 ? 18.522 25.425 -20.086 1.00 64.75 849 ASP A CA 1
ATOM 6799 C C . ASP A 1 849 ? 17.435 25.603 -21.177 1.00 64.75 849 ASP A C 1
ATOM 6801 O O . ASP A 1 849 ? 16.647 26.549 -21.125 1.00 64.75 849 ASP A O 1
ATOM 6805 N N . GLU A 1 850 ? 17.367 24.717 -22.179 1.00 74.12 850 GLU A N 1
ATOM 6806 C CA . GLU A 1 850 ? 16.346 24.757 -23.239 1.00 74.12 850 GLU A CA 1
ATOM 6807 C C . GLU A 1 850 ? 14.942 24.405 -22.702 1.00 74.12 850 GLU A C 1
ATOM 6809 O O . GLU A 1 850 ? 14.771 23.477 -21.904 1.00 74.12 850 GLU A O 1
ATOM 6814 N N . THR A 1 851 ? 13.920 25.136 -23.163 1.00 72.00 851 THR A N 1
ATOM 6815 C CA . THR A 1 851 ? 12.531 25.041 -22.673 1.00 72.00 851 THR A CA 1
ATOM 6816 C C . THR A 1 851 ? 11.629 24.147 -23.528 1.00 72.00 851 THR A C 1
ATOM 6818 O O . THR A 1 851 ? 10.557 23.757 -23.055 1.00 72.00 851 THR A O 1
ATOM 6821 N N . TRP A 1 852 ? 12.076 23.778 -24.738 1.00 79.19 852 TRP A N 1
ATOM 6822 C CA . TRP A 1 852 ? 11.392 22.866 -25.671 1.00 79.19 852 TRP A CA 1
ATOM 6823 C C . TRP A 1 852 ? 9.938 23.275 -25.956 1.00 79.19 852 TRP A C 1
ATOM 6825 O O . TRP A 1 852 ? 9.004 22.491 -25.788 1.00 79.19 852 TRP A O 1
ATOM 6835 N N . GLU A 1 853 ? 9.748 24.527 -26.374 1.00 78.88 853 GLU A N 1
ATOM 6836 C CA . GLU A 1 853 ? 8.450 25.116 -26.742 1.00 78.88 853 GLU A CA 1
ATOM 6837 C C . GLU A 1 853 ? 8.353 25.428 -28.247 1.00 78.88 853 GLU A C 1
ATOM 6839 O O . GLU A 1 853 ? 7.522 26.231 -28.669 1.00 78.88 853 GLU A O 1
ATOM 6844 N N . GLY A 1 854 ? 9.213 24.806 -29.063 1.00 78.94 854 GLY A N 1
ATOM 6845 C CA . GLY A 1 854 ? 9.188 24.919 -30.521 1.00 78.94 854 GLY A CA 1
ATOM 6846 C C . GLY A 1 854 ? 8.013 24.179 -31.174 1.00 78.94 854 GLY A C 1
ATOM 6847 O O . GLY A 1 854 ? 7.050 23.772 -30.521 1.00 78.94 854 GLY A O 1
ATOM 6848 N N . GLU A 1 855 ? 8.083 23.991 -32.496 1.00 82.44 855 GLU A N 1
ATOM 6849 C CA . GLU A 1 855 ? 7.016 23.301 -33.231 1.00 82.44 855 GLU A CA 1
ATOM 6850 C C . GLU A 1 855 ? 6.822 21.853 -32.747 1.00 82.44 855 GLU A C 1
ATOM 6852 O O . GLU A 1 855 ? 7.779 21.137 -32.438 1.00 82.44 855 GLU A O 1
ATOM 6857 N N . GLU A 1 856 ? 5.561 21.413 -32.693 1.00 84.06 856 GLU A N 1
ATOM 6858 C CA . GLU A 1 856 ? 5.206 20.029 -32.370 1.00 84.06 856 GLU A CA 1
ATOM 6859 C C . GLU A 1 856 ? 5.772 19.073 -33.425 1.00 84.06 856 GLU A C 1
ATOM 6861 O O . GLU A 1 856 ? 5.679 19.325 -34.632 1.00 84.06 856 GLU A O 1
ATOM 6866 N N . ARG A 1 857 ? 6.348 17.958 -32.968 1.00 83.19 857 ARG A N 1
ATOM 6867 C CA . ARG A 1 857 ? 6.959 16.964 -33.854 1.00 83.19 857 ARG A CA 1
ATOM 6868 C C . ARG A 1 857 ? 5.905 16.340 -34.776 1.00 83.19 857 ARG A C 1
ATOM 6870 O O . ARG A 1 857 ? 4.847 15.905 -34.324 1.00 83.19 857 ARG A O 1
ATOM 6877 N N . LYS A 1 858 ? 6.212 16.260 -36.076 1.00 80.25 858 LYS A N 1
ATOM 6878 C CA . LYS A 1 858 ? 5.353 15.643 -37.102 1.00 80.25 858 LYS A CA 1
ATOM 6879 C C . LYS A 1 858 ? 6.120 14.539 -37.844 1.00 80.25 858 LYS A C 1
ATOM 6881 O O . LYS A 1 858 ? 7.122 14.858 -38.481 1.00 80.25 858 LYS A O 1
ATOM 6886 N N . PRO A 1 859 ? 5.658 13.274 -37.805 1.00 78.81 859 PRO A N 1
ATOM 6887 C CA . PRO A 1 859 ? 4.491 12.778 -37.063 1.00 78.81 859 PRO A CA 1
ATOM 6888 C C . PRO A 1 859 ? 4.695 12.816 -35.530 1.00 78.81 859 PRO A C 1
ATOM 6890 O O . PRO A 1 859 ? 5.840 12.745 -35.072 1.00 78.81 859 PRO A O 1
ATOM 6893 N N . PRO A 1 860 ? 3.612 12.926 -34.733 1.00 77.81 860 PRO A N 1
ATOM 6894 C CA . PRO A 1 860 ? 3.707 12.867 -33.276 1.00 77.81 860 PRO A CA 1
ATOM 6895 C C . PRO A 1 860 ? 4.243 11.496 -32.834 1.00 77.81 860 PRO A C 1
ATOM 6897 O O . PRO A 1 860 ? 3.960 10.489 -33.495 1.00 77.81 860 PRO A O 1
ATOM 6900 N N . PRO A 1 861 ? 5.006 11.415 -31.727 1.00 79.06 861 PRO A N 1
ATOM 6901 C CA . PRO A 1 861 ? 5.476 10.131 -31.220 1.00 79.06 861 PRO A CA 1
ATOM 6902 C C . PRO A 1 861 ? 4.292 9.230 -30.845 1.00 79.06 861 PRO A C 1
ATOM 6904 O O . PRO A 1 861 ? 3.233 9.712 -30.448 1.00 79.06 861 PRO A O 1
ATOM 6907 N N . MET A 1 862 ? 4.474 7.910 -30.938 1.00 67.94 862 MET A N 1
ATOM 6908 C CA . MET A 1 862 ? 3.410 6.933 -30.658 1.00 67.94 862 MET A CA 1
ATOM 6909 C C . MET A 1 862 ? 2.809 7.107 -29.247 1.00 67.94 862 MET A C 1
ATOM 6911 O O . MET A 1 862 ? 1.592 7.048 -29.086 1.00 67.94 862 MET A O 1
ATOM 6915 N N . ASP A 1 863 ? 3.645 7.449 -28.261 1.00 74.44 863 ASP A N 1
ATOM 6916 C CA . ASP A 1 863 ? 3.242 7.725 -26.874 1.00 74.44 863 ASP A CA 1
ATOM 6917 C C . ASP A 1 863 ? 2.793 9.171 -26.612 1.00 74.44 863 ASP A C 1
ATOM 6919 O O . ASP A 1 863 ? 2.538 9.540 -25.461 1.00 74.44 863 ASP A O 1
ATOM 6923 N N . ALA A 1 864 ? 2.667 10.013 -27.646 1.00 83.12 864 ALA A N 1
ATOM 6924 C CA . ALA A 1 864 ? 2.284 11.418 -27.491 1.00 83.12 864 ALA A CA 1
ATOM 6925 C C . ALA A 1 864 ? 1.028 11.612 -26.623 1.00 83.12 864 ALA A C 1
ATOM 6927 O O . ALA A 1 864 ? 1.083 12.431 -25.702 1.00 83.12 864 ALA A O 1
ATOM 6928 N N . PRO A 1 865 ? -0.076 10.849 -26.800 1.00 86.38 865 PRO A N 1
ATOM 6929 C CA . PRO A 1 865 ? -1.261 11.012 -25.957 1.00 86.38 865 PRO A CA 1
ATOM 6930 C C . PRO A 1 865 ? -0.979 10.771 -24.469 1.00 86.38 865 PRO A C 1
ATOM 6932 O O . PRO A 1 865 ? -1.505 11.475 -23.604 1.00 86.38 865 PRO A O 1
ATOM 6935 N N . ARG A 1 866 ? -0.120 9.795 -24.155 1.00 86.00 866 ARG A N 1
ATOM 6936 C CA . ARG A 1 866 ? 0.280 9.474 -22.783 1.00 86.00 866 ARG A CA 1
ATOM 6937 C C . ARG A 1 866 ? 1.157 10.572 -22.192 1.00 86.00 866 ARG A C 1
ATOM 6939 O O . ARG A 1 866 ? 0.915 10.975 -21.057 1.00 86.00 866 ARG A O 1
ATOM 6946 N N . LEU A 1 867 ? 2.113 11.081 -22.963 1.00 89.00 867 LEU A N 1
ATOM 6947 C CA . LEU A 1 867 ? 3.012 12.164 -22.564 1.00 89.00 867 LEU A CA 1
ATOM 6948 C C . LEU A 1 867 ? 2.263 13.485 -22.318 1.00 89.00 867 LEU A C 1
ATOM 6950 O O . LEU A 1 867 ? 2.461 14.100 -21.272 1.00 89.00 867 LEU A O 1
ATOM 6954 N N . TYR A 1 868 ? 1.339 13.873 -23.204 1.00 90.69 868 TYR A N 1
ATOM 6955 C CA . TYR A 1 868 ? 0.475 15.042 -23.001 1.00 90.69 868 TYR A CA 1
ATOM 6956 C C . TYR A 1 868 ? -0.390 14.913 -21.739 1.00 90.69 868 TYR A C 1
ATOM 6958 O O . TYR A 1 868 ? -0.524 15.877 -20.989 1.00 90.69 868 TYR A O 1
ATOM 6966 N N . CYS A 1 869 ? -0.924 13.721 -21.446 1.00 89.50 869 CYS A N 1
ATOM 6967 C CA . CYS A 1 869 ? -1.665 13.505 -20.199 1.00 89.50 869 CYS A CA 1
ATOM 6968 C C . CYS A 1 869 ? -0.786 13.648 -18.958 1.00 89.50 869 CYS A C 1
ATOM 6970 O O . CYS A 1 869 ? -1.241 14.219 -17.976 1.00 89.50 869 CYS A O 1
ATOM 6972 N N . ILE A 1 870 ? 0.451 13.139 -18.980 1.00 89.31 870 ILE A N 1
ATOM 6973 C CA . ILE A 1 870 ? 1.368 13.286 -17.841 1.00 89.31 870 ILE A CA 1
ATOM 6974 C C . ILE A 1 870 ? 1.739 14.760 -17.655 1.00 89.31 870 ILE A C 1
ATOM 6976 O O . ILE A 1 870 ? 1.752 15.239 -16.527 1.00 89.31 870 ILE A O 1
ATOM 6980 N N . LEU A 1 871 ? 1.978 15.502 -18.741 1.00 89.75 871 LEU A N 1
ATOM 6981 C CA . LEU A 1 871 ? 2.227 16.941 -18.666 1.00 89.75 871 LEU A CA 1
ATOM 6982 C C . LEU A 1 871 ? 1.028 17.682 -18.052 1.00 89.75 871 LEU A C 1
ATOM 6984 O O . LEU A 1 871 ? 1.208 18.479 -17.137 1.00 89.75 871 LEU A O 1
ATOM 6988 N N . GLY A 1 872 ? -0.193 17.341 -18.473 1.00 89.62 872 GLY A N 1
ATOM 6989 C CA . GLY A 1 872 ? -1.426 17.844 -17.863 1.00 89.62 872 GLY A CA 1
ATOM 6990 C C . GLY A 1 872 ? -1.600 17.432 -16.396 1.00 89.62 872 GLY A C 1
ATOM 6991 O O . GLY A 1 872 ? -2.106 18.225 -15.606 1.00 89.62 872 GLY A O 1
ATOM 6992 N N . ASP A 1 873 ? -1.173 16.225 -16.003 1.00 89.19 873 ASP A N 1
ATOM 6993 C CA . ASP A 1 873 ? -1.212 15.752 -14.609 1.00 89.19 873 ASP A CA 1
ATOM 6994 C C . ASP A 1 873 ? -0.242 16.573 -13.730 1.00 89.19 873 ASP A C 1
ATOM 6996 O O . ASP A 1 873 ? -0.554 16.838 -12.571 1.00 89.19 873 ASP A O 1
ATOM 7000 N N . ILE A 1 874 ? 0.901 17.016 -14.267 1.00 88.00 874 ILE A N 1
ATOM 7001 C CA . ILE A 1 874 ? 1.877 17.835 -13.529 1.00 88.00 874 ILE A CA 1
ATOM 7002 C C . ILE A 1 874 ? 1.458 19.318 -13.507 1.00 88.00 874 ILE A C 1
ATOM 7004 O O . ILE A 1 874 ? 1.453 19.937 -12.450 1.00 88.00 874 ILE A O 1
ATOM 7008 N N . ASP A 1 875 ? 1.075 19.897 -14.650 1.00 87.00 875 ASP A N 1
ATOM 7009 C CA . ASP A 1 875 ? 0.686 21.316 -14.750 1.00 87.00 875 ASP A CA 1
ATOM 7010 C C . ASP A 1 875 ? -0.752 21.594 -14.277 1.00 87.00 875 ASP A C 1
ATOM 7012 O O . ASP A 1 875 ? -1.135 22.750 -14.095 1.00 87.00 875 ASP A O 1
ATOM 7016 N N . GLN A 1 876 ? -1.562 20.546 -14.086 1.00 85.81 876 GLN A N 1
ATOM 7017 C CA . GLN A 1 876 ? -3.009 20.636 -13.846 1.00 85.81 876 GLN A CA 1
ATOM 7018 C C . GLN A 1 876 ? -3.733 21.454 -14.940 1.00 85.81 876 GLN A C 1
ATOM 7020 O O . GLN A 1 876 ? -4.747 22.118 -14.688 1.00 85.81 876 GLN A O 1
ATOM 7025 N N . ASP A 1 877 ? -3.211 21.393 -16.172 1.00 86.56 877 ASP A N 1
ATOM 7026 C CA . ASP A 1 877 ? -3.709 22.136 -17.329 1.00 86.56 877 ASP A CA 1
ATOM 7027 C C . ASP A 1 877 ? -4.696 21.304 -18.162 1.00 86.56 877 ASP A C 1
ATOM 7029 O O . ASP A 1 877 ? -4.413 20.185 -18.590 1.00 86.56 877 ASP A O 1
ATOM 7033 N N . VAL A 1 878 ? -5.857 21.901 -18.434 1.00 91.06 878 VAL A N 1
ATOM 7034 C CA . VAL A 1 878 ? -6.928 21.330 -19.258 1.00 91.06 878 VAL A CA 1
ATOM 7035 C C . VAL A 1 878 ? -6.478 21.166 -20.711 1.00 91.06 878 VAL A C 1
ATOM 7037 O O . VAL A 1 878 ? -6.793 20.151 -21.334 1.00 91.06 878 VAL A O 1
ATOM 7040 N N . SER A 1 879 ? -5.700 22.123 -21.233 1.00 91.31 879 SER A N 1
ATOM 7041 C CA . SER A 1 879 ? -5.336 22.163 -22.654 1.00 91.31 879 SER A CA 1
ATOM 7042 C C . SER A 1 879 ? -4.531 20.932 -23.088 1.00 91.31 879 SER A C 1
ATOM 7044 O O . SER A 1 879 ? -4.690 20.431 -24.202 1.00 91.31 879 SER A O 1
ATOM 7046 N N . MET A 1 880 ? -3.710 20.387 -22.186 1.00 91.38 880 MET A N 1
ATOM 7047 C CA . MET A 1 880 ? -2.875 19.217 -22.459 1.00 91.38 880 MET A CA 1
ATOM 7048 C C . MET A 1 880 ? -3.694 17.925 -22.536 1.00 91.38 880 MET A C 1
ATOM 7050 O O . MET A 1 880 ? -3.413 17.074 -23.380 1.00 91.38 880 MET A O 1
ATOM 7054 N N . TYR A 1 881 ? -4.756 17.786 -21.737 1.00 92.06 881 TYR A N 1
ATOM 7055 C CA . TYR A 1 881 ? -5.665 16.641 -21.852 1.00 92.06 881 TYR A CA 1
ATOM 7056 C C . TYR A 1 881 ? -6.506 16.696 -23.130 1.00 92.06 881 TYR A C 1
ATOM 7058 O O . TYR A 1 881 ? -6.718 15.665 -23.768 1.00 92.06 881 TYR A O 1
ATOM 7066 N N . GLU A 1 882 ? -6.952 17.888 -23.536 1.00 91.69 882 GLU A N 1
ATOM 7067 C CA . GLU A 1 882 ? -7.663 18.079 -24.804 1.00 91.69 882 GLU A CA 1
ATOM 7068 C C . GLU A 1 882 ? -6.761 17.752 -26.000 1.00 91.69 882 GLU A C 1
ATOM 7070 O O . GLU A 1 882 ? -7.182 17.031 -26.903 1.00 91.69 882 GLU A O 1
ATOM 7075 N N . LYS A 1 883 ? -5.490 18.176 -25.969 1.00 90.25 883 LYS A N 1
ATOM 7076 C CA . LYS A 1 883 ? -4.487 17.785 -26.974 1.00 90.25 883 LYS A CA 1
ATOM 7077 C C . LYS A 1 883 ? -4.243 16.277 -27.000 1.00 90.25 883 LYS A C 1
ATOM 7079 O O . LYS A 1 883 ? -4.239 15.677 -28.069 1.00 90.25 883 LYS A O 1
ATOM 7084 N N . ALA A 1 884 ? -4.101 15.626 -25.845 1.00 90.88 884 ALA A N 1
ATOM 7085 C CA . ALA A 1 884 ? -3.970 14.167 -25.792 1.00 90.88 884 ALA A CA 1
ATOM 7086 C C . ALA A 1 884 ? -5.177 13.454 -26.432 1.00 90.88 884 ALA A C 1
ATOM 7088 O O . ALA A 1 884 ? -5.033 12.438 -27.122 1.00 90.88 884 ALA A O 1
ATOM 7089 N N . TRP A 1 885 ? -6.377 13.996 -26.222 1.00 92.12 885 TRP A N 1
ATOM 7090 C CA . TRP A 1 885 ? -7.612 13.482 -26.799 1.00 92.12 885 TRP A CA 1
ATOM 7091 C C . TRP A 1 885 ? -7.666 13.654 -28.323 1.00 92.12 885 TRP A C 1
ATOM 7093 O O . TRP A 1 885 ? -7.989 12.698 -29.029 1.00 92.12 885 TRP A O 1
ATOM 7103 N N . THR A 1 886 ? -7.287 14.821 -28.848 1.00 91.12 886 THR A N 1
ATOM 7104 C CA . THR A 1 886 ? -7.284 15.081 -30.297 1.00 91.12 886 THR A CA 1
ATOM 7105 C C . THR A 1 886 ? -6.183 14.310 -31.025 1.00 91.12 886 THR A C 1
ATOM 7107 O O . THR A 1 886 ? -6.464 13.676 -32.043 1.00 91.12 886 THR A O 1
ATOM 7110 N N . VAL A 1 887 ? -4.958 14.274 -30.483 1.00 87.81 887 VAL A N 1
ATOM 7111 C CA . VAL A 1 887 ? -3.813 13.538 -31.061 1.00 87.81 887 VAL A CA 1
ATOM 7112 C C . VAL A 1 887 ? -4.090 12.034 -31.109 1.00 87.81 887 VAL A C 1
ATOM 7114 O O . VAL A 1 887 ? -3.744 11.367 -32.082 1.00 87.81 887 VAL A O 1
ATOM 7117 N N . SER A 1 888 ? -4.790 11.497 -30.106 1.00 83.62 888 SER A N 1
ATOM 7118 C CA . SER A 1 888 ? -5.229 10.095 -30.108 1.00 83.62 888 SER A CA 1
ATOM 7119 C C . SER A 1 888 ? -6.465 9.813 -30.968 1.00 83.62 888 SER A C 1
ATOM 7121 O O . SER A 1 888 ? -6.932 8.674 -30.980 1.00 83.62 888 SER A O 1
ATOM 7123 N N . LYS A 1 889 ? -7.017 10.812 -31.673 1.00 87.25 889 LYS A N 1
ATOM 7124 C CA . LYS A 1 889 ? -8.276 10.705 -32.432 1.00 87.25 889 LYS A CA 1
ATOM 7125 C C . LYS A 1 889 ? -9.429 10.155 -31.582 1.00 87.25 889 LYS A C 1
ATOM 7127 O O . LYS A 1 889 ? -10.177 9.294 -32.038 1.00 87.25 889 LYS A O 1
ATOM 7132 N N . GLU A 1 890 ? -9.540 10.624 -30.340 1.00 87.56 890 GLU A N 1
ATOM 7133 C CA . GLU A 1 890 ? -10.572 10.210 -29.378 1.00 87.56 890 GLU A CA 1
ATOM 7134 C C . GLU A 1 890 ? -10.470 8.751 -28.897 1.00 87.56 890 GLU A C 1
ATOM 7136 O O . GLU A 1 890 ? -11.466 8.136 -28.516 1.00 87.56 890 GLU A O 1
ATOM 7141 N N . ARG A 1 891 ? -9.266 8.163 -28.917 1.00 82.56 891 ARG A N 1
ATOM 7142 C CA . ARG A 1 891 ? -9.047 6.747 -28.553 1.00 82.56 891 ARG A CA 1
ATOM 7143 C C . ARG A 1 891 ? -8.306 6.547 -27.237 1.00 82.56 891 ARG A C 1
ATOM 7145 O O . ARG A 1 891 ? -8.242 5.422 -26.750 1.00 82.56 891 ARG A O 1
ATOM 7152 N N . TYR A 1 892 ? -7.757 7.603 -26.637 1.00 84.38 892 TYR A N 1
ATOM 7153 C CA . TYR A 1 892 ? -7.014 7.494 -25.382 1.00 84.38 892 TYR A CA 1
ATOM 7154 C C . TYR A 1 892 ? -7.889 7.843 -24.170 1.00 84.38 892 TYR A C 1
ATOM 7156 O O . TYR A 1 892 ? -7.956 8.993 -23.732 1.00 84.38 892 TYR A O 1
ATOM 7164 N N . ALA A 1 893 ? -8.559 6.831 -23.605 1.00 85.94 893 ALA A N 1
ATOM 7165 C CA . ALA A 1 893 ? -9.530 6.985 -22.514 1.00 85.94 893 ALA A CA 1
ATOM 7166 C C . ALA A 1 893 ? -8.965 7.715 -21.280 1.00 85.94 893 ALA A C 1
ATOM 7168 O O . ALA A 1 893 ? -9.677 8.491 -20.633 1.00 85.94 893 ALA A O 1
ATOM 7169 N N . ARG A 1 894 ? -7.677 7.505 -20.960 1.00 88.06 894 ARG A N 1
ATOM 7170 C CA . ARG A 1 894 ? -7.011 8.143 -19.814 1.00 88.06 894 ARG A CA 1
ATOM 7171 C C . ARG A 1 894 ? -7.048 9.672 -19.877 1.00 88.06 894 ARG A C 1
ATOM 7173 O O . ARG A 1 894 ? -7.188 10.279 -18.822 1.00 88.06 894 ARG A O 1
ATOM 7180 N N . ALA A 1 895 ? -6.989 10.282 -21.063 1.00 89.62 895 ALA A N 1
ATOM 7181 C CA . ALA A 1 895 ? -7.032 11.740 -21.205 1.00 89.62 895 ALA A CA 1
ATOM 7182 C C . ALA A 1 895 ? -8.300 12.341 -20.591 1.00 89.62 895 ALA A C 1
ATOM 7184 O O . ALA A 1 895 ? -8.234 13.218 -19.733 1.00 89.62 895 ALA A O 1
ATOM 7185 N N . GLN A 1 896 ? -9.458 11.799 -20.967 1.00 93.75 896 GLN A N 1
ATOM 7186 C CA . GLN A 1 896 ? -10.756 12.261 -20.481 1.00 93.75 896 GLN A CA 1
ATOM 7187 C C . GLN A 1 896 ? -10.994 11.887 -19.008 1.00 93.75 896 GLN A C 1
ATOM 7189 O O . GLN A 1 896 ? -11.597 12.656 -18.266 1.00 93.75 896 GLN A O 1
ATOM 7194 N N . ARG A 1 897 ? -10.450 10.756 -18.537 1.00 92.75 897 ARG A N 1
ATOM 7195 C CA . ARG A 1 897 ? -10.478 10.380 -17.111 1.00 92.75 897 ARG A CA 1
ATOM 7196 C C . ARG A 1 897 ? -9.664 11.347 -16.243 1.00 92.75 897 ARG A C 1
ATOM 7198 O O . ARG A 1 897 ? -10.156 11.782 -15.203 1.00 92.75 897 ARG A O 1
ATOM 7205 N N . SER A 1 898 ? -8.434 11.680 -16.646 1.00 92.12 898 SER A N 1
ATOM 7206 C CA . SER A 1 898 ? -7.605 12.657 -15.925 1.00 92.12 898 SER A CA 1
ATOM 7207 C C . SER A 1 898 ? -8.247 14.047 -15.946 1.00 92.12 898 SER A C 1
ATOM 7209 O O . SER A 1 898 ? -8.274 14.719 -14.915 1.00 92.12 898 SER A O 1
ATOM 7211 N N . LEU A 1 899 ? -8.849 14.437 -17.075 1.00 92.62 899 LEU A N 1
ATOM 7212 C CA . LEU A 1 899 ? -9.611 15.677 -17.191 1.00 92.62 899 LEU A CA 1
ATOM 7213 C C . LEU A 1 899 ? -10.832 15.703 -16.252 1.00 92.62 899 LEU A C 1
ATOM 7215 O O . LEU A 1 899 ? -11.047 16.687 -15.547 1.00 92.62 899 LEU A O 1
ATOM 7219 N N . GLY A 1 900 ? -11.591 14.605 -16.176 1.00 93.62 900 GLY A N 1
ATOM 7220 C CA . GLY A 1 900 ? -12.711 14.459 -15.243 1.00 93.62 900 GLY A CA 1
ATOM 7221 C C . GLY A 1 900 ? -12.281 14.598 -13.783 1.00 93.62 900 GLY A C 1
ATOM 7222 O O . GLY A 1 900 ? -12.905 15.338 -13.023 1.00 93.62 900 GLY A O 1
ATOM 7223 N N . ARG A 1 901 ? -11.151 13.981 -13.411 1.00 93.31 901 ARG A N 1
ATOM 7224 C CA . ARG A 1 901 ? -10.565 14.105 -12.066 1.00 93.31 901 ARG A CA 1
ATOM 7225 C C . ARG A 1 901 ? -10.206 15.553 -11.730 1.00 93.31 901 ARG A C 1
ATOM 7227 O O . ARG A 1 901 ? -10.477 16.004 -10.621 1.00 93.31 901 ARG A O 1
ATOM 7234 N N . LEU A 1 902 ? -9.624 16.287 -12.678 1.00 92.44 902 LEU A N 1
ATOM 7235 C CA . LEU A 1 902 ? -9.300 17.703 -12.501 1.00 92.44 902 LEU A CA 1
ATOM 7236 C C . LEU A 1 902 ? -10.561 18.552 -12.279 1.00 92.44 902 LEU A C 1
ATOM 7238 O O . LEU A 1 902 ? -10.559 19.440 -11.426 1.00 92.44 902 LEU A O 1
ATOM 7242 N N . TYR A 1 903 ? -11.639 18.285 -13.021 1.00 94.19 903 TYR A N 1
ATOM 7243 C CA . TYR A 1 903 ? -12.903 19.002 -12.851 1.00 94.19 903 TYR A CA 1
ATOM 7244 C C . TYR A 1 903 ? -13.575 18.720 -11.505 1.00 94.19 903 TYR A C 1
ATOM 7246 O O . TYR A 1 903 ? -14.070 19.669 -10.899 1.00 94.19 903 TYR A O 1
ATOM 7254 N N . ILE A 1 904 ? -13.504 17.484 -10.989 1.00 91.88 904 ILE A N 1
ATOM 7255 C CA . ILE A 1 904 ? -13.938 17.168 -9.615 1.00 91.88 904 ILE A CA 1
ATOM 7256 C C . ILE A 1 904 ? -13.179 18.037 -8.606 1.00 91.88 904 ILE A C 1
ATOM 7258 O O . ILE A 1 904 ? -13.802 18.691 -7.776 1.00 91.88 904 ILE A O 1
ATOM 7262 N N . THR A 1 905 ? -11.847 18.118 -8.707 1.00 90.06 905 THR A N 1
ATOM 7263 C CA . THR A 1 905 ? -11.031 18.951 -7.801 1.00 90.06 905 THR A CA 1
ATOM 7264 C C . THR A 1 905 ? -11.387 20.439 -7.891 1.00 90.06 905 THR A C 1
ATOM 7266 O O . THR A 1 905 ? -11.319 21.153 -6.894 1.00 90.06 905 THR A O 1
ATOM 7269 N N . LYS A 1 906 ? -11.787 20.919 -9.077 1.00 90.06 906 LYS A N 1
ATOM 7270 C CA . LYS A 1 906 ? -12.263 22.297 -9.294 1.00 90.06 906 LYS A CA 1
ATOM 7271 C C . LYS A 1 906 ? -13.724 22.518 -8.865 1.00 90.06 906 LYS A C 1
ATOM 7273 O O . LYS A 1 906 ? -14.167 23.663 -8.864 1.00 90.06 906 LYS A O 1
ATOM 7278 N N . GLY A 1 907 ? -14.461 21.461 -8.518 1.00 90.44 907 GLY A N 1
ATOM 7279 C CA . GLY A 1 907 ? -15.884 21.504 -8.165 1.00 90.44 907 GLY A CA 1
ATOM 7280 C C . GLY A 1 907 ? -16.848 21.614 -9.357 1.00 90.44 907 GLY A C 1
ATOM 7281 O O . GLY A 1 907 ? -18.045 21.792 -9.151 1.00 90.44 907 GLY A O 1
ATOM 7282 N N . ASP A 1 908 ? -16.367 21.509 -10.602 1.00 93.19 908 ASP A N 1
ATOM 7283 C CA . ASP A 1 908 ? -17.213 21.546 -11.807 1.00 93.19 908 ASP A CA 1
ATOM 7284 C C . ASP A 1 908 ? -17.724 20.131 -12.127 1.00 93.19 908 ASP A C 1
ATOM 7286 O O . ASP A 1 908 ? -17.199 19.420 -12.989 1.00 93.19 908 ASP A O 1
ATOM 7290 N N . MET A 1 909 ? -18.748 19.700 -11.386 1.00 92.88 909 MET A N 1
ATOM 7291 C CA . MET A 1 909 ? -19.277 18.335 -11.489 1.00 92.88 909 MET A CA 1
ATOM 7292 C C . MET A 1 909 ? -19.925 18.039 -12.849 1.00 92.88 909 MET A C 1
ATOM 7294 O O . MET A 1 909 ? -19.916 16.891 -13.293 1.00 92.88 909 MET A O 1
ATOM 7298 N N . VAL A 1 910 ? -20.432 19.060 -13.553 1.00 95.12 910 VAL A N 1
ATOM 7299 C CA . VAL A 1 910 ? -21.050 18.903 -14.882 1.00 95.12 910 VAL A CA 1
ATOM 7300 C C . VAL A 1 910 ? -20.005 18.473 -15.907 1.00 95.12 910 VAL A C 1
ATOM 7302 O O . VAL A 1 910 ? -20.178 17.452 -16.577 1.00 95.12 910 VAL A O 1
ATOM 7305 N N . LYS A 1 911 ? -18.887 19.204 -15.995 1.00 93.69 911 LYS A N 1
ATOM 7306 C CA . LYS A 1 911 ? -17.806 18.847 -16.923 1.00 93.69 911 LYS A CA 1
ATOM 7307 C C . LYS A 1 911 ? -17.079 17.579 -16.503 1.00 93.69 911 LYS A C 1
ATOM 7309 O O . LYS A 1 911 ? -16.658 16.815 -17.369 1.00 93.69 911 LYS A O 1
ATOM 7314 N N . ALA A 1 912 ? -16.966 17.321 -15.199 1.00 94.81 912 ALA A N 1
ATOM 7315 C CA . ALA A 1 912 ? -16.451 16.050 -14.703 1.00 94.81 912 ALA A CA 1
ATOM 7316 C C . ALA A 1 912 ? -17.281 14.873 -15.231 1.00 94.81 912 ALA A C 1
ATOM 7318 O O . ALA A 1 912 ? -16.721 13.950 -15.825 1.00 94.81 912 ALA A O 1
ATOM 7319 N N . ALA A 1 913 ? -18.609 14.924 -15.078 1.00 94.19 913 ALA A N 1
ATOM 7320 C CA . ALA A 1 913 ? -19.500 13.871 -15.553 1.00 94.19 913 ALA A CA 1
ATOM 7321 C C . ALA A 1 913 ? -19.412 13.686 -17.079 1.00 94.19 913 ALA A C 1
ATOM 7323 O O . ALA A 1 913 ? -19.375 12.552 -17.563 1.00 94.19 913 ALA A O 1
ATOM 7324 N N . GLU A 1 914 ? -19.313 14.775 -17.847 1.00 95.00 914 GLU A N 1
ATOM 7325 C CA . GLU A 1 914 ? -19.130 14.712 -19.302 1.00 95.00 914 GLU A CA 1
ATOM 7326 C C . GLU A 1 914 ? -17.791 14.060 -19.691 1.00 95.00 914 GLU A C 1
ATOM 7328 O O . GLU A 1 914 ? -17.759 13.168 -20.542 1.00 95.00 914 GLU A O 1
ATOM 7333 N N . ALA A 1 915 ? -16.689 14.457 -19.049 1.00 94.12 915 ALA A N 1
ATOM 7334 C CA . ALA A 1 915 ? -15.358 13.917 -19.318 1.00 94.12 915 ALA A CA 1
ATOM 7335 C C . ALA A 1 915 ? -15.262 12.428 -18.941 1.00 94.12 915 ALA A C 1
ATOM 7337 O O . ALA A 1 915 ? -14.816 11.610 -19.747 1.00 94.12 915 ALA A O 1
ATOM 7338 N N . TYR A 1 916 ? -15.772 12.028 -17.772 1.00 95.62 916 TYR A N 1
ATOM 7339 C CA . TYR A 1 916 ? -15.848 10.609 -17.414 1.00 95.62 916 TYR A CA 1
ATOM 7340 C C . TYR A 1 916 ? -16.734 9.819 -18.378 1.00 95.62 916 TYR A C 1
ATOM 7342 O O . TYR A 1 916 ? -16.339 8.735 -18.800 1.00 95.62 916 TYR A O 1
ATOM 7350 N N . SER A 1 917 ? -17.866 10.378 -18.815 1.00 93.88 917 SER A N 1
ATOM 7351 C CA . SER A 1 917 ? -18.711 9.744 -19.835 1.00 93.88 917 SER A CA 1
ATOM 7352 C C . SER A 1 917 ? -17.949 9.545 -21.150 1.00 93.88 917 SER A C 1
ATOM 7354 O O . SER A 1 917 ? -17.976 8.452 -21.711 1.00 93.88 917 SER A O 1
ATOM 7356 N N . LYS A 1 918 ? -17.199 10.552 -21.627 1.00 92.19 918 LYS A N 1
ATOM 7357 C CA . LYS A 1 918 ? -16.353 10.440 -22.832 1.00 92.19 918 LYS A CA 1
ATOM 7358 C C . LYS A 1 918 ? -15.261 9.382 -22.680 1.00 92.19 918 LYS A C 1
ATOM 7360 O O . LYS A 1 918 ? -15.033 8.630 -23.624 1.00 92.19 918 LYS A O 1
ATOM 7365 N N . SER A 1 919 ? -14.621 9.306 -21.511 1.00 91.62 919 SER A N 1
ATOM 7366 C CA . SER A 1 919 ? -13.630 8.272 -21.189 1.00 91.62 919 SER A CA 1
ATOM 7367 C C . SER A 1 919 ? -14.244 6.872 -21.251 1.00 91.62 919 SER A C 1
ATOM 7369 O O . SER A 1 919 ? -13.716 5.986 -21.925 1.00 91.62 919 SER A O 1
ATOM 7371 N N . LEU A 1 920 ? -15.410 6.704 -20.626 1.00 90.81 920 LEU A N 1
ATOM 7372 C CA . LEU A 1 920 ? -16.133 5.439 -20.558 1.00 90.81 920 LEU A CA 1
ATOM 7373 C C . LEU A 1 920 ? -16.686 4.998 -21.914 1.00 90.81 920 LEU A C 1
ATOM 7375 O O . LEU A 1 920 ? -16.739 3.803 -22.164 1.00 90.81 920 LEU A O 1
ATOM 7379 N N . ARG A 1 921 ? -17.007 5.911 -22.844 1.00 89.62 921 ARG A N 1
ATOM 7380 C CA . ARG A 1 921 ? -17.327 5.525 -24.237 1.00 89.62 921 ARG A CA 1
ATOM 7381 C C . ARG A 1 921 ? -16.187 4.755 -24.910 1.00 89.62 921 ARG A C 1
ATOM 7383 O O . ARG A 1 921 ? -16.456 3.942 -25.786 1.00 89.62 921 ARG A O 1
ATOM 7390 N N . VAL A 1 922 ? -14.938 5.027 -24.524 1.00 81.69 922 VAL A N 1
ATOM 7391 C CA . VAL A 1 922 ? -13.744 4.380 -25.086 1.00 81.69 922 VAL A CA 1
ATOM 7392 C C . VAL A 1 922 ? -13.350 3.141 -24.287 1.00 81.69 922 VAL A C 1
ATOM 7394 O O . VAL A 1 922 ? -13.056 2.108 -24.882 1.00 81.69 922 VAL A O 1
ATOM 7397 N N . ASN A 1 923 ? -13.348 3.231 -22.953 1.00 82.12 923 ASN A N 1
ATOM 7398 C CA . ASN A 1 923 ? -13.066 2.106 -22.064 1.00 82.12 923 ASN A CA 1
ATOM 7399 C C . ASN A 1 923 ? -14.178 1.954 -21.012 1.00 82.12 923 ASN A C 1
ATOM 7401 O O . ASN A 1 923 ? -14.123 2.565 -19.944 1.00 82.12 923 ASN A O 1
ATOM 7405 N N . GLN A 1 924 ? -15.166 1.105 -21.308 1.00 86.81 924 GLN A N 1
ATOM 7406 C CA . GLN A 1 924 ? -16.294 0.828 -20.408 1.00 86.81 924 GLN A CA 1
ATOM 7407 C C . GLN A 1 924 ? -15.932 -0.104 -19.245 1.00 86.81 924 GLN A C 1
ATOM 7409 O O . GLN A 1 924 ? -16.714 -0.216 -18.309 1.00 86.81 924 GLN A O 1
ATOM 7414 N N . LEU A 1 925 ? -14.767 -0.757 -19.272 1.00 83.25 925 LEU A N 1
ATOM 7415 C CA . LEU A 1 925 ? -14.325 -1.680 -18.221 1.00 83.25 925 LEU A CA 1
ATOM 7416 C C . LEU A 1 925 ? -13.601 -0.977 -17.069 1.00 83.25 925 LEU A C 1
ATOM 7418 O O . LEU A 1 925 ? -13.175 -1.608 -16.104 1.00 83.25 925 LEU A O 1
ATOM 7422 N N . ASN A 1 926 ? -13.458 0.346 -17.137 1.00 84.81 926 ASN A N 1
ATOM 7423 C CA . ASN A 1 926 ? -12.793 1.106 -16.093 1.00 84.81 926 ASN A CA 1
ATOM 7424 C C . ASN A 1 926 ? -13.732 1.367 -14.898 1.00 84.81 926 ASN A C 1
ATOM 7426 O O . ASN A 1 926 ? -14.422 2.387 -14.842 1.00 84.81 926 ASN A O 1
ATOM 7430 N N . GLN A 1 927 ? -13.714 0.457 -13.921 1.00 88.88 927 GLN A N 1
ATOM 7431 C CA . GLN A 1 927 ? -14.513 0.526 -12.689 1.00 88.88 927 GLN A CA 1
ATOM 7432 C C . GLN A 1 927 ? -14.352 1.866 -11.944 1.00 88.88 927 GLN A C 1
ATOM 7434 O O . GLN A 1 927 ? -15.346 2.511 -11.613 1.00 88.88 927 GLN A O 1
ATOM 7439 N N . GLN A 1 928 ? -13.121 2.364 -11.784 1.00 89.19 928 GLN A N 1
ATOM 7440 C CA . GLN A 1 928 ? -12.850 3.639 -11.101 1.00 89.19 928 GLN A CA 1
ATOM 7441 C C . GLN A 1 928 ? -13.507 4.844 -11.792 1.00 89.19 928 GLN A C 1
ATOM 7443 O O . GLN A 1 928 ? -13.939 5.786 -11.128 1.00 89.19 928 GLN A O 1
ATOM 7448 N N . SER A 1 929 ? -13.590 4.832 -13.125 1.00 91.38 929 SER A N 1
ATOM 7449 C CA . SER A 1 929 ? -14.241 5.902 -13.889 1.00 91.38 929 SER A CA 1
ATOM 7450 C C . SER A 1 929 ? -15.759 5.854 -13.745 1.00 91.38 929 SER A C 1
ATOM 7452 O O . SER A 1 929 ? -16.378 6.911 -13.641 1.00 91.38 929 SER A O 1
ATOM 7454 N N . TRP A 1 930 ? -16.358 4.658 -13.677 1.00 94.50 930 TRP A N 1
ATOM 7455 C CA . TRP A 1 930 ? -17.779 4.497 -13.347 1.00 94.50 930 TRP A CA 1
ATOM 7456 C C . TRP A 1 930 ? -18.097 4.981 -11.936 1.00 94.50 930 TRP A C 1
ATOM 7458 O O . TRP A 1 930 ? -19.073 5.705 -11.752 1.00 94.50 930 TRP A O 1
ATOM 7468 N N . PHE A 1 931 ? -17.252 4.645 -10.959 1.00 93.81 931 PHE A N 1
ATOM 7469 C CA . PHE A 1 931 ? -17.391 5.127 -9.587 1.00 93.81 931 PHE A CA 1
ATOM 7470 C C . PHE A 1 931 ? -17.328 6.660 -9.519 1.00 93.81 931 PHE A C 1
ATOM 7472 O O . PHE A 1 931 ? -18.214 7.295 -8.951 1.00 93.81 931 PHE A O 1
ATOM 7479 N N . ALA A 1 932 ? -16.318 7.271 -10.150 1.00 93.56 932 ALA A N 1
ATOM 7480 C CA . ALA A 1 932 ? -16.158 8.725 -10.169 1.00 93.56 932 ALA A CA 1
ATOM 7481 C C . ALA A 1 932 ? -17.305 9.439 -10.907 1.00 93.56 932 ALA A C 1
ATOM 7483 O O . ALA A 1 932 ? -17.787 10.470 -10.435 1.00 93.56 932 ALA A O 1
ATOM 7484 N N . LEU A 1 933 ? -17.788 8.870 -12.020 1.00 95.62 933 LEU A N 1
ATOM 7485 C CA . LEU A 1 933 ? -18.986 9.349 -12.709 1.00 95.62 933 LEU A CA 1
ATOM 7486 C C . LEU A 1 933 ? -20.217 9.269 -11.796 1.00 95.62 933 LEU A C 1
ATOM 7488 O O . LEU A 1 933 ? -20.973 10.233 -11.714 1.00 95.62 933 LEU A O 1
ATOM 7492 N N . GLY A 1 934 ? -20.402 8.153 -11.086 1.00 94.19 934 GLY A N 1
ATOM 7493 C CA . GLY A 1 934 ? -21.489 7.970 -10.126 1.00 94.19 934 GLY A CA 1
ATOM 7494 C C . GLY A 1 934 ? -21.470 9.022 -9.017 1.00 94.19 934 GLY A C 1
ATOM 7495 O O . GLY A 1 934 ? -22.505 9.621 -8.733 1.00 94.19 934 GLY A O 1
ATOM 7496 N N . CYS A 1 935 ? -20.297 9.314 -8.447 1.00 93.50 935 CYS A N 1
ATOM 7497 C CA . CYS A 1 935 ? -20.135 10.364 -7.438 1.00 93.50 935 CYS A CA 1
ATOM 7498 C C . CYS A 1 935 ? -20.495 11.750 -7.991 1.00 93.50 935 CYS A C 1
ATOM 7500 O O . CYS A 1 935 ? -21.294 12.458 -7.380 1.00 93.50 935 CYS A O 1
ATOM 7502 N N . ALA A 1 936 ? -19.975 12.110 -9.170 1.00 93.94 936 ALA A N 1
ATOM 7503 C CA . ALA A 1 936 ? -20.295 13.385 -9.812 1.00 93.94 936 ALA A CA 1
ATOM 7504 C C . ALA A 1 936 ? -21.803 13.516 -10.105 1.00 93.94 936 ALA A C 1
ATOM 7506 O O . ALA A 1 936 ? -22.400 14.558 -9.851 1.00 93.94 936 ALA A O 1
ATOM 7507 N N . LEU A 1 937 ? -22.449 12.449 -10.586 1.00 94.44 937 LEU A N 1
ATOM 7508 C CA . LEU A 1 937 ? -23.891 12.431 -10.854 1.00 94.44 937 LEU A CA 1
ATOM 7509 C C . LEU A 1 937 ? -24.735 12.519 -9.577 1.00 94.44 937 LEU A C 1
ATOM 7511 O O . LEU A 1 937 ? -25.784 13.165 -9.588 1.00 94.44 937 LEU A O 1
ATOM 7515 N N . LEU A 1 938 ? -24.282 11.902 -8.484 1.00 91.69 938 LEU A N 1
ATOM 7516 C CA . LEU A 1 938 ? -24.952 11.959 -7.187 1.00 91.69 938 LEU A CA 1
ATOM 7517 C C . LEU A 1 938 ? -24.905 13.373 -6.591 1.00 91.69 938 LEU A C 1
ATOM 7519 O O . LEU A 1 938 ? -25.908 13.830 -6.040 1.00 91.69 938 LEU A O 1
ATOM 7523 N N . GLU A 1 939 ? -23.788 14.087 -6.752 1.00 91.38 939 GLU A N 1
ATOM 7524 C CA . GLU A 1 939 ? -23.680 15.505 -6.381 1.00 91.38 939 GLU A CA 1
ATOM 7525 C C . GLU A 1 939 ? -24.529 16.420 -7.273 1.00 91.38 939 GLU A C 1
ATOM 7527 O O . GLU A 1 939 ? -25.138 17.367 -6.780 1.00 91.38 939 GLU A O 1
ATOM 7532 N N . LEU A 1 940 ? -24.650 16.100 -8.565 1.00 92.69 940 LEU A N 1
ATOM 7533 C CA . LEU A 1 940 ? -25.551 16.789 -9.498 1.00 92.69 940 LEU A CA 1
ATOM 7534 C C . LEU A 1 940 ? -27.038 16.448 -9.294 1.00 92.69 940 LEU A C 1
ATOM 7536 O O . LEU A 1 940 ? -27.870 16.898 -10.083 1.00 92.69 940 LEU A O 1
ATOM 7540 N N . ALA A 1 941 ? -27.374 15.636 -8.287 1.00 92.31 941 ALA A N 1
ATOM 7541 C CA . ALA A 1 941 ? -28.720 15.128 -8.022 1.00 92.31 941 ALA A CA 1
ATOM 7542 C C . ALA A 1 941 ? -29.361 14.361 -9.201 1.00 92.31 941 ALA A C 1
ATOM 7544 O O . ALA A 1 941 ? -30.577 14.201 -9.267 1.00 92.31 941 ALA A O 1
ATOM 7545 N N . GLN A 1 942 ? -28.554 13.836 -10.129 1.00 91.69 942 GLN A N 1
ATOM 7546 C CA . GLN A 1 942 ? -29.011 12.975 -11.225 1.00 91.69 942 GLN A CA 1
ATOM 7547 C C . GLN A 1 942 ? -29.022 11.513 -10.759 1.00 91.69 942 GLN A C 1
ATOM 7549 O O . GLN A 1 942 ? -28.231 10.689 -11.225 1.00 91.69 942 GLN A O 1
ATOM 7554 N N . PHE A 1 943 ? -29.902 11.205 -9.803 1.00 91.62 943 PHE A N 1
ATOM 7555 C CA . PHE A 1 943 ? -29.883 9.942 -9.057 1.00 91.62 943 PHE A CA 1
ATOM 7556 C C . PHE A 1 943 ? -30.058 8.705 -9.947 1.00 91.62 943 PHE A C 1
ATOM 7558 O O . PHE A 1 943 ? -29.296 7.756 -9.798 1.00 91.62 943 PHE A O 1
ATOM 7565 N N . GLU A 1 944 ? -30.949 8.732 -10.941 1.00 89.75 944 GLU A N 1
ATOM 7566 C CA . GLU A 1 944 ? -31.149 7.599 -11.863 1.00 89.75 944 GLU A CA 1
ATOM 7567 C C . GLU A 1 944 ? -29.883 7.247 -12.656 1.00 89.75 944 GLU A C 1
ATOM 7569 O O . GLU A 1 944 ? -29.504 6.081 -12.784 1.00 89.75 944 GLU A O 1
ATOM 7574 N N . LYS A 1 945 ? -29.177 8.266 -13.160 1.00 90.88 945 LYS A N 1
ATOM 7575 C CA . LYS A 1 945 ? -27.915 8.054 -13.876 1.00 90.88 945 LYS A CA 1
ATOM 7576 C C . LYS A 1 945 ? -26.810 7.603 -12.923 1.00 90.88 945 LYS A C 1
ATOM 7578 O O . LYS A 1 945 ? -25.972 6.797 -13.318 1.00 90.88 945 LYS A O 1
ATOM 7583 N N . ALA A 1 946 ? -26.812 8.088 -11.679 1.00 92.31 946 ALA A N 1
ATOM 7584 C CA . ALA A 1 946 ? -25.890 7.621 -10.648 1.00 92.31 946 ALA A CA 1
ATOM 7585 C C . ALA A 1 946 ? -26.134 6.140 -10.308 1.00 92.31 946 ALA A C 1
ATOM 7587 O O . ALA A 1 946 ? -25.171 5.385 -10.204 1.00 92.31 946 ALA A O 1
ATOM 7588 N N . VAL A 1 947 ? -27.395 5.698 -10.224 1.00 92.06 947 VAL A N 1
ATOM 7589 C CA . VAL A 1 947 ? -27.759 4.278 -10.069 1.00 92.06 947 VAL A CA 1
ATOM 7590 C C . VAL A 1 947 ? -27.222 3.455 -11.237 1.00 92.06 947 VAL A C 1
ATOM 7592 O O . VAL A 1 947 ? -26.615 2.414 -11.008 1.00 92.06 947 VAL A O 1
ATOM 7595 N N . ALA A 1 948 ? -27.366 3.927 -12.480 1.00 91.38 948 ALA A N 1
ATOM 7596 C CA . ALA A 1 948 ? -26.800 3.238 -13.639 1.00 91.38 948 ALA A CA 1
ATOM 7597 C C . ALA A 1 948 ? -25.262 3.150 -13.571 1.00 91.38 948 ALA A C 1
ATOM 7599 O O . ALA A 1 948 ? -24.698 2.083 -13.806 1.00 91.38 948 ALA A O 1
ATOM 7600 N N . ALA A 1 949 ? -24.582 4.241 -13.206 1.00 91.12 949 ALA A N 1
ATOM 7601 C CA . ALA A 1 949 ? -23.123 4.288 -13.111 1.00 91.12 949 ALA A CA 1
ATOM 7602 C C . ALA A 1 949 ? -22.573 3.399 -11.982 1.00 91.12 949 ALA A C 1
ATOM 7604 O O . ALA A 1 949 ? -21.688 2.578 -12.224 1.00 91.12 949 ALA A O 1
ATOM 7605 N N . PHE A 1 950 ? -23.125 3.495 -10.767 1.00 92.88 950 PHE A N 1
ATOM 7606 C CA . PHE A 1 950 ? -22.746 2.613 -9.660 1.00 92.88 950 PHE A CA 1
ATOM 7607 C C . PHE A 1 950 ? -23.176 1.164 -9.905 1.00 92.88 950 PHE A C 1
ATOM 7609 O O . PHE A 1 950 ? -22.451 0.252 -9.527 1.00 92.88 950 PHE A O 1
ATOM 7616 N N . GLY A 1 951 ? -24.291 0.939 -10.603 1.00 90.88 951 GLY A N 1
ATOM 7617 C CA . GLY A 1 951 ? -24.714 -0.379 -11.071 1.00 90.88 951 GLY A CA 1
ATOM 7618 C C . GLY A 1 951 ? -23.675 -1.021 -11.992 1.00 90.88 951 GLY A C 1
ATOM 7619 O O . GLY A 1 951 ? -23.308 -2.172 -11.785 1.00 90.88 951 GLY A O 1
ATOM 7620 N N . ARG A 1 952 ? -23.128 -0.268 -12.960 1.00 89.56 952 ARG A N 1
ATOM 7621 C CA . ARG A 1 952 ? -21.999 -0.730 -13.791 1.00 89.56 952 ARG A CA 1
ATOM 7622 C C . ARG A 1 952 ? -20.731 -0.955 -12.972 1.00 89.56 952 ARG A C 1
ATOM 7624 O O . ARG A 1 952 ? -20.042 -1.940 -13.201 1.00 89.56 952 ARG A O 1
ATOM 7631 N N . CYS A 1 953 ? -20.459 -0.089 -11.998 1.00 88.00 953 CYS A N 1
ATOM 7632 C CA . CYS A 1 953 ? -19.327 -0.231 -11.082 1.00 88.00 953 CYS A CA 1
ATOM 7633 C C . CYS A 1 953 ? -19.350 -1.590 -10.360 1.00 88.00 953 CYS A C 1
ATOM 7635 O O . CYS A 1 953 ? -18.385 -2.343 -10.453 1.00 88.00 953 CYS A O 1
ATOM 7637 N N . VAL A 1 954 ? -20.480 -1.938 -9.730 1.00 88.88 954 VAL A N 1
ATOM 7638 C CA . VAL A 1 954 ? -20.629 -3.199 -8.979 1.00 88.88 954 VAL A CA 1
ATOM 7639 C C . VAL A 1 954 ? -20.841 -4.432 -9.864 1.00 88.88 954 VAL A C 1
ATOM 7641 O O . VAL A 1 954 ? -20.696 -5.555 -9.395 1.00 88.88 954 VAL A O 1
ATOM 7644 N N . GLN A 1 955 ? -21.204 -4.244 -11.138 1.00 86.62 955 GLN A N 1
ATOM 7645 C CA . GLN A 1 955 ? -21.215 -5.320 -12.136 1.00 86.62 955 GLN A CA 1
ATOM 7646 C C . GLN A 1 955 ? -19.801 -5.693 -12.587 1.00 86.62 955 GLN A C 1
ATOM 7648 O O . GLN A 1 955 ? -19.553 -6.865 -12.853 1.00 86.62 955 GLN A O 1
ATOM 7653 N N . ILE A 1 956 ? -18.900 -4.709 -12.699 1.00 81.69 956 ILE A N 1
ATOM 7654 C CA . ILE A 1 956 ? -17.494 -4.945 -13.053 1.00 81.69 956 ILE A CA 1
ATOM 7655 C C . ILE A 1 956 ? -16.739 -5.528 -11.855 1.00 81.69 956 ILE A C 1
ATOM 7657 O O . ILE A 1 956 ? -15.992 -6.484 -12.025 1.00 81.69 956 ILE A O 1
ATOM 7661 N N . ASP A 1 957 ? -16.944 -4.975 -10.656 1.00 79.94 957 ASP A N 1
ATOM 7662 C CA . ASP A 1 957 ? -16.354 -5.484 -9.415 1.00 79.94 957 ASP A CA 1
ATOM 7663 C C . ASP A 1 957 ? -17.418 -5.608 -8.317 1.00 79.94 957 ASP A C 1
ATOM 7665 O O . ASP A 1 957 ? -17.809 -4.628 -7.675 1.00 79.94 957 ASP A O 1
ATOM 7669 N N . ASP A 1 958 ? -17.873 -6.839 -8.073 1.00 84.38 958 ASP A N 1
ATOM 7670 C CA . ASP A 1 958 ? -18.907 -7.122 -7.074 1.00 84.38 958 ASP A CA 1
ATOM 7671 C C . ASP A 1 958 ? -18.407 -7.042 -5.618 1.00 84.38 958 ASP A C 1
ATOM 7673 O O . ASP A 1 958 ? -19.217 -7.172 -4.685 1.00 84.38 958 ASP A O 1
ATOM 7677 N N . THR A 1 959 ? -17.099 -6.824 -5.428 1.00 83.06 959 THR A N 1
ATOM 7678 C CA . THR A 1 959 ? -16.409 -6.777 -4.133 1.00 83.06 959 THR A CA 1
ATOM 7679 C C . THR A 1 959 ? -16.149 -5.353 -3.634 1.00 83.06 959 THR A C 1
ATOM 7681 O O . THR A 1 959 ? -15.760 -5.167 -2.475 1.00 83.06 959 THR A O 1
ATOM 7684 N N . ASP A 1 960 ? -16.447 -4.332 -4.444 1.00 83.38 960 ASP A N 1
ATOM 7685 C CA . ASP A 1 960 ? -16.340 -2.929 -4.041 1.00 83.38 960 ASP A CA 1
ATOM 7686 C C . ASP A 1 960 ? -17.483 -2.517 -3.092 1.00 83.38 960 ASP A C 1
ATOM 7688 O O . ASP A 1 960 ? -18.585 -2.126 -3.493 1.00 83.38 960 ASP A O 1
ATOM 7692 N N . ALA A 1 961 ? -17.204 -2.579 -1.788 1.00 88.50 961 ALA A N 1
ATOM 7693 C CA . ALA A 1 961 ? -18.149 -2.201 -0.741 1.00 88.50 961 ALA A CA 1
ATOM 7694 C C . ALA A 1 961 ? -18.593 -0.726 -0.816 1.00 88.50 961 ALA A C 1
ATOM 7696 O O . ALA A 1 961 ? -19.719 -0.405 -0.428 1.00 88.50 961 ALA A O 1
ATOM 7697 N N . GLU A 1 962 ? -17.729 0.179 -1.286 1.00 89.00 962 GLU A N 1
ATOM 7698 C CA . GLU A 1 962 ? -18.060 1.604 -1.405 1.00 89.00 962 GLU A CA 1
ATOM 7699 C C . GLU A 1 962 ? -18.980 1.841 -2.603 1.00 89.00 962 GLU A C 1
ATOM 7701 O O . GLU A 1 962 ? -19.962 2.578 -2.476 1.00 89.00 962 GLU A O 1
ATOM 7706 N N . GLY A 1 963 ? -18.740 1.141 -3.717 1.00 90.12 963 GLY A N 1
ATOM 7707 C CA . GLY A 1 963 ? -19.643 1.093 -4.868 1.00 90.12 963 GLY A CA 1
ATOM 7708 C C . GLY A 1 963 ? -21.056 0.648 -4.482 1.00 90.12 963 GLY A C 1
ATOM 7709 O O . GLY A 1 963 ? -22.025 1.345 -4.787 1.00 90.12 963 GLY A O 1
ATOM 7710 N N . TRP A 1 964 ? -21.184 -0.447 -3.723 1.00 93.69 964 TRP A N 1
ATOM 7711 C CA . TRP A 1 964 ? -22.478 -0.925 -3.214 1.00 93.69 964 TRP A CA 1
ATOM 7712 C C . TRP A 1 964 ? -23.156 0.063 -2.251 1.00 93.69 964 TRP A C 1
ATOM 7714 O O . TRP A 1 964 ? -24.367 0.280 -2.335 1.00 93.69 964 TRP A O 1
ATOM 7724 N N . SER A 1 965 ? -22.396 0.695 -1.351 1.00 92.50 965 SER A N 1
ATOM 7725 C CA . SER A 1 965 ? -22.940 1.697 -0.424 1.00 92.50 965 SER A CA 1
ATOM 7726 C C . SER A 1 965 ? -23.442 2.948 -1.155 1.00 92.50 965 SER A C 1
ATOM 7728 O O . SER A 1 965 ? -24.493 3.486 -0.804 1.00 92.50 965 SER A O 1
ATOM 7730 N N . ASN A 1 966 ? -22.716 3.419 -2.170 1.00 92.12 966 ASN A N 1
ATOM 7731 C CA . ASN A 1 966 ? -23.109 4.591 -2.952 1.00 92.12 966 ASN A CA 1
ATOM 7732 C C . ASN A 1 966 ? -24.267 4.287 -3.911 1.00 92.12 966 ASN A C 1
ATOM 7734 O O . ASN A 1 966 ? -25.135 5.141 -4.095 1.00 92.12 966 ASN A O 1
ATOM 7738 N N . LEU A 1 967 ? -24.349 3.061 -4.442 1.00 93.19 967 LEU A N 1
ATOM 7739 C CA . LEU A 1 967 ? -25.524 2.581 -5.174 1.00 93.19 967 LEU A CA 1
ATOM 7740 C C . LEU A 1 967 ? -26.784 2.659 -4.304 1.00 93.19 967 LEU A C 1
ATOM 7742 O O . LEU A 1 967 ? -27.805 3.187 -4.742 1.00 93.19 967 LEU A O 1
ATOM 7746 N N . ALA A 1 968 ? -26.705 2.195 -3.054 1.00 91.75 968 ALA A N 1
ATOM 7747 C CA . ALA A 1 968 ? -27.817 2.295 -2.115 1.00 91.75 968 ALA A CA 1
ATOM 7748 C C . ALA A 1 968 ? -28.208 3.752 -1.830 1.00 91.75 968 ALA A C 1
ATOM 7750 O O . ALA A 1 968 ? -29.390 4.086 -1.839 1.00 91.75 968 ALA A O 1
ATOM 7751 N N . ALA A 1 969 ? -27.226 4.635 -1.628 1.00 90.31 969 ALA A N 1
ATOM 7752 C CA . ALA A 1 969 ? -27.480 6.057 -1.414 1.00 90.31 969 ALA A CA 1
ATOM 7753 C C . ALA A 1 969 ? -28.165 6.724 -2.622 1.00 90.31 969 ALA A C 1
ATOM 7755 O O . ALA A 1 969 ? -29.054 7.554 -2.430 1.00 90.31 969 ALA A O 1
ATOM 7756 N N . ALA A 1 970 ? -27.781 6.350 -3.847 1.00 90.88 970 ALA A N 1
ATOM 7757 C CA . ALA A 1 970 ? -28.426 6.821 -5.070 1.00 90.88 970 ALA A CA 1
ATOM 7758 C C . ALA A 1 970 ? -29.879 6.322 -5.165 1.00 90.88 970 ALA A C 1
ATOM 7760 O O . ALA A 1 970 ? -30.780 7.129 -5.377 1.00 90.88 970 ALA A O 1
ATOM 7761 N N . LEU A 1 971 ? -30.119 5.028 -4.913 1.00 90.19 971 LEU A N 1
ATOM 7762 C CA . LEU A 1 971 ? -31.455 4.416 -4.938 1.00 90.19 971 LEU A CA 1
ATOM 7763 C C . LEU A 1 971 ? -32.430 5.081 -3.957 1.00 90.19 971 LEU A C 1
ATOM 7765 O O . LEU A 1 971 ? -33.564 5.368 -4.324 1.00 90.19 971 LEU A O 1
ATOM 7769 N N . LEU A 1 972 ? -31.996 5.382 -2.728 1.00 88.44 972 LEU A N 1
ATOM 7770 C CA . LEU A 1 972 ? -32.849 6.028 -1.717 1.00 88.44 972 LEU A CA 1
ATOM 7771 C C . LEU A 1 972 ? -33.317 7.435 -2.107 1.00 88.44 972 LEU A C 1
ATOM 7773 O O . LEU A 1 972 ? -34.296 7.924 -1.543 1.00 88.44 972 LEU A O 1
ATOM 7777 N N . ARG A 1 973 ? -32.591 8.096 -3.013 1.00 86.69 973 ARG A N 1
ATOM 7778 C CA . ARG A 1 973 ? -32.888 9.450 -3.490 1.00 86.69 973 ARG A CA 1
ATOM 7779 C C . ARG A 1 973 ? -33.623 9.465 -4.830 1.00 86.69 973 ARG A C 1
ATOM 7781 O O . ARG A 1 973 ? -34.080 10.530 -5.231 1.00 86.69 973 ARG A O 1
ATOM 7788 N N . CYS A 1 974 ? -33.751 8.323 -5.506 1.00 84.75 974 CYS A N 1
ATOM 7789 C CA . CYS A 1 974 ? -34.610 8.207 -6.678 1.00 84.75 974 CYS A CA 1
ATOM 7790 C C . CYS A 1 974 ? -36.079 8.322 -6.264 1.00 84.75 974 CYS A C 1
ATOM 7792 O O . CYS A 1 974 ? -36.512 7.699 -5.289 1.00 84.75 974 CYS A O 1
ATOM 7794 N N . GLU A 1 975 ? -36.852 9.084 -7.035 1.00 72.38 975 GLU A N 1
ATOM 7795 C CA . GLU A 1 975 ? -38.302 9.121 -6.876 1.00 72.38 975 GLU A CA 1
ATOM 7796 C C . GLU A 1 975 ? -38.882 7.715 -7.117 1.00 72.38 975 GLU A C 1
ATOM 7798 O O . GLU A 1 975 ? -38.331 6.957 -7.918 1.00 72.38 975 GLU A O 1
ATOM 7803 N N . PRO A 1 976 ? -39.930 7.302 -6.383 1.00 63.97 976 PRO A N 1
ATOM 7804 C CA . PRO A 1 976 ? -40.609 6.042 -6.665 1.00 63.97 976 PRO A CA 1
ATOM 7805 C C . PRO A 1 976 ? -41.161 6.088 -8.091 1.00 63.97 976 PRO A C 1
ATOM 7807 O O . PRO A 1 976 ? -41.724 7.113 -8.472 1.00 63.97 976 PRO A O 1
ATOM 7810 N N . ASP A 1 977 ? -40.998 4.995 -8.847 1.00 58.31 977 ASP A N 1
ATOM 7811 C CA . ASP A 1 977 ? -41.494 4.861 -10.223 1.00 58.31 977 ASP A CA 1
ATOM 7812 C C . ASP A 1 977 ? -42.977 5.280 -10.274 1.00 58.31 977 ASP A C 1
ATOM 7814 O O . ASP A 1 977 ? -43.869 4.520 -9.886 1.00 58.31 977 ASP A O 1
ATOM 7818 N N . THR A 1 978 ? -43.249 6.515 -10.700 1.00 45.84 978 THR A N 1
ATOM 7819 C CA . THR A 1 978 ? -44.607 6.959 -11.003 1.00 45.84 978 THR A CA 1
ATOM 7820 C C . THR A 1 978 ? -44.899 6.503 -12.422 1.00 45.84 978 THR A C 1
ATOM 7822 O O . THR A 1 978 ? -44.111 6.715 -13.342 1.00 45.84 978 THR A O 1
ATOM 7825 N N . ASP A 1 979 ? -45.997 5.776 -12.574 1.00 51.59 979 ASP A N 1
ATOM 7826 C CA . ASP A 1 979 ? -46.495 5.325 -13.866 1.00 51.59 979 ASP A CA 1
ATOM 7827 C C . ASP A 1 979 ? -46.903 6.558 -14.685 1.00 51.59 979 ASP A C 1
ATOM 7829 O O . ASP A 1 979 ? -48.013 7.047 -14.518 1.00 51.59 979 ASP A O 1
ATOM 7833 N N . ASP A 1 980 ? -45.980 7.126 -15.472 1.00 39.28 980 ASP A N 1
ATOM 7834 C CA . ASP A 1 980 ? -46.289 7.769 -16.754 1.00 39.28 980 ASP A CA 1
ATOM 7835 C C . ASP A 1 980 ? -45.047 8.237 -17.539 1.00 39.28 980 ASP A C 1
ATOM 7837 O O . ASP A 1 980 ? -44.198 8.981 -17.055 1.00 39.28 980 ASP A O 1
ATOM 7841 N N . GLY A 1 981 ? -45.030 7.883 -18.828 1.00 41.62 981 GLY A N 1
ATOM 7842 C CA . GLY A 1 981 ? -44.639 8.822 -19.883 1.00 41.62 981 GLY A CA 1
ATOM 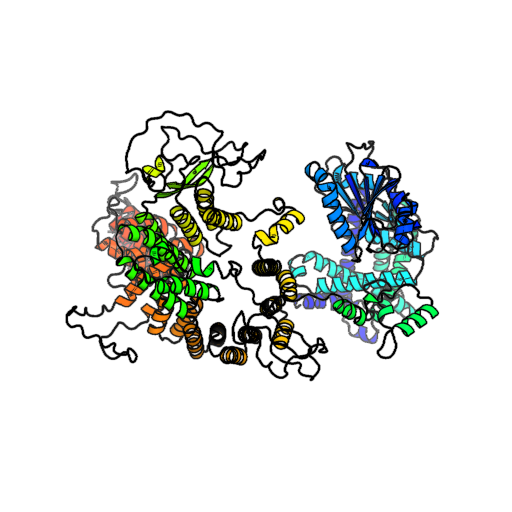7843 C C . GLY A 1 981 ? -43.153 8.984 -20.224 1.00 41.62 981 GLY A C 1
ATOM 7844 O O . GLY A 1 981 ? -42.476 9.874 -19.732 1.00 41.62 981 GLY A O 1
ATOM 7845 N N . ALA A 1 982 ? -42.722 8.243 -21.250 1.00 38.59 982 ALA A N 1
ATOM 7846 C CA . ALA A 1 982 ? -41.639 8.610 -22.171 1.00 38.59 982 ALA A CA 1
ATOM 7847 C C . ALA A 1 982 ? -40.224 8.790 -21.577 1.00 38.59 982 ALA A C 1
ATOM 7849 O O . ALA A 1 982 ? -39.755 9.898 -21.332 1.00 38.59 982 ALA A O 1
ATOM 7850 N N . ARG A 1 983 ? -39.451 7.695 -21.548 1.00 37.25 983 ARG A N 1
ATOM 7851 C CA . ARG A 1 983 ? -37.986 7.778 -21.696 1.00 37.25 983 ARG A CA 1
ATOM 7852 C C . ARG A 1 983 ? -37.669 8.254 -23.125 1.00 37.25 983 ARG A C 1
ATOM 7854 O O . ARG A 1 983 ? -37.947 7.500 -24.059 1.00 37.25 983 ARG A O 1
ATOM 7861 N N . PRO A 1 984 ? -37.062 9.431 -23.359 1.00 36.97 984 PRO A N 1
ATOM 7862 C CA . PRO A 1 984 ? -36.579 9.787 -24.683 1.00 36.97 984 PRO A CA 1
ATOM 7863 C C . PRO A 1 984 ? -35.202 9.141 -24.875 1.00 36.97 984 PRO A C 1
ATOM 7865 O O . PRO A 1 984 ? -34.207 9.625 -24.339 1.00 36.97 984 PRO A O 1
ATOM 7868 N N . GLY A 1 985 ? -35.140 8.021 -25.606 1.00 35.56 985 GLY A N 1
ATOM 7869 C CA . GLY A 1 985 ? -33.855 7.448 -26.034 1.00 35.56 985 GLY A CA 1
ATOM 7870 C C . GLY A 1 985 ? -33.794 5.945 -26.309 1.00 35.56 985 GLY A C 1
ATOM 7871 O O . GLY A 1 985 ? -32.767 5.490 -26.802 1.00 35.56 985 GLY A O 1
ATOM 7872 N N . ALA A 1 986 ? -34.842 5.164 -26.033 1.00 30.88 986 ALA A N 1
ATOM 7873 C CA . ALA A 1 986 ? -34.894 3.778 -26.499 1.00 30.88 986 ALA A CA 1
ATOM 7874 C C . ALA A 1 986 ? -35.463 3.761 -27.925 1.00 30.88 986 ALA A C 1
ATOM 7876 O O . ALA A 1 986 ? -36.649 4.021 -28.120 1.00 30.88 986 ALA A O 1
ATOM 7877 N N . ALA A 1 987 ? -34.607 3.519 -28.919 1.00 27.61 987 ALA A N 1
ATOM 7878 C CA . ALA A 1 987 ? -35.060 3.206 -30.270 1.00 27.61 987 ALA A CA 1
ATOM 7879 C C . ALA A 1 987 ? -35.944 1.944 -30.217 1.00 27.61 987 ALA A C 1
ATOM 7881 O O . ALA A 1 987 ? -35.582 1.004 -29.503 1.00 27.61 987 ALA A O 1
ATOM 7882 N N . PRO A 1 988 ? -37.092 1.913 -30.913 1.00 33.38 988 PRO A N 1
ATOM 7883 C CA . PRO A 1 988 ? -37.906 0.712 -30.985 1.00 33.38 988 PRO A CA 1
ATOM 7884 C C . PRO A 1 988 ? -37.129 -0.345 -31.776 1.00 33.38 988 PRO A C 1
ATOM 7886 O O . PRO A 1 988 ? -36.730 -0.104 -32.914 1.00 33.38 988 PRO A O 1
ATOM 7889 N N . ALA A 1 989 ? -36.858 -1.484 -31.142 1.00 33.44 989 ALA A N 1
ATOM 7890 C CA . ALA A 1 989 ? -36.534 -2.701 -31.864 1.00 33.44 989 ALA A CA 1
ATOM 7891 C C . ALA A 1 989 ? -37.861 -3.250 -32.395 1.00 33.44 989 ALA A C 1
ATOM 7893 O O . ALA A 1 989 ? -38.770 -3.535 -31.613 1.00 33.44 989 ALA A O 1
ATOM 7894 N N . ASP A 1 990 ? -37.979 -3.294 -33.717 1.00 32.47 990 ASP A N 1
ATOM 7895 C CA . ASP A 1 990 ? -39.043 -3.996 -34.418 1.00 32.47 990 ASP A CA 1
ATOM 7896 C C . ASP A 1 990 ? -38.832 -5.499 -34.207 1.00 32.47 990 ASP A C 1
ATOM 7898 O O . ASP A 1 990 ? -38.072 -6.115 -34.946 1.00 32.47 990 ASP A O 1
ATOM 7902 N N . ASP A 1 991 ? -39.481 -6.077 -33.200 1.00 33.91 991 ASP A N 1
ATOM 7903 C CA . ASP A 1 991 ? -39.684 -7.522 -33.118 1.00 33.91 991 ASP A CA 1
ATOM 7904 C C . ASP A 1 991 ? -41.188 -7.783 -32.980 1.00 33.91 991 ASP A C 1
ATOM 7906 O O . ASP A 1 991 ? -41.823 -7.515 -31.954 1.00 33.91 991 ASP A O 1
ATOM 7910 N N . GLU A 1 992 ? -41.763 -8.250 -34.088 1.00 34.41 992 GLU A N 1
ATOM 7911 C CA . GLU A 1 992 ? -43.079 -8.866 -34.162 1.00 34.41 992 GLU A CA 1
ATOM 7912 C C . GLU A 1 992 ? -43.035 -10.197 -33.401 1.00 34.41 992 GLU A C 1
ATOM 7914 O O . GLU A 1 992 ? -42.631 -11.208 -33.958 1.00 34.41 992 GLU A O 1
ATOM 7919 N N . ASP A 1 993 ? -43.470 -10.214 -32.142 1.00 31.53 993 ASP A N 1
ATOM 7920 C CA . ASP A 1 993 ? -43.959 -11.444 -31.519 1.00 31.53 993 ASP A CA 1
ATOM 7921 C C . ASP A 1 993 ? -45.106 -11.128 -30.549 1.00 31.53 993 ASP A C 1
ATOM 7923 O O . ASP A 1 993 ? -44.946 -10.584 -29.451 1.00 31.53 993 ASP A O 1
ATOM 7927 N N . GLU A 1 994 ? -46.316 -11.458 -31.001 1.00 37.22 994 GLU A N 1
ATOM 7928 C CA . GLU A 1 994 ? -47.513 -11.505 -30.176 1.00 37.22 994 GLU A CA 1
ATOM 7929 C C . GLU A 1 994 ? -47.402 -12.633 -29.135 1.00 37.22 994 GLU A C 1
ATOM 7931 O O . GLU A 1 994 ? -46.955 -13.738 -29.428 1.00 37.22 994 GLU A O 1
ATOM 7936 N N . SER A 1 995 ? -47.967 -12.369 -27.950 1.00 36.22 995 SER A N 1
ATOM 7937 C CA . SER A 1 995 ? -48.405 -13.330 -26.919 1.00 36.22 995 SER A CA 1
ATOM 7938 C C . SER A 1 995 ? -47.487 -13.651 -25.725 1.00 36.22 995 SER A C 1
ATOM 7940 O O . SER A 1 995 ? -47.210 -14.807 -25.450 1.00 36.22 995 SER A O 1
ATOM 7942 N N . VAL A 1 996 ? -47.233 -12.667 -24.848 1.00 34.38 996 VAL A N 1
ATOM 7943 C CA . VAL A 1 996 ? -47.404 -12.881 -23.389 1.00 34.38 996 VAL A CA 1
ATOM 7944 C C . VAL A 1 996 ? -47.883 -11.582 -22.728 1.00 34.38 996 VAL A C 1
ATOM 7946 O O . VAL A 1 996 ? -47.105 -10.669 -22.464 1.00 34.38 996 VAL A O 1
ATOM 7949 N N . ILE A 1 997 ? -49.179 -11.492 -22.420 1.00 39.78 997 ILE A N 1
ATOM 7950 C CA . ILE A 1 997 ? -49.705 -10.460 -21.516 1.00 39.78 997 ILE A CA 1
ATOM 7951 C C . ILE A 1 997 ? -49.304 -10.875 -20.094 1.00 39.78 997 ILE A C 1
ATOM 7953 O O . ILE A 1 997 ? -50.025 -11.613 -19.425 1.00 39.78 997 ILE A O 1
ATOM 7957 N N . THR A 1 998 ? -48.131 -10.442 -19.632 1.00 38.00 998 THR A N 1
ATOM 7958 C CA . THR A 1 998 ? -47.805 -10.465 -18.204 1.00 38.00 998 THR A CA 1
ATOM 7959 C C . THR A 1 998 ? -48.511 -9.288 -17.536 1.00 38.00 998 THR A C 1
ATOM 7961 O O . THR A 1 998 ? -48.410 -8.139 -17.970 1.00 38.00 998 THR A O 1
ATOM 7964 N N . HIS A 1 999 ? -49.288 -9.571 -16.490 1.00 37.94 999 HIS A N 1
ATOM 7965 C CA . HIS A 1 999 ? -49.869 -8.549 -15.627 1.00 37.94 999 HIS A CA 1
ATOM 7966 C C . HIS A 1 999 ? -48.757 -7.595 -15.157 1.00 37.94 999 HIS A C 1
ATOM 7968 O O . HIS A 1 999 ? -47.871 -8.010 -14.415 1.00 37.94 999 HIS A O 1
ATOM 7974 N N . ARG A 1 1000 ? -48.780 -6.326 -15.590 1.00 39.75 1000 ARG A N 1
ATOM 7975 C CA . ARG A 1 1000 ? -47.908 -5.283 -15.031 1.00 39.75 1000 ARG A CA 1
ATOM 7976 C C . ARG A 1 1000 ? -48.296 -5.083 -13.568 1.00 39.75 1000 ARG A C 1
ATOM 7978 O O . ARG A 1 1000 ? -49.320 -4.467 -13.274 1.00 39.75 1000 ARG A O 1
ATOM 7985 N N . GLU A 1 1001 ? -47.514 -5.654 -12.659 1.00 49.38 1001 GLU A N 1
ATOM 7986 C CA . GLU A 1 1001 ? -47.605 -5.355 -11.232 1.00 49.38 1001 GLU A CA 1
ATOM 7987 C C . GLU A 1 1001 ? -47.406 -3.847 -11.036 1.00 49.38 1001 GLU A C 1
ATOM 7989 O O . GLU A 1 1001 ? -46.508 -3.246 -11.630 1.00 49.38 1001 GLU A O 1
ATOM 7994 N N . LYS A 1 1002 ? -48.276 -3.214 -10.238 1.00 49.38 1002 LYS A N 1
ATOM 7995 C CA . LYS A 1 1002 ? -48.126 -1.794 -9.894 1.00 49.38 1002 LYS A CA 1
ATOM 7996 C C . LYS A 1 1002 ? -46.751 -1.592 -9.239 1.00 49.38 1002 LYS A C 1
ATOM 7998 O O . LYS A 1 1002 ? -46.414 -2.392 -8.365 1.00 49.38 1002 LYS A O 1
ATOM 8003 N N . PRO A 1 1003 ? -45.978 -0.556 -9.610 1.00 58.59 1003 PRO A N 1
ATOM 8004 C CA . PRO A 1 1003 ? -44.665 -0.324 -9.018 1.00 58.59 1003 PRO A CA 1
ATOM 8005 C C . PRO A 1 1003 ? -44.791 -0.165 -7.496 1.00 58.59 1003 PRO A C 1
ATOM 8007 O O . PRO A 1 1003 ? -45.523 0.699 -7.014 1.00 58.59 1003 PRO A O 1
ATOM 8010 N N . ASP A 1 1004 ? -44.112 -1.036 -6.740 1.00 67.94 1004 ASP A N 1
ATOM 8011 C CA . ASP A 1 1004 ? -44.062 -0.972 -5.275 1.00 67.94 1004 ASP A CA 1
ATOM 8012 C C . ASP A 1 1004 ? -43.368 0.340 -4.850 1.00 67.94 1004 ASP A C 1
ATOM 8014 O O . ASP A 1 1004 ? -42.178 0.520 -5.143 1.00 67.94 1004 ASP A O 1
ATOM 8018 N N . PRO A 1 1005 ? -44.048 1.244 -4.116 1.00 70.50 1005 PRO A N 1
ATOM 8019 C CA . PRO A 1 1005 ? -43.461 2.493 -3.625 1.00 70.50 1005 PRO A CA 1
ATOM 8020 C C . PRO A 1 1005 ? -42.219 2.309 -2.730 1.00 70.50 1005 PRO A C 1
ATOM 8022 O O . PRO A 1 1005 ? -41.500 3.276 -2.460 1.00 70.50 1005 PRO A O 1
ATOM 8025 N N . GLN A 1 1006 ? -41.964 1.094 -2.228 1.00 81.62 1006 GLN A N 1
ATOM 8026 C CA . GLN A 1 1006 ? -40.794 0.757 -1.410 1.00 81.62 1006 GLN A CA 1
ATOM 8027 C C . GLN A 1 1006 ? -39.673 0.042 -2.170 1.00 81.62 1006 GLN A C 1
ATOM 8029 O O . GLN A 1 1006 ? -38.617 -0.192 -1.575 1.00 81.62 1006 GLN A O 1
ATOM 8034 N N . ARG A 1 1007 ? -39.837 -0.255 -3.464 1.00 84.75 1007 ARG A N 1
ATOM 8035 C CA . ARG A 1 1007 ? -38.863 -1.022 -4.258 1.00 84.75 1007 ARG A CA 1
ATOM 8036 C C . ARG A 1 1007 ? -37.436 -0.482 -4.136 1.00 84.75 1007 ARG A C 1
ATOM 8038 O O . ARG A 1 1007 ? -36.523 -1.223 -3.785 1.00 84.75 1007 ARG A O 1
ATOM 8045 N N . HIS A 1 1008 ? -37.251 0.828 -4.313 1.00 85.50 1008 HIS A N 1
ATOM 8046 C CA . HIS A 1 1008 ? -35.934 1.467 -4.201 1.00 85.50 1008 HIS A CA 1
ATOM 8047 C C . HIS A 1 1008 ? -35.312 1.326 -2.804 1.00 85.50 1008 HIS A C 1
ATOM 8049 O O . HIS A 1 1008 ? -34.103 1.134 -2.687 1.00 85.50 1008 HIS A O 1
ATOM 8055 N N . ARG A 1 1009 ? -36.122 1.356 -1.736 1.00 88.25 1009 ARG A N 1
ATOM 8056 C CA . ARG A 1 1009 ? -35.642 1.145 -0.359 1.00 88.25 1009 ARG A CA 1
ATOM 8057 C C . ARG A 1 1009 ? -35.244 -0.310 -0.119 1.00 88.25 1009 ARG A C 1
ATOM 8059 O O . ARG A 1 1009 ? -34.240 -0.564 0.542 1.00 88.25 1009 ARG A O 1
ATOM 8066 N N . GLN A 1 1010 ? -35.992 -1.261 -0.675 1.00 90.00 1010 GLN A N 1
ATOM 8067 C CA . GLN A 1 1010 ? -35.658 -2.685 -0.596 1.00 90.00 1010 GLN A CA 1
ATOM 8068 C C . GLN A 1 1010 ? -34.371 -3.003 -1.368 1.00 90.00 1010 GLN A C 1
ATOM 8070 O O . GLN A 1 1010 ? -33.508 -3.721 -0.861 1.00 90.00 1010 GLN A O 1
ATOM 8075 N N . ASP A 1 1011 ? -34.202 -2.444 -2.565 1.00 89.25 1011 ASP A N 1
ATOM 8076 C CA . ASP A 1 1011 ? -32.994 -2.640 -3.369 1.00 89.25 1011 ASP A CA 1
ATOM 8077 C C . ASP A 1 1011 ? -31.776 -1.945 -2.740 1.00 89.25 1011 ASP A C 1
ATOM 8079 O O . ASP A 1 1011 ? -30.695 -2.538 -2.677 1.00 89.25 1011 ASP A O 1
ATOM 8083 N N . ALA A 1 1012 ? -31.959 -0.760 -2.145 1.00 91.62 1012 ALA A N 1
ATOM 8084 C CA . ALA A 1 1012 ? -30.933 -0.109 -1.332 1.00 91.62 1012 ALA A CA 1
ATOM 8085 C C . ALA A 1 1012 ? -30.528 -0.964 -0.119 1.00 91.62 1012 ALA A C 1
ATOM 8087 O O . ALA A 1 1012 ? -29.338 -1.088 0.179 1.00 91.62 1012 ALA A O 1
ATOM 8088 N N . LEU A 1 1013 ? -31.488 -1.608 0.555 1.00 93.31 1013 LEU A N 1
ATOM 8089 C CA . LEU A 1 1013 ? -31.194 -2.514 1.664 1.00 93.31 1013 LEU A CA 1
ATOM 8090 C C . LEU A 1 1013 ? -30.369 -3.726 1.206 1.00 93.31 1013 LEU A C 1
ATOM 8092 O O . LEU A 1 1013 ? -29.416 -4.105 1.887 1.00 93.31 1013 LEU A O 1
ATOM 8096 N N . LYS A 1 1014 ? -30.693 -4.329 0.054 1.00 93.00 1014 LYS A N 1
ATOM 8097 C CA . LYS A 1 1014 ? -29.908 -5.441 -0.518 1.00 93.00 1014 LYS A CA 1
ATOM 8098 C C . LYS A 1 1014 ? -28.475 -5.006 -0.830 1.00 93.00 1014 LYS A C 1
ATOM 8100 O O . LYS A 1 1014 ? -27.533 -5.703 -0.450 1.00 93.00 1014 LYS A O 1
ATOM 8105 N N . ALA A 1 1015 ? -28.311 -3.842 -1.459 1.00 92.12 1015 ALA A N 1
ATOM 8106 C CA . ALA A 1 1015 ? -27.003 -3.268 -1.762 1.00 92.12 1015 ALA A CA 1
ATOM 8107 C C . ALA A 1 1015 ? -26.183 -3.009 -0.483 1.00 92.12 1015 ALA A C 1
ATOM 8109 O O . ALA A 1 1015 ? -25.024 -3.415 -0.400 1.00 92.12 1015 ALA A O 1
ATOM 8110 N N . LEU A 1 1016 ? -26.794 -2.440 0.563 1.00 94.31 1016 LEU A N 1
ATOM 8111 C CA . LEU A 1 1016 ? -26.131 -2.226 1.855 1.00 94.31 1016 LEU A CA 1
ATOM 8112 C C . LEU A 1 1016 ? -25.770 -3.536 2.558 1.00 94.31 1016 LEU A C 1
ATOM 8114 O O . LEU A 1 1016 ? -24.688 -3.623 3.131 1.00 94.31 1016 LEU A O 1
ATOM 8118 N N . LYS A 1 1017 ? -26.618 -4.572 2.495 1.00 94.25 1017 LYS A N 1
ATOM 8119 C CA . LYS A 1 1017 ? -26.288 -5.907 3.028 1.00 94.25 1017 LYS A CA 1
ATOM 8120 C C . LYS A 1 1017 ? -25.048 -6.485 2.348 1.00 94.25 1017 LYS A C 1
ATOM 8122 O O . LYS A 1 1017 ? -24.172 -7.010 3.036 1.00 94.25 1017 LYS A O 1
ATOM 8127 N N . ARG A 1 1018 ? -24.936 -6.344 1.020 1.00 92.94 1018 ARG A N 1
ATOM 8128 C CA . ARG A 1 1018 ? -23.736 -6.752 0.275 1.00 92.94 1018 ARG A CA 1
ATOM 8129 C C . ARG A 1 1018 ? -22.515 -5.931 0.697 1.00 92.94 1018 ARG A C 1
ATOM 8131 O O . ARG A 1 1018 ? -21.495 -6.525 1.030 1.00 92.94 1018 ARG A O 1
ATOM 8138 N N . ALA A 1 1019 ? -22.636 -4.604 0.781 1.00 92.06 1019 ALA A N 1
ATOM 8139 C CA . ALA A 1 1019 ? -21.558 -3.720 1.237 1.00 92.06 1019 ALA A CA 1
ATOM 8140 C C . ALA A 1 1019 ? -21.061 -4.071 2.653 1.00 92.06 1019 ALA A C 1
ATOM 8142 O O . ALA A 1 1019 ? -19.858 -4.158 2.896 1.00 92.06 1019 ALA A O 1
ATOM 8143 N N . ALA A 1 1020 ? -21.987 -4.312 3.583 1.00 92.12 1020 ALA A N 1
ATOM 8144 C CA . ALA A 1 1020 ? -21.693 -4.642 4.974 1.00 92.12 1020 ALA A CA 1
ATOM 8145 C C . ALA A 1 1020 ? -21.036 -6.025 5.131 1.00 92.12 1020 ALA A C 1
ATOM 8147 O O . ALA A 1 1020 ? -20.200 -6.204 6.017 1.00 92.12 1020 ALA A O 1
ATOM 8148 N N . GLY A 1 1021 ? -21.378 -6.980 4.256 1.00 89.69 1021 GLY A N 1
ATOM 8149 C CA . GLY A 1 1021 ? -20.722 -8.289 4.172 1.00 89.69 1021 GLY A CA 1
ATOM 8150 C C . GLY A 1 1021 ? -19.308 -8.249 3.581 1.00 89.69 1021 GLY A C 1
ATOM 8151 O O . GLY A 1 1021 ? -18.526 -9.157 3.821 1.00 89.69 1021 GLY A O 1
ATOM 8152 N N . LEU A 1 1022 ? -18.968 -7.205 2.820 1.00 88.88 1022 LEU A N 1
ATOM 8153 C CA . LEU A 1 1022 ? -17.630 -7.019 2.249 1.00 88.88 1022 LEU A CA 1
ATOM 8154 C C . LEU A 1 1022 ? -16.719 -6.214 3.190 1.00 88.88 1022 LEU A C 1
ATOM 8156 O O . LEU A 1 1022 ? -15.560 -6.571 3.393 1.00 88.88 1022 LEU A O 1
ATOM 8160 N N . LYS A 1 1023 ? -17.236 -5.137 3.800 1.00 88.81 1023 LYS A N 1
ATOM 8161 C CA . LYS A 1 1023 ? -16.476 -4.227 4.677 1.00 88.81 1023 LYS A CA 1
ATOM 8162 C C . LYS A 1 1023 ? -17.066 -4.183 6.087 1.00 88.81 1023 LYS A C 1
ATOM 8164 O O . LYS A 1 1023 ? -17.738 -3.228 6.477 1.00 88.81 1023 LYS A O 1
ATOM 8169 N N . HIS A 1 1024 ? -16.742 -5.202 6.882 1.00 87.94 1024 HIS A N 1
ATOM 8170 C CA . HIS A 1 1024 ? -17.265 -5.385 8.241 1.00 87.94 1024 HIS A CA 1
ATOM 8171 C C . HIS A 1 1024 ? -16.823 -4.333 9.270 1.00 87.94 1024 HIS A C 1
ATOM 8173 O O . HIS A 1 1024 ? -17.440 -4.253 10.336 1.00 87.94 1024 HIS A O 1
ATOM 8179 N N . ASP A 1 1025 ? -15.788 -3.545 8.975 1.00 88.50 1025 ASP A N 1
ATOM 8180 C CA . ASP A 1 1025 ? -15.165 -2.608 9.922 1.00 88.50 1025 ASP A CA 1
ATOM 8181 C C . ASP A 1 1025 ? -15.703 -1.173 9.803 1.00 88.50 1025 ASP A C 1
ATOM 8183 O O . ASP A 1 1025 ? -15.488 -0.338 10.683 1.00 88.50 1025 ASP A O 1
ATOM 8187 N N . SER A 1 1026 ? -16.417 -0.858 8.718 1.00 90.75 1026 SER A N 1
ATOM 8188 C CA . SER A 1 1026 ? -16.944 0.488 8.486 1.00 90.75 1026 SER A CA 1
ATOM 8189 C C . SER A 1 1026 ? -18.276 0.689 9.202 1.00 90.75 1026 SER A C 1
ATOM 8191 O O . SER A 1 1026 ? -19.326 0.290 8.698 1.00 90.75 1026 SER A O 1
ATOM 8193 N N . TYR A 1 1027 ? -18.260 1.371 10.351 1.00 91.44 1027 TYR A N 1
ATOM 8194 C CA . TYR A 1 1027 ? -19.491 1.675 11.094 1.00 91.44 1027 TYR A CA 1
ATOM 8195 C C . TYR A 1 1027 ? -20.504 2.495 10.273 1.00 91.44 1027 TYR A C 1
ATOM 8197 O O . TYR A 1 1027 ? -21.700 2.319 10.460 1.00 91.44 1027 TYR A O 1
ATOM 8205 N N . ARG A 1 1028 ? -20.048 3.344 9.334 1.00 91.81 1028 ARG A N 1
ATOM 8206 C CA . ARG A 1 1028 ? -20.924 4.177 8.484 1.00 91.81 1028 ARG A CA 1
ATOM 8207 C C . ARG A 1 1028 ? -21.822 3.345 7.568 1.00 91.81 1028 ARG A C 1
ATOM 8209 O O . ARG A 1 1028 ? -22.962 3.714 7.320 1.00 91.81 1028 ARG A O 1
ATOM 8216 N N . ILE A 1 1029 ? -21.312 2.217 7.064 1.00 92.69 1029 ILE A N 1
ATOM 8217 C CA . ILE A 1 1029 ? -22.099 1.312 6.212 1.00 92.69 1029 ILE A CA 1
ATOM 8218 C C . ILE A 1 1029 ? -23.168 0.617 7.060 1.00 92.69 1029 ILE A C 1
ATOM 8220 O O . ILE A 1 1029 ? -24.319 0.529 6.642 1.00 92.69 1029 ILE A O 1
ATOM 8224 N N . TRP A 1 1030 ? -22.808 0.185 8.272 1.00 94.38 1030 TRP A N 1
ATOM 8225 C CA . TRP A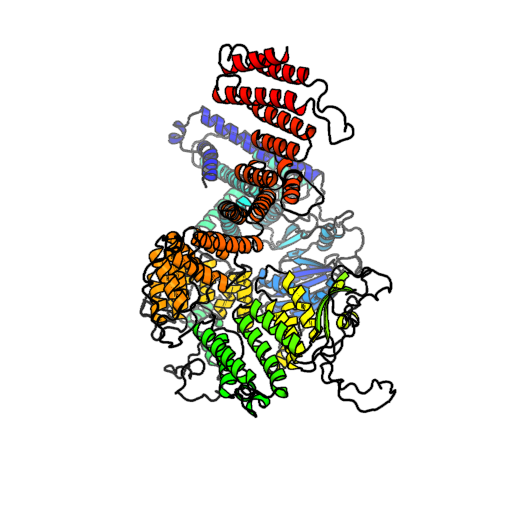 1 1030 ? -23.751 -0.407 9.222 1.00 94.38 1030 TRP A CA 1
ATOM 8226 C C . TRP A 1 1030 ? -24.814 0.586 9.696 1.00 94.38 1030 TRP A C 1
ATOM 8228 O O . TRP A 1 1030 ? -25.973 0.213 9.812 1.00 94.38 1030 TRP A O 1
ATOM 8238 N N . GLU A 1 1031 ? -24.446 1.847 9.908 1.00 92.94 1031 GLU A N 1
ATOM 8239 C CA . GLU A 1 1031 ? -25.371 2.933 10.249 1.00 92.94 1031 GLU A CA 1
ATOM 8240 C C . GLU A 1 1031 ? -26.362 3.205 9.108 1.00 92.94 1031 GLU A C 1
ATOM 8242 O O . GLU A 1 1031 ? -27.570 3.233 9.332 1.00 92.94 1031 GLU A O 1
ATOM 8247 N N . ASN A 1 1032 ? -25.888 3.283 7.860 1.00 92.81 1032 ASN A N 1
ATOM 8248 C CA . ASN A 1 1032 ? -26.773 3.390 6.697 1.00 92.81 1032 ASN A CA 1
ATOM 8249 C C . ASN A 1 1032 ? -27.707 2.172 6.579 1.00 92.81 1032 ASN A C 1
ATOM 8251 O O . ASN A 1 1032 ? -28.898 2.332 6.317 1.00 92.81 1032 ASN A O 1
ATOM 8255 N N . LEU A 1 1033 ? -27.190 0.957 6.802 1.00 94.44 1033 LEU A N 1
ATOM 8256 C CA . LEU A 1 1033 ? -27.985 -0.275 6.790 1.00 94.44 1033 LEU A CA 1
ATOM 8257 C C . LEU A 1 1033 ? -29.076 -0.251 7.865 1.00 94.44 1033 LEU A C 1
ATOM 8259 O O . LEU A 1 1033 ? -30.216 -0.609 7.576 1.00 94.44 1033 LEU A O 1
ATOM 8263 N N . LEU A 1 1034 ? -28.736 0.201 9.075 1.00 94.00 1034 LEU A N 1
ATOM 8264 C CA . LEU A 1 1034 ? -29.654 0.349 10.203 1.00 94.00 1034 LEU A CA 1
ATOM 8265 C C . LEU A 1 1034 ? -30.815 1.284 9.859 1.00 94.00 1034 LEU A C 1
ATOM 8267 O O . LEU A 1 1034 ? -31.976 0.909 10.020 1.00 94.00 1034 LEU A O 1
ATOM 8271 N N . ILE A 1 1035 ? -30.496 2.475 9.345 1.00 91.44 1035 ILE A N 1
ATOM 8272 C CA . ILE A 1 1035 ? -31.480 3.504 8.997 1.00 91.44 1035 ILE A CA 1
ATOM 8273 C C . ILE A 1 1035 ? -32.432 2.988 7.914 1.00 91.44 1035 ILE A C 1
ATOM 8275 O O . ILE A 1 1035 ? -33.650 3.103 8.051 1.00 91.44 1035 ILE A O 1
ATOM 8279 N N . VAL A 1 1036 ? -31.899 2.377 6.850 1.00 91.75 1036 VAL A N 1
ATOM 8280 C CA . VAL A 1 1036 ? -32.730 1.865 5.751 1.00 91.75 1036 VAL A CA 1
ATOM 8281 C C . VAL A 1 1036 ? -33.607 0.710 6.220 1.00 91.75 1036 VAL A C 1
ATOM 8283 O O . VAL A 1 1036 ? -34.806 0.722 5.943 1.00 91.75 1036 VAL A O 1
ATOM 8286 N N . ALA A 1 1037 ? -33.048 -0.242 6.973 1.00 93.06 1037 ALA A N 1
ATOM 8287 C CA . ALA A 1 1037 ? -33.797 -1.370 7.524 1.00 93.06 1037 ALA A CA 1
ATOM 8288 C C . ALA A 1 1037 ? -34.956 -0.909 8.422 1.00 93.06 1037 ALA A C 1
ATOM 8290 O O . ALA A 1 1037 ? -36.054 -1.456 8.330 1.00 93.06 1037 ALA A O 1
ATOM 8291 N N . ALA A 1 1038 ? -34.730 0.121 9.243 1.00 91.06 1038 ALA A N 1
ATOM 8292 C CA . ALA A 1 1038 ? -35.748 0.707 10.109 1.00 91.06 1038 ALA A CA 1
ATOM 8293 C C . ALA A 1 1038 ? -36.815 1.513 9.345 1.00 91.06 1038 ALA A C 1
ATOM 8295 O O . ALA A 1 1038 ? -37.946 1.614 9.809 1.00 91.06 1038 ALA A O 1
ATOM 8296 N N . SER A 1 1039 ? -36.467 2.080 8.184 1.00 89.56 1039 SER A N 1
ATOM 8297 C CA . SER A 1 1039 ? -37.366 2.921 7.378 1.00 89.56 1039 SER A CA 1
ATOM 8298 C C . SER A 1 1039 ? -38.380 2.155 6.517 1.00 89.56 1039 SER A C 1
ATOM 8300 O O . SER A 1 1039 ? -39.302 2.768 5.975 1.00 89.56 1039 SER A O 1
ATOM 8302 N N . LEU A 1 1040 ? -38.203 0.841 6.340 1.00 89.50 1040 LEU A N 1
ATOM 8303 C CA . LEU A 1 1040 ? -39.142 0.002 5.590 1.00 89.50 1040 LEU A CA 1
ATOM 8304 C C . LEU A 1 1040 ? -40.468 -0.155 6.346 1.00 89.50 1040 LEU A C 1
ATOM 8306 O O . LEU A 1 1040 ? -40.514 -0.041 7.569 1.00 89.50 1040 LEU A O 1
ATOM 8310 N N . SER A 1 1041 ? -41.555 -0.435 5.622 1.00 87.31 1041 SER A N 1
ATOM 8311 C CA . SER A 1 1041 ? -42.859 -0.714 6.231 1.00 87.31 1041 SER A CA 1
ATOM 8312 C C . SER A 1 1041 ? -43.419 -2.036 5.688 1.00 87.31 1041 SER A C 1
ATOM 8314 O O . SER A 1 1041 ? -43.915 -2.045 4.557 1.00 87.31 1041 SER A O 1
ATOM 8316 N N . PRO A 1 1042 ? -43.342 -3.144 6.459 1.00 88.06 1042 PRO A N 1
ATOM 8317 C CA . PRO A 1 1042 ? -42.778 -3.242 7.815 1.00 88.06 1042 PRO A CA 1
ATOM 8318 C C . PRO A 1 1042 ? -41.230 -3.150 7.855 1.00 88.06 1042 PRO A C 1
ATOM 8320 O O . PRO A 1 1042 ? -40.582 -3.510 6.870 1.00 88.06 1042 PRO A O 1
ATOM 8323 N N . PRO A 1 1043 ? -40.624 -2.709 8.980 1.00 91.44 1043 PRO A N 1
ATOM 8324 C CA . PRO A 1 1043 ? -39.167 -2.674 9.146 1.00 91.44 1043 PRO A CA 1
ATOM 8325 C C . PRO A 1 1043 ? -38.506 -4.054 9.027 1.00 91.44 1043 PRO A C 1
ATOM 8327 O O . PRO A 1 1043 ? -39.056 -5.062 9.474 1.00 91.44 1043 PRO A O 1
ATOM 8330 N N . ASP A 1 1044 ? -37.276 -4.112 8.506 1.00 92.94 1044 ASP A N 1
ATOM 8331 C CA . ASP A 1 1044 ? -36.458 -5.335 8.540 1.00 92.94 1044 ASP A CA 1
ATOM 8332 C C . ASP A 1 1044 ? -35.746 -5.444 9.899 1.00 92.94 1044 ASP A C 1
ATOM 8334 O O . ASP A 1 1044 ? -34.589 -5.045 10.076 1.00 92.94 1044 ASP A O 1
ATOM 8338 N N . TYR A 1 1045 ? -36.470 -5.987 10.880 1.00 92.38 1045 TYR A N 1
ATOM 8339 C CA . TYR A 1 1045 ? -36.018 -6.094 12.269 1.00 92.38 1045 TYR A CA 1
ATOM 8340 C C . TYR A 1 1045 ? -34.728 -6.913 12.440 1.00 92.38 1045 TYR A C 1
ATOM 8342 O O . TYR A 1 1045 ? -33.885 -6.566 13.267 1.00 92.38 1045 TYR A O 1
ATOM 8350 N N . ASN A 1 1046 ? -34.535 -7.978 11.652 1.00 92.38 1046 ASN A N 1
ATOM 8351 C CA . ASN A 1 1046 ? -33.330 -8.815 11.730 1.00 92.38 1046 ASN A CA 1
ATOM 8352 C C . ASN A 1 1046 ? -32.085 -8.028 11.313 1.00 92.38 1046 ASN A C 1
ATOM 8354 O O . ASN A 1 1046 ? -31.040 -8.096 11.962 1.00 92.38 1046 ASN A O 1
ATOM 8358 N N . SER A 1 1047 ? -32.211 -7.265 10.230 1.00 93.12 1047 SER A N 1
ATOM 8359 C CA . SER A 1 1047 ? -31.113 -6.477 9.675 1.00 93.12 1047 SER A CA 1
ATOM 8360 C C . SER A 1 1047 ? -30.792 -5.269 10.550 1.00 93.12 1047 SER A C 1
ATOM 8362 O O . SER A 1 1047 ? -29.617 -4.991 10.789 1.00 93.12 1047 SER A O 1
ATOM 8364 N N . ALA A 1 1048 ? -31.820 -4.613 11.100 1.00 94.44 1048 ALA A N 1
ATOM 8365 C CA . ALA A 1 1048 ? -31.654 -3.543 12.080 1.00 94.44 1048 ALA A CA 1
ATOM 8366 C C . ALA A 1 1048 ? -30.927 -4.038 13.344 1.00 94.44 1048 ALA A C 1
ATOM 8368 O O . ALA A 1 1048 ? -29.961 -3.420 13.790 1.00 94.44 1048 ALA A O 1
ATOM 8369 N N . LEU A 1 1049 ? -31.315 -5.200 13.882 1.00 93.88 1049 LEU A N 1
ATOM 8370 C CA . LEU A 1 1049 ? -30.649 -5.800 15.041 1.00 93.88 1049 LEU A CA 1
ATOM 8371 C C . LEU A 1 1049 ? -29.179 -6.145 14.755 1.00 93.88 1049 LEU A C 1
ATOM 8373 O O . LEU A 1 1049 ? -28.298 -5.827 15.557 1.00 93.88 1049 LEU A O 1
ATOM 8377 N N . ALA A 1 1050 ? -28.901 -6.777 13.611 1.00 93.00 1050 ALA A N 1
ATOM 8378 C CA . ALA A 1 1050 ? -27.541 -7.133 13.213 1.00 93.00 1050 ALA A CA 1
ATOM 8379 C C . ALA A 1 1050 ? -26.645 -5.893 13.050 1.00 93.00 1050 ALA A C 1
ATOM 8381 O O . ALA A 1 1050 ? -25.508 -5.891 13.528 1.00 93.00 1050 ALA A O 1
ATOM 8382 N N . ALA A 1 1051 ? -27.167 -4.827 12.435 1.00 94.56 1051 ALA A N 1
ATOM 8383 C CA . ALA A 1 1051 ? -26.448 -3.567 12.284 1.00 94.56 1051 ALA A CA 1
ATOM 8384 C C . ALA A 1 1051 ? -26.180 -2.876 13.622 1.00 94.56 1051 ALA A C 1
ATOM 8386 O O . ALA A 1 1051 ? -25.032 -2.524 13.889 1.00 94.56 1051 ALA A O 1
ATOM 8387 N N . GLN A 1 1052 ? -27.191 -2.741 14.487 1.00 93.88 1052 GLN A N 1
ATOM 8388 C CA . GLN A 1 1052 ? -27.026 -2.117 15.802 1.00 93.88 1052 GLN A CA 1
ATOM 8389 C C . GLN A 1 1052 ? -25.981 -2.857 16.645 1.00 93.88 1052 GLN A C 1
ATOM 8391 O O . GLN A 1 1052 ? -25.113 -2.232 17.258 1.00 93.88 1052 GLN A O 1
ATOM 8396 N N . LYS A 1 1053 ? -26.010 -4.195 16.623 1.00 93.75 1053 LYS A N 1
ATOM 8397 C CA . LYS A 1 1053 ? -24.998 -5.020 17.287 1.00 93.75 1053 LYS A CA 1
ATOM 8398 C C . LYS A 1 1053 ? -23.599 -4.739 16.751 1.00 93.75 1053 LYS A C 1
ATOM 8400 O O . LYS A 1 1053 ? -22.679 -4.512 17.532 1.00 93.75 1053 LYS A O 1
ATOM 8405 N N . ARG A 1 1054 ? -23.434 -4.706 15.428 1.00 93.38 1054 ARG A N 1
ATOM 8406 C CA . ARG A 1 1054 ? -22.116 -4.497 14.827 1.00 93.38 1054 ARG A CA 1
ATOM 8407 C C . ARG A 1 1054 ? -21.572 -3.087 15.071 1.00 93.38 1054 ARG A C 1
ATOM 8409 O O . ARG A 1 1054 ? -20.373 -2.938 15.290 1.00 93.38 1054 ARG A O 1
ATOM 8416 N N . ILE A 1 1055 ? -22.432 -2.067 15.093 1.00 94.12 1055 ILE A N 1
ATOM 8417 C CA . ILE A 1 1055 ? -22.052 -0.697 15.473 1.00 94.12 1055 ILE A CA 1
ATOM 8418 C C . ILE A 1 1055 ? -21.506 -0.676 16.904 1.00 94.12 1055 ILE A C 1
ATOM 8420 O O . ILE A 1 1055 ? -20.457 -0.074 17.137 1.00 94.12 1055 ILE A O 1
ATOM 8424 N N . ILE A 1 1056 ? -22.163 -1.372 17.835 1.00 93.75 1056 ILE A N 1
ATOM 8425 C CA . ILE A 1 1056 ? -21.709 -1.496 19.224 1.00 93.75 1056 ILE A CA 1
ATOM 8426 C C . ILE A 1 1056 ? -20.379 -2.254 19.318 1.00 93.75 1056 ILE A C 1
ATOM 8428 O O . ILE A 1 1056 ? -19.481 -1.810 20.028 1.00 93.75 1056 ILE A O 1
ATOM 8432 N N . ASP A 1 1057 ? -20.192 -3.341 18.569 1.00 92.38 1057 ASP A N 1
ATOM 8433 C CA . ASP A 1 1057 ? -18.923 -4.083 18.575 1.00 92.38 1057 ASP A CA 1
ATOM 8434 C C . ASP A 1 1057 ? -17.736 -3.208 18.121 1.00 92.38 1057 ASP A C 1
ATOM 8436 O O . ASP A 1 1057 ? -16.631 -3.319 18.660 1.00 92.38 1057 ASP A O 1
ATOM 8440 N N . ILE A 1 1058 ? -17.961 -2.324 17.139 1.00 92.62 1058 ILE A N 1
ATOM 8441 C CA . ILE A 1 1058 ? -16.930 -1.433 16.583 1.00 92.62 1058 ILE A CA 1
ATOM 8442 C C . ILE A 1 1058 ? -16.706 -0.208 17.483 1.00 92.62 1058 ILE A C 1
ATOM 8444 O O . ILE A 1 1058 ? -15.564 0.131 17.793 1.00 92.62 1058 ILE A O 1
ATOM 8448 N N . ARG A 1 1059 ? -17.784 0.477 17.887 1.00 93.69 1059 ARG A N 1
ATOM 8449 C CA . ARG A 1 1059 ? -17.734 1.790 18.558 1.00 93.69 1059 ARG A CA 1
ATOM 8450 C C . ARG A 1 1059 ? -17.926 1.732 20.070 1.00 93.69 1059 ARG A C 1
ATOM 8452 O O . ARG A 1 1059 ? -17.636 2.712 20.748 1.00 93.69 1059 ARG A O 1
ATOM 8459 N N . GLY A 1 1060 ? -18.349 0.606 20.636 1.00 89.56 1060 GLY A N 1
ATOM 8460 C CA . GLY A 1 1060 ? -18.649 0.480 22.066 1.00 89.56 1060 GLY A CA 1
ATOM 8461 C C . GLY A 1 1060 ? -17.446 0.768 22.966 1.00 89.56 1060 GLY A C 1
ATOM 8462 O O . GLY A 1 1060 ? -17.599 1.357 24.030 1.00 89.56 1060 GLY A O 1
ATOM 8463 N N . LYS A 1 1061 ? -16.224 0.449 22.517 1.00 88.50 1061 LYS A N 1
ATOM 8464 C CA . LYS A 1 1061 ? -14.992 0.779 23.258 1.00 88.50 1061 LYS A CA 1
ATOM 8465 C C . LYS A 1 1061 ? -14.634 2.268 23.219 1.00 88.50 1061 LYS A C 1
ATOM 8467 O O . LYS A 1 1061 ? -14.003 2.750 24.154 1.00 88.50 1061 LYS A O 1
ATOM 8472 N N . THR A 1 1062 ? -14.970 2.975 22.138 1.00 89.44 1062 THR A N 1
ATOM 8473 C CA . THR A 1 1062 ? -14.576 4.378 21.920 1.00 89.44 1062 THR A CA 1
ATOM 8474 C C . THR A 1 1062 ? -15.638 5.360 22.393 1.00 89.44 1062 THR A C 1
ATOM 8476 O O . THR A 1 1062 ? -15.317 6.331 23.068 1.00 89.44 1062 THR A O 1
ATOM 8479 N N . ASP A 1 1063 ? -16.896 5.102 22.045 1.00 87.94 1063 ASP A N 1
ATOM 8480 C CA . ASP A 1 1063 ? -18.026 6.003 22.279 1.00 87.94 1063 ASP A CA 1
ATOM 8481 C C . ASP A 1 1063 ? -18.908 5.567 23.457 1.00 87.94 1063 ASP A C 1
ATOM 8483 O O . ASP A 1 1063 ? -19.785 6.326 23.880 1.00 87.94 1063 ASP A O 1
ATOM 8487 N N . GLY A 1 1064 ? -18.674 4.365 24.002 1.00 90.19 1064 GLY A N 1
ATOM 8488 C CA . GLY A 1 1064 ? -19.448 3.809 25.108 1.00 90.19 1064 GLY A CA 1
ATOM 8489 C C . GLY A 1 1064 ? -20.938 3.779 24.784 1.00 90.19 1064 GLY A C 1
ATOM 8490 O O . GLY A 1 1064 ? -21.355 3.361 23.707 1.00 90.19 1064 GLY A O 1
ATOM 8491 N N . GLU A 1 1065 ? -21.741 4.299 25.702 1.00 89.81 1065 GLU A N 1
ATOM 8492 C CA . GLU A 1 1065 ? -23.198 4.384 25.600 1.00 89.81 1065 GLU A CA 1
ATOM 8493 C C . GLU A 1 1065 ? -23.714 5.202 24.397 1.00 89.81 1065 GLU A C 1
ATOM 8495 O O . GLU A 1 1065 ? -24.826 4.975 23.929 1.00 89.81 1065 GLU A O 1
ATOM 8500 N N . LYS A 1 1066 ? -22.915 6.122 23.833 1.00 88.88 1066 LYS A N 1
ATOM 8501 C CA . LYS A 1 1066 ? -23.362 7.017 22.744 1.00 88.88 1066 LYS A CA 1
ATOM 8502 C C . LYS A 1 1066 ? -23.583 6.318 21.402 1.00 88.88 1066 LYS A C 1
ATOM 8504 O O . LYS A 1 1066 ? -24.176 6.914 20.510 1.00 88.88 1066 LYS A O 1
ATOM 8509 N N . CYS A 1 1067 ? -23.082 5.097 21.225 1.00 90.50 1067 CYS A N 1
ATOM 8510 C CA . CYS A 1 1067 ? -23.295 4.326 19.996 1.00 90.50 1067 CYS A CA 1
ATOM 8511 C C . CYS A 1 1067 ? -24.640 3.574 19.972 1.00 90.50 1067 CYS A C 1
ATOM 8513 O O . CYS A 1 1067 ? -24.957 2.906 18.986 1.00 90.50 1067 CYS A O 1
ATOM 8515 N N . ILE A 1 1068 ? -25.421 3.664 21.053 1.00 92.12 1068 ILE A N 1
ATOM 8516 C CA . ILE A 1 1068 ? -26.692 2.965 21.214 1.00 92.12 1068 ILE A CA 1
ATOM 8517 C C . ILE A 1 1068 ? -27.836 3.868 20.744 1.00 92.12 1068 ILE A C 1
ATOM 8519 O O . ILE A 1 1068 ? -28.094 4.905 21.352 1.00 92.12 1068 ILE A O 1
ATOM 8523 N N . ASP A 1 1069 ? -28.547 3.463 19.689 1.00 90.25 1069 ASP A N 1
ATOM 8524 C CA . ASP A 1 1069 ? -29.742 4.177 19.234 1.00 90.25 1069 ASP A CA 1
ATOM 8525 C C . ASP A 1 1069 ? -30.978 3.677 19.993 1.00 90.25 1069 ASP A C 1
ATOM 8527 O O . ASP A 1 1069 ? -31.499 2.586 19.741 1.00 90.25 1069 ASP A O 1
ATOM 8531 N N . LYS A 1 1070 ? -31.453 4.491 20.939 1.00 90.44 1070 LYS A N 1
ATOM 8532 C CA . LYS A 1 1070 ? -32.629 4.178 21.757 1.00 90.44 1070 LYS A CA 1
ATOM 8533 C C . LYS A 1 1070 ? -33.882 3.943 20.912 1.00 90.44 1070 LYS A C 1
ATOM 8535 O O . LYS A 1 1070 ? -34.622 3.011 21.209 1.00 90.44 1070 LYS A O 1
ATOM 8540 N N . GLN A 1 1071 ? -34.143 4.764 19.892 1.00 91.19 1071 GLN A N 1
ATOM 8541 C CA . GLN A 1 1071 ? -35.393 4.675 19.125 1.00 91.19 1071 GLN A CA 1
ATOM 8542 C C . GLN A 1 1071 ? -35.482 3.334 18.396 1.00 91.19 1071 GLN A C 1
ATOM 8544 O O . GLN A 1 1071 ? -36.541 2.705 18.355 1.00 91.19 1071 GLN A O 1
ATOM 8549 N N . ILE A 1 1072 ? -34.344 2.862 17.885 1.00 92.75 1072 ILE A N 1
ATOM 8550 C CA . ILE A 1 1072 ? -34.244 1.543 17.268 1.00 92.75 1072 ILE A CA 1
ATOM 8551 C C . ILE A 1 1072 ? -34.456 0.427 18.295 1.00 92.75 1072 ILE A C 1
ATOM 8553 O O . ILE A 1 1072 ? -35.189 -0.523 18.015 1.00 92.75 1072 ILE A O 1
ATOM 8557 N N . LEU A 1 1073 ? -33.854 0.529 19.485 1.00 93.25 1073 LEU A N 1
ATOM 8558 C CA . LEU A 1 1073 ? -34.055 -0.474 20.534 1.00 93.25 1073 LEU A CA 1
ATOM 8559 C C . LEU A 1 1073 ? -35.508 -0.527 21.023 1.00 93.25 1073 LEU A C 1
ATOM 8561 O O . LEU A 1 1073 ? -36.034 -1.623 21.210 1.00 93.25 1073 LEU A O 1
ATOM 8565 N N . ASP A 1 1074 ? -36.172 0.620 21.176 1.00 92.19 1074 ASP A N 1
ATOM 8566 C CA . ASP A 1 1074 ? -37.588 0.704 21.550 1.00 92.19 1074 ASP A CA 1
ATOM 8567 C C . ASP A 1 1074 ? -38.490 0.077 20.478 1.00 92.19 1074 ASP A C 1
ATOM 8569 O O . ASP A 1 1074 ? -39.434 -0.651 20.804 1.00 92.19 1074 ASP A O 1
ATOM 8573 N N . MET A 1 1075 ? -38.185 0.314 19.198 1.00 92.62 1075 MET A N 1
ATOM 8574 C CA . MET A 1 1075 ? -38.889 -0.281 18.060 1.00 92.62 1075 MET A CA 1
ATOM 8575 C C . MET A 1 1075 ? -38.724 -1.809 18.028 1.00 92.62 1075 MET A C 1
ATOM 8577 O O . MET A 1 1075 ? -39.720 -2.532 17.920 1.00 92.62 1075 MET A O 1
ATOM 8581 N N . LEU A 1 1076 ? -37.497 -2.312 18.210 1.00 92.38 1076 LEU A N 1
ATOM 8582 C CA . LEU A 1 1076 ? -37.204 -3.747 18.277 1.00 92.38 1076 LEU A CA 1
ATOM 8583 C C . LEU A 1 1076 ? -37.878 -4.410 19.484 1.00 92.38 1076 LEU A C 1
ATOM 8585 O O . LEU A 1 1076 ? -38.530 -5.444 19.336 1.00 92.38 1076 LEU A O 1
ATOM 8589 N N . ALA A 1 1077 ? -37.772 -3.802 20.667 1.00 91.50 1077 ALA A N 1
ATOM 8590 C CA . ALA A 1 1077 ? -38.385 -4.317 21.885 1.00 91.50 1077 ALA A CA 1
ATOM 8591 C C . ALA A 1 1077 ? -39.910 -4.351 21.773 1.00 91.50 1077 ALA A C 1
ATOM 8593 O O . ALA A 1 1077 ? -40.528 -5.352 22.125 1.00 91.50 1077 ALA A O 1
ATOM 8594 N N . SER A 1 1078 ? -40.525 -3.291 21.244 1.00 91.75 1078 SER A N 1
ATOM 8595 C CA . SER A 1 1078 ? -41.978 -3.236 21.066 1.00 91.75 1078 SER A CA 1
ATOM 8596 C C . SER A 1 1078 ? -42.458 -4.305 20.085 1.00 91.75 1078 SER A C 1
ATOM 8598 O O . SER A 1 1078 ? -43.452 -4.973 20.365 1.00 91.75 1078 SER A O 1
ATOM 8600 N N . HIS A 1 1079 ? -41.731 -4.542 18.987 1.00 91.69 1079 HIS A N 1
ATOM 8601 C CA . HIS A 1 1079 ? -42.064 -5.614 18.049 1.00 91.69 1079 HIS A CA 1
ATOM 8602 C C . HIS A 1 1079 ? -41.936 -7.005 18.688 1.00 91.69 1079 HIS A C 1
ATOM 8604 O O . HIS A 1 1079 ? -42.853 -7.815 18.566 1.00 91.69 1079 HIS A O 1
ATOM 8610 N N . VAL A 1 1080 ? -40.853 -7.274 19.425 1.00 90.12 1080 VAL A N 1
ATOM 8611 C CA . VAL A 1 1080 ? -40.636 -8.558 20.117 1.00 90.12 1080 VAL A CA 1
ATOM 8612 C C . VAL A 1 1080 ? -41.716 -8.822 21.171 1.00 90.12 1080 VAL A C 1
ATOM 8614 O O . VAL A 1 1080 ? -42.295 -9.908 21.192 1.00 90.12 1080 VAL A O 1
ATOM 8617 N N . ILE A 1 1081 ? -42.034 -7.821 21.995 1.00 90.12 1081 ILE A N 1
ATOM 8618 C CA . ILE A 1 1081 ? -43.074 -7.916 23.029 1.00 90.12 1081 ILE A CA 1
ATOM 8619 C C . ILE A 1 1081 ? -44.457 -8.137 22.399 1.00 90.12 1081 ILE A C 1
ATOM 8621 O O . ILE A 1 1081 ? -45.234 -8.931 22.910 1.00 90.12 1081 ILE A O 1
ATOM 8625 N N . THR A 1 1082 ? -44.762 -7.473 21.279 1.00 88.56 1082 THR A N 1
ATOM 8626 C CA . THR A 1 1082 ? -46.065 -7.626 20.602 1.00 88.56 1082 THR A CA 1
ATOM 8627 C C . THR A 1 1082 ? -46.193 -8.969 19.881 1.00 88.56 1082 THR A C 1
ATOM 8629 O O . THR A 1 1082 ? -47.279 -9.529 19.805 1.00 88.56 1082 THR A O 1
ATOM 8632 N N . THR A 1 1083 ? -45.095 -9.492 19.333 1.00 85.75 1083 THR A N 1
ATOM 8633 C CA . THR A 1 1083 ? -45.110 -10.726 18.526 1.00 85.75 1083 THR A CA 1
ATOM 8634 C C . THR A 1 1083 ? -45.162 -11.986 19.390 1.00 85.75 1083 THR A C 1
ATOM 8636 O O . THR A 1 1083 ? -45.611 -13.033 18.931 1.00 85.75 1083 THR A O 1
ATOM 8639 N N . SER A 1 1084 ? -44.698 -11.905 20.639 1.00 81.62 1084 SER A N 1
ATOM 8640 C CA . SER A 1 1084 ? -44.645 -13.045 21.553 1.00 81.62 1084 SER A CA 1
ATOM 8641 C C . SER A 1 1084 ? -45.156 -12.667 22.939 1.00 81.62 1084 SER A C 1
ATOM 8643 O O . SER A 1 1084 ? -44.540 -11.858 23.622 1.00 81.62 1084 SER A O 1
ATOM 8645 N N . ASP A 1 1085 ? -46.238 -13.307 23.386 1.00 75.94 1085 ASP A N 1
ATOM 8646 C CA . ASP A 1 1085 ? -46.846 -13.045 24.701 1.00 75.94 1085 ASP A CA 1
ATOM 8647 C C . ASP A 1 1085 ? -45.930 -13.420 25.879 1.00 75.94 1085 ASP A C 1
ATOM 8649 O O . ASP A 1 1085 ? -46.034 -12.845 26.963 1.00 75.94 1085 ASP A O 1
ATOM 8653 N N . ARG A 1 1086 ? -45.037 -14.404 25.694 1.00 77.75 1086 ARG A N 1
ATOM 8654 C CA . ARG A 1 1086 ? -44.078 -14.863 26.712 1.00 77.75 1086 ARG A CA 1
ATOM 8655 C C . ARG A 1 1086 ? -42.716 -15.168 26.097 1.00 77.75 1086 ARG A C 1
ATOM 8657 O O . ARG A 1 1086 ? -42.636 -15.732 25.007 1.00 77.75 1086 ARG A O 1
ATOM 8664 N N . TYR A 1 1087 ? -41.649 -14.849 26.829 1.00 84.75 1087 TYR A N 1
ATOM 8665 C CA . TYR A 1 1087 ? -40.284 -15.197 26.437 1.00 84.75 1087 TYR A CA 1
ATOM 8666 C C . TYR A 1 1087 ? -39.991 -16.685 26.665 1.00 84.75 1087 TYR A C 1
ATOM 8668 O O . TYR A 1 1087 ? -40.007 -17.155 27.803 1.00 84.75 1087 TYR A O 1
ATOM 8676 N N . ASP A 1 1088 ? -39.648 -17.401 25.594 1.00 82.75 1088 ASP A N 1
ATOM 8677 C CA . ASP A 1 1088 ? -39.141 -18.772 25.646 1.00 82.75 1088 ASP A CA 1
ATOM 8678 C C . ASP A 1 1088 ? -37.685 -18.814 25.134 1.00 82.75 1088 ASP A C 1
ATOM 8680 O O . ASP A 1 1088 ? -37.445 -18.606 23.941 1.00 82.75 1088 ASP A O 1
ATOM 8684 N N . PRO A 1 1089 ? -36.685 -19.076 25.999 1.00 80.25 1089 PRO A N 1
ATOM 8685 C CA . PRO A 1 1089 ? -35.279 -19.120 25.597 1.00 80.25 1089 PRO A CA 1
ATOM 8686 C C . PRO A 1 1089 ? -34.931 -20.329 24.714 1.00 80.25 1089 PRO A C 1
ATOM 8688 O O . PRO A 1 1089 ? -33.854 -20.345 24.109 1.00 80.25 1089 PRO A O 1
ATOM 8691 N N . THR A 1 1090 ? -35.798 -21.345 24.644 1.00 83.56 1090 THR A N 1
ATOM 8692 C CA . THR A 1 1090 ? -35.559 -22.549 23.836 1.00 83.56 1090 THR A CA 1
ATOM 8693 C C . THR A 1 1090 ? -35.896 -22.331 22.363 1.00 83.56 1090 THR A C 1
ATOM 8695 O O . THR A 1 1090 ? -35.236 -22.908 21.495 1.00 83.56 1090 THR A O 1
ATOM 8698 N N . GLN A 1 1091 ? -36.839 -21.435 22.059 1.00 82.56 1091 GLN A N 1
ATOM 8699 C CA . GLN A 1 1091 ? -37.264 -21.173 20.689 1.00 82.56 1091 GLN A CA 1
ATOM 8700 C C . GLN A 1 1091 ? -36.230 -20.325 19.924 1.00 82.56 1091 GLN A C 1
ATOM 8702 O O . GLN A 1 1091 ? -35.790 -19.274 20.406 1.00 82.56 1091 GLN A O 1
ATOM 8707 N N . PRO A 1 1092 ? -35.794 -20.763 18.727 1.00 79.25 1092 PRO A N 1
ATOM 8708 C CA . PRO A 1 1092 ? -34.947 -19.955 17.863 1.00 79.25 1092 PRO A CA 1
ATOM 8709 C C . PRO A 1 1092 ? -35.776 -18.837 17.216 1.00 79.25 1092 PRO A C 1
ATOM 8711 O O . PRO A 1 1092 ? -36.880 -19.069 16.735 1.00 79.25 1092 PRO A O 1
ATOM 8714 N N . GLY A 1 1093 ? -35.240 -17.618 17.178 1.00 86.38 1093 GLY A N 1
ATOM 8715 C CA . GLY A 1 1093 ? -35.913 -16.491 16.536 1.00 86.38 1093 GLY A CA 1
ATOM 8716 C C . GLY A 1 1093 ? -35.428 -15.135 17.033 1.00 86.38 1093 GLY A C 1
ATOM 8717 O O . GLY A 1 1093 ? -34.577 -15.045 17.923 1.00 86.38 1093 GLY A O 1
ATOM 8718 N N . LEU A 1 1094 ? -36.006 -14.075 16.465 1.00 87.56 1094 LEU A N 1
ATOM 8719 C CA . LEU A 1 1094 ? -35.695 -12.685 16.803 1.00 87.56 1094 LEU A CA 1
ATOM 8720 C C . LEU A 1 1094 ? -35.784 -12.386 18.317 1.00 87.56 1094 LEU A C 1
ATOM 8722 O O . LEU A 1 1094 ? -34.849 -11.761 18.819 1.00 87.56 1094 LEU A O 1
ATOM 8726 N N . PRO A 1 1095 ? -36.790 -12.872 19.084 1.00 89.81 1095 PRO A N 1
ATOM 8727 C CA . PRO A 1 1095 ? -36.869 -12.612 20.524 1.00 89.81 1095 PRO A CA 1
ATOM 8728 C C . PRO A 1 1095 ? -35.642 -13.088 21.310 1.00 89.81 1095 PRO A C 1
ATOM 8730 O O . PRO A 1 1095 ? -35.096 -12.353 22.131 1.00 89.81 1095 PRO A O 1
ATOM 8733 N N . ARG A 1 1096 ? -35.151 -14.300 21.023 1.00 89.69 1096 ARG A N 1
ATOM 8734 C CA . ARG A 1 1096 ? -33.956 -14.866 21.668 1.00 89.69 1096 ARG A CA 1
ATOM 8735 C C . ARG A 1 1096 ? -32.693 -14.093 21.297 1.00 89.69 1096 ARG A C 1
ATOM 8737 O O . ARG A 1 1096 ? -31.864 -13.821 22.166 1.00 89.69 1096 ARG A O 1
ATOM 8744 N N . ILE A 1 1097 ? -32.537 -13.747 20.018 1.00 90.12 1097 ILE A N 1
ATOM 8745 C CA . ILE A 1 1097 ? -31.365 -13.006 19.527 1.00 90.12 1097 ILE A CA 1
ATOM 8746 C C . ILE A 1 1097 ? -31.343 -11.600 20.141 1.00 90.12 1097 ILE A C 1
ATOM 8748 O O . ILE A 1 1097 ? -30.290 -11.159 20.598 1.00 90.12 1097 ILE A O 1
ATOM 8752 N N . PHE A 1 1098 ? -32.498 -10.932 20.213 1.00 92.62 1098 PHE A N 1
ATOM 8753 C CA . PHE A 1 1098 ? -32.637 -9.606 20.811 1.00 92.62 1098 PHE A CA 1
ATOM 8754 C C . PHE A 1 1098 ? -32.335 -9.614 22.312 1.00 92.62 1098 PHE A C 1
ATOM 8756 O O . PHE A 1 1098 ? -31.543 -8.797 22.772 1.00 92.62 1098 PHE A O 1
ATOM 8763 N N . VAL A 1 1099 ? -32.885 -10.567 23.073 1.00 91.62 1099 VAL A N 1
ATOM 8764 C CA . VAL A 1 1099 ? -32.602 -10.685 24.515 1.00 91.62 1099 VAL A CA 1
ATOM 8765 C C . VAL A 1 1099 ? -31.120 -10.954 24.772 1.00 91.62 1099 VAL A C 1
ATOM 8767 O O . VAL A 1 1099 ? -30.524 -10.297 25.622 1.00 91.62 1099 VAL A O 1
ATOM 8770 N N . LYS A 1 1100 ? -30.498 -11.858 24.005 1.00 91.56 1100 LYS A N 1
ATOM 8771 C CA . LYS A 1 1100 ? -29.055 -12.121 24.109 1.00 91.56 1100 LYS A CA 1
ATOM 8772 C C . LYS A 1 1100 ? -28.230 -10.863 23.820 1.00 91.56 1100 LYS A C 1
ATOM 8774 O O . LYS A 1 1100 ? -27.291 -10.563 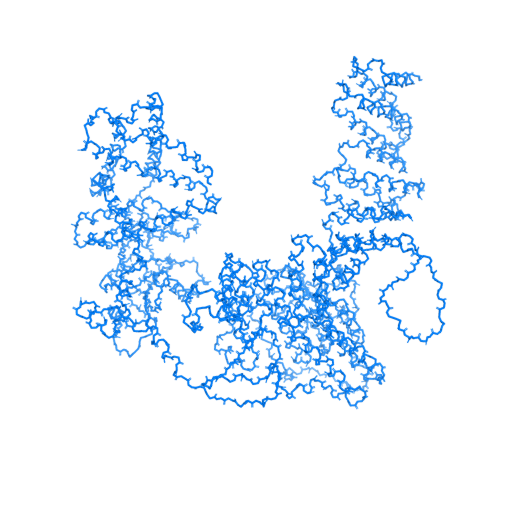24.546 1.00 91.56 1100 LYS A O 1
ATOM 8779 N N . PHE A 1 1101 ? -28.596 -10.119 22.778 1.00 93.56 1101 PHE A N 1
ATOM 8780 C CA . PHE A 1 1101 ? -27.958 -8.853 22.428 1.00 93.56 1101 PHE A CA 1
ATOM 8781 C C . PHE A 1 1101 ? -28.102 -7.793 23.536 1.00 93.56 1101 PHE A C 1
ATOM 8783 O O . PHE A 1 1101 ? -27.120 -7.133 23.877 1.00 93.56 1101 PHE A O 1
ATOM 8790 N N . MET A 1 1102 ? -29.287 -7.666 24.138 1.00 94.19 1102 MET A N 1
ATOM 8791 C CA . MET A 1 1102 ? -29.509 -6.752 25.260 1.00 94.19 1102 MET A CA 1
ATOM 8792 C C . MET A 1 1102 ? -28.631 -7.118 26.466 1.00 94.19 1102 MET A C 1
ATOM 8794 O O . MET A 1 1102 ? -27.953 -6.244 27.004 1.00 94.19 1102 MET A O 1
ATOM 8798 N N . ASP A 1 1103 ? -28.589 -8.400 26.844 1.00 91.38 1103 ASP A N 1
ATOM 8799 C CA . ASP A 1 1103 ? -27.842 -8.882 28.013 1.00 91.38 1103 ASP A CA 1
ATOM 8800 C C . ASP A 1 1103 ? -26.310 -8.790 27.826 1.00 91.38 1103 ASP A C 1
ATOM 8802 O O . ASP A 1 1103 ? -25.602 -8.374 28.743 1.00 91.38 1103 ASP A O 1
ATOM 8806 N N . GLU A 1 1104 ? -25.785 -9.157 26.650 1.00 92.00 1104 GLU A N 1
ATOM 8807 C CA . GLU A 1 1104 ? -24.335 -9.252 26.404 1.00 92.00 1104 GLU A CA 1
ATOM 8808 C C . GLU A 1 1104 ? -23.702 -7.957 25.875 1.00 92.00 1104 GLU A C 1
ATOM 8810 O O . GLU A 1 1104 ? -22.530 -7.701 26.151 1.00 92.00 1104 GLU A O 1
ATOM 8815 N N . SER A 1 1105 ? -24.435 -7.155 25.096 1.00 91.44 1105 SER A N 1
ATOM 8816 C CA . SER A 1 1105 ? -23.868 -6.005 24.374 1.00 91.44 1105 SER A CA 1
ATOM 8817 C C . SER A 1 1105 ? -24.383 -4.658 24.878 1.00 91.44 1105 SER A C 1
ATOM 8819 O O . SER A 1 1105 ? -23.601 -3.717 24.959 1.00 91.44 1105 SER A O 1
ATOM 8821 N N . VAL A 1 1106 ? -25.671 -4.540 25.220 1.00 93.06 1106 VAL A N 1
ATOM 8822 C CA . VAL A 1 1106 ? -26.279 -3.250 25.606 1.00 93.06 1106 VAL A CA 1
ATOM 8823 C C . VAL A 1 1106 ? -26.090 -2.972 27.094 1.00 93.06 1106 VAL A C 1
ATOM 8825 O O . VAL A 1 1106 ? -25.475 -1.968 27.441 1.00 93.06 1106 VAL A O 1
ATOM 8828 N N . ILE A 1 1107 ? -26.566 -3.860 27.978 1.00 93.06 1107 ILE A N 1
ATOM 8829 C CA . ILE A 1 1107 ? -26.546 -3.658 29.440 1.00 93.06 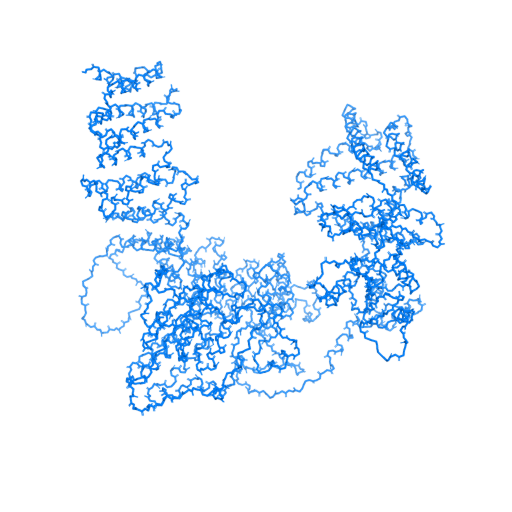1107 ILE A CA 1
ATOM 8830 C C . ILE A 1 1107 ? -25.142 -3.332 29.986 1.00 93.06 1107 ILE A C 1
ATOM 8832 O O . ILE A 1 1107 ? -25.042 -2.402 30.789 1.00 93.06 1107 ILE A O 1
ATOM 8836 N N . PRO A 1 1108 ? -24.049 -4.002 29.560 1.00 92.06 1108 PRO A N 1
ATOM 8837 C CA . PRO A 1 1108 ? -22.706 -3.686 30.053 1.00 92.06 1108 PRO A CA 1
ATOM 8838 C C . PRO A 1 1108 ? -22.196 -2.287 29.679 1.00 92.06 1108 PRO A C 1
ATOM 8840 O O . PRO A 1 1108 ? -21.256 -1.801 30.305 1.00 92.06 1108 PRO A O 1
ATOM 8843 N N . LEU A 1 1109 ? -22.783 -1.651 28.659 1.00 91.25 1109 LEU A N 1
ATOM 8844 C CA . LEU A 1 1109 ? -22.390 -0.326 28.174 1.00 91.25 1109 LEU A CA 1
ATOM 8845 C C . LEU A 1 1109 ? -23.225 0.814 28.763 1.00 91.25 1109 LEU A C 1
ATOM 8847 O O . LEU A 1 1109 ? -22.852 1.973 28.580 1.00 91.25 1109 LEU A O 1
ATOM 8851 N N . ILE A 1 1110 ? -24.335 0.523 29.450 1.00 91.38 1110 ILE A N 1
ATOM 8852 C CA . ILE A 1 1110 ? -25.182 1.561 30.047 1.00 91.38 1110 ILE A CA 1
ATOM 8853 C C . ILE A 1 1110 ? -24.453 2.150 31.257 1.00 91.38 1110 ILE A C 1
ATOM 8855 O O . ILE A 1 1110 ? -24.233 1.469 32.260 1.00 91.38 1110 ILE A O 1
ATOM 8859 N N . THR A 1 1111 ? -24.101 3.432 31.179 1.00 85.44 1111 THR A N 1
ATOM 8860 C CA . THR A 1 1111 ? -23.390 4.140 32.251 1.00 85.44 1111 THR A CA 1
ATOM 8861 C C . THR A 1 1111 ? -24.273 5.150 32.975 1.00 85.44 1111 THR A C 1
ATOM 8863 O O . THR A 1 1111 ? -24.133 5.303 34.188 1.00 85.44 1111 THR A O 1
ATOM 8866 N N . GLY A 1 1112 ? -25.205 5.807 32.275 1.00 84.38 1112 GLY A N 1
ATOM 8867 C CA . GLY A 1 1112 ? -26.003 6.886 32.862 1.00 84.38 1112 GLY A CA 1
ATOM 8868 C C . GLY A 1 1112 ? -27.313 7.251 32.156 1.00 84.38 1112 GLY A C 1
ATOM 8869 O O . GLY A 1 1112 ? -27.937 8.227 32.567 1.00 84.38 1112 GLY A O 1
ATOM 8870 N N . SER A 1 1113 ? -27.772 6.529 31.127 1.00 90.38 1113 SER A N 1
ATOM 8871 C CA . SER A 1 1113 ? -29.095 6.780 30.534 1.00 90.38 1113 SER A CA 1
ATOM 8872 C C . SER A 1 1113 ? -30.205 6.107 31.332 1.00 90.38 1113 SER A C 1
ATOM 8874 O O . SER A 1 1113 ? -30.329 4.881 31.371 1.00 90.38 1113 SER A O 1
ATOM 8876 N N . ALA A 1 1114 ? -31.071 6.927 31.924 1.00 90.12 1114 ALA A N 1
ATOM 8877 C CA . ALA A 1 1114 ? -32.278 6.458 32.595 1.00 90.12 1114 ALA A CA 1
ATOM 8878 C C . ALA A 1 1114 ? -33.256 5.773 31.628 1.00 90.12 1114 ALA A C 1
ATOM 8880 O O . ALA A 1 1114 ? -33.924 4.807 31.985 1.00 90.12 1114 ALA A O 1
ATOM 8881 N N . GLU A 1 1115 ? -33.312 6.239 30.383 1.00 89.56 1115 GLU A N 1
ATOM 8882 C CA . GLU A 1 1115 ? -34.245 5.729 29.381 1.00 89.56 1115 GLU A CA 1
ATOM 8883 C C . GLU A 1 1115 ? -33.875 4.316 28.907 1.00 89.56 1115 GLU A C 1
ATOM 8885 O O . GLU A 1 1115 ? -34.753 3.479 28.712 1.00 89.56 1115 GLU A O 1
ATOM 8890 N N . LEU A 1 1116 ? -32.576 4.013 28.782 1.00 92.81 1116 LEU A N 1
ATOM 8891 C CA . LEU A 1 1116 ? -32.121 2.657 28.458 1.00 92.81 1116 LEU A CA 1
ATOM 8892 C C . LEU A 1 1116 ? -32.409 1.684 29.610 1.00 92.81 1116 LEU A C 1
ATOM 8894 O O . LEU A 1 1116 ? -32.834 0.556 29.367 1.00 92.81 1116 LEU A O 1
ATOM 8898 N N . TRP A 1 1117 ? -32.251 2.119 30.864 1.00 94.25 1117 TRP A N 1
ATOM 8899 C CA . TRP A 1 1117 ? -32.624 1.307 32.027 1.00 94.25 1117 TRP A CA 1
ATOM 8900 C C . TRP A 1 1117 ? -34.135 1.044 32.109 1.00 94.25 1117 TRP A C 1
ATOM 8902 O O . TRP A 1 1117 ? -34.536 -0.062 32.467 1.00 94.25 1117 TRP A O 1
ATOM 8912 N N . GLN A 1 1118 ? -34.975 2.000 31.706 1.00 92.00 1118 GLN A N 1
ATOM 8913 C CA . GLN A 1 1118 ? -36.428 1.797 31.598 1.00 92.00 1118 GLN A CA 1
ATOM 8914 C C . GLN A 1 1118 ? -36.779 0.751 30.535 1.00 92.00 1118 GLN A C 1
ATOM 8916 O O . GLN A 1 1118 ? -37.638 -0.104 30.755 1.00 92.00 1118 GLN A O 1
ATOM 8921 N N . LEU A 1 1119 ? -36.079 0.759 29.399 1.00 93.19 1119 LEU A N 1
ATOM 8922 C CA . LEU A 1 1119 ? -36.248 -0.274 28.381 1.00 93.19 1119 LEU A CA 1
ATOM 8923 C C . LEU A 1 1119 ? -35.849 -1.664 28.906 1.00 93.19 1119 LEU A C 1
ATOM 8925 O O . LEU A 1 1119 ? -36.559 -2.644 28.670 1.00 93.19 1119 LEU A O 1
ATOM 8929 N N . VAL A 1 1120 ? -34.748 -1.752 29.661 1.00 93.81 1120 VAL A N 1
ATOM 8930 C CA . VAL A 1 1120 ? -34.308 -2.994 30.322 1.00 93.81 1120 VAL A CA 1
ATOM 8931 C C . VAL A 1 1120 ? -35.354 -3.482 31.330 1.00 93.81 1120 VAL A C 1
ATOM 8933 O O . VAL A 1 1120 ? -35.664 -4.673 31.343 1.00 93.81 1120 VAL A O 1
ATOM 8936 N N . SER A 1 1121 ? -35.939 -2.578 32.121 1.00 92.56 1121 SER A N 1
ATOM 8937 C CA . SER A 1 1121 ? -37.033 -2.876 33.057 1.00 92.56 1121 SER A CA 1
ATOM 8938 C C . SER A 1 1121 ? -38.248 -3.473 32.337 1.00 92.56 1121 SER A C 1
ATOM 8940 O O . SER A 1 1121 ? -38.686 -4.583 32.657 1.00 92.56 1121 SER A O 1
ATOM 8942 N N . LYS A 1 1122 ? -38.722 -2.810 31.273 1.00 91.50 1122 LYS A N 1
ATOM 8943 C CA . LYS A 1 1122 ? -39.840 -3.281 30.441 1.00 91.50 1122 LYS A CA 1
ATOM 8944 C C . LYS A 1 1122 ? -39.579 -4.671 29.850 1.00 91.50 1122 LYS A C 1
ATOM 8946 O O . LYS A 1 1122 ? -40.455 -5.536 29.881 1.00 91.50 1122 LYS A O 1
ATOM 8951 N N . LEU A 1 1123 ? -38.368 -4.909 29.343 1.00 91.25 1123 LEU A N 1
ATOM 8952 C CA . LEU A 1 1123 ? -37.972 -6.205 28.791 1.00 91.25 1123 LEU A CA 1
ATOM 8953 C C . LEU A 1 1123 ? -37.883 -7.292 29.875 1.00 91.25 1123 LEU A C 1
ATOM 8955 O O . LEU A 1 1123 ? -38.271 -8.435 29.634 1.00 91.25 1123 LEU A O 1
ATOM 8959 N N . ALA A 1 1124 ? -37.387 -6.961 31.070 1.00 90.88 1124 ALA A N 1
ATOM 8960 C CA . ALA A 1 1124 ? -37.300 -7.890 32.193 1.00 90.88 1124 ALA A CA 1
ATOM 8961 C C . ALA A 1 1124 ? -38.689 -8.339 32.675 1.00 90.88 1124 ALA A C 1
ATOM 8963 O O . ALA A 1 1124 ? -38.891 -9.530 32.915 1.00 90.88 1124 ALA A O 1
ATOM 8964 N N . LEU A 1 1125 ? -39.669 -7.432 32.729 1.00 89.62 1125 LEU A N 1
ATOM 8965 C CA . LEU A 1 1125 ? -41.058 -7.787 33.042 1.00 89.62 1125 LEU A CA 1
ATOM 8966 C C . LEU A 1 1125 ? -41.654 -8.737 32.007 1.00 89.62 1125 LEU A C 1
ATOM 8968 O O . LEU A 1 1125 ? -42.238 -9.752 32.377 1.00 89.62 1125 LEU A O 1
ATOM 8972 N N . TRP A 1 1126 ? -41.449 -8.458 30.719 1.00 90.44 1126 TRP A N 1
ATOM 8973 C CA . TRP A 1 1126 ? -41.898 -9.342 29.642 1.00 90.44 1126 TRP A CA 1
ATOM 8974 C C . TRP A 1 1126 ? -41.251 -10.741 29.711 1.00 90.44 1126 TRP A C 1
ATOM 8976 O O . TRP A 1 1126 ? -41.890 -11.753 29.425 1.00 90.44 1126 TRP A O 1
ATOM 8986 N N . ARG A 1 1127 ? -40.003 -10.827 30.192 1.00 89.56 1127 ARG A N 1
ATOM 8987 C CA . ARG A 1 1127 ? -39.298 -12.091 30.485 1.00 89.56 1127 ARG A CA 1
ATOM 8988 C C . ARG A 1 1127 ? -39.768 -12.779 31.774 1.00 89.56 1127 ARG A C 1
ATOM 8990 O O . ARG A 1 1127 ? -39.181 -13.792 32.151 1.00 89.56 1127 ARG A O 1
ATOM 8997 N N . ASN A 1 1128 ? -40.783 -12.241 32.453 1.00 88.38 1128 ASN A N 1
ATOM 8998 C CA . ASN A 1 1128 ? -41.259 -12.678 33.763 1.00 88.38 1128 ASN A CA 1
ATOM 8999 C C . ASN A 1 1128 ? -40.163 -12.631 34.844 1.00 88.38 1128 ASN A C 1
ATOM 9001 O O . ASN A 1 1128 ? -39.998 -13.581 35.603 1.00 88.38 1128 ASN A O 1
ATOM 9005 N N . LYS A 1 1129 ? -39.376 -11.546 34.892 1.00 89.94 1129 LYS A N 1
ATOM 9006 C CA . LYS A 1 1129 ? -38.275 -11.312 35.848 1.00 89.94 1129 LYS A CA 1
ATOM 9007 C C . LYS A 1 1129 ? -38.482 -10.003 36.629 1.00 89.94 1129 LYS A C 1
ATOM 9009 O O . LYS A 1 1129 ? -37.802 -9.008 36.361 1.00 89.94 1129 LYS A O 1
ATOM 9014 N N . PRO A 1 1130 ? -39.409 -9.973 37.604 1.00 89.62 1130 PRO A N 1
ATOM 9015 C CA . PRO A 1 1130 ? -39.777 -8.741 38.305 1.00 89.62 1130 PRO A CA 1
ATOM 9016 C C . PRO A 1 1130 ? -38.665 -8.198 39.221 1.00 89.62 1130 PRO A C 1
ATOM 9018 O O . PRO A 1 1130 ? -38.588 -6.993 39.443 1.00 89.62 1130 PRO A O 1
ATOM 9021 N N . SER A 1 1131 ? -37.746 -9.043 39.705 1.00 89.12 1131 SER A N 1
ATOM 9022 C CA . SER A 1 1131 ? -36.570 -8.590 40.467 1.00 89.12 1131 SER A CA 1
ATOM 9023 C C . SER A 1 1131 ? -35.578 -7.796 39.623 1.00 89.12 1131 SER A C 1
ATOM 9025 O O . SER A 1 1131 ? -35.166 -6.716 40.041 1.00 89.12 1131 SER A O 1
ATOM 9027 N N . SER A 1 1132 ? -35.212 -8.299 38.440 1.00 90.81 1132 SER A N 1
ATOM 9028 C CA . SER A 1 1132 ? -34.355 -7.565 37.502 1.00 90.81 1132 SER A CA 1
ATOM 9029 C C . SER A 1 1132 ? -35.026 -6.287 36.998 1.00 90.81 1132 SER A C 1
ATOM 9031 O O . SER A 1 1132 ? -34.340 -5.290 36.788 1.00 90.81 1132 SER A O 1
ATOM 9033 N N . ALA A 1 1133 ? -36.355 -6.293 36.837 1.00 91.50 1133 ALA A N 1
ATOM 9034 C CA . ALA A 1 1133 ? -37.105 -5.096 36.465 1.00 91.50 1133 ALA A CA 1
ATOM 9035 C C . ALA A 1 1133 ? -37.001 -3.996 37.532 1.00 91.50 1133 ALA A C 1
ATOM 9037 O O . ALA A 1 1133 ? -36.658 -2.859 37.214 1.00 91.50 1133 ALA A O 1
ATOM 9038 N N . LEU A 1 1134 ? -37.202 -4.347 38.808 1.00 92.19 1134 LEU A N 1
ATOM 9039 C CA . LEU A 1 1134 ? -37.071 -3.393 39.909 1.00 92.19 1134 LEU A CA 1
ATOM 9040 C C . LEU A 1 1134 ? -35.633 -2.861 40.056 1.00 92.19 1134 LEU A C 1
ATOM 9042 O O . LEU A 1 1134 ? -35.448 -1.666 40.271 1.00 92.19 1134 LEU A O 1
ATOM 9046 N N . ASP A 1 1135 ? -34.612 -3.712 39.897 1.00 92.00 1135 ASP A N 1
ATOM 9047 C CA . ASP A 1 1135 ? -33.202 -3.278 39.919 1.00 92.00 1135 ASP A CA 1
ATOM 9048 C C . ASP A 1 1135 ? -32.878 -2.310 38.764 1.00 92.00 1135 ASP A C 1
ATOM 9050 O O . ASP A 1 1135 ? -32.155 -1.327 38.945 1.00 92.00 1135 ASP A O 1
ATOM 9054 N N . ALA A 1 1136 ? -33.450 -2.537 37.578 1.00 93.31 1136 ALA A N 1
ATOM 9055 C CA . ALA A 1 1136 ? -33.313 -1.624 36.448 1.00 93.31 1136 ALA A CA 1
ATOM 9056 C C . ALA A 1 1136 ? -34.002 -0.267 36.705 1.00 93.31 1136 ALA A C 1
ATOM 9058 O O . ALA A 1 1136 ? -33.404 0.769 36.411 1.00 93.31 1136 ALA A O 1
ATOM 9059 N N . GLU A 1 1137 ? -35.190 -0.234 37.320 1.00 93.12 1137 GLU A N 1
ATOM 9060 C CA . GLU A 1 1137 ? -35.842 1.028 37.720 1.00 93.12 1137 GLU A CA 1
ATOM 9061 C C . GLU A 1 1137 ? -35.059 1.782 38.805 1.00 93.12 1137 GLU A C 1
ATOM 9063 O O . GLU A 1 1137 ? -34.916 3.005 38.735 1.00 93.12 1137 GLU A O 1
ATOM 9068 N N . GLU A 1 1138 ? -34.468 1.077 39.776 1.00 92.38 1138 GLU A N 1
ATOM 9069 C CA . GLU A 1 1138 ? -33.570 1.704 40.752 1.00 92.38 1138 GLU A CA 1
ATOM 9070 C C . GLU A 1 1138 ? -32.347 2.340 40.069 1.00 92.38 1138 GLU A C 1
ATOM 9072 O O . GLU A 1 1138 ? -31.946 3.453 40.424 1.00 92.38 1138 GLU A O 1
ATOM 9077 N N . LYS A 1 1139 ? -31.749 1.660 39.082 1.00 93.25 1139 LYS A N 1
ATOM 9078 C CA . LYS A 1 1139 ? -30.616 2.182 38.296 1.00 93.25 1139 LYS A CA 1
ATOM 9079 C C . LYS A 1 1139 ? -31.019 3.376 37.427 1.00 93.25 1139 LYS A C 1
ATOM 9081 O O . LYS A 1 1139 ? -30.282 4.361 37.396 1.00 93.25 1139 LYS A O 1
ATOM 9086 N N . SER A 1 1140 ? -32.195 3.327 36.800 1.00 93.44 1140 SER A N 1
ATOM 9087 C CA . SER A 1 1140 ? -32.811 4.440 36.061 1.00 93.44 1140 SER A CA 1
ATOM 9088 C C . SER A 1 1140 ? -32.961 5.681 36.948 1.00 93.44 1140 SER A C 1
ATOM 9090 O O . SER A 1 1140 ? -32.475 6.760 36.608 1.00 93.44 1140 SER A O 1
ATOM 9092 N N . TRP A 1 1141 ? -33.543 5.523 38.140 1.00 93.88 1141 TRP A N 1
ATOM 9093 C CA . TRP A 1 1141 ? -33.717 6.616 39.098 1.00 93.88 1141 TRP A CA 1
ATOM 9094 C C . TRP A 1 1141 ? -32.383 7.195 39.595 1.00 93.88 1141 TRP A C 1
ATOM 9096 O O . TRP A 1 1141 ? -32.213 8.417 39.665 1.00 93.88 1141 TRP A O 1
ATOM 9106 N N . ARG A 1 1142 ? -31.396 6.339 39.896 1.00 91.69 1142 ARG A N 1
ATOM 9107 C CA . ARG A 1 1142 ? -30.043 6.784 40.281 1.00 91.69 1142 ARG A CA 1
ATOM 9108 C C . ARG A 1 1142 ? -29.368 7.582 39.167 1.00 91.69 1142 ARG A C 1
ATOM 9110 O O . ARG A 1 1142 ? -28.702 8.569 39.459 1.00 91.69 1142 ARG A O 1
ATOM 9117 N N . ALA A 1 1143 ? -29.560 7.186 37.911 1.00 90.31 1143 ALA A N 1
ATOM 9118 C CA . ALA A 1 1143 ? -28.987 7.876 36.762 1.00 90.31 1143 ALA A CA 1
ATOM 9119 C C . ALA A 1 1143 ? -29.508 9.319 36.612 1.00 90.31 1143 ALA A C 1
ATOM 9121 O O . ALA A 1 1143 ? -28.724 10.217 36.310 1.00 90.31 1143 ALA A O 1
ATOM 9122 N N . VAL A 1 1144 ? -30.797 9.564 36.882 1.00 89.56 1144 VAL A N 1
ATOM 9123 C CA . VAL A 1 1144 ? -31.382 10.922 36.867 1.00 89.56 1144 VAL A CA 1
ATOM 9124 C C . VAL A 1 1144 ? -30.931 11.732 38.084 1.00 89.56 1144 VAL A C 1
ATOM 9126 O O . VAL A 1 1144 ? -30.485 12.867 37.952 1.00 89.56 1144 VAL A O 1
ATOM 9129 N N . THR A 1 1145 ? -30.999 11.144 39.280 1.00 88.69 1145 THR A N 1
ATOM 9130 C CA . THR A 1 1145 ? -30.705 11.850 40.542 1.00 88.69 1145 THR A CA 1
ATOM 9131 C C . THR A 1 1145 ? -29.224 12.162 40.754 1.00 88.69 1145 THR A C 1
ATOM 9133 O O . THR A 1 1145 ? -28.901 13.102 41.481 1.00 88.69 1145 THR A O 1
ATOM 9136 N N . ALA A 1 1146 ? -28.321 11.414 40.114 1.00 86.69 1146 ALA A N 1
ATOM 9137 C CA . ALA A 1 1146 ? -26.882 11.671 40.134 1.00 86.69 1146 ALA A CA 1
ATOM 9138 C C . ALA A 1 1146 ? -26.452 12.855 39.246 1.00 86.69 1146 ALA A C 1
ATOM 9140 O O . ALA A 1 1146 ? -25.302 13.288 39.342 1.00 86.69 1146 ALA A O 1
ATOM 9141 N N . GLN A 1 1147 ? -27.335 13.385 38.388 1.00 83.56 1147 GLN A N 1
ATOM 9142 C CA . GLN A 1 1147 ? -27.010 14.547 37.560 1.00 83.56 1147 GLN A CA 1
ATOM 9143 C C . GLN A 1 1147 ? -26.839 15.803 38.433 1.00 83.56 1147 GLN A C 1
ATOM 9145 O O . GLN A 1 1147 ? -27.689 16.082 39.277 1.00 83.56 1147 GLN A O 1
ATOM 9150 N N . PRO A 1 1148 ? -25.764 16.587 38.257 1.00 79.75 1148 PRO A N 1
ATOM 9151 C CA . PRO A 1 1148 ? -25.564 17.808 39.029 1.00 79.75 1148 PRO A CA 1
ATOM 9152 C C . PRO A 1 1148 ? -26.498 18.935 38.554 1.00 79.75 1148 PRO A C 1
ATOM 9154 O O . PRO A 1 1148 ? -26.748 19.080 37.359 1.00 79.75 1148 PRO A O 1
ATOM 9157 N N . GLY A 1 1149 ? -26.962 19.781 39.480 1.00 79.88 1149 GLY A N 1
ATOM 9158 C CA . GLY A 1 1149 ? -27.605 21.067 39.159 1.00 79.88 1149 GLY A CA 1
ATOM 9159 C C . GLY A 1 1149 ? -29.132 21.137 39.280 1.00 79.88 1149 GLY A C 1
ATOM 9160 O O . GLY A 1 1149 ? -29.684 22.228 39.159 1.00 79.88 1149 GLY A O 1
ATOM 9161 N N . TRP A 1 1150 ? -29.831 20.035 39.576 1.00 85.06 1150 TRP A N 1
ATOM 9162 C CA . TRP A 1 1150 ? -31.269 20.093 39.899 1.00 85.06 1150 TRP A CA 1
ATOM 9163 C C . TRP A 1 1150 ? -31.546 20.662 41.305 1.00 85.06 1150 TRP A C 1
ATOM 9165 O O . TRP A 1 1150 ? -32.652 21.112 41.587 1.00 85.06 1150 TRP A O 1
ATOM 9175 N N . GLU A 1 1151 ? -30.540 20.699 42.183 1.00 81.62 1151 GLU A N 1
ATOM 9176 C CA . GLU A 1 1151 ? -30.648 21.212 43.559 1.00 81.62 1151 GLU A CA 1
ATOM 9177 C C . GLU A 1 1151 ? -30.662 22.760 43.632 1.00 81.62 1151 GLU A C 1
ATOM 9179 O O . GLU A 1 1151 ? -31.081 23.322 44.642 1.00 81.62 1151 GLU A O 1
ATOM 9184 N N . THR A 1 1152 ? -30.221 23.459 42.574 1.00 70.81 1152 THR A N 1
ATOM 9185 C CA . THR A 1 1152 ? -29.834 24.884 42.629 1.00 70.81 1152 THR A CA 1
ATOM 9186 C C . THR A 1 1152 ? -30.438 25.760 41.514 1.00 70.81 1152 THR A C 1
ATOM 9188 O O . THR A 1 1152 ? -29.735 26.644 41.050 1.00 70.81 1152 THR A O 1
ATOM 9191 N N . GLU A 1 1153 ? -31.697 25.525 41.091 1.00 67.06 1153 GLU A N 1
ATOM 9192 C CA . GLU A 1 1153 ? -32.578 26.407 40.252 1.00 67.06 1153 GLU A CA 1
ATOM 9193 C C . GLU A 1 1153 ? -33.011 25.894 38.851 1.00 67.06 1153 GLU A C 1
ATOM 9195 O O . GLU A 1 1153 ? -33.808 26.555 38.186 1.00 67.06 1153 GLU A O 1
ATOM 9200 N N . ASN A 1 1154 ? -32.591 24.717 38.364 1.00 81.50 1154 ASN A N 1
ATOM 9201 C CA . ASN A 1 1154 ? -33.079 24.214 37.062 1.00 81.50 1154 ASN A CA 1
ATOM 9202 C C . ASN A 1 1154 ? -34.403 23.427 37.176 1.00 81.50 1154 ASN A C 1
ATOM 9204 O O . ASN A 1 1154 ? -34.392 22.213 37.388 1.00 81.50 1154 ASN A O 1
ATOM 9208 N N . GLU A 1 1155 ? -35.533 24.108 36.961 1.00 83.06 1155 GLU A N 1
ATOM 9209 C CA . GLU A 1 1155 ? -36.891 23.547 37.109 1.00 83.06 1155 GLU A CA 1
ATOM 9210 C C . GLU A 1 1155 ? -37.161 22.349 36.182 1.00 83.06 1155 GLU A C 1
ATOM 9212 O O . GLU A 1 1155 ? -37.839 21.396 36.557 1.00 83.06 1155 GLU A O 1
ATOM 9217 N N . LYS A 1 1156 ? -36.562 22.324 34.984 1.00 85.06 1156 LYS A N 1
ATOM 9218 C CA . LYS A 1 1156 ? -36.711 21.186 34.060 1.00 85.06 1156 LYS A CA 1
ATOM 9219 C C . LYS A 1 1156 ? -36.055 19.918 34.598 1.00 85.06 1156 LYS A C 1
ATOM 9221 O O . LYS A 1 1156 ? -36.621 18.836 34.476 1.00 85.06 1156 LYS A O 1
ATOM 9226 N N . LEU A 1 1157 ? -34.859 20.045 35.173 1.00 84.81 1157 LEU A N 1
ATOM 9227 C CA . LEU A 1 1157 ? -34.168 18.910 35.789 1.00 84.81 1157 LEU A CA 1
ATOM 9228 C C . LEU A 1 1157 ? -34.854 18.491 37.093 1.00 84.81 1157 LEU A C 1
ATOM 9230 O O . LEU A 1 1157 ? -34.915 17.301 37.385 1.00 84.81 1157 LEU A O 1
ATOM 9234 N N . TRP A 1 1158 ? -35.410 19.450 37.839 1.00 89.00 1158 TRP A N 1
ATOM 9235 C CA . TRP A 1 1158 ? -36.238 19.178 39.013 1.00 89.00 1158 TRP A CA 1
ATOM 9236 C C . TRP A 1 1158 ? -37.462 18.326 38.659 1.00 89.00 1158 TRP A C 1
ATOM 9238 O O . TRP A 1 1158 ? -37.635 17.257 39.240 1.00 89.00 1158 TRP A O 1
ATOM 9248 N N . ASN A 1 1159 ? -38.237 18.717 37.645 1.00 88.94 1159 ASN A N 1
ATOM 9249 C CA . ASN A 1 1159 ? -39.406 17.949 37.206 1.00 88.94 1159 ASN A CA 1
ATOM 9250 C C . ASN A 1 1159 ? -39.026 16.537 36.725 1.00 88.94 1159 ASN A C 1
ATOM 9252 O O . ASN A 1 1159 ? -39.693 15.572 37.079 1.00 88.94 1159 ASN A O 1
ATOM 9256 N N . LEU A 1 1160 ? -37.894 16.377 36.026 1.00 87.94 1160 LEU A N 1
ATOM 9257 C CA . LEU A 1 1160 ? -37.382 15.050 35.645 1.00 87.94 1160 LEU A CA 1
ATOM 9258 C C . LEU A 1 1160 ? -37.032 14.170 36.859 1.00 87.94 1160 LEU A C 1
ATOM 9260 O O . LEU A 1 1160 ? -37.283 12.964 36.840 1.00 87.94 1160 LEU A O 1
ATOM 9264 N N . VAL A 1 1161 ? -36.450 14.748 37.915 1.00 89.88 1161 VAL A N 1
ATOM 9265 C CA . VAL A 1 1161 ? -36.146 14.037 39.170 1.00 89.88 1161 VAL A CA 1
ATOM 9266 C C . VAL A 1 1161 ? -37.426 13.666 39.916 1.00 89.88 1161 VAL A C 1
ATOM 9268 O O . VAL A 1 1161 ? -37.518 12.556 40.448 1.00 89.88 1161 VAL A O 1
ATOM 9271 N N . VAL A 1 1162 ? -38.408 14.568 39.947 1.00 90.56 1162 VAL A N 1
ATOM 9272 C CA . VAL A 1 1162 ? -39.729 14.328 40.535 1.00 90.56 1162 VAL A CA 1
ATOM 9273 C C . VAL A 1 1162 ? -40.406 13.153 39.824 1.00 90.56 1162 VAL A C 1
ATOM 9275 O O . VAL A 1 1162 ? -40.709 12.154 40.478 1.00 90.56 1162 VAL A O 1
ATOM 9278 N N . ASP A 1 1163 ? -40.520 13.202 38.495 1.00 91.00 1163 ASP A N 1
ATOM 9279 C CA . ASP A 1 1163 ? -41.126 12.145 37.675 1.00 91.00 1163 ASP A CA 1
ATOM 9280 C C . ASP A 1 1163 ? -40.419 10.796 37.858 1.00 91.00 1163 ASP A C 1
ATOM 9282 O O . ASP A 1 1163 ? -41.061 9.760 38.047 1.00 91.00 1163 ASP A O 1
ATOM 9286 N N . ALA A 1 1164 ? -39.081 10.788 37.855 1.00 91.12 1164 ALA A N 1
ATOM 9287 C CA . ALA A 1 1164 ? -38.302 9.572 38.079 1.00 91.12 1164 ALA A CA 1
ATOM 9288 C C . ALA A 1 1164 ? -38.520 8.992 39.488 1.00 91.12 1164 ALA A C 1
ATOM 9290 O O . ALA A 1 1164 ? -38.508 7.773 39.667 1.00 91.12 1164 ALA A O 1
ATOM 9291 N N . THR A 1 1165 ? -38.708 9.845 40.499 1.00 92.12 1165 THR A N 1
ATOM 9292 C CA . THR A 1 1165 ? -38.916 9.419 41.893 1.00 92.12 1165 THR A CA 1
ATOM 9293 C C . THR A 1 1165 ? -40.328 8.878 42.110 1.00 92.12 1165 THR A C 1
ATOM 9295 O O . THR A 1 1165 ? -40.485 7.870 42.802 1.00 92.12 1165 THR A O 1
ATOM 9298 N N . VAL A 1 1166 ? -41.338 9.491 41.487 1.00 92.50 1166 VAL A N 1
ATOM 9299 C CA . VAL A 1 1166 ? -42.715 8.972 41.471 1.00 92.50 1166 VAL A CA 1
ATOM 9300 C C . VAL A 1 1166 ? -42.753 7.610 40.780 1.00 92.50 1166 VAL A C 1
ATOM 9302 O O . VAL A 1 1166 ? -43.206 6.640 41.385 1.00 92.50 1166 VAL A O 1
ATOM 9305 N N . ARG A 1 1167 ? -42.151 7.490 39.590 1.00 91.75 1167 ARG A N 1
ATOM 9306 C CA . ARG A 1 1167 ? -42.057 6.220 38.852 1.00 91.75 1167 ARG A CA 1
ATOM 9307 C C . ARG A 1 1167 ? -41.376 5.114 39.655 1.00 91.75 1167 ARG A C 1
ATOM 9309 O O . ARG A 1 1167 ? -41.830 3.975 39.641 1.00 91.75 1167 ARG A O 1
ATOM 9316 N N . LEU A 1 1168 ? -40.306 5.429 40.386 1.00 92.69 1168 LEU A N 1
ATOM 9317 C CA . LEU A 1 1168 ? -39.658 4.451 41.260 1.00 92.69 1168 LEU A CA 1
ATOM 9318 C C . LEU A 1 1168 ? -40.604 3.973 42.376 1.00 92.69 1168 LEU A C 1
ATOM 9320 O O . LEU A 1 1168 ? -40.593 2.795 42.727 1.00 92.69 1168 LEU A O 1
ATOM 9324 N N . CYS A 1 1169 ? -41.424 4.862 42.941 1.00 91.56 1169 CYS A N 1
ATOM 9325 C CA . CYS A 1 1169 ? -42.407 4.486 43.959 1.00 91.56 1169 CYS A CA 1
ATOM 9326 C C . CYS A 1 1169 ? -43.499 3.576 43.382 1.00 91.56 1169 CYS A C 1
ATOM 9328 O O . CYS A 1 1169 ? -43.802 2.551 43.990 1.00 91.56 1169 CYS A O 1
ATOM 9330 N N . GLU A 1 1170 ? -44.006 3.895 42.190 1.00 90.88 1170 GLU A N 1
ATOM 9331 C CA . GLU A 1 1170 ? -44.941 3.042 41.443 1.00 90.88 1170 GLU A CA 1
ATOM 9332 C C . GLU A 1 1170 ? -44.320 1.673 41.114 1.00 90.88 1170 GLU A C 1
ATOM 9334 O O . GLU A 1 1170 ? -44.973 0.636 41.244 1.00 90.88 1170 GLU A O 1
ATOM 9339 N N . ALA A 1 1171 ? -43.034 1.631 40.749 1.00 90.19 1171 ALA A N 1
ATOM 9340 C CA . ALA A 1 1171 ? -42.296 0.390 40.512 1.00 90.19 1171 ALA A CA 1
ATOM 9341 C C . ALA A 1 1171 ? -42.154 -0.454 41.791 1.00 90.19 1171 ALA A C 1
ATOM 9343 O O . ALA A 1 1171 ? -42.321 -1.672 41.758 1.00 90.19 1171 ALA A O 1
ATOM 9344 N N . TYR A 1 1172 ? -41.893 0.167 42.946 1.00 90.88 1172 TYR A N 1
ATOM 9345 C CA . TYR A 1 1172 ? -41.874 -0.545 44.228 1.00 90.88 1172 TYR A CA 1
ATOM 9346 C C . TYR A 1 1172 ? -43.250 -1.091 44.621 1.00 90.88 1172 TYR A C 1
ATOM 9348 O O . TYR A 1 1172 ? -43.316 -2.190 45.170 1.00 90.88 1172 TYR A O 1
ATOM 9356 N N . GLU A 1 1173 ? -44.323 -0.348 44.355 1.00 89.50 1173 GLU A N 1
ATOM 9357 C CA . GLU A 1 1173 ? -45.697 -0.769 44.641 1.00 89.50 1173 GLU A CA 1
ATOM 9358 C C . GLU A 1 1173 ? -46.150 -1.915 43.732 1.00 89.50 1173 GLU A C 1
ATOM 9360 O O . GLU A 1 1173 ? -46.724 -2.894 44.206 1.00 89.50 1173 GLU A O 1
ATOM 9365 N N . SER A 1 1174 ? -45.841 -1.826 42.439 1.00 88.38 1174 SER A N 1
ATOM 9366 C CA . SER A 1 1174 ? -46.218 -2.834 41.448 1.00 88.38 1174 SER A CA 1
ATOM 9367 C C . SER A 1 1174 ? -45.345 -4.089 41.518 1.00 88.38 1174 SER A C 1
ATOM 9369 O O . SER A 1 1174 ? -45.879 -5.196 41.543 1.00 88.38 1174 SER A O 1
ATOM 9371 N N . PHE A 1 1175 ? -44.016 -3.953 41.581 1.00 89.94 1175 PHE A N 1
ATOM 9372 C CA . PHE A 1 1175 ? -43.090 -5.092 41.508 1.00 89.94 1175 PHE A CA 1
ATOM 9373 C C . PHE A 1 1175 ? -42.707 -5.651 42.877 1.00 89.94 1175 PHE A C 1
ATOM 9375 O O . PHE A 1 1175 ? -42.439 -6.844 42.988 1.00 89.94 1175 PHE A O 1
ATOM 9382 N N . GLY A 1 1176 ? -42.681 -4.830 43.931 1.00 85.69 1176 GLY A N 1
ATOM 9383 C CA . GLY A 1 1176 ? -42.253 -5.238 45.275 1.00 85.69 1176 GLY A CA 1
ATOM 9384 C C . GLY A 1 1176 ? -43.018 -6.436 45.862 1.00 85.69 1176 GLY A C 1
ATOM 9385 O O . GLY A 1 1176 ? -42.362 -7.329 46.412 1.00 85.69 1176 GLY A O 1
ATOM 9386 N N . PRO A 1 1177 ? -44.361 -6.497 45.735 1.00 86.75 1177 PRO A N 1
ATOM 9387 C CA . PRO A 1 1177 ? -45.175 -7.630 46.185 1.00 86.75 1177 PRO A CA 1
ATOM 9388 C C . PRO A 1 1177 ? -45.115 -8.873 45.284 1.00 86.75 1177 PRO A C 1
ATOM 9390 O O . PRO A 1 1177 ? -45.558 -9.934 45.720 1.00 86.75 1177 PRO A O 1
ATOM 9393 N N . MET A 1 1178 ? -44.617 -8.766 44.044 1.00 87.50 1178 MET A N 1
ATOM 9394 C CA . MET A 1 1178 ? -44.554 -9.900 43.112 1.00 87.50 1178 MET A CA 1
ATOM 9395 C C . MET A 1 1178 ? -43.557 -10.961 43.591 1.00 87.50 1178 MET A C 1
ATOM 9397 O O . MET A 1 1178 ? -42.598 -10.654 44.299 1.00 87.50 1178 MET A O 1
ATOM 9401 N N . GLU A 1 1179 ? -43.752 -12.214 43.180 1.00 85.62 1179 GLU A N 1
ATOM 9402 C CA . GLU A 1 1179 ? -42.819 -13.301 43.486 1.00 85.62 1179 GLU A CA 1
ATOM 9403 C C . GLU A 1 1179 ? -41.553 -13.217 42.624 1.00 85.62 1179 GLU A C 1
ATOM 9405 O O . GLU A 1 1179 ? -41.603 -12.980 41.414 1.00 85.62 1179 GLU A O 1
ATOM 9410 N N . ARG A 1 1180 ? -40.391 -13.455 43.238 1.00 84.69 1180 ARG A N 1
ATOM 9411 C CA . ARG A 1 1180 ? -39.125 -13.602 42.519 1.00 84.69 1180 ARG A CA 1
ATOM 9412 C C . ARG A 1 1180 ? -39.117 -14.894 41.719 1.00 84.69 1180 ARG A C 1
ATOM 9414 O O . ARG A 1 1180 ? -39.286 -15.989 42.254 1.00 84.69 1180 ARG A O 1
ATOM 9421 N N . THR A 1 1181 ? -38.792 -14.771 40.445 1.00 81.94 1181 THR A N 1
ATOM 9422 C CA . THR A 1 1181 ? -38.700 -15.889 39.499 1.00 81.94 1181 THR A CA 1
ATOM 9423 C C . THR A 1 1181 ? -37.258 -16.317 39.213 1.00 81.94 1181 THR A C 1
ATOM 9425 O O . THR A 1 1181 ? -37.035 -17.290 38.500 1.00 81.94 1181 THR A O 1
ATOM 9428 N N . GLU A 1 1182 ? -36.262 -15.612 39.762 1.00 76.12 1182 GLU A N 1
ATOM 9429 C CA . GLU A 1 1182 ? -34.840 -15.819 39.470 1.00 76.12 1182 GLU A CA 1
ATOM 9430 C C . GLU A 1 1182 ? -33.954 -15.757 40.729 1.00 76.12 1182 GLU A C 1
ATOM 9432 O O . GLU A 1 1182 ? -34.245 -15.047 41.694 1.00 76.12 1182 GLU A O 1
ATOM 9437 N N . GLY A 1 1183 ? -32.840 -16.500 40.705 1.00 71.88 1183 GLY A N 1
ATOM 9438 C CA . GLY A 1 1183 ? -31.864 -16.576 41.799 1.00 71.88 1183 GLY A CA 1
ATOM 9439 C C . GLY A 1 1183 ? -32.247 -17.529 42.942 1.00 71.88 1183 GLY A C 1
ATOM 9440 O O . GLY A 1 1183 ? -33.294 -18.167 42.932 1.00 71.88 1183 GLY A O 1
ATOM 9441 N N . LEU A 1 1184 ? -31.376 -17.621 43.956 1.00 70.69 1184 LEU A N 1
ATOM 9442 C CA . LEU A 1 1184 ? -31.535 -18.502 45.132 1.00 70.69 1184 LEU A CA 1
ATOM 9443 C C . LEU A 1 1184 ? -32.764 -18.185 46.006 1.00 70.69 1184 LEU A C 1
ATOM 9445 O O . LEU A 1 1184 ? -33.141 -19.002 46.836 1.00 70.69 1184 LEU A O 1
ATOM 9449 N N . ALA A 1 1185 ? -33.373 -17.011 45.825 1.00 72.69 1185 ALA A N 1
ATOM 9450 C CA . ALA A 1 1185 ? -34.545 -16.539 46.563 1.00 72.69 1185 ALA A CA 1
ATOM 9451 C C . ALA A 1 1185 ? -35.833 -16.593 45.715 1.00 72.69 1185 ALA A C 1
ATOM 9453 O O . ALA A 1 1185 ? -36.727 -15.766 45.891 1.00 72.69 1185 ALA A O 1
ATOM 9454 N N . SER A 1 1186 ? -35.906 -17.513 44.747 1.00 74.31 1186 SER A N 1
ATOM 9455 C CA . SER A 1 1186 ? -37.115 -17.717 43.946 1.00 74.31 1186 SER A CA 1
ATOM 9456 C C . SER A 1 1186 ? -38.281 -18.182 44.831 1.00 74.31 1186 SER A C 1
ATOM 9458 O O . SER A 1 1186 ? -38.098 -19.029 45.702 1.00 74.31 1186 SER A O 1
ATOM 9460 N N . GLY A 1 1187 ? -39.465 -17.595 44.636 1.00 75.62 1187 GLY A N 1
ATOM 9461 C CA . GLY A 1 1187 ? -40.657 -17.815 45.467 1.00 75.62 1187 GLY A CA 1
ATOM 9462 C C . GLY A 1 1187 ? -40.796 -16.865 46.665 1.00 75.62 1187 GLY A C 1
ATOM 9463 O O . GLY A 1 1187 ? -41.828 -16.866 47.327 1.00 75.62 1187 GLY A O 1
ATOM 9464 N N . GLU A 1 1188 ? -39.801 -16.017 46.949 1.00 84.19 1188 GLU A N 1
ATOM 9465 C CA . GLU A 1 1188 ? -39.957 -14.910 47.903 1.00 84.19 1188 GLU A CA 1
ATOM 9466 C C . GLU A 1 1188 ? -40.465 -13.636 47.206 1.00 84.19 1188 GLU A C 1
ATOM 9468 O O . GLU A 1 1188 ? -40.172 -13.436 46.024 1.00 84.19 1188 GLU A O 1
ATOM 9473 N N . PRO A 1 1189 ? -41.165 -12.722 47.906 1.00 83.88 1189 PRO A N 1
ATOM 9474 C CA . PRO A 1 1189 ? -41.527 -11.428 47.330 1.00 83.88 1189 PRO A CA 1
ATOM 9475 C C . PRO A 1 1189 ? -40.277 -10.609 46.967 1.00 83.88 1189 PRO A C 1
ATOM 9477 O O . PRO A 1 1189 ? -39.283 -10.606 47.703 1.00 83.88 1189 PRO A O 1
ATOM 9480 N N . VAL A 1 1190 ? -40.329 -9.884 45.845 1.00 84.69 1190 VAL A N 1
ATOM 9481 C CA . VAL A 1 1190 ? -39.204 -9.110 45.288 1.00 84.69 1190 VAL A CA 1
ATOM 9482 C C . VAL A 1 1190 ? -38.603 -8.149 46.313 1.00 84.69 1190 VAL A C 1
ATOM 9484 O O . VAL A 1 1190 ? -37.372 -8.072 46.424 1.00 84.69 1190 VAL A O 1
ATOM 9487 N N . ALA A 1 1191 ? -39.442 -7.470 47.098 1.00 84.81 1191 ALA A N 1
ATOM 9488 C CA . ALA A 1 1191 ? -39.017 -6.645 48.220 1.00 84.81 1191 ALA A CA 1
ATOM 9489 C C . ALA A 1 1191 ? -40.047 -6.679 49.365 1.00 84.81 1191 ALA A C 1
ATOM 9491 O O . ALA A 1 1191 ? -41.052 -5.976 49.323 1.00 84.81 1191 ALA A O 1
ATOM 9492 N N . LYS A 1 1192 ? -39.754 -7.435 50.438 1.00 81.69 1192 LYS A N 1
ATOM 9493 C CA . LYS A 1 1192 ? -40.594 -7.518 51.658 1.00 81.69 1192 LYS A CA 1
ATOM 9494 C C . LYS A 1 1192 ? -40.875 -6.138 52.285 1.00 81.69 1192 LYS A C 1
ATOM 9496 O O . LYS A 1 1192 ? -41.994 -5.878 52.707 1.00 81.69 1192 LYS A O 1
ATOM 9501 N N . ASP A 1 1193 ? -39.893 -5.233 52.243 1.00 86.50 1193 ASP A N 1
ATOM 9502 C CA . ASP A 1 1193 ? -39.963 -3.880 52.823 1.00 86.50 1193 ASP A CA 1
ATOM 9503 C C . ASP A 1 1193 ? -40.114 -2.763 51.768 1.00 86.50 1193 ASP A C 1
ATOM 9505 O O . ASP A 1 1193 ? -39.571 -1.663 51.924 1.00 86.50 1193 ASP A O 1
ATOM 9509 N N . TRP A 1 1194 ? -40.811 -3.021 50.656 1.00 86.62 1194 TRP A N 1
ATOM 9510 C CA . TRP A 1 1194 ? -40.915 -2.064 49.543 1.00 86.62 1194 TRP A CA 1
ATOM 9511 C C . TRP A 1 1194 ? -41.486 -0.696 49.970 1.00 86.62 1194 TRP A C 1
ATOM 9513 O O . TRP A 1 1194 ? -40.927 0.333 49.589 1.00 86.62 1194 TRP A O 1
ATOM 9523 N N . LYS A 1 1195 ? -42.502 -0.660 50.856 1.00 86.31 1195 LYS A N 1
ATOM 9524 C CA . LYS A 1 1195 ? -43.067 0.594 51.405 1.00 86.31 1195 LYS A CA 1
ATOM 9525 C C . LYS A 1 1195 ? -42.014 1.423 52.146 1.00 86.31 1195 LYS A C 1
ATOM 9527 O O . LYS A 1 1195 ? -41.999 2.651 52.052 1.00 86.31 1195 LYS A O 1
ATOM 9532 N N . PHE A 1 1196 ? -41.123 0.773 52.898 1.00 87.38 1196 PHE A N 1
ATOM 9533 C CA . PHE A 1 1196 ? -40.050 1.460 53.616 1.00 87.38 1196 PHE A CA 1
ATOM 9534 C C . PHE A 1 1196 ? -39.006 2.023 52.644 1.00 87.38 1196 PHE A C 1
ATOM 9536 O O . PHE A 1 1196 ? -38.609 3.182 52.780 1.00 87.38 1196 PHE A O 1
ATOM 9543 N N . LYS A 1 1197 ? -38.609 1.238 51.634 1.00 86.88 1197 LYS A N 1
ATOM 9544 C CA . LYS A 1 1197 ? -37.638 1.656 50.612 1.00 86.88 1197 LYS A CA 1
ATOM 9545 C C . LYS A 1 1197 ? -38.139 2.829 49.763 1.00 86.88 1197 LYS A C 1
ATOM 9547 O O . LYS A 1 1197 ? -37.416 3.817 49.643 1.00 86.88 1197 LYS A O 1
ATOM 9552 N N . ALA A 1 1198 ? -39.382 2.781 49.280 1.00 88.00 1198 ALA A N 1
ATOM 9553 C CA . ALA A 1 1198 ? -40.005 3.877 48.530 1.00 88.00 1198 ALA A CA 1
ATOM 9554 C C . ALA A 1 1198 ? -40.051 5.178 49.357 1.00 88.00 1198 ALA A C 1
ATOM 9556 O O . ALA A 1 1198 ? -39.612 6.241 48.915 1.00 88.00 1198 ALA A O 1
ATOM 9557 N N . ARG A 1 1199 ? -40.461 5.086 50.632 1.00 88.12 1199 ARG A N 1
ATOM 9558 C CA . ARG A 1 1199 ? -40.465 6.235 51.557 1.00 88.12 1199 ARG A CA 1
ATOM 9559 C C . ARG A 1 1199 ? -39.066 6.768 51.856 1.00 88.12 1199 ARG A C 1
ATOM 9561 O O . ARG A 1 1199 ? -38.914 7.965 52.094 1.00 88.12 1199 ARG A O 1
ATOM 9568 N N . SER A 1 1200 ? -38.054 5.904 51.884 1.00 89.50 1200 SER A N 1
ATOM 9569 C CA . SER A 1 1200 ? -36.663 6.317 52.073 1.00 89.50 1200 SER A CA 1
ATOM 9570 C C . SER A 1 1200 ? -36.139 7.108 50.871 1.00 89.50 1200 SER A C 1
ATOM 9572 O O . SER A 1 1200 ? -35.482 8.128 51.075 1.00 89.50 1200 SER A O 1
ATOM 9574 N N . ALA A 1 1201 ? -36.461 6.688 49.643 1.00 87.38 1201 ALA A N 1
ATOM 9575 C CA . ALA A 1 1201 ? -36.093 7.409 48.423 1.00 87.38 1201 ALA A CA 1
ATOM 9576 C C . ALA A 1 1201 ? -36.740 8.807 48.373 1.00 87.38 1201 ALA A C 1
ATOM 9578 O O . ALA A 1 1201 ? -36.034 9.804 48.211 1.00 87.38 1201 ALA A O 1
ATOM 9579 N N . LEU A 1 1202 ? -38.050 8.897 48.647 1.00 89.31 1202 LEU A N 1
ATOM 9580 C CA . LEU A 1 1202 ? -38.788 10.168 48.722 1.00 89.31 1202 LEU A CA 1
ATOM 9581 C C . LEU A 1 1202 ? -38.213 11.127 49.771 1.00 89.31 1202 LEU A C 1
ATOM 9583 O O . LEU A 1 1202 ? -37.981 12.299 49.485 1.00 89.31 1202 LEU A O 1
ATOM 9587 N N . ARG A 1 1203 ? -37.927 10.633 50.985 1.00 89.00 1203 ARG A N 1
ATOM 9588 C CA . ARG A 1 1203 ? -37.300 11.443 52.046 1.00 89.00 1203 ARG A CA 1
ATOM 9589 C C . ARG A 1 1203 ? -35.928 11.968 51.642 1.00 89.00 1203 ARG A C 1
ATOM 9591 O O . ARG A 1 1203 ? -35.587 13.085 52.016 1.00 89.00 1203 ARG A O 1
ATOM 9598 N N . GLY A 1 1204 ? -35.151 11.166 50.915 1.00 87.56 1204 GLY A N 1
ATOM 9599 C CA . GLY A 1 1204 ? -33.834 11.560 50.425 1.00 87.56 1204 GLY A CA 1
ATOM 9600 C C . GLY A 1 1204 ? -33.904 12.762 49.483 1.00 87.56 1204 GLY A C 1
ATOM 9601 O O . GLY A 1 1204 ? -33.147 13.714 49.663 1.00 87.56 1204 GLY A O 1
ATOM 9602 N N . ILE A 1 1205 ? -34.840 12.750 48.530 1.00 89.69 1205 ILE A N 1
ATOM 9603 C CA . ILE A 1 1205 ? -35.028 13.848 47.568 1.00 89.69 1205 ILE A CA 1
ATOM 9604 C C . ILE A 1 1205 ? -35.660 15.073 48.233 1.00 89.69 1205 ILE A C 1
ATOM 9606 O O . ILE A 1 1205 ? -35.106 16.165 48.127 1.00 89.69 1205 ILE A O 1
ATOM 9610 N N . LEU A 1 1206 ? -36.740 14.897 49.006 1.00 87.19 1206 LEU A N 1
ATOM 9611 C CA . LEU A 1 1206 ? -37.376 15.988 49.760 1.00 87.19 1206 LEU A CA 1
ATOM 9612 C C . LEU A 1 1206 ? -36.398 16.663 50.733 1.00 87.19 1206 LEU A C 1
ATOM 9614 O O . LEU A 1 1206 ? -36.446 17.872 50.917 1.00 87.19 1206 LEU A O 1
ATOM 9618 N N . GLY A 1 1207 ? -35.488 15.902 51.348 1.00 85.94 1207 GLY A N 1
ATOM 9619 C CA . GLY A 1 1207 ? -34.462 16.446 52.237 1.00 85.94 1207 GLY A CA 1
ATOM 9620 C C . GLY A 1 1207 ? -33.444 17.335 51.519 1.00 85.94 1207 GLY A C 1
ATOM 9621 O O . GLY A 1 1207 ? -33.055 18.360 52.070 1.00 85.94 1207 GLY A O 1
ATOM 9622 N N . LYS A 1 1208 ? -33.041 16.963 50.297 1.00 84.81 1208 LYS A N 1
ATOM 9623 C CA . LYS A 1 1208 ? -32.083 17.719 49.473 1.00 84.81 1208 LYS A CA 1
ATOM 9624 C C . LYS A 1 1208 ? -32.699 18.932 48.774 1.00 84.81 1208 LYS A C 1
ATOM 9626 O O . LYS A 1 1208 ? -32.020 19.930 48.592 1.00 84.81 1208 LYS A O 1
ATOM 9631 N N . ALA A 1 1209 ? -33.976 18.851 48.407 1.00 83.88 1209 ALA A N 1
ATOM 9632 C CA . ALA A 1 1209 ? -34.706 19.922 47.725 1.00 83.88 1209 ALA A CA 1
ATOM 9633 C C . ALA A 1 1209 ? -35.321 20.969 48.676 1.00 83.88 1209 ALA A C 1
ATOM 9635 O O . ALA A 1 1209 ? -35.874 21.976 48.226 1.00 83.88 1209 ALA A O 1
ATOM 9636 N N . LYS A 1 1210 ? -35.248 20.727 49.991 1.00 82.62 1210 LYS A N 1
ATOM 9637 C CA . LYS A 1 1210 ? -35.858 21.573 51.019 1.00 82.62 1210 LYS A CA 1
ATOM 9638 C C . LYS A 1 1210 ? -35.256 22.981 51.013 1.00 82.62 1210 LYS A C 1
ATOM 9640 O O . LYS A 1 1210 ? -34.043 23.136 51.108 1.00 82.62 1210 LYS A O 1
ATOM 9645 N N . GLY A 1 1211 ? -36.116 23.996 50.969 1.00 79.00 1211 GLY A N 1
ATOM 9646 C CA . GLY A 1 1211 ? -35.736 25.410 50.931 1.00 79.00 1211 GLY A CA 1
ATOM 9647 C C . GLY A 1 1211 ? -35.660 26.011 49.523 1.00 79.00 1211 GLY A C 1
ATOM 9648 O O . GLY A 1 1211 ? -35.987 27.183 49.380 1.00 79.00 1211 GLY A O 1
ATOM 9649 N N . THR A 1 1212 ? -35.301 25.232 48.494 1.00 81.31 1212 THR A N 1
ATOM 9650 C CA . THR A 1 1212 ? -35.222 25.722 47.099 1.00 81.31 1212 THR A CA 1
ATOM 9651 C C . THR A 1 1212 ? -36.524 25.503 46.326 1.00 81.31 1212 THR A C 1
ATOM 9653 O O . THR A 1 1212 ? -36.981 26.403 45.633 1.00 81.31 1212 THR A O 1
ATOM 9656 N N . TRP A 1 1213 ? -37.137 24.319 46.447 1.00 83.88 1213 TRP A N 1
ATOM 9657 C CA . TRP A 1 1213 ? -38.300 23.904 45.638 1.00 83.88 1213 TRP A CA 1
ATOM 9658 C C . TRP A 1 1213 ? -39.608 23.811 46.438 1.00 83.88 1213 TRP A C 1
ATOM 9660 O O . TRP A 1 1213 ? -40.612 23.282 45.959 1.00 83.88 1213 TRP A O 1
ATOM 9670 N N . GLU A 1 1214 ? -39.598 24.303 47.675 1.00 83.00 1214 GLU A N 1
ATOM 9671 C CA . GLU A 1 1214 ? -40.733 24.247 48.595 1.00 83.00 1214 GLU A CA 1
ATOM 9672 C C . GLU A 1 1214 ? -41.892 25.119 48.079 1.00 83.00 1214 GLU A C 1
ATOM 9674 O O . GLU A 1 1214 ? -41.719 26.312 47.840 1.00 83.00 1214 GLU A O 1
ATOM 9679 N N . GLY A 1 1215 ? -43.069 24.512 47.887 1.00 78.56 1215 GLY A N 1
ATOM 9680 C CA . GLY A 1 1215 ? -44.256 25.183 47.335 1.00 78.56 1215 GLY A CA 1
ATOM 9681 C C . GLY A 1 1215 ? -44.394 25.134 45.807 1.00 78.56 1215 GLY A C 1
ATOM 9682 O O . GLY A 1 1215 ? -45.255 25.818 45.266 1.00 78.56 1215 GLY A O 1
ATOM 9683 N N . THR A 1 1216 ? -43.565 24.351 45.107 1.00 86.81 1216 THR A N 1
ATOM 9684 C CA . THR A 1 1216 ? -43.768 24.036 43.678 1.00 86.81 1216 THR A CA 1
ATOM 9685 C C . THR A 1 1216 ? -44.695 22.834 43.481 1.00 86.81 1216 THR A C 1
ATOM 9687 O O . THR A 1 1216 ? -44.728 21.942 44.331 1.00 86.81 1216 THR A O 1
ATOM 9690 N N . ASP A 1 1217 ? -45.368 22.751 42.329 1.00 84.31 1217 ASP A N 1
ATOM 9691 C CA . ASP A 1 1217 ? -46.253 21.627 41.969 1.00 84.31 1217 ASP A CA 1
ATOM 9692 C C . ASP A 1 1217 ? -45.546 20.263 42.108 1.00 84.31 1217 ASP A C 1
ATOM 9694 O O . ASP A 1 1217 ? -46.093 19.308 42.660 1.00 84.31 1217 ASP A O 1
ATOM 9698 N N . GLY A 1 1218 ? -44.277 20.173 41.686 1.00 83.56 1218 GLY A N 1
ATOM 9699 C CA . GLY A 1 1218 ? -43.475 18.951 41.823 1.00 83.56 1218 GLY A CA 1
ATOM 9700 C C . GLY A 1 1218 ? -43.168 18.571 43.279 1.00 83.56 1218 GLY A C 1
ATOM 9701 O O . GLY A 1 1218 ? -43.088 17.389 43.612 1.00 83.56 1218 GLY A O 1
ATOM 9702 N N . TRP A 1 1219 ? -43.032 19.552 44.176 1.00 87.00 1219 TRP A N 1
ATOM 9703 C CA . TRP A 1 1219 ? -42.846 19.310 45.610 1.00 87.00 1219 TRP A CA 1
ATOM 9704 C C . TRP A 1 1219 ? -44.129 18.807 46.276 1.00 87.00 1219 TRP A C 1
ATOM 9706 O O . TRP A 1 1219 ? -44.072 17.869 47.077 1.00 87.00 1219 TRP A O 1
ATOM 9716 N N . GLU A 1 1220 ? -45.279 19.391 45.930 1.00 88.38 1220 GLU A N 1
ATOM 9717 C CA . GLU A 1 1220 ? -46.587 18.922 46.399 1.00 88.38 1220 GLU A CA 1
ATOM 9718 C C . GLU A 1 1220 ? -46.852 17.486 45.931 1.00 88.38 1220 GLU A C 1
ATOM 9720 O O . GLU A 1 1220 ? -47.178 16.631 46.755 1.00 88.38 1220 GLU A O 1
ATOM 9725 N N . MET A 1 1221 ? -46.552 17.170 44.666 1.00 87.88 1221 MET A N 1
ATOM 9726 C CA . MET A 1 1221 ? -46.699 15.820 44.111 1.00 87.88 1221 MET A CA 1
ATOM 9727 C C . MET A 1 1221 ? -45.870 14.765 44.868 1.00 87.88 1221 MET A C 1
ATOM 9729 O O . MET A 1 1221 ? -46.362 13.666 45.149 1.00 87.88 1221 MET A O 1
ATOM 9733 N N . LEU A 1 1222 ? -44.632 15.090 45.272 1.00 88.06 1222 LEU A N 1
ATOM 9734 C CA . LEU A 1 1222 ? -43.800 14.204 46.105 1.00 88.06 1222 LEU A CA 1
ATOM 9735 C C . LEU A 1 1222 ? -44.335 14.060 47.541 1.00 88.06 1222 LEU A C 1
ATOM 9737 O O . LEU A 1 1222 ? -44.187 13.000 48.160 1.00 88.06 1222 LEU A O 1
ATOM 9741 N N . GLN A 1 1223 ? -44.944 15.109 48.104 1.00 87.12 1223 GLN A N 1
ATOM 9742 C CA . GLN A 1 1223 ? -45.579 15.027 49.420 1.00 87.12 1223 GLN A CA 1
ATOM 9743 C C . GLN A 1 1223 ? -46.853 14.184 49.389 1.00 87.12 1223 GLN A C 1
ATOM 9745 O O . GLN A 1 1223 ? -47.060 13.385 50.305 1.00 87.12 1223 GLN A O 1
ATOM 9750 N N . GLU A 1 1224 ? -47.673 14.319 48.349 1.00 87.81 1224 GLU A N 1
ATOM 9751 C CA . GLU A 1 1224 ? -48.879 13.516 48.148 1.00 87.81 1224 GLU A CA 1
ATOM 9752 C C . GLU A 1 1224 ? -48.542 12.031 48.002 1.00 87.81 1224 GLU A C 1
ATOM 9754 O O . GLU A 1 1224 ? -49.072 11.208 48.753 1.00 87.81 1224 GLU A O 1
ATOM 9759 N N . THR A 1 1225 ? -47.574 11.674 47.149 1.00 86.88 1225 THR A N 1
ATOM 9760 C CA . THR A 1 1225 ? -47.094 10.280 47.043 1.00 86.88 1225 THR A CA 1
ATOM 9761 C C . THR A 1 1225 ? -46.532 9.764 48.372 1.00 86.88 1225 THR A C 1
ATOM 9763 O O . THR A 1 1225 ? -46.781 8.621 48.766 1.00 86.88 1225 THR A O 1
ATOM 9766 N N . MET A 1 1226 ? -45.831 10.606 49.140 1.00 84.88 1226 MET A N 1
ATOM 9767 C CA . MET A 1 1226 ? -45.343 10.238 50.473 1.00 84.88 1226 MET A CA 1
ATOM 9768 C C . MET A 1 1226 ? -46.472 10.020 51.497 1.00 84.88 1226 MET A C 1
ATOM 9770 O O . MET A 1 1226 ? -46.309 9.211 52.421 1.00 84.88 1226 MET A O 1
ATOM 9774 N N . GLN A 1 1227 ? -47.588 10.745 51.383 1.00 83.50 1227 GLN A N 1
ATOM 9775 C CA . GLN A 1 1227 ? -48.783 10.541 52.205 1.00 83.50 1227 GLN A CA 1
ATOM 9776 C C . GLN A 1 1227 ? -49.541 9.278 51.784 1.00 83.50 1227 GLN A C 1
ATOM 9778 O O . GLN A 1 1227 ? -49.912 8.498 52.661 1.00 83.50 1227 GLN A O 1
ATOM 9783 N N . GLY A 1 1228 ? -49.667 9.013 50.480 1.00 81.12 1228 GLY A N 1
ATOM 9784 C CA . GLY A 1 1228 ? -50.267 7.787 49.944 1.00 81.12 1228 GLY A CA 1
ATOM 9785 C C . GLY A 1 1228 ? -49.584 6.513 50.453 1.00 81.12 1228 GLY A C 1
ATOM 9786 O O . GLY A 1 1228 ? -50.253 5.575 50.862 1.00 81.12 1228 GLY A O 1
ATOM 9787 N N . LEU A 1 1229 ? -48.251 6.513 50.575 1.00 80.06 1229 LEU A N 1
ATOM 9788 C CA . LEU A 1 1229 ? -47.478 5.382 51.120 1.00 80.06 1229 LEU A CA 1
ATOM 9789 C C . LEU A 1 1229 ? -47.561 5.219 52.656 1.00 80.06 1229 LEU A C 1
ATOM 9791 O O . LEU A 1 1229 ? -46.985 4.272 53.211 1.00 80.06 1229 LEU A O 1
ATOM 9795 N N . LYS A 1 1230 ? -48.176 6.171 53.377 1.00 67.75 1230 LYS A N 1
ATOM 9796 C CA . LYS A 1 1230 ? -48.463 6.062 54.824 1.00 67.75 1230 LYS A CA 1
ATOM 9797 C C . LYS A 1 1230 ? -49.815 5.406 55.102 1.00 67.75 1230 LYS A C 1
ATOM 9799 O O . LYS A 1 1230 ? -49.970 4.897 56.213 1.00 67.75 1230 LYS A O 1
ATOM 9804 N N . ALA A 1 1231 ? -50.735 5.457 54.139 1.00 55.16 1231 ALA A N 1
ATOM 9805 C CA . ALA A 1 1231 ? -51.946 4.648 54.125 1.00 55.16 1231 ALA A CA 1
ATOM 9806 C C . ALA A 1 1231 ? -51.603 3.180 53.788 1.00 55.16 1231 ALA A C 1
ATOM 9808 O O . ALA A 1 1231 ? -52.331 2.300 54.291 1.00 55.16 1231 ALA A O 1
#

pLDDT: mean 71.14, std 18.78, range [23.72, 95.62]

Secondary structure (DSSP, 8-state):
-HHHHHHHHHHHHHHHHHS---HHHHTTS-HHHHHHHHHHHHHHHHHHHHHHHHHHHHHHHH----S-----SPP-TTTSPEEEEEEEESS--HHHHHHHHHHHHTSSS-GGGEEEEEEEE-SS--HHHHHHHHHTT--S--SS--SEEEEEETTEEEEEEEE-S-HHHHHHHHHHHHHHHHSHHHHTT-S-EEEEE--TTEEEPTTHHHHHHIIIIISTT--S----EEEEEEEE-SS--HHHHHHHHHHHHHHHS--SSEEEEEEEEEEEPP-SHHHHHHHHHHHHHHHHHHHHHHHH-HHHHHH-HHHHHHHHHHHHHHHHHHHHHHHHHHHHHS---GGGS-HHHHIIIIIHHHHHHHHHHHHTT-GGGGGHHHHHHHHHHHHHHHHHHHHHTTTS---SSS-STTTSS--TT--HHHHHHHHHHTT-TT---GGGSHHHHHHGGGS-PPPPPP---TT--STTSPPEEETTTEEE-----------S-HHHHHHHH--HHHHTTTS-HHHHHHHHHHHHHHHTSSS--HHHHHHHHHHHHHHHHHHHTS-HHHHHHHHHHHHHHHHHHHHHTT-HHHHHHHHHHHHHHTT-EEEEEEEEEEEETT--S-EEEEEEEEEPPP---S-----------TT-----S--------SSEEEEEEEPPPPTTPPPPTTGGGS-HHHHTS-TTSPPPBPHHHHHHHHHHHHTT--S-TT-THHHHHHHHHHHHHHTTTBS-HHHHHHHHHHHHHHH---GGGPPPHHHHHHSTTTTTPPPHHHHHHHHHHHHHHTT-HHHHHHHHHHTT-HHHHHHHHHHTT-HHHHHHHHHHHHB--TTS--TTS--TT----SPBPSSPPTTHHHHHHHHHHHH--HHHHHHHHHHTTT--HHHHHHHHHHHHHHT-HHHHHHHHHHHHHH-TT-HHHHHHHHHHHHHTT-HHHHHHHHHHHHHH-TT-HHHHHHHHHHHHHSPP--S----TT-PPP-----------PPPPTTHHHHHHHHHHHHHHHH-TT-HHHHHHHHHHHHHSSS--HHHHHHHHHHHHHHHHHHHGGGG--HHHHHHHHHHHHHH-SS--TTS-SHHHHHHHHIIIIIGGG-SS-HHHHHHHHHHHHHTT-HHHHHHHHHHHHHHHHTSTTTTTT-HHHHHHHHHHHHHHHHHHHHHTTSBP-SSTTTTSBS-TTHHHHHHHHHHHHHHHHTTTSTTSHHHHHHHHHHHHTT-

Radius of gyration: 44.56 Å; chains: 1; bounding box: 114×119×103 Å

InterPro domains:
  IPR011990 Tetratricopeptide-like helical domain superfamily [G3DSA:1.25.40.10] (818-1077)
  IPR011990 Tetratricopeptide-like helical domain superfamily [SSF48452] (868-973)
  IPR019734 Tetratricopeptide repeat [PF13181] (928-958)
  IPR019734 Tetratricopeptide repeat [PS50005] (893-926)
  IPR019734 Tetratricopeptide repeat [PS50005] (927-960)
  IPR019734 Tetratricopeptide repeat [SM00028] (893-926)
  IPR019734 Tetratricopeptide repeat [SM00028] (927-960)
  IPR029044 Nucleotide-diphospho-sugar transferases [G3DSA:3.90.550.10] (63-298)
  IPR029044 Nucleotide-diphospho-sugar transferases [SSF53448] (72-328)
  IPR044244 Tetratricopeptide repeat protein TTC27/Emw1 [PTHR16193] (509-1228)

Organism: NCBI:txid1157616

Foldseek 3Di:
DVVVVVVCVVCVVLVVLLFPDPPVVCVPDDPVVSVVSVVVVLVVVVCVQVPVVVVVVVVPVVDDFDQDQPDPDQDDPVRDFAEEEEEEDDPDDLVLLVLQVCLVCLASDPQNSYEYEYFYQAQDPDPSNLSNVVVLPDDPPDPDDDQWDWGQHPNHIYIYGYDHHDPPVVRVVVVVVVCCVVCVVVVVPDPRYHYHYDYSQKRWDNNQVVLVCCVQPVPPPDPNPADAEEEQEAEDEPDDDPQNLLVRVVSRVVVVDDDPHHYRSNHYIYGYDDPDPVVVLVVLLVVVLVVVVVLCCCVPDVVNCVVPVPVNVVVVVVVVVVCVLVSVVSVVVCVVPHDDDPVPDPVVSVCVVLVVVLVVLVVVCVVVVNVSSNCVSVCSNCVSVVVVVSVVVSVVCVPVPDPDDVQPPLVPPDDPPADPVNSQVVCVVVVVNDHDDPCPDPVNVVVVVPPDDDDDDDADDQPDDDPRHFFDADPPGDGDDDDDDADDDDPPPPVCLVVVLADPVVVVFFDPSVLSSVLVVLLVVQSVDPDGWVVSVVSNVVSLVVSVVRLVPDDPVVSLVVLLVSLLVVLLSCLVLVVLVSSVVSLVVSCVSQVKDKDWDWFWWDFWPPDPGTDTAIAMQIDTDDPPPPDDDDDDDDDDDPPDDPPPDDPLDQPPDNTGDSDTGTDDDDPPDDDPPPVVPHDPVRVPDDRLDHAEEELSSLSSLLSNLSSLDDPDPVCLVSLSVSLNSLVCCQRNYYPDPVSVVSSVVSNCVSVPDDPVPDDDPVVCVVCCVVPVDPDPLNVLQVVLVVCVVVVVLVSSLVSCVVSVVLLSNLVSCVVVVNNQVSLQSLLLLFADWPVPDHNVPDDPPTRNPHHTDVPRDPCQLSSLQVNCVSVVDLVSLVVSCVNCVLQQLVSLQSNLVSCVVVVNLVSSLVSLVSSCVNPVLPLVSLQSNLVSCVVVLVLVVSLVSLVSSCVSPVLPLVSLLSNLVSLVSDQQDDPDDDDPDDDDDDDDDDDDPDPPDDRDRCVSLVSSLVSLVSSCVNDVQDLVSLVSNLVSQVPDVVHVLVSNLVSLLSQLVNCCVPPQLPSHDLVSLVVLLVCLVVVDQADDCVDDDSNNSSVCCCVPRPVVRDDQALSNLCSQLVSCVRNVALLSNLVSLVSSLCSLVVDPDLLPDDVVSVLVNLVSLLVNLVSLVVQQQDAGCDDPRGRDGSHPPSLVVSLVSLCVSCVSNPPPCPPPPSNVSSVVSNVVSVD